Protein AF-A0A5C6RYF3-F1 (afdb_monomer_lite)

Foldseek 3Di:
DVVVVVVVVVVVVVPLPPFDFDQDDFAFKKKKKKKFWKEKDFPFAFDDTKIKIKIKIKGWPAADLPDQKTKIKMKMKMKIKYKGWALDWDDDDQQFCQQCCNVHVQRHCVPPTDTWMKIKIKIKIKMKMKMWSNNCCRGRVKIKIKIWIKTKMQMWMFTQAAAPVRHGFHPVPADSDDSVRSVVVVVVRTPPPRPGTGDHPPDDRMFIKIKIWIKIWGPPDSFKIKMKIKMKIQGQDQCSNRGHDDPPPDDDDRGMMMMTIIIMIMGGDDDDDDDDDPDDDDDDDDDDDDDDDDDDDDDDDDDDDDDQDAKDKDWPDDPDQEDEAQQKTKTKMAIPRADADVQKFKDKPNHTDDPVQWHADPVRRIIIGMDGDDAAKIKMKMWGDIPHHIDIDIGIHHYHYFDKFWKFAQDPVRDTFIDIDGPVCVVVRVVVPIGGDGDDDPPPDPWFWKFAQDPPPRDTDIDIDGPVCVVVRVVVPIGTDGDDPDQPWFWKFQADPPPRDTATDTGRPVCVVVRVVVPIGTDGDDDPCDPFKFWKFAQDQPPRDTDIDIDGPVCVVVRVVSPIGTDGDDDDQDWFWKFAADPPPRDTAIDTHRPVCVVVRVVVPIGTDGDDDDDDDFKFWKWAADPPPRDTAIDIDGPVCVVVRVVRPIGTDGDDDDQPWFWKWAADPPPRDTAIDTDRPVCVVVRVVVPIGTDGDPDPPPDDWFWKFQQDLPPRDTATDTDTPVCVVVRVVSPIGTDHDDPPQDWFWKFAADPPPRDTAIDTHRPVCVVVRVVVPIGTDGDDDDDDPFKFWKFAQDPPPRDTDIDIDGNVCVVVRVVSPIGTDHDDDPFDWFWKFAADPPPRDTDIDIDGPVCVVVRVVVPIGTDGDDDDPDDDDFWFWKFAQDLVHNVDTDTDIDGPVCVVVRVVSPIGGDGDDDPDDDDDDWFWKFQQDPVHNVDTATDTDHPVCVVVRVVVPIGTDGDDPPPDDDQQWFWKFAQDVPHNVDTATDTDRPVCVVVRVVVPIGTDGPVVVVPPDPD

Organism: NCBI:txid1926625

Radius of gyration: 47.17 Å; chains: 1; bounding box: 101×127×118 Å

Structure (mmCIF, N/CA/C/O backbone):
data_AF-A0A5C6RYF3-F1
#
_entry.id   AF-A0A5C6RYF3-F1
#
loop_
_atom_site.group_PDB
_atom_site.id
_atom_site.type_symbol
_atom_site.label_atom_id
_atom_site.label_alt_id
_atom_site.label_comp_id
_atom_site.label_asym_id
_atom_site.label_entity_id
_atom_site.label_seq_id
_atom_site.pdbx_PDB_ins_code
_atom_site.Cartn_x
_atom_site.Cartn_y
_atom_site.Cartn_z
_atom_site.occupancy
_atom_site.B_iso_or_equiv
_atom_site.auth_seq_id
_atom_site.auth_comp_id
_atom_site.auth_asym_id
_atom_site.auth_atom_id
_atom_site.pdbx_PDB_model_num
ATOM 1 N N . MET A 1 1 ? -1.774 -4.816 -14.524 1.00 44.91 1 MET A N 1
ATOM 2 C CA . MET A 1 1 ? -0.864 -5.287 -13.454 1.00 44.91 1 MET A CA 1
ATOM 3 C C . MET A 1 1 ? -1.251 -4.764 -12.072 1.00 44.91 1 MET A C 1
ATOM 5 O O . MET A 1 1 ? -1.808 -5.578 -11.356 1.00 44.91 1 MET A O 1
ATOM 9 N N . LYS A 1 2 ? -1.114 -3.468 -11.711 1.00 36.28 2 LYS A N 1
ATOM 10 C CA . LYS A 1 2 ? -1.569 -2.948 -10.386 1.00 36.28 2 LYS A CA 1
ATOM 11 C C . LYS A 1 2 ? -2.961 -3.479 -9.968 1.00 36.28 2 LYS A C 1
ATOM 13 O O . LYS A 1 2 ? -3.081 -4.100 -8.922 1.00 36.28 2 LYS A O 1
ATOM 18 N N . LYS A 1 3 ? -3.955 -3.382 -10.868 1.00 36.19 3 LYS A N 1
ATOM 19 C CA . LYS A 1 3 ? -5.331 -3.897 -10.682 1.00 36.19 3 LYS A CA 1
ATOM 20 C C . LYS A 1 3 ? -5.445 -5.389 -10.301 1.00 36.19 3 LYS A C 1
ATOM 22 O O . LYS A 1 3 ? -6.378 -5.735 -9.592 1.00 36.19 3 LYS A O 1
ATOM 27 N N . LEU A 1 4 ? -4.538 -6.263 -10.755 1.00 44.16 4 LEU A N 1
ATOM 28 C CA . LEU A 1 4 ? -4.583 -7.705 -10.450 1.00 44.16 4 LEU A CA 1
ATOM 29 C C . LEU A 1 4 ? -4.097 -7.996 -9.028 1.00 44.16 4 LEU A C 1
ATOM 31 O O . LEU A 1 4 ? -4.733 -8.767 -8.322 1.00 44.16 4 LEU A O 1
ATOM 35 N N . ILE A 1 5 ? -3.029 -7.325 -8.586 1.00 52.50 5 ILE A N 1
ATOM 36 C CA . ILE A 1 5 ? -2.544 -7.424 -7.201 1.00 52.50 5 ILE A CA 1
ATOM 37 C C . ILE A 1 5 ? -3.612 -6.871 -6.245 1.00 52.50 5 ILE A C 1
ATOM 39 O O . ILE A 1 5 ? -3.935 -7.515 -5.252 1.00 52.50 5 ILE A O 1
ATOM 43 N N . THR A 1 6 ? -4.242 -5.738 -6.586 1.00 47.69 6 THR A N 1
ATOM 44 C CA . THR A 1 6 ? -5.368 -5.192 -5.808 1.00 47.69 6 THR A CA 1
ATOM 45 C C . THR A 1 6 ? -6.553 -6.161 -5.746 1.00 47.69 6 THR A C 1
ATOM 47 O O . THR A 1 6 ? -7.101 -6.364 -4.668 1.00 47.69 6 THR A O 1
ATOM 50 N N . ALA A 1 7 ? -6.927 -6.795 -6.864 1.00 44.41 7 ALA A N 1
ATOM 51 C CA . ALA A 1 7 ? -8.018 -7.771 -6.896 1.00 44.41 7 ALA A CA 1
ATOM 52 C C . ALA A 1 7 ? -7.714 -9.027 -6.062 1.00 44.41 7 ALA A C 1
ATOM 54 O O . ALA A 1 7 ? -8.593 -9.504 -5.352 1.00 44.41 7 ALA A O 1
ATOM 55 N N . PHE A 1 8 ? -6.476 -9.534 -6.097 1.00 54.16 8 PHE A N 1
ATOM 56 C CA . PHE A 1 8 ? -6.082 -10.715 -5.322 1.00 54.16 8 PHE A CA 1
ATOM 57 C C . PHE A 1 8 ? -6.051 -10.431 -3.813 1.00 54.16 8 PHE A C 1
ATOM 59 O O . PHE A 1 8 ? -6.544 -11.240 -3.033 1.00 54.16 8 PHE A O 1
ATOM 66 N N . ILE A 1 9 ? -5.562 -9.253 -3.404 1.00 54.75 9 ILE A N 1
ATOM 67 C CA . ILE A 1 9 ? -5.646 -8.784 -2.010 1.00 54.75 9 ILE A CA 1
ATOM 68 C C . ILE A 1 9 ? -7.116 -8.674 -1.574 1.00 54.75 9 ILE A C 1
ATOM 70 O O . ILE A 1 9 ? -7.471 -9.140 -0.496 1.00 54.75 9 ILE A O 1
ATOM 74 N N . PHE A 1 10 ? -7.990 -8.122 -2.422 1.00 47.03 10 PHE A N 1
ATOM 75 C CA . PHE A 1 10 ? -9.416 -7.977 -2.116 1.00 47.03 10 PHE A CA 1
ATOM 76 C C . PHE A 1 10 ? -10.129 -9.336 -1.965 1.00 47.03 10 PHE A C 1
ATOM 78 O O . PHE A 1 10 ? -10.860 -9.539 -1.001 1.00 47.03 10 PHE A O 1
ATOM 85 N N . LEU A 1 11 ? -9.857 -10.295 -2.859 1.00 49.44 11 LEU A N 1
ATOM 86 C CA . LEU A 1 11 ? -10.368 -11.673 -2.784 1.00 49.44 11 LEU A CA 1
ATOM 87 C C . LEU A 1 11 ? -9.852 -12.445 -1.560 1.00 49.44 11 LEU A C 1
ATOM 89 O O . LEU A 1 11 ? -10.607 -13.211 -0.958 1.00 49.44 11 LEU A O 1
ATOM 93 N N . PHE A 1 12 ? -8.596 -12.225 -1.160 1.00 53.00 12 PHE A N 1
ATOM 94 C CA . PHE A 1 12 ? -8.040 -12.832 0.049 1.00 53.00 12 PHE A CA 1
ATOM 95 C C . PHE A 1 12 ? -8.720 -12.281 1.313 1.00 53.00 12 PHE A C 1
ATOM 97 O O . PHE A 1 12 ? -9.072 -13.058 2.196 1.00 53.00 12 PHE A O 1
ATOM 104 N N . CYS A 1 13 ? -9.001 -10.972 1.368 1.00 52.22 13 CYS A N 1
ATOM 105 C CA . CYS A 1 13 ? -9.683 -10.330 2.498 1.00 52.22 13 CYS A CA 1
ATOM 106 C C . CYS A 1 13 ? -11.124 -10.819 2.741 1.00 52.22 13 CYS A C 1
ATOM 108 O O . CYS A 1 13 ? -11.562 -10.836 3.889 1.00 52.22 13 CYS A O 1
ATOM 110 N N . ILE A 1 14 ? -11.860 -11.229 1.701 1.00 51.97 14 ILE A N 1
ATOM 111 C CA . ILE A 1 14 ? -13.275 -11.638 1.823 1.00 51.97 14 ILE A CA 1
ATOM 112 C C . ILE A 1 14 ? -13.443 -12.944 2.628 1.00 51.97 14 ILE A C 1
ATOM 114 O O . ILE A 1 14 ? -14.475 -13.144 3.261 1.00 51.97 14 ILE A O 1
ATOM 118 N N . ASN A 1 15 ? -12.427 -13.812 2.666 1.00 45.66 15 ASN A N 1
ATOM 119 C CA . ASN A 1 15 ? -12.523 -15.152 3.263 1.00 45.66 15 ASN A CA 1
ATOM 120 C C . ASN A 1 15 ? -11.985 -15.250 4.710 1.00 45.66 15 ASN A C 1
ATOM 122 O O . ASN A 1 15 ? -11.902 -16.343 5.264 1.00 45.66 15 ASN A O 1
ATOM 126 N N . ILE A 1 16 ? -11.608 -14.131 5.343 1.00 52.22 16 ILE A N 1
ATOM 127 C CA . ILE A 1 16 ? -10.891 -14.129 6.638 1.00 52.22 16 ILE A CA 1
ATOM 128 C C . ILE A 1 16 ? -11.831 -14.308 7.859 1.00 52.22 16 ILE A C 1
ATOM 130 O O . ILE A 1 16 ? -11.373 -14.521 8.980 1.00 52.22 16 ILE A O 1
ATOM 134 N N . PHE A 1 17 ? -13.153 -14.292 7.668 1.00 44.16 17 PHE A N 1
ATOM 135 C CA . PHE A 1 17 ? -14.145 -14.228 8.756 1.00 44.16 17 PHE A CA 1
ATOM 136 C C . PHE A 1 17 ? -14.351 -15.508 9.599 1.00 44.16 17 PHE A C 1
ATOM 138 O O . PHE A 1 17 ? -15.150 -15.481 10.528 1.00 44.16 17 PHE A O 1
ATOM 145 N N . TYR A 1 18 ? -13.609 -16.595 9.349 1.00 45.25 18 TYR A N 1
ATOM 146 C CA . TYR A 1 18 ? -13.727 -17.869 10.088 1.00 45.25 18 TYR A CA 1
ATOM 147 C C . TYR A 1 18 ? -12.500 -18.225 10.955 1.00 45.25 18 TYR A C 1
ATOM 149 O O . TYR A 1 18 ? -12.244 -19.395 11.243 1.00 45.25 18 TYR A O 1
ATOM 157 N N . ALA A 1 19 ? -11.719 -17.233 11.388 1.00 41.84 19 ALA A N 1
ATOM 158 C CA . ALA A 1 19 ? -10.618 -17.456 12.326 1.00 41.84 19 ALA A CA 1
ATOM 159 C C . ALA A 1 19 ? -11.134 -17.640 13.771 1.00 41.84 19 ALA A C 1
ATOM 161 O O . ALA A 1 19 ? -11.773 -16.753 14.337 1.00 41.84 19 ALA A O 1
ATOM 162 N N . GLN A 1 20 ? -10.846 -18.797 14.377 1.00 47.69 20 GLN A N 1
ATOM 163 C CA . GLN A 1 20 ? -11.311 -19.152 15.725 1.00 47.69 20 GLN A CA 1
ATOM 164 C C . GLN A 1 20 ? -10.757 -18.205 16.805 1.00 47.69 20 GLN A C 1
ATOM 166 O O . GLN A 1 20 ? -9.543 -18.000 16.901 1.00 47.69 20 GLN A O 1
ATOM 171 N N . GLN A 1 21 ? -11.639 -17.699 17.675 1.00 41.75 21 GLN A N 1
ATOM 172 C CA . GLN A 1 21 ? -11.249 -16.982 18.892 1.00 41.75 21 GLN A CA 1
ATOM 173 C C . GLN A 1 21 ? -10.561 -17.945 19.866 1.00 41.75 21 GLN A C 1
ATOM 175 O O . GLN A 1 21 ? -11.221 -18.743 20.521 1.00 41.75 21 GLN A O 1
ATOM 180 N N . ASN A 1 22 ? -9.236 -17.867 19.979 1.00 45.72 22 ASN A N 1
ATOM 181 C CA . ASN A 1 22 ? -8.486 -18.529 21.044 1.00 45.72 22 ASN A CA 1
ATOM 182 C C . ASN A 1 22 ? -7.191 -17.761 21.345 1.00 45.72 22 ASN A C 1
ATOM 184 O O . ASN A 1 22 ? -6.303 -17.623 20.493 1.00 45.72 22 ASN A O 1
ATOM 188 N N . THR A 1 23 ? -7.063 -17.299 22.588 1.00 47.66 23 THR A N 1
ATOM 189 C CA . THR A 1 23 ? -5.853 -16.657 23.108 1.00 47.66 23 THR A CA 1
ATOM 190 C C . THR A 1 23 ? -4.787 -17.709 23.411 1.00 47.66 23 THR A C 1
ATOM 192 O O . THR A 1 23 ? -4.784 -18.313 24.482 1.00 47.66 23 THR A O 1
ATOM 195 N N . TYR A 1 24 ? -3.862 -17.917 22.476 1.00 53.09 24 TYR A N 1
ATOM 196 C CA . TYR A 1 24 ? -2.691 -18.774 22.676 1.00 53.09 24 TYR A CA 1
ATOM 197 C C . TYR A 1 24 ? -1.438 -17.946 22.960 1.00 53.09 24 TYR A C 1
ATOM 199 O O . TYR A 1 24 ? -1.143 -16.995 22.232 1.00 53.09 24 TYR A O 1
ATOM 207 N N . GLU A 1 25 ? -0.640 -18.360 23.945 1.00 53.03 25 GLU A N 1
ATOM 208 C CA . GLU A 1 25 ? 0.740 -17.890 24.067 1.00 53.03 25 GLU A CA 1
ATOM 209 C C . GLU A 1 25 ? 1.594 -18.496 22.944 1.00 53.03 25 GLU A C 1
ATOM 211 O O . GLU A 1 25 ? 2.012 -19.656 22.990 1.00 53.03 25 GLU A O 1
ATOM 216 N N . THR A 1 26 ? 1.853 -17.714 21.897 1.00 57.62 26 THR A N 1
ATOM 217 C CA . THR A 1 26 ? 2.772 -18.117 20.828 1.00 57.62 26 THR A CA 1
ATOM 218 C C . THR A 1 26 ? 4.213 -17.992 21.310 1.00 57.62 26 THR A C 1
ATOM 220 O O . THR A 1 26 ? 4.633 -16.930 21.767 1.00 57.62 26 THR A O 1
ATOM 223 N N . GLY A 1 27 ? 5.002 -19.061 21.187 1.00 66.94 27 GLY A N 1
ATOM 224 C CA . GLY A 1 27 ? 6.406 -19.019 21.587 1.00 66.94 27 GLY A CA 1
ATOM 225 C C . GLY A 1 27 ? 7.236 -18.043 20.743 1.00 66.94 27 GLY A C 1
ATOM 226 O O . GLY A 1 27 ? 6.962 -17.805 19.568 1.00 66.94 27 GLY A O 1
ATOM 227 N N . ARG A 1 28 ? 8.284 -17.481 21.360 1.00 83.06 28 ARG A N 1
ATOM 228 C CA . ARG A 1 28 ? 9.036 -16.330 20.821 1.00 83.06 28 ARG A CA 1
ATOM 229 C C . ARG A 1 28 ? 9.857 -16.593 19.555 1.00 83.06 28 ARG A C 1
ATOM 231 O O . ARG A 1 28 ? 10.436 -15.649 19.034 1.00 83.06 28 ARG A O 1
ATOM 238 N N . VAL A 1 29 ? 9.978 -17.837 19.098 1.00 89.50 29 VAL A N 1
ATOM 239 C CA . VAL A 1 29 ? 10.759 -18.194 17.902 1.00 89.50 29 VAL A CA 1
ATOM 240 C C . VAL A 1 29 ? 9.809 -18.727 16.845 1.00 89.50 29 VAL A C 1
ATOM 242 O O . VAL A 1 29 ? 9.012 -19.623 17.129 1.00 89.50 29 VAL A O 1
ATOM 245 N N . LYS A 1 30 ? 9.920 -18.203 15.625 1.00 92.38 30 LYS A N 1
ATOM 246 C CA . LYS A 1 30 ? 9.140 -18.661 14.474 1.00 92.38 30 LYS A CA 1
ATOM 247 C C . LYS A 1 30 ? 10.060 -18.933 13.296 1.00 92.38 30 LYS A C 1
ATOM 249 O O . LYS A 1 30 ? 11.006 -18.180 13.067 1.00 92.38 30 LYS A O 1
ATOM 254 N N . PHE A 1 31 ? 9.760 -19.978 12.539 1.00 95.50 31 PHE A N 1
ATOM 255 C CA . PHE A 1 31 ? 10.392 -20.235 11.246 1.00 95.50 31 PHE A CA 1
ATOM 256 C C . PHE A 1 31 ? 9.373 -20.000 10.146 1.00 95.50 31 PHE A C 1
ATOM 258 O O . PHE A 1 31 ? 8.232 -20.436 10.269 1.00 95.50 31 PHE A O 1
ATOM 265 N N . GLY A 1 32 ? 9.774 -19.326 9.077 1.00 95.94 32 GLY A N 1
ATOM 266 C CA . GLY A 1 32 ? 8.948 -19.155 7.893 1.00 95.94 32 GLY A CA 1
ATOM 267 C C . GLY A 1 32 ? 9.610 -19.733 6.653 1.00 95.94 32 GLY A C 1
ATOM 268 O O . GLY A 1 32 ? 10.829 -19.685 6.505 1.00 95.94 32 GLY A O 1
ATOM 269 N N . LEU A 1 33 ? 8.792 -20.240 5.740 1.00 98.12 33 LEU A N 1
ATOM 270 C CA . LEU A 1 33 ? 9.165 -20.484 4.347 1.00 98.12 33 LEU A CA 1
ATOM 271 C C . LEU A 1 33 ? 8.245 -19.637 3.477 1.00 98.12 33 LEU A C 1
ATOM 273 O O . LEU A 1 33 ? 7.051 -19.585 3.752 1.00 98.12 33 LEU A O 1
ATOM 277 N N . ASN A 1 34 ? 8.759 -18.971 2.449 1.00 97.12 34 ASN A N 1
ATOM 278 C CA . ASN A 1 34 ? 7.928 -18.214 1.517 1.00 97.12 34 ASN A CA 1
ATOM 279 C C . ASN A 1 34 ? 8.263 -18.544 0.060 1.00 97.12 34 ASN A C 1
ATOM 281 O O . ASN A 1 34 ? 9.383 -18.935 -0.267 1.00 97.12 34 ASN A O 1
ATOM 285 N N . ILE A 1 35 ? 7.260 -18.419 -0.803 1.00 97.50 35 ILE A N 1
ATOM 286 C CA . ILE A 1 35 ? 7.370 -18.592 -2.252 1.00 97.50 35 ILE A CA 1
ATOM 287 C C . ILE A 1 35 ? 6.502 -17.541 -2.939 1.00 97.50 35 ILE A C 1
ATOM 289 O O . ILE A 1 35 ? 5.430 -17.185 -2.447 1.00 97.50 35 ILE A O 1
ATOM 293 N N . GLY A 1 36 ? 6.966 -17.006 -4.062 1.00 96.31 36 GLY A N 1
ATOM 294 C CA . GLY A 1 36 ? 6.320 -15.862 -4.682 1.00 96.31 36 GLY A CA 1
ATOM 295 C C . GLY A 1 36 ? 6.880 -15.475 -6.036 1.00 96.31 36 GLY A C 1
ATOM 296 O O . GLY A 1 36 ? 7.678 -16.191 -6.642 1.00 96.31 36 GLY A O 1
ATOM 297 N N . THR A 1 37 ? 6.455 -14.304 -6.496 1.00 95.25 37 THR A N 1
ATOM 298 C CA . THR A 1 37 ? 6.911 -13.694 -7.740 1.00 95.25 37 THR A CA 1
ATOM 299 C C . THR A 1 37 ? 7.866 -12.542 -7.466 1.00 95.25 37 THR A C 1
ATOM 301 O O . THR A 1 37 ? 7.648 -11.722 -6.571 1.00 95.25 37 THR A O 1
ATOM 304 N N . THR A 1 38 ? 8.926 -12.472 -8.265 1.00 96.38 38 THR A N 1
ATOM 305 C CA . THR A 1 38 ? 9.922 -11.398 -8.250 1.00 96.38 38 THR A CA 1
ATOM 306 C C . THR A 1 38 ? 9.866 -10.594 -9.546 1.00 96.38 38 THR A C 1
ATOM 308 O O . THR A 1 38 ? 9.716 -11.154 -10.632 1.00 96.38 38 THR A O 1
ATOM 311 N N . PHE A 1 39 ? 9.969 -9.270 -9.442 1.00 94.75 39 PHE A N 1
ATOM 312 C CA . PHE A 1 39 ? 9.963 -8.341 -10.578 1.00 94.75 39 PHE A CA 1
ATOM 313 C C . PHE A 1 39 ? 10.799 -7.100 -10.250 1.00 94.75 39 PHE A C 1
ATOM 315 O O . PHE A 1 39 ? 10.985 -6.786 -9.078 1.00 94.75 39 PHE A O 1
ATOM 322 N N . GLN A 1 40 ? 11.325 -6.408 -11.260 1.00 91.56 40 GLN A N 1
ATOM 323 C CA . GLN A 1 40 ? 12.193 -5.241 -11.066 1.00 91.56 40 GLN A CA 1
ATOM 324 C C . GLN A 1 40 ? 11.474 -3.918 -11.405 1.00 91.56 40 GLN A C 1
ATOM 326 O O . GLN A 1 40 ? 10.322 -3.881 -11.848 1.00 91.56 40 GLN A O 1
ATOM 331 N N . SER A 1 41 ? 12.117 -2.805 -11.084 1.00 89.50 41 SER A N 1
ATOM 332 C CA . SER A 1 41 ? 11.763 -1.438 -11.459 1.00 89.50 41 SER A CA 1
ATOM 333 C C . SER A 1 41 ? 13.088 -0.697 -11.600 1.00 89.50 41 SER A C 1
ATOM 335 O O . SER A 1 41 ? 13.686 -0.313 -10.598 1.00 89.50 41 SER A O 1
ATOM 337 N N . THR A 1 42 ? 13.570 -0.650 -12.838 1.00 84.44 42 THR A N 1
ATOM 338 C CA . THR A 1 42 ? 14.926 -0.268 -13.258 1.00 84.44 42 THR A CA 1
ATOM 339 C C . THR A 1 42 ? 14.832 0.442 -14.616 1.00 84.44 42 THR A C 1
ATOM 341 O O . THR A 1 42 ? 13.719 0.616 -15.130 1.00 84.44 42 THR A O 1
ATOM 344 N N . ASP A 1 43 ? 15.964 0.811 -15.220 1.00 80.31 43 ASP A N 1
ATOM 345 C CA . ASP A 1 43 ? 16.007 1.444 -16.547 1.00 80.31 43 ASP A CA 1
ATOM 346 C C . ASP A 1 43 ? 15.401 0.560 -17.662 1.00 80.31 43 ASP A C 1
ATOM 348 O O . ASP A 1 43 ? 14.776 1.073 -18.593 1.00 80.31 43 ASP A O 1
ATOM 352 N N . ILE A 1 44 ? 15.554 -0.768 -17.576 1.00 85.38 44 ILE A N 1
ATOM 353 C CA . ILE A 1 44 ? 14.957 -1.744 -18.506 1.00 85.38 44 ILE A CA 1
ATOM 354 C C . ILE A 1 44 ? 13.524 -2.109 -18.071 1.00 85.38 44 ILE A C 1
ATOM 356 O O . ILE A 1 44 ? 13.301 -2.704 -17.009 1.00 85.38 44 ILE A O 1
ATOM 360 N N . SER A 1 45 ? 12.518 -1.834 -18.919 1.00 83.12 45 SER A N 1
ATOM 361 C CA . SER A 1 45 ? 11.112 -2.045 -18.542 1.00 83.12 45 SER A CA 1
ATOM 362 C C . SER A 1 45 ? 10.788 -3.504 -18.195 1.00 83.12 45 SER A C 1
ATOM 364 O O . SER A 1 45 ? 11.081 -4.439 -18.937 1.00 83.12 45 SER A O 1
ATOM 366 N N . THR A 1 46 ? 10.100 -3.716 -17.075 1.00 83.06 46 THR A N 1
ATOM 367 C CA . THR A 1 46 ? 9.725 -5.057 -16.603 1.00 83.06 46 THR A CA 1
ATOM 368 C C . THR A 1 46 ? 8.358 -5.484 -17.108 1.00 83.06 46 THR A C 1
ATOM 370 O O . THR A 1 46 ? 7.373 -4.759 -16.958 1.00 83.06 46 THR A O 1
ATOM 373 N N . ASN A 1 47 ? 8.278 -6.691 -17.671 1.00 72.25 47 ASN A N 1
ATOM 374 C CA . ASN A 1 47 ? 7.028 -7.246 -18.200 1.00 72.25 47 ASN A CA 1
ATOM 375 C C . ASN A 1 47 ? 6.834 -8.748 -17.916 1.00 72.25 47 ASN A C 1
ATOM 377 O O . ASN A 1 47 ? 5.773 -9.288 -18.221 1.00 72.25 47 ASN A O 1
ATOM 381 N N . LEU A 1 48 ? 7.833 -9.400 -17.317 1.00 77.88 48 LEU A N 1
ATOM 382 C CA . LEU A 1 48 ? 7.864 -10.824 -16.997 1.00 77.88 48 LEU A CA 1
ATOM 383 C C . LEU A 1 48 ? 8.128 -10.990 -15.495 1.00 77.88 48 LEU A C 1
ATOM 385 O O . LEU A 1 48 ? 9.005 -10.335 -14.934 1.00 77.88 48 LEU A O 1
ATOM 389 N N . PHE A 1 49 ? 7.366 -11.867 -14.844 1.00 88.62 49 PHE A N 1
ATOM 390 C CA . PHE A 1 49 ? 7.588 -12.230 -13.444 1.00 88.62 49 PHE A CA 1
ATOM 391 C C . PHE A 1 49 ? 8.537 -13.423 -13.373 1.00 88.62 49 PHE A C 1
ATOM 393 O O . PHE A 1 49 ? 8.335 -14.418 -14.068 1.00 88.62 49 PHE A O 1
ATOM 400 N N . GLY A 1 50 ? 9.546 -13.350 -12.509 1.00 92.25 50 GLY A N 1
ATOM 401 C CA . GLY A 1 50 ? 10.299 -14.531 -12.103 1.00 92.25 50 GLY A CA 1
ATOM 402 C C . GLY A 1 50 ? 9.738 -15.157 -10.836 1.00 92.25 50 GLY A C 1
ATOM 403 O O . GLY A 1 50 ? 8.846 -14.606 -10.190 1.00 92.25 50 GLY A O 1
ATOM 404 N N . LEU A 1 51 ? 10.269 -16.326 -10.493 1.00 94.38 51 LEU A N 1
ATOM 405 C CA . LEU A 1 51 ? 9.965 -17.014 -9.245 1.00 94.38 51 LEU A CA 1
ATOM 406 C C . LEU A 1 51 ? 11.011 -16.645 -8.192 1.00 94.38 51 LEU A C 1
ATOM 408 O O . LEU A 1 51 ? 12.211 -16.613 -8.482 1.00 94.38 51 LEU A O 1
ATOM 412 N N . GLY A 1 52 ? 10.544 -16.421 -6.968 1.00 96.50 52 GLY A N 1
ATOM 413 C CA . GLY A 1 52 ? 11.375 -16.276 -5.783 1.00 96.50 52 GLY A CA 1
ATOM 414 C C . GLY A 1 52 ? 10.908 -17.201 -4.667 1.00 96.50 52 GLY A C 1
ATOM 415 O O . GLY A 1 52 ? 9.735 -17.572 -4.601 1.00 96.50 52 GLY A O 1
ATOM 416 N N . TYR A 1 53 ? 11.837 -17.585 -3.802 1.00 97.88 53 TYR A N 1
ATOM 417 C CA . TYR A 1 53 ? 11.565 -18.356 -2.597 1.00 97.88 53 TYR A CA 1
ATOM 418 C C . TYR A 1 53 ? 12.560 -17.986 -1.501 1.00 97.88 53 TYR A C 1
ATOM 420 O O . TYR A 1 53 ? 13.706 -17.620 -1.768 1.00 97.88 53 TYR A O 1
ATOM 428 N N . GLY A 1 54 ? 12.139 -18.103 -0.251 1.00 97.31 54 GLY A N 1
ATOM 429 C CA . GLY A 1 54 ? 12.935 -17.678 0.887 1.00 97.31 54 GLY A CA 1
ATOM 430 C C . GLY A 1 54 ? 12.607 -18.429 2.165 1.00 97.31 54 GLY A C 1
ATOM 431 O O . GLY A 1 54 ? 11.619 -19.155 2.270 1.00 97.31 54 GLY A O 1
ATOM 432 N N . ALA A 1 55 ? 13.474 -18.239 3.150 1.00 97.88 55 ALA A N 1
ATOM 433 C CA . ALA A 1 55 ? 13.331 -18.775 4.491 1.00 97.88 55 ALA A CA 1
ATOM 434 C C . ALA A 1 55 ? 13.551 -17.652 5.503 1.00 97.88 55 ALA A C 1
ATOM 436 O O . ALA A 1 55 ? 14.411 -16.789 5.313 1.00 97.88 55 ALA A O 1
ATOM 437 N N . THR A 1 56 ? 12.781 -17.661 6.584 1.00 97.56 56 THR A N 1
ATOM 438 C CA . THR A 1 56 ? 12.871 -16.670 7.653 1.00 97.56 56 THR A CA 1
ATOM 439 C C . THR A 1 56 ? 13.037 -17.336 9.009 1.00 97.56 56 THR A C 1
ATOM 441 O O . THR A 1 56 ? 12.490 -18.406 9.278 1.00 97.56 56 THR A O 1
ATOM 444 N N . ILE A 1 57 ? 13.778 -16.669 9.887 1.00 96.56 57 ILE A N 1
ATOM 445 C CA . ILE A 1 57 ? 13.776 -16.934 11.322 1.00 96.56 57 ILE A CA 1
ATOM 446 C C . ILE A 1 57 ? 13.401 -15.637 12.029 1.00 96.56 57 ILE A C 1
ATOM 448 O O . ILE A 1 57 ? 14.029 -14.601 11.822 1.00 96.56 57 ILE A O 1
ATOM 452 N N . GLU A 1 58 ? 12.353 -15.681 12.838 1.00 95.75 58 GLU A N 1
ATOM 453 C CA . GLU A 1 58 ? 11.844 -14.538 13.584 1.00 95.75 58 GLU A CA 1
ATOM 454 C C . GLU A 1 58 ? 11.992 -14.785 15.086 1.00 95.75 58 GLU A C 1
ATOM 456 O O . GLU A 1 58 ? 11.642 -15.853 15.592 1.00 95.75 58 GLU A O 1
ATOM 461 N N . TYR A 1 59 ? 12.474 -13.768 15.798 1.00 93.56 59 TYR A N 1
ATOM 462 C CA . TYR A 1 59 ? 12.470 -13.695 17.249 1.00 93.56 59 TYR A CA 1
ATOM 463 C C . TYR A 1 59 ? 11.574 -12.546 17.722 1.00 93.56 59 TYR A C 1
ATOM 465 O O . TYR A 1 59 ? 11.859 -11.370 17.478 1.00 93.56 59 TYR A O 1
ATOM 473 N N . ALA A 1 60 ? 10.502 -12.881 18.432 1.00 91.00 60 ALA A N 1
ATOM 474 C CA . ALA A 1 60 ? 9.623 -11.917 19.071 1.00 91.00 60 ALA A CA 1
ATOM 475 C C . ALA A 1 60 ? 10.290 -11.300 20.310 1.00 91.00 60 ALA A C 1
ATOM 477 O O . ALA A 1 60 ? 10.584 -11.978 21.299 1.00 91.00 60 ALA A O 1
ATOM 478 N N . VAL A 1 61 ? 10.510 -9.986 20.247 1.00 89.50 61 VAL A N 1
ATOM 479 C CA . VAL A 1 61 ? 11.063 -9.175 21.339 1.00 89.50 61 VAL A CA 1
ATOM 480 C C . VAL A 1 61 ? 9.941 -8.757 22.290 1.00 89.50 61 VAL A C 1
ATOM 482 O O . VAL A 1 61 ? 10.078 -8.887 23.504 1.00 89.50 61 VAL A O 1
ATOM 485 N N . ILE A 1 62 ? 8.818 -8.300 21.727 1.00 83.75 62 ILE A N 1
ATOM 486 C CA . ILE A 1 62 ? 7.596 -7.921 22.440 1.00 83.75 62 ILE A CA 1
ATOM 487 C C . ILE A 1 62 ? 6.425 -8.582 21.716 1.00 83.75 62 ILE A C 1
ATOM 489 O O . ILE A 1 62 ? 6.079 -8.179 20.612 1.00 83.75 62 ILE A O 1
ATOM 493 N N . GLU A 1 63 ? 5.819 -9.597 22.320 1.00 76.50 63 GLU A N 1
ATOM 494 C CA . GLU A 1 63 ? 4.612 -10.251 21.803 1.00 76.50 63 GLU A CA 1
ATOM 495 C C . GLU A 1 63 ? 3.886 -10.876 23.000 1.00 76.50 63 GLU A C 1
ATOM 497 O O . GLU A 1 63 ? 4.168 -12.002 23.400 1.00 76.50 63 GLU A O 1
ATOM 502 N N . ASN A 1 64 ? 3.041 -10.085 23.666 1.00 71.12 64 ASN A N 1
ATOM 503 C CA . ASN A 1 64 ? 2.236 -10.527 24.809 1.00 71.12 64 ASN A CA 1
ATOM 504 C C . ASN A 1 64 ? 0.751 -10.285 24.512 1.00 71.12 64 ASN A C 1
ATOM 506 O O . ASN A 1 64 ? 0.418 -9.388 23.746 1.00 71.12 64 ASN A O 1
ATOM 510 N N . SER A 1 65 ? -0.153 -11.077 25.084 1.00 64.62 65 SER A N 1
ATOM 511 C CA . SER A 1 65 ? -1.589 -11.030 24.752 1.00 64.62 65 SER A CA 1
ATOM 512 C C . SER A 1 65 ? -2.249 -9.661 24.979 1.00 64.62 65 SER A C 1
ATOM 514 O O . SER A 1 65 ? -3.252 -9.362 24.331 1.00 64.62 65 SER A O 1
ATOM 516 N N . TYR A 1 66 ? -1.664 -8.823 25.840 1.00 68.00 66 TYR A N 1
ATOM 517 C CA . TYR A 1 66 ? -2.168 -7.505 26.229 1.00 68.00 66 TYR A CA 1
ATOM 518 C C . TYR A 1 66 ? -1.624 -6.342 25.378 1.00 68.00 66 TYR A C 1
ATOM 520 O O . TYR A 1 66 ? -2.181 -5.243 25.424 1.00 68.00 66 TYR A O 1
ATOM 528 N N . SER A 1 67 ? -0.551 -6.535 24.599 1.00 75.81 67 SER A N 1
ATOM 529 C CA . SER A 1 67 ? 0.083 -5.449 23.845 1.00 75.81 67 SER A CA 1
ATOM 530 C C . SER A 1 67 ? -0.605 -5.214 22.500 1.00 75.81 67 SER A C 1
ATOM 532 O O . SER A 1 67 ? -0.720 -6.119 21.672 1.00 75.81 67 SER A O 1
ATOM 534 N N . PHE A 1 68 ? -1.027 -3.968 22.250 1.00 84.62 68 PHE A N 1
ATOM 535 C CA . PHE A 1 68 ? -1.641 -3.576 20.975 1.00 84.62 68 PHE A CA 1
ATOM 536 C C . PHE A 1 68 ? -0.706 -3.878 19.795 1.00 84.62 68 PHE A C 1
ATOM 538 O O . PHE A 1 68 ? -1.084 -4.573 18.849 1.00 84.62 68 PHE A O 1
ATOM 545 N N . PHE A 1 69 ? 0.544 -3.424 19.911 1.00 90.75 69 PHE A N 1
ATOM 546 C CA . PHE A 1 69 ? 1.621 -3.740 18.984 1.00 90.75 69 PHE A CA 1
ATOM 547 C C . PHE A 1 69 ? 2.537 -4.842 19.519 1.00 90.75 69 PHE A C 1
ATOM 549 O O . PHE A 1 69 ? 2.720 -4.996 20.728 1.00 90.75 69 PHE A O 1
ATOM 556 N N . GLY A 1 70 ? 3.143 -5.585 18.599 1.00 90.38 70 GLY A N 1
ATOM 557 C CA . GLY A 1 70 ? 4.257 -6.489 18.854 1.00 90.38 70 GLY A CA 1
ATOM 558 C C . GLY A 1 70 ? 5.480 -6.066 18.047 1.00 90.38 70 GLY A C 1
ATOM 559 O O . GLY A 1 70 ? 5.348 -5.473 16.978 1.00 90.38 70 GLY A O 1
ATOM 560 N N . VAL A 1 71 ? 6.668 -6.373 18.557 1.00 93.75 71 VAL A N 1
ATOM 561 C CA . VAL A 1 71 ? 7.954 -6.077 17.920 1.00 93.75 71 VAL A CA 1
ATOM 562 C C . VAL A 1 71 ? 8.742 -7.370 17.793 1.00 93.75 71 VAL A C 1
ATOM 564 O O . VAL A 1 71 ? 8.930 -8.094 18.773 1.00 93.75 71 VAL A O 1
ATOM 567 N N . SER A 1 72 ? 9.207 -7.680 16.588 1.00 95.12 72 SER A N 1
ATOM 568 C CA . SER A 1 72 ? 10.030 -8.860 16.307 1.00 95.12 72 SER A CA 1
ATOM 569 C C . SER A 1 72 ? 11.245 -8.492 15.463 1.00 95.12 72 SER A C 1
ATOM 571 O O . SER A 1 72 ? 11.202 -7.540 14.691 1.00 95.12 72 SER A O 1
ATOM 573 N N . MET A 1 73 ? 12.318 -9.264 15.595 1.00 97.12 73 MET A N 1
ATOM 574 C CA . MET A 1 73 ? 13.486 -9.207 14.717 1.00 97.12 73 MET A CA 1
ATOM 575 C C . MET A 1 73 ? 13.476 -10.431 13.807 1.00 97.12 73 MET A C 1
ATOM 577 O O . MET A 1 73 ? 13.267 -11.542 14.293 1.00 97.12 73 MET A O 1
ATOM 581 N N . ARG A 1 74 ? 13.711 -10.254 12.507 1.00 97.12 74 ARG A N 1
ATOM 582 C CA . ARG A 1 74 ? 13.682 -11.327 11.509 1.00 97.12 74 ARG A CA 1
ATOM 583 C C . ARG A 1 74 ? 14.970 -11.361 10.699 1.00 97.12 74 ARG A C 1
ATOM 585 O O . ARG A 1 74 ? 15.366 -10.357 10.122 1.00 97.12 74 ARG A O 1
ATOM 592 N N . GLY A 1 75 ? 15.595 -12.531 10.623 1.00 97.75 75 GLY A N 1
ATOM 593 C CA . GLY A 1 75 ? 16.555 -12.851 9.569 1.00 97.75 75 GLY A CA 1
ATOM 594 C C . GLY A 1 75 ? 15.819 -13.473 8.384 1.00 97.75 75 GLY A C 1
ATOM 595 O O . GLY A 1 75 ? 14.966 -14.339 8.590 1.00 97.75 75 GLY A O 1
ATOM 596 N N . GLN A 1 76 ? 16.137 -13.053 7.162 1.00 96.94 76 GLN A N 1
ATOM 597 C CA . GLN A 1 76 ? 15.578 -13.608 5.928 1.00 96.94 76 GLN A CA 1
ATOM 598 C C . GLN A 1 76 ? 16.696 -13.976 4.946 1.00 96.94 76 GLN A C 1
ATOM 600 O O . GLN A 1 76 ? 17.595 -13.177 4.689 1.00 96.94 76 GLN A O 1
ATOM 605 N N . PHE A 1 77 ? 16.600 -15.172 4.368 1.00 98.25 77 PHE A N 1
ATOM 606 C CA . PHE A 1 77 ? 17.248 -15.528 3.108 1.00 98.25 77 PHE A CA 1
ATOM 607 C C . PHE A 1 77 ? 16.197 -15.511 1.996 1.00 98.25 77 PHE A C 1
ATOM 609 O O . PHE A 1 77 ? 15.106 -16.051 2.185 1.00 98.25 77 PHE A O 1
ATOM 616 N N . LEU A 1 78 ? 16.527 -14.934 0.843 1.00 98.00 78 LEU A N 1
ATOM 617 C CA . LEU A 1 78 ? 15.662 -14.878 -0.334 1.00 98.00 78 LEU A CA 1
ATOM 618 C C . LEU A 1 78 ? 16.481 -15.176 -1.597 1.00 98.00 78 LEU A C 1
ATOM 620 O O . LEU A 1 78 ? 17.446 -14.482 -1.900 1.00 98.00 78 LEU A O 1
ATOM 624 N N . ARG A 1 79 ? 16.073 -16.189 -2.361 1.00 98.06 79 ARG A N 1
ATOM 625 C CA . ARG A 1 79 ? 16.537 -16.457 -3.727 1.00 98.06 79 ARG A CA 1
ATOM 626 C C . ARG A 1 79 ? 15.472 -15.946 -4.690 1.00 98.06 79 ARG A C 1
ATOM 628 O O . ARG A 1 79 ? 14.301 -16.281 -4.528 1.00 98.06 79 ARG A O 1
ATOM 635 N N . GLY A 1 80 ? 15.856 -15.201 -5.718 1.00 97.12 80 GLY A N 1
ATOM 636 C CA . GLY A 1 80 ? 14.903 -14.698 -6.706 1.00 97.12 80 GLY A CA 1
ATOM 637 C C . GLY A 1 80 ? 15.490 -14.517 -8.095 1.00 97.12 80 GLY A C 1
ATOM 638 O O . GLY A 1 80 ? 16.698 -14.657 -8.312 1.00 97.12 80 GLY A O 1
ATOM 639 N N . ARG A 1 81 ? 14.607 -14.214 -9.049 1.00 96.06 81 ARG A N 1
ATOM 640 C CA . ARG A 1 81 ? 14.985 -13.854 -10.415 1.00 96.06 81 ARG A CA 1
ATOM 641 C C . ARG A 1 81 ? 14.078 -12.758 -10.966 1.00 96.06 81 ARG A C 1
ATOM 643 O O . ARG A 1 81 ? 12.860 -12.893 -10.903 1.00 96.06 81 ARG A O 1
ATOM 650 N N . THR A 1 82 ? 14.635 -11.699 -11.532 1.00 95.81 82 THR A N 1
ATOM 651 C CA . THR A 1 82 ? 13.872 -10.681 -12.267 1.00 95.81 82 THR A CA 1
ATOM 652 C C . THR A 1 82 ? 14.178 -10.745 -13.757 1.00 95.81 82 THR A C 1
ATOM 654 O O . THR A 1 82 ? 15.181 -11.331 -14.171 1.00 95.81 82 THR A O 1
ATOM 657 N N . TYR A 1 83 ? 13.279 -10.172 -14.556 1.00 94.19 83 TYR A N 1
ATOM 658 C CA . TYR A 1 83 ? 13.401 -10.097 -16.004 1.00 94.19 83 TYR A CA 1
ATOM 659 C C . TYR A 1 83 ? 13.017 -8.695 -16.486 1.00 94.19 83 TYR A C 1
ATOM 661 O O . TYR A 1 83 ? 11.890 -8.248 -16.245 1.00 94.19 83 TYR A O 1
ATOM 669 N N . GLY A 1 84 ? 13.923 -8.026 -17.189 1.00 92.31 84 GLY A N 1
ATOM 670 C CA . GLY A 1 84 ? 13.626 -6.828 -17.967 1.00 92.31 84 GLY A CA 1
ATOM 671 C C . GLY A 1 84 ? 13.527 -7.167 -19.452 1.00 92.31 84 GLY A C 1
ATOM 672 O O . GLY A 1 84 ? 14.270 -8.000 -19.967 1.00 92.31 84 GLY A O 1
ATOM 673 N N . ASP A 1 85 ? 12.589 -6.521 -20.132 1.00 89.81 85 ASP A N 1
ATOM 674 C CA . ASP A 1 85 ? 12.324 -6.655 -21.561 1.00 89.81 85 ASP A CA 1
ATOM 675 C C . ASP A 1 85 ? 11.868 -5.290 -22.091 1.00 89.81 85 ASP A C 1
ATOM 677 O O . ASP A 1 85 ? 10.718 -4.869 -21.898 1.00 89.81 85 ASP A O 1
ATOM 681 N N . GLU A 1 86 ? 12.804 -4.556 -22.691 1.00 89.56 86 GLU A N 1
ATOM 682 C CA . GLU A 1 86 ? 12.554 -3.231 -23.235 1.00 89.56 86 GLU A CA 1
ATOM 683 C C . GLU A 1 86 ? 11.934 -3.319 -24.633 1.00 89.56 86 GLU A C 1
ATOM 685 O O . GLU A 1 86 ? 12.382 -4.067 -25.500 1.00 89.56 86 GLU A O 1
ATOM 690 N N . TYR A 1 87 ? 10.889 -2.522 -24.850 1.00 88.75 87 TYR A N 1
ATOM 691 C CA . TYR A 1 87 ? 10.119 -2.470 -26.097 1.00 88.75 87 TYR A CA 1
ATOM 692 C C . TYR A 1 87 ? 10.453 -1.220 -26.928 1.00 88.75 87 TYR A C 1
ATOM 694 O O . TYR A 1 87 ? 9.896 -1.025 -28.007 1.00 88.75 87 TYR A O 1
ATOM 702 N N . GLN A 1 88 ? 11.328 -0.352 -26.418 1.00 89.50 88 GLN A N 1
ATOM 703 C CA . GLN A 1 88 ? 11.898 0.779 -27.140 1.00 89.50 88 GLN A CA 1
ATOM 704 C C . GLN A 1 88 ? 13.304 0.444 -27.648 1.00 89.50 88 GLN A C 1
ATOM 706 O O . GLN A 1 88 ? 14.063 -0.258 -26.982 1.00 89.50 88 GLN A O 1
ATOM 711 N N . ILE A 1 89 ? 13.674 1.001 -28.803 1.00 88.75 89 ILE A N 1
ATOM 712 C CA . ILE A 1 89 ? 15.060 0.949 -29.279 1.00 88.75 89 ILE A CA 1
ATOM 713 C C . ILE A 1 89 ? 15.945 1.727 -28.295 1.00 88.75 89 ILE A C 1
ATOM 715 O O . ILE A 1 89 ? 15.644 2.872 -27.937 1.00 88.75 89 ILE A O 1
ATOM 719 N N . HIS A 1 90 ? 17.043 1.102 -27.872 1.00 88.50 90 HIS A N 1
ATOM 720 C CA . HIS A 1 90 ? 18.059 1.709 -27.022 1.00 88.50 90 HIS A CA 1
ATOM 721 C C . HIS A 1 90 ? 18.740 2.881 -27.726 1.00 88.50 90 HIS A C 1
ATOM 723 O O . HIS A 1 90 ? 19.092 2.808 -28.902 1.00 88.50 90 HIS A O 1
ATOM 729 N N . SER A 1 91 ? 18.966 3.964 -26.987 1.00 79.38 91 SER A N 1
ATOM 730 C CA . SER A 1 91 ? 19.607 5.172 -27.499 1.00 79.38 91 SER A CA 1
ATOM 731 C C . SER A 1 91 ? 20.663 5.651 -26.508 1.00 79.38 91 SER A C 1
ATOM 733 O O . SER A 1 91 ? 20.307 6.183 -25.461 1.00 79.38 91 SER A O 1
ATOM 735 N N . GLY A 1 92 ? 21.948 5.501 -26.826 1.00 80.44 92 GLY A N 1
ATOM 736 C CA . GLY A 1 92 ? 23.054 5.977 -25.988 1.00 80.44 92 GLY A CA 1
ATOM 737 C C . GLY A 1 92 ? 24.125 4.914 -25.764 1.00 80.44 92 GLY A C 1
ATOM 738 O O . GLY A 1 92 ? 24.173 3.909 -26.468 1.00 80.44 92 GLY A O 1
ATOM 739 N N . SER A 1 93 ? 25.000 5.138 -24.783 1.00 83.62 93 SER A N 1
ATOM 740 C CA . SER A 1 93 ? 26.063 4.188 -24.443 1.00 83.62 93 SER A CA 1
ATOM 741 C C . SER A 1 93 ? 25.491 2.871 -23.920 1.00 83.62 93 SER A C 1
ATOM 743 O O . SER A 1 93 ? 24.522 2.868 -23.159 1.00 83.62 93 SER A O 1
ATOM 745 N N . ILE A 1 94 ? 26.117 1.759 -24.302 1.00 89.12 94 ILE A N 1
ATOM 746 C CA . ILE A 1 94 ? 25.817 0.421 -23.787 1.00 89.12 94 ILE A CA 1
ATOM 747 C C . ILE A 1 94 ? 26.826 0.108 -22.678 1.00 89.12 94 ILE A C 1
ATOM 749 O O . ILE A 1 94 ? 28.024 -0.020 -22.938 1.00 89.12 94 ILE A O 1
ATOM 753 N N . SER A 1 95 ? 26.351 -0.022 -21.441 1.00 89.00 95 SER A N 1
ATOM 754 C CA . SER A 1 95 ? 27.209 -0.210 -20.260 1.00 89.00 95 SER A CA 1
ATOM 755 C C . SER A 1 95 ? 27.682 -1.651 -20.059 1.00 89.00 95 SER A C 1
ATOM 757 O O . SER A 1 95 ? 28.544 -1.900 -19.217 1.00 89.00 95 SER A O 1
ATOM 759 N N . ASN A 1 96 ? 27.136 -2.601 -20.820 1.00 90.25 96 ASN A N 1
ATOM 760 C CA . ASN A 1 96 ? 27.506 -4.008 -20.763 1.00 90.25 96 ASN A CA 1
ATOM 761 C C . ASN A 1 96 ? 28.596 -4.347 -21.794 1.00 90.25 96 ASN A C 1
ATOM 763 O O . ASN A 1 96 ? 28.346 -4.348 -23.000 1.00 90.25 96 ASN A O 1
ATOM 767 N N . ASN A 1 97 ? 29.785 -4.709 -21.312 1.00 91.19 97 ASN A N 1
ATOM 768 C CA . ASN A 1 97 ? 30.951 -4.992 -22.142 1.00 91.19 97 ASN A CA 1
ATOM 769 C C . ASN A 1 97 ? 30.844 -6.264 -22.994 1.00 91.19 97 ASN A C 1
ATOM 771 O O . ASN A 1 97 ? 31.641 -6.431 -23.918 1.00 91.19 97 ASN A O 1
ATOM 775 N N . THR A 1 98 ? 29.884 -7.159 -22.725 1.00 89.56 98 THR A N 1
ATOM 776 C CA . THR A 1 98 ? 29.638 -8.315 -23.606 1.00 89.56 98 THR A CA 1
ATOM 777 C C . THR A 1 98 ? 28.904 -7.954 -24.893 1.00 89.56 98 THR A C 1
ATOM 779 O O . THR A 1 98 ? 29.034 -8.704 -25.857 1.00 89.56 98 THR A O 1
ATOM 782 N N . ILE A 1 99 ? 28.212 -6.809 -24.947 1.00 91.00 99 ILE A N 1
ATOM 783 C CA . ILE A 1 99 ? 27.374 -6.403 -26.093 1.00 91.00 99 ILE A CA 1
ATOM 784 C C . ILE A 1 99 ? 27.751 -5.040 -26.719 1.00 91.00 99 ILE A C 1
ATOM 786 O O . ILE A 1 99 ? 27.017 -4.516 -27.554 1.00 91.00 99 ILE A O 1
ATOM 790 N N . ASN A 1 100 ? 28.885 -4.446 -26.326 1.00 90.62 100 ASN A N 1
ATOM 791 C CA . ASN A 1 100 ? 29.370 -3.139 -26.814 1.00 90.62 100 ASN A CA 1
ATOM 792 C C . ASN A 1 100 ? 30.731 -3.208 -27.545 1.00 90.62 100 ASN A C 1
ATOM 794 O O . ASN A 1 100 ? 31.449 -2.213 -27.638 1.00 90.62 100 ASN A O 1
ATOM 798 N N . GLY A 1 101 ? 31.140 -4.404 -27.975 1.00 88.06 101 GLY A N 1
ATOM 799 C CA . GLY A 1 101 ? 32.401 -4.623 -28.688 1.00 88.06 101 GLY A CA 1
ATOM 800 C C . GLY A 1 101 ? 33.671 -4.676 -27.828 1.00 88.06 101 GLY A C 1
ATOM 801 O O . GLY A 1 101 ? 34.705 -5.110 -28.335 1.00 88.06 101 GLY A O 1
ATOM 802 N N . ILE A 1 102 ? 33.633 -4.294 -26.540 1.00 90.06 102 ILE A N 1
ATOM 803 C CA . ILE A 1 102 ? 34.836 -4.256 -25.682 1.00 90.06 102 ILE A CA 1
ATOM 804 C C . ILE A 1 102 ? 35.372 -5.660 -25.375 1.00 90.06 102 ILE A C 1
ATOM 806 O O . ILE A 1 102 ? 36.577 -5.884 -25.488 1.00 90.06 102 ILE A O 1
ATOM 810 N N . ASN A 1 103 ? 34.511 -6.608 -24.984 1.00 88.56 103 ASN A N 1
ATOM 811 C CA . ASN A 1 103 ? 34.958 -7.974 -24.684 1.00 88.56 103 ASN A CA 1
ATOM 812 C C . ASN A 1 103 ? 35.154 -8.813 -25.958 1.00 88.56 103 ASN A C 1
ATOM 814 O O . ASN A 1 103 ? 36.042 -9.663 -26.004 1.00 88.56 103 ASN A O 1
ATOM 818 N N . ASN A 1 104 ? 34.322 -8.595 -26.980 1.00 86.06 104 ASN A N 1
ATOM 819 C CA . ASN A 1 104 ? 34.405 -9.267 -28.272 1.00 86.06 104 ASN A CA 1
ATOM 820 C C . ASN A 1 104 ? 33.763 -8.397 -29.366 1.00 86.06 104 ASN A C 1
ATOM 822 O O . ASN A 1 104 ? 32.619 -7.973 -29.236 1.00 86.06 104 ASN A O 1
ATOM 826 N N . ILE A 1 105 ? 34.480 -8.180 -30.470 1.00 88.38 105 ILE A N 1
ATOM 827 C CA . ILE A 1 105 ? 34.004 -7.381 -31.607 1.00 88.38 105 ILE A CA 1
ATOM 828 C C . ILE A 1 105 ? 32.849 -8.048 -32.372 1.00 88.38 105 ILE A C 1
ATOM 830 O O . ILE A 1 105 ? 32.068 -7.357 -33.017 1.00 88.38 105 ILE A O 1
ATOM 834 N N . SER A 1 106 ? 32.704 -9.381 -32.301 1.00 86.50 106 SER A N 1
ATOM 835 C CA . SER A 1 106 ? 31.586 -10.082 -32.954 1.00 86.50 106 SER A CA 1
ATOM 836 C C . SER A 1 106 ? 30.252 -9.924 -32.218 1.00 86.50 106 SER A C 1
ATOM 838 O O . SER A 1 106 ? 29.232 -10.377 -32.729 1.00 86.50 106 SER A O 1
ATOM 840 N N . SER A 1 107 ? 30.259 -9.305 -31.033 1.00 87.81 107 SER A N 1
ATOM 841 C CA . SER A 1 107 ? 29.069 -8.995 -30.243 1.00 87.81 107 SER A CA 1
ATOM 842 C C . SER A 1 107 ? 28.897 -7.488 -30.009 1.00 87.81 107 SER A C 1
ATOM 844 O O . SER A 1 107 ? 28.471 -7.066 -28.942 1.00 87.81 107 SER A O 1
ATOM 846 N N . ASP A 1 108 ? 29.245 -6.645 -30.988 1.00 92.38 108 ASP A N 1
ATOM 847 C CA . ASP A 1 108 ? 29.090 -5.188 -30.879 1.00 92.38 108 ASP A CA 1
ATOM 848 C C . ASP A 1 108 ? 27.732 -4.678 -31.402 1.00 92.38 108 ASP A C 1
ATOM 850 O O . ASP A 1 108 ? 27.505 -4.612 -32.610 1.00 92.38 108 ASP A O 1
ATOM 854 N N . TYR A 1 109 ? 26.854 -4.239 -30.493 1.00 92.19 109 TYR A N 1
ATOM 855 C CA . TYR A 1 109 ? 25.615 -3.525 -30.827 1.00 92.19 109 TYR A CA 1
ATOM 856 C C . TYR A 1 109 ? 25.755 -1.994 -30.839 1.00 92.19 109 TYR A C 1
ATOM 858 O O . TYR A 1 109 ? 24.776 -1.305 -31.113 1.00 92.19 109 TYR A O 1
ATOM 866 N N . SER A 1 110 ? 26.936 -1.419 -30.578 1.00 89.94 110 SER A N 1
ATOM 867 C CA . SER A 1 110 ? 27.103 0.035 -30.366 1.00 89.94 110 SER A CA 1
ATOM 868 C C . SER A 1 110 ? 26.678 0.913 -31.551 1.00 89.94 110 SER A C 1
ATOM 870 O O . SER A 1 110 ? 26.449 2.107 -31.375 1.00 89.94 110 SER A O 1
ATOM 872 N N . ASN A 1 111 ? 26.577 0.333 -32.751 1.00 89.25 111 ASN A N 1
ATOM 873 C CA . ASN A 1 111 ? 26.155 1.004 -33.985 1.00 89.25 111 ASN A CA 1
ATOM 874 C C . ASN A 1 111 ? 24.963 0.303 -34.674 1.00 89.25 111 ASN A C 1
ATOM 876 O O . ASN A 1 111 ? 24.709 0.547 -35.854 1.00 89.25 111 ASN A O 1
ATOM 880 N N . LEU A 1 112 ? 24.251 -0.578 -33.966 1.00 90.94 112 LEU A N 1
ATOM 881 C CA . LEU A 1 112 ? 23.116 -1.353 -34.478 1.00 90.94 112 LEU A CA 1
ATOM 882 C C . LEU A 1 112 ? 21.840 -1.044 -33.674 1.00 90.94 112 LEU A C 1
ATOM 884 O O . LEU A 1 112 ? 21.932 -0.631 -32.517 1.00 90.94 112 LEU A O 1
ATOM 888 N N . PRO A 1 113 ? 20.636 -1.253 -34.241 1.00 91.00 113 PRO A N 1
ATOM 889 C CA . PRO A 1 113 ? 19.411 -1.258 -33.451 1.00 91.00 113 PRO A CA 1
ATOM 890 C C . PRO A 1 113 ? 19.518 -2.312 -32.344 1.00 91.00 113 PRO A C 1
ATOM 892 O O . PRO A 1 113 ? 19.893 -3.452 -32.607 1.00 91.00 113 PRO A O 1
ATOM 895 N N . LEU A 1 114 ? 19.185 -1.932 -31.113 1.00 92.06 114 LEU A N 1
ATOM 896 C CA . LEU A 1 114 ? 19.243 -2.798 -29.939 1.00 92.06 114 LEU A CA 1
ATOM 897 C C . LEU A 1 114 ? 17.976 -2.609 -29.113 1.00 92.06 114 LEU A C 1
ATOM 899 O O . LEU A 1 114 ? 17.595 -1.480 -28.814 1.00 92.06 114 LEU A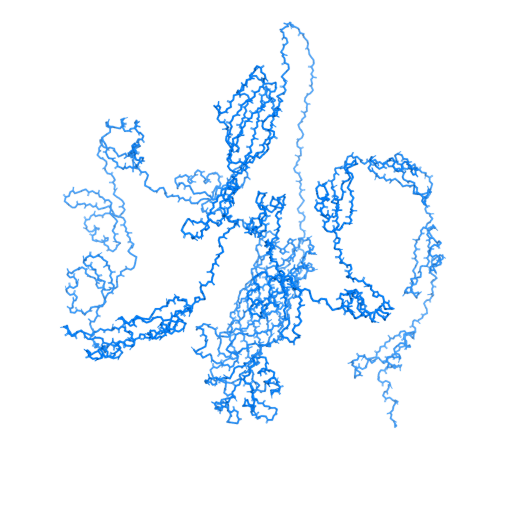 O 1
ATOM 903 N N . PHE A 1 115 ? 17.368 -3.712 -28.692 1.00 93.00 115 PHE A N 1
ATOM 904 C CA . PHE A 1 115 ? 16.344 -3.722 -27.652 1.00 93.00 115 PHE A CA 1
ATOM 905 C C . PHE A 1 115 ? 16.935 -4.411 -26.425 1.00 93.00 115 PHE A C 1
ATOM 907 O O . PHE A 1 115 ? 17.332 -5.579 -26.491 1.00 93.00 115 PHE A O 1
ATOM 914 N N . LEU A 1 116 ? 17.025 -3.682 -25.315 1.00 91.94 116 LEU A N 1
ATOM 915 C CA . LEU A 1 116 ? 17.614 -4.199 -24.084 1.00 91.94 116 LEU A CA 1
ATOM 916 C C . LEU A 1 116 ? 16.716 -5.259 -23.439 1.00 91.94 116 LEU A C 1
ATOM 918 O O . LEU A 1 116 ? 15.490 -5.182 -23.472 1.00 91.94 116 LEU A O 1
ATOM 922 N N . ASN A 1 117 ? 17.348 -6.249 -22.825 1.00 93.38 117 ASN A N 1
ATOM 923 C CA . ASN A 1 117 ? 16.707 -7.204 -21.935 1.00 93.38 117 ASN A CA 1
ATOM 924 C C . ASN A 1 117 ? 17.715 -7.628 -20.864 1.00 93.38 117 ASN A C 1
ATOM 926 O O . ASN A 1 117 ? 18.931 -7.482 -21.050 1.00 93.38 117 ASN A O 1
ATOM 930 N N . ASN A 1 118 ? 17.211 -8.173 -19.765 1.00 93.75 118 ASN A N 1
ATOM 931 C CA . ASN A 1 118 ? 18.048 -8.780 -18.744 1.00 93.75 118 ASN A CA 1
ATOM 932 C C . ASN A 1 118 ? 17.314 -9.894 -17.999 1.00 93.75 118 ASN A C 1
ATOM 934 O O . ASN A 1 118 ? 16.096 -9.858 -17.833 1.00 93.75 118 ASN A O 1
ATOM 938 N N . ARG A 1 119 ? 18.084 -10.850 -17.488 1.00 95.06 119 ARG A N 1
ATOM 939 C CA . ARG A 1 119 ? 17.687 -11.833 -16.483 1.00 95.06 119 ARG A CA 1
ATOM 940 C C . ARG A 1 119 ? 18.625 -11.662 -15.301 1.00 95.06 119 ARG A C 1
ATOM 942 O O . ARG A 1 119 ? 19.810 -11.947 -15.423 1.00 95.06 119 ARG A O 1
ATOM 949 N N . THR A 1 120 ? 18.111 -11.217 -14.162 1.00 95.19 120 THR A N 1
ATOM 950 C CA . THR A 1 120 ? 18.929 -11.021 -12.956 1.00 95.19 120 THR A CA 1
ATOM 951 C C . THR A 1 120 ? 18.563 -12.063 -11.920 1.00 95.19 120 THR A C 1
ATOM 953 O O . THR A 1 120 ? 17.452 -12.058 -11.399 1.00 95.19 120 THR A O 1
ATOM 956 N N . THR A 1 121 ? 19.479 -12.982 -11.621 1.00 96.12 121 THR A N 1
ATOM 957 C CA . THR A 1 121 ? 19.318 -13.980 -10.555 1.00 96.12 121 THR A CA 1
ATOM 958 C C . THR A 1 121 ? 20.042 -13.488 -9.304 1.00 96.12 121 THR A C 1
ATOM 960 O O . THR A 1 121 ? 21.220 -13.151 -9.384 1.00 96.12 121 THR A O 1
ATOM 963 N N . PHE A 1 122 ? 19.370 -13.472 -8.150 1.00 96.69 122 PHE A N 1
ATOM 964 C CA . PHE A 1 122 ? 19.922 -12.909 -6.914 1.00 96.69 122 PHE A CA 1
ATOM 965 C C . PHE A 1 122 ? 19.714 -13.796 -5.677 1.00 96.69 122 PHE A C 1
ATOM 967 O O . PHE A 1 122 ? 18.794 -14.617 -5.611 1.00 96.69 122 PHE A O 1
ATOM 974 N N . ASN A 1 123 ? 20.587 -13.601 -4.688 1.00 97.44 123 ASN A N 1
ATOM 975 C CA . ASN A 1 123 ? 20.527 -14.144 -3.336 1.00 97.44 123 ASN A CA 1
ATOM 976 C C . ASN A 1 123 ? 20.625 -12.975 -2.351 1.00 97.44 123 ASN A C 1
ATOM 978 O O . ASN A 1 123 ? 21.650 -12.302 -2.305 1.00 97.44 123 ASN A O 1
ATOM 982 N N . GLU A 1 124 ? 19.595 -12.750 -1.547 1.00 97.31 124 GLU A N 1
ATOM 983 C CA . GLU A 1 124 ? 19.557 -11.711 -0.522 1.00 97.31 124 GLU A CA 1
ATOM 984 C C . GLU A 1 124 ? 19.642 -12.348 0.874 1.00 97.31 124 GLU A C 1
ATOM 986 O O . GLU A 1 124 ? 18.927 -13.308 1.179 1.00 97.31 124 GLU A O 1
ATOM 991 N N . LEU A 1 125 ? 20.506 -11.803 1.733 1.00 97.75 125 LEU A N 1
ATOM 992 C CA . LEU A 1 125 ? 20.543 -12.076 3.171 1.00 97.75 125 LEU A CA 1
ATOM 993 C C . LEU A 1 125 ? 20.255 -10.777 3.923 1.00 97.75 125 LEU A C 1
ATOM 995 O O . LEU A 1 125 ? 21.077 -9.862 3.892 1.00 97.75 125 LEU A O 1
ATOM 999 N N . ALA A 1 126 ? 19.111 -10.705 4.604 1.00 97.31 126 ALA A N 1
ATOM 1000 C CA . ALA A 1 126 ? 18.622 -9.495 5.260 1.00 97.31 126 ALA A CA 1
ATOM 1001 C C . ALA A 1 126 ? 18.280 -9.690 6.739 1.00 97.31 126 ALA A C 1
ATOM 1003 O O . ALA A 1 126 ? 17.925 -10.783 7.188 1.00 97.31 126 ALA A O 1
ATOM 1004 N N . PHE A 1 127 ? 18.359 -8.585 7.480 1.00 98.19 127 PHE A N 1
ATOM 1005 C CA . PHE A 1 127 ? 17.895 -8.464 8.855 1.00 98.19 127 PHE A CA 1
ATOM 1006 C C . PHE A 1 127 ? 16.879 -7.323 8.961 1.00 98.19 127 PHE A C 1
ATOM 1008 O O . PHE A 1 127 ? 17.118 -6.211 8.485 1.00 98.19 127 PHE A O 1
ATOM 1015 N N . GLU A 1 128 ? 15.727 -7.614 9.558 1.00 98.06 128 GLU A N 1
ATOM 1016 C CA . GLU A 1 128 ? 14.516 -6.801 9.470 1.00 98.06 128 GLU A CA 1
ATOM 1017 C C . GLU A 1 128 ? 13.864 -6.644 10.849 1.00 98.06 128 GLU A C 1
ATOM 1019 O O . GLU A 1 128 ? 13.672 -7.617 11.580 1.00 98.06 128 GLU A O 1
ATOM 1024 N N . ALA A 1 129 ? 13.487 -5.416 11.196 1.00 97.50 129 ALA A N 1
ATOM 1025 C CA . ALA A 1 129 ? 12.635 -5.121 12.338 1.00 97.50 129 ALA A CA 1
ATOM 1026 C C . ALA A 1 129 ? 11.169 -5.137 11.887 1.00 97.50 129 ALA A C 1
ATOM 1028 O O . ALA A 1 129 ? 10.808 -4.488 10.904 1.00 97.50 129 ALA A O 1
ATOM 1029 N N . ILE A 1 130 ? 10.325 -5.868 12.615 1.00 97.25 130 ILE A N 1
ATOM 1030 C CA . ILE A 1 130 ? 8.904 -6.057 12.312 1.00 97.25 130 ILE A CA 1
ATOM 1031 C C . ILE A 1 130 ? 8.045 -5.422 13.400 1.00 97.25 130 ILE A C 1
ATOM 1033 O O . ILE A 1 130 ? 8.179 -5.764 14.577 1.00 97.25 130 ILE A O 1
ATOM 1037 N N . LEU A 1 131 ? 7.109 -4.572 12.984 1.00 96.56 131 LEU A N 1
ATOM 1038 C CA . LEU A 1 131 ? 6.002 -4.074 13.793 1.00 96.56 131 LEU A CA 1
ATOM 1039 C C . LEU A 1 131 ? 4.734 -4.864 13.450 1.00 96.56 131 LEU A C 1
ATOM 1041 O O . LEU A 1 131 ? 4.327 -4.920 12.291 1.00 96.56 131 LEU A O 1
ATOM 1045 N N . LYS A 1 132 ? 4.097 -5.464 14.455 1.00 94.00 132 LYS A N 1
ATOM 1046 C CA . LYS A 1 132 ? 2.913 -6.323 14.316 1.00 94.00 132 LYS A CA 1
ATOM 1047 C C . LYS A 1 132 ? 1.713 -5.724 15.024 1.00 94.00 132 LYS A C 1
ATOM 1049 O O . LYS A 1 132 ? 1.855 -5.204 16.126 1.00 94.00 132 LYS A O 1
ATOM 1054 N N . PHE A 1 133 ? 0.523 -5.894 14.464 1.00 92.44 133 PHE A N 1
ATOM 1055 C CA . PHE A 1 133 ? -0.745 -5.627 15.143 1.00 92.44 133 PHE A CA 1
ATOM 1056 C C . PHE A 1 133 ? -1.079 -6.834 16.024 1.00 92.44 133 PHE A C 1
ATOM 1058 O O . PHE A 1 133 ? -1.890 -7.694 15.688 1.00 92.44 133 PHE A O 1
ATOM 1065 N N . ASN A 1 134 ? -0.354 -6.940 17.134 1.00 88.56 134 ASN A N 1
ATOM 1066 C CA . ASN A 1 134 ? -0.326 -8.134 17.965 1.00 88.56 134 ASN A CA 1
ATOM 1067 C C . ASN A 1 134 ? -1.674 -8.423 18.635 1.00 88.56 134 ASN A C 1
ATOM 1069 O O . ASN A 1 134 ? -2.077 -9.578 18.674 1.00 88.56 134 ASN A O 1
ATOM 1073 N N . LYS A 1 135 ? -2.423 -7.399 19.063 1.00 84.38 135 LYS A N 1
ATOM 1074 C CA . LYS A 1 135 ? -3.776 -7.593 19.615 1.00 84.38 135 LYS A CA 1
ATOM 1075 C C . LYS A 1 135 ? -4.759 -8.183 18.590 1.00 84.38 135 LYS A C 1
ATOM 1077 O O . LYS A 1 135 ? -5.548 -9.060 18.924 1.00 84.38 135 LYS A O 1
ATOM 1082 N N . LEU A 1 136 ? -4.658 -7.772 17.323 1.00 85.81 136 LEU A N 1
ATOM 1083 C CA . LEU A 1 136 ? -5.452 -8.342 16.228 1.00 85.81 136 LEU A CA 1
ATOM 1084 C C . LEU A 1 136 ? -5.099 -9.829 16.003 1.00 85.81 136 LEU A C 1
ATOM 1086 O O . LEU A 1 136 ? -5.987 -10.669 15.851 1.00 85.81 136 LEU A O 1
ATOM 1090 N N . TYR A 1 137 ? -3.809 -10.169 16.080 1.00 87.19 137 TYR A N 1
ATOM 1091 C CA . TYR A 1 137 ? -3.321 -11.543 15.947 1.00 87.19 137 TYR A CA 1
ATOM 1092 C C . TYR A 1 137 ? -3.640 -12.416 17.172 1.00 87.19 137 TYR A C 1
ATOM 1094 O O . TYR A 1 137 ? -3.942 -13.599 17.017 1.00 87.19 137 TYR A O 1
ATOM 1102 N N . SER A 1 138 ? -3.596 -11.876 18.393 1.00 82.44 138 SER A N 1
ATOM 1103 C CA . SER A 1 138 ? -3.867 -12.627 19.624 1.00 82.44 138 SER A CA 1
ATOM 1104 C C . SER A 1 138 ? -5.356 -12.930 19.809 1.00 82.44 138 SER A C 1
ATOM 1106 O O . SER A 1 138 ? -5.675 -14.047 20.210 1.00 82.44 138 SER A O 1
ATOM 1108 N N . GLN A 1 139 ? -6.244 -11.985 19.472 1.00 80.19 139 GLN A N 1
ATOM 1109 C CA . GLN A 1 139 ? -7.696 -12.119 19.652 1.00 80.19 139 GLN A CA 1
ATOM 1110 C C . GLN A 1 139 ? -8.405 -12.778 18.460 1.00 80.19 139 GLN A C 1
ATOM 1112 O O . GLN A 1 139 ? -9.273 -13.622 18.661 1.00 80.19 139 GLN A O 1
ATOM 1117 N N . HIS A 1 140 ? -8.030 -12.419 17.226 1.00 81.56 140 HIS A N 1
ATOM 1118 C CA . HIS A 1 140 ? -8.737 -12.844 16.008 1.00 81.56 140 HIS A CA 1
ATOM 1119 C C . HIS A 1 140 ? -7.894 -13.731 15.082 1.00 81.56 140 HIS A C 1
ATOM 1121 O O . HIS A 1 140 ? -8.340 -14.082 13.998 1.00 81.56 140 HIS A O 1
ATOM 1127 N N . GLY A 1 141 ? -6.644 -14.047 15.438 1.00 82.44 141 GLY A N 1
ATOM 1128 C CA . GLY A 1 141 ? -5.741 -14.809 14.568 1.00 82.44 141 GLY A CA 1
ATOM 1129 C C . GLY A 1 141 ? -5.279 -14.063 13.306 1.00 82.44 141 GLY A C 1
ATOM 1130 O O . GLY A 1 141 ? -4.497 -14.618 12.536 1.00 82.44 141 GLY A O 1
ATOM 1131 N N . ILE A 1 142 ? -5.704 -12.814 13.092 1.00 89.38 142 ILE A N 1
ATOM 1132 C CA . ILE A 1 142 ? -5.354 -12.011 11.914 1.00 89.38 142 ILE A CA 1
ATOM 1133 C C . ILE A 1 142 ? -4.042 -11.269 12.187 1.00 89.38 142 ILE A C 1
ATOM 1135 O O . ILE A 1 142 ? -3.958 -10.379 13.029 1.00 89.38 142 ILE A O 1
ATOM 1139 N N . LEU A 1 143 ? -2.992 -11.634 11.463 1.00 90.69 143 LEU A N 1
ATOM 1140 C CA . LEU A 1 143 ? -1.680 -11.009 11.543 1.00 90.69 143 LEU A CA 1
ATOM 1141 C C . LEU A 1 143 ? -1.584 -9.883 10.509 1.00 90.69 143 LEU A C 1
ATOM 1143 O O . LEU A 1 143 ? -1.510 -10.161 9.322 1.00 90.69 143 LEU A O 1
ATOM 1147 N N . PHE A 1 144 ? -1.503 -8.622 10.931 1.00 94.81 144 PHE A N 1
ATOM 1148 C CA . PHE A 1 144 ? -1.041 -7.533 10.059 1.00 94.81 144 PHE A CA 1
ATOM 1149 C C . PHE A 1 144 ? 0.303 -7.006 10.564 1.00 94.81 144 PHE A C 1
ATOM 1151 O O . PHE A 1 144 ? 0.496 -6.859 11.776 1.00 94.81 144 PHE A O 1
ATOM 1158 N N . TYR A 1 145 ? 1.250 -6.770 9.656 1.00 95.50 145 TYR A N 1
ATOM 1159 C CA . TYR A 1 145 ? 2.598 -6.344 10.012 1.00 95.50 145 TYR A CA 1
ATOM 1160 C C . TYR A 1 145 ? 3.275 -5.485 8.944 1.00 95.50 145 TYR A C 1
ATOM 1162 O O . TYR A 1 145 ? 3.045 -5.633 7.746 1.00 95.50 145 TYR A O 1
ATOM 1170 N N . LEU A 1 146 ? 4.155 -4.607 9.415 1.00 97.06 146 LEU A N 1
ATOM 1171 C CA . LEU A 1 146 ? 5.072 -3.794 8.621 1.00 97.06 146 LEU A CA 1
ATOM 1172 C C . LEU A 1 146 ? 6.500 -4.181 8.998 1.00 97.06 146 LEU A C 1
ATOM 1174 O O . LEU A 1 146 ? 6.762 -4.500 10.160 1.00 97.06 146 LEU A O 1
ATOM 1178 N N . PHE A 1 147 ? 7.431 -4.129 8.052 1.00 97.00 147 PHE A N 1
ATOM 1179 C CA . PHE A 1 147 ? 8.842 -4.367 8.335 1.00 97.00 147 PHE A CA 1
ATOM 1180 C C . PHE A 1 147 ? 9.757 -3.433 7.553 1.00 97.00 147 PHE A C 1
ATOM 1182 O O . PHE A 1 147 ? 9.470 -3.045 6.422 1.00 97.00 147 PHE A O 1
ATOM 1189 N N . LEU A 1 148 ? 10.878 -3.091 8.179 1.00 97.50 148 LEU A N 1
ATOM 1190 C CA . LEU A 1 148 ? 11.987 -2.372 7.565 1.00 97.50 148 LEU A CA 1
ATOM 1191 C C . LEU A 1 148 ? 13.300 -3.048 7.950 1.00 97.50 148 LEU A C 1
ATOM 1193 O O . LEU A 1 148 ? 13.419 -3.621 9.034 1.00 97.50 148 LEU A O 1
ATOM 1197 N N . GLY A 1 149 ? 14.297 -2.976 7.083 1.00 95.75 149 GLY A N 1
ATOM 1198 C CA . GLY A 1 149 ? 15.562 -3.642 7.328 1.00 95.75 149 GLY A CA 1
ATOM 1199 C C . GLY A 1 149 ? 16.621 -3.329 6.294 1.00 95.75 149 GLY A C 1
ATOM 1200 O O . GLY A 1 149 ? 16.546 -2.355 5.541 1.00 95.75 149 GLY A O 1
ATOM 1201 N N . GLY A 1 150 ? 17.636 -4.177 6.285 1.00 94.50 150 GLY A N 1
ATOM 1202 C CA . GLY A 1 150 ? 18.684 -4.136 5.288 1.00 94.50 150 GLY A CA 1
ATOM 1203 C C . GLY A 1 150 ? 19.469 -5.435 5.254 1.00 94.50 150 GLY A C 1
ATOM 1204 O O . GLY A 1 150 ? 19.506 -6.200 6.220 1.00 94.50 150 GLY A O 1
ATOM 1205 N N . GLY A 1 151 ? 20.099 -5.676 4.117 1.00 94.19 151 GLY A N 1
ATOM 1206 C CA . GLY A 1 151 ? 20.837 -6.891 3.841 1.00 94.19 151 GLY A CA 1
ATOM 1207 C C . GLY A 1 151 ? 21.942 -6.692 2.821 1.00 94.19 151 GLY A C 1
ATOM 1208 O O . GLY A 1 151 ? 22.302 -5.568 2.463 1.00 94.19 151 GLY A O 1
ATOM 1209 N N . VAL A 1 152 ? 22.469 -7.811 2.343 1.00 95.50 152 VAL A N 1
ATOM 1210 C CA . VAL A 1 152 ? 23.377 -7.867 1.199 1.00 95.50 152 VAL A CA 1
ATOM 1211 C C . VAL A 1 152 ? 22.747 -8.758 0.139 1.00 95.50 152 VAL A C 1
ATOM 1213 O O . VAL A 1 152 ? 22.340 -9.880 0.443 1.00 95.50 152 VAL A O 1
ATOM 1216 N N . SER A 1 153 ? 22.697 -8.255 -1.091 1.00 95.62 153 SER A N 1
ATOM 1217 C CA . SER A 1 153 ? 22.332 -9.024 -2.279 1.00 95.62 153 SER A CA 1
ATOM 1218 C C . SER A 1 153 ? 23.583 -9.395 -3.057 1.00 95.62 153 SER A C 1
ATOM 1220 O O . SER A 1 153 ? 24.349 -8.506 -3.423 1.00 95.62 153 SER A O 1
ATOM 1222 N N . ASP A 1 154 ? 23.767 -10.681 -3.337 1.00 95.75 154 ASP A N 1
ATOM 1223 C CA . ASP A 1 154 ? 24.641 -11.166 -4.407 1.00 95.75 154 ASP A CA 1
ATOM 1224 C C . ASP A 1 154 ? 23.788 -11.420 -5.654 1.00 95.75 154 ASP A C 1
ATOM 1226 O O . ASP A 1 154 ? 22.797 -12.149 -5.573 1.00 95.75 154 ASP A O 1
ATOM 1230 N N . TYR A 1 155 ? 24.131 -10.815 -6.789 1.00 95.50 155 TYR A N 1
ATOM 1231 C CA . TYR A 1 155 ? 23.368 -10.913 -8.032 1.00 95.50 155 TYR A CA 1
ATOM 1232 C C . TYR A 1 155 ? 24.262 -11.165 -9.250 1.00 95.50 155 TYR A C 1
ATOM 1234 O O . TYR A 1 155 ? 25.396 -10.694 -9.342 1.00 95.50 155 TYR A O 1
ATOM 1242 N N . ILE A 1 156 ? 23.711 -11.912 -10.205 1.00 94.31 156 ILE A N 1
ATOM 1243 C CA . ILE A 1 156 ? 24.274 -12.132 -11.536 1.00 94.31 156 ILE A CA 1
ATOM 1244 C C . ILE A 1 156 ? 23.215 -11.705 -12.542 1.00 94.31 156 ILE A C 1
ATOM 1246 O O . ILE A 1 156 ? 22.076 -12.175 -12.481 1.00 94.31 156 ILE A O 1
ATOM 1250 N N . THR A 1 157 ? 23.612 -10.837 -13.464 1.00 94.62 157 THR A N 1
ATOM 1251 C CA . THR A 1 157 ? 22.769 -10.350 -14.553 1.00 94.62 157 THR A CA 1
ATOM 1252 C C . THR A 1 157 ? 23.234 -10.962 -15.866 1.00 94.62 157 THR A C 1
ATOM 1254 O O . THR A 1 157 ? 24.430 -11.046 -16.130 1.00 94.62 157 THR A O 1
ATOM 1257 N N . GLU A 1 158 ? 22.290 -11.395 -16.688 1.00 94.50 158 GLU A N 1
ATOM 1258 C CA . GLU A 1 158 ? 22.498 -12.038 -17.985 1.00 94.50 158 GLU A CA 1
ATOM 1259 C C . GLU A 1 158 ? 21.645 -11.307 -19.033 1.00 94.50 158 GLU A C 1
ATOM 1261 O O . GLU A 1 158 ? 20.599 -10.755 -18.696 1.00 94.50 158 GLU A O 1
ATOM 1266 N N . THR A 1 159 ? 22.055 -11.296 -20.299 1.00 93.19 159 THR A N 1
ATOM 1267 C CA . THR A 1 159 ? 21.299 -10.714 -21.421 1.00 93.19 159 THR A CA 1
ATOM 1268 C C . THR A 1 159 ? 21.165 -11.751 -22.541 1.00 93.19 159 THR A C 1
ATOM 1270 O O . THR A 1 159 ? 22.027 -12.617 -22.681 1.00 93.19 159 THR A O 1
ATOM 1273 N N . ASP A 1 160 ? 20.059 -11.690 -23.276 1.00 93.25 160 ASP A N 1
ATOM 1274 C CA . ASP A 1 160 ? 19.707 -12.550 -24.413 1.00 93.25 160 ASP A CA 1
ATOM 1275 C C . ASP A 1 160 ? 19.855 -11.714 -25.684 1.00 93.25 160 ASP A C 1
ATOM 1277 O O . ASP A 1 160 ? 18.955 -10.958 -26.067 1.00 93.25 160 ASP A O 1
ATOM 1281 N N . GLN A 1 161 ? 21.062 -11.729 -26.246 1.00 92.94 161 GLN A N 1
ATOM 1282 C CA . GLN A 1 161 ? 21.451 -10.844 -27.352 1.00 92.94 161 GLN A CA 1
ATOM 1283 C C . GLN A 1 161 ? 22.234 -11.570 -28.450 1.00 92.94 161 GLN A C 1
ATOM 1285 O O . GLN A 1 161 ? 22.539 -10.968 -29.483 1.00 92.94 161 GLN A O 1
ATOM 1290 N N . LEU A 1 162 ? 22.551 -12.847 -28.248 1.00 89.94 162 LEU A N 1
ATOM 1291 C CA . LEU A 1 162 ? 23.155 -13.734 -29.229 1.00 89.94 162 LEU A CA 1
ATOM 1292 C C . LEU A 1 162 ? 22.259 -14.959 -29.386 1.00 89.94 162 LEU A C 1
ATOM 1294 O O . LEU A 1 162 ? 21.813 -15.530 -28.400 1.00 89.94 162 LEU A O 1
ATOM 1298 N N . ASN A 1 163 ? 22.053 -15.416 -30.616 1.00 86.62 163 ASN A N 1
ATOM 1299 C CA . ASN A 1 163 ? 21.389 -16.698 -30.836 1.00 86.62 163 ASN A CA 1
ATOM 1300 C C . ASN A 1 163 ? 22.298 -17.878 -30.431 1.00 86.62 163 ASN A C 1
ATOM 1302 O O . ASN A 1 163 ? 23.508 -17.722 -30.257 1.00 86.62 163 ASN A O 1
ATOM 1306 N N . GLN A 1 164 ? 21.741 -19.092 -30.415 1.00 81.44 164 GLN A N 1
ATOM 1307 C CA . GLN A 1 164 ? 22.437 -20.369 -30.144 1.00 81.44 164 GLN A CA 1
ATOM 1308 C C . GLN A 1 164 ? 23.777 -20.607 -30.883 1.00 81.44 164 GLN A C 1
ATOM 1310 O O . GLN A 1 164 ? 24.542 -21.487 -30.489 1.00 81.44 164 GLN A O 1
ATOM 1315 N N . THR A 1 165 ? 24.077 -19.872 -31.963 1.00 85.31 165 THR A N 1
ATOM 1316 C CA . THR A 1 165 ? 25.349 -19.965 -32.710 1.00 85.31 165 THR A CA 1
ATOM 1317 C C . THR A 1 165 ? 26.358 -18.857 -32.377 1.00 85.31 165 THR A C 1
ATOM 1319 O O . THR A 1 165 ? 27.430 -18.813 -32.977 1.00 85.31 165 THR A O 1
ATOM 1322 N N . GLY A 1 166 ? 26.043 -17.972 -31.425 1.00 84.12 166 GLY A N 1
ATOM 1323 C CA . GLY A 1 166 ? 26.877 -16.838 -31.014 1.00 84.12 166 GLY A CA 1
ATOM 1324 C C . GLY A 1 166 ? 26.795 -15.617 -31.938 1.00 84.12 166 GLY A C 1
ATOM 1325 O O . GLY A 1 166 ? 27.650 -14.739 -31.851 1.00 84.12 166 GLY A O 1
ATOM 1326 N N . ASN A 1 167 ? 25.802 -15.564 -32.832 1.00 88.75 167 ASN A N 1
ATOM 1327 C CA . ASN A 1 167 ? 25.587 -14.449 -33.759 1.00 88.75 167 ASN A CA 1
ATOM 1328 C C . ASN A 1 167 ? 24.536 -13.471 -33.214 1.00 88.75 167 ASN A C 1
ATOM 1330 O O . ASN A 1 167 ? 23.590 -13.893 -32.549 1.00 88.75 167 ASN A O 1
ATOM 1334 N N . LEU A 1 168 ? 24.677 -12.184 -33.547 1.00 92.38 168 LEU A N 1
ATOM 1335 C CA . LEU A 1 168 ? 23.725 -11.132 -33.172 1.00 92.38 168 LEU A CA 1
ATOM 1336 C C . LEU A 1 168 ? 22.313 -11.389 -33.728 1.00 92.38 168 LEU A C 1
ATOM 1338 O O . LEU A 1 168 ? 22.158 -11.924 -34.829 1.00 92.38 168 LEU A O 1
ATOM 1342 N N . TYR A 1 169 ? 21.293 -10.940 -32.997 1.00 92.94 169 TYR A N 1
ATOM 1343 C CA . TYR A 1 169 ? 19.928 -10.826 -33.505 1.00 92.94 169 TYR A CA 1
ATOM 1344 C C . TYR A 1 169 ? 19.795 -9.610 -34.427 1.00 92.94 169 TYR A C 1
ATOM 1346 O O . TYR A 1 169 ? 20.265 -8.514 -34.117 1.00 92.94 169 TYR A O 1
ATOM 1354 N N . ASP A 1 170 ? 19.098 -9.785 -35.550 1.00 92.56 170 ASP A N 1
ATOM 1355 C CA . ASP A 1 170 ? 18.813 -8.690 -36.477 1.00 92.56 170 ASP A CA 1
ATOM 1356 C C . ASP A 1 170 ? 17.535 -7.936 -36.079 1.00 92.56 170 ASP A C 1
ATOM 1358 O O . ASP A 1 170 ? 16.438 -8.168 -36.597 1.00 92.56 170 ASP A O 1
ATOM 1362 N N . TYR A 1 171 ? 17.693 -6.989 -35.155 1.00 94.19 171 TYR A N 1
ATOM 1363 C CA . TYR A 1 171 ? 16.616 -6.102 -34.718 1.00 94.19 171 TYR A CA 1
ATOM 1364 C C . TYR A 1 171 ? 16.151 -5.091 -35.784 1.00 94.19 171 TYR A C 1
ATOM 1366 O O . TYR A 1 171 ? 15.175 -4.382 -35.539 1.00 94.19 171 TYR A O 1
ATOM 1374 N N . SER A 1 172 ? 16.786 -5.010 -36.965 1.00 89.81 172 SER A N 1
ATOM 1375 C CA . SER A 1 172 ? 16.286 -4.155 -38.059 1.00 89.81 172 SER A CA 1
ATOM 1376 C C . SER A 1 172 ? 14.971 -4.665 -38.663 1.00 89.81 172 SER A C 1
ATOM 1378 O O . SER A 1 172 ? 14.256 -3.911 -39.321 1.00 89.81 172 SER A O 1
ATOM 1380 N N . THR A 1 173 ? 14.628 -5.926 -38.385 1.00 88.44 173 THR A N 1
ATOM 1381 C CA . THR A 1 173 ? 13.397 -6.596 -38.825 1.00 88.44 173 THR A CA 1
ATOM 1382 C C . THR A 1 173 ? 12.155 -6.265 -37.985 1.00 88.44 173 THR A C 1
ATOM 1384 O O . THR A 1 173 ? 11.056 -6.665 -38.360 1.00 88.44 173 THR A O 1
ATOM 1387 N N . ILE A 1 174 ? 12.302 -5.545 -36.863 1.00 92.62 174 ILE A N 1
ATOM 1388 C CA . ILE A 1 174 ? 11.207 -5.261 -35.922 1.00 92.62 174 ILE A CA 1
ATOM 1389 C C . ILE A 1 174 ? 10.362 -4.064 -36.388 1.00 92.62 174 ILE A C 1
ATOM 1391 O O . ILE A 1 174 ? 10.835 -2.927 -36.445 1.00 92.62 174 ILE A O 1
ATOM 1395 N N . GLU A 1 175 ? 9.074 -4.294 -36.639 1.00 90.69 175 GLU A N 1
ATOM 1396 C CA . GLU A 1 175 ? 8.109 -3.244 -36.962 1.00 90.69 175 GLU A CA 1
ATOM 1397 C C . GLU A 1 175 ? 7.660 -2.488 -35.700 1.00 90.69 175 GLU A C 1
ATOM 1399 O O . GLU A 1 175 ? 7.064 -3.061 -34.782 1.00 90.69 175 GLU A O 1
ATOM 1404 N N . LEU A 1 176 ? 7.910 -1.173 -35.671 1.00 89.25 176 LEU A N 1
ATOM 1405 C CA . LEU A 1 176 ? 7.613 -0.275 -34.546 1.00 89.25 176 LEU A CA 1
ATOM 1406 C C . LEU A 1 176 ? 6.126 0.127 -34.481 1.00 89.25 176 LEU A C 1
ATOM 1408 O O . LEU A 1 176 ? 5.777 1.297 -34.640 1.00 89.25 176 LEU A O 1
ATOM 1412 N N . THR A 1 177 ? 5.247 -0.852 -34.270 1.00 89.25 177 THR A N 1
ATOM 1413 C CA . THR A 1 177 ? 3.787 -0.673 -34.204 1.00 89.25 177 THR A CA 1
ATOM 1414 C C . THR A 1 177 ? 3.302 -0.452 -32.764 1.00 89.25 177 THR A C 1
ATOM 1416 O O . THR A 1 177 ? 3.515 0.624 -32.203 1.00 89.25 177 THR A O 1
ATOM 1419 N N . THR A 1 178 ? 2.637 -1.425 -32.128 1.00 90.19 178 THR A N 1
ATOM 1420 C CA . THR A 1 178 ? 2.189 -1.301 -30.729 1.00 90.19 178 THR A CA 1
ATOM 1421 C C . THR A 1 178 ? 3.169 -1.959 -29.758 1.00 90.19 178 THR A C 1
ATOM 1423 O O . THR A 1 178 ? 3.898 -2.886 -30.108 1.00 90.19 178 THR A O 1
ATOM 1426 N N . LYS A 1 179 ? 3.142 -1.552 -28.478 1.00 88.75 179 LYS A N 1
ATOM 1427 C CA . LYS A 1 179 ? 3.943 -2.188 -27.411 1.00 88.75 179 LYS A CA 1
ATOM 1428 C C . LYS A 1 179 ? 3.695 -3.702 -27.283 1.00 88.75 179 LYS A C 1
ATOM 1430 O O . LYS A 1 179 ? 4.570 -4.406 -26.785 1.00 88.75 179 LYS A O 1
ATOM 1435 N N . SER A 1 180 ? 2.520 -4.200 -27.675 1.00 89.44 180 SER A N 1
ATOM 1436 C CA . SER A 1 180 ? 2.235 -5.639 -27.649 1.00 89.44 180 SER A CA 1
ATOM 1437 C C . SER A 1 180 ? 2.873 -6.346 -28.844 1.00 89.44 180 SER A C 1
ATOM 1439 O O . SER A 1 180 ? 3.530 -7.369 -28.673 1.00 89.44 180 SER A O 1
ATOM 1441 N N . ASP A 1 181 ? 2.736 -5.770 -30.036 1.00 90.69 181 ASP A N 1
ATOM 1442 C CA . ASP A 1 181 ? 3.218 -6.368 -31.283 1.00 90.69 181 ASP A CA 1
ATOM 1443 C C . ASP A 1 181 ? 4.746 -6.365 -31.365 1.00 90.69 181 ASP A C 1
ATOM 1445 O O . ASP A 1 181 ? 5.338 -7.370 -31.752 1.00 90.69 181 ASP A O 1
ATOM 1449 N N . ILE A 1 182 ? 5.396 -5.277 -30.933 1.00 91.25 182 ILE A N 1
ATOM 1450 C CA . ILE A 1 182 ? 6.862 -5.183 -30.844 1.00 91.25 182 ILE A CA 1
ATOM 1451 C C . ILE A 1 182 ? 7.409 -6.306 -29.957 1.00 91.25 182 ILE A C 1
ATOM 1453 O O . ILE A 1 182 ? 8.331 -7.013 -30.347 1.00 91.25 182 ILE A O 1
ATOM 1457 N N . LYS A 1 183 ? 6.811 -6.541 -28.785 1.00 90.31 183 LYS A N 1
ATOM 1458 C CA . LYS A 1 183 ? 7.254 -7.614 -27.885 1.00 90.31 183 LYS A CA 1
ATOM 1459 C C . LYS A 1 183 ? 6.982 -9.007 -28.411 1.00 90.31 183 LYS A C 1
ATOM 1461 O O . LYS A 1 183 ? 7.798 -9.890 -28.184 1.00 90.31 183 LYS A O 1
ATOM 1466 N N . ASN A 1 184 ? 5.863 -9.220 -29.097 1.00 91.38 184 ASN A N 1
ATOM 1467 C CA . ASN A 1 184 ? 5.594 -10.503 -29.740 1.00 91.38 184 ASN A CA 1
ATOM 1468 C C . ASN A 1 184 ? 6.670 -10.792 -30.801 1.00 91.38 184 ASN A C 1
ATOM 1470 O O . ASN A 1 184 ? 7.203 -11.895 -30.839 1.00 91.38 184 ASN A O 1
ATOM 1474 N N . GLN A 1 185 ? 7.067 -9.788 -31.592 1.00 93.81 185 GLN A N 1
ATOM 1475 C CA . GLN A 1 185 ? 8.187 -9.905 -32.533 1.00 93.81 185 GLN A CA 1
ATOM 1476 C C . GLN A 1 185 ? 9.521 -10.176 -31.817 1.00 93.81 185 GLN A C 1
ATOM 1478 O O . GLN A 1 185 ? 10.214 -11.120 -32.182 1.00 93.81 185 GLN A O 1
ATOM 1483 N N . LEU A 1 186 ? 9.857 -9.424 -30.760 1.00 92.62 186 LEU A N 1
ATOM 1484 C CA . LEU A 1 186 ? 11.079 -9.641 -29.967 1.00 92.62 186 LEU A CA 1
ATOM 1485 C C . LEU A 1 186 ? 11.122 -11.036 -29.318 1.00 92.62 186 LEU A C 1
ATOM 1487 O O . LEU A 1 186 ? 12.173 -11.666 -29.300 1.00 92.62 186 LEU A O 1
ATOM 1491 N N . THR A 1 187 ? 9.983 -11.532 -28.829 1.00 90.31 187 THR A N 1
ATOM 1492 C CA . THR A 1 187 ? 9.839 -12.867 -28.217 1.00 90.31 187 THR A CA 1
ATOM 1493 C C . THR A 1 187 ? 9.958 -13.992 -29.249 1.00 90.31 187 THR A C 1
ATOM 1495 O O . THR A 1 187 ? 10.410 -15.077 -28.912 1.00 90.31 187 THR A O 1
ATOM 1498 N N . ASN A 1 188 ? 9.566 -13.741 -30.502 1.00 91.44 188 ASN A N 1
ATOM 1499 C CA . ASN A 1 188 ? 9.717 -14.692 -31.607 1.00 91.44 188 ASN A CA 1
ATOM 1500 C C . ASN A 1 188 ? 11.126 -14.667 -32.231 1.00 91.44 188 ASN A C 1
ATOM 1502 O O . ASN A 1 188 ? 11.534 -15.653 -32.839 1.00 91.44 188 ASN A O 1
ATOM 1506 N N . LEU A 1 189 ? 11.840 -13.538 -32.133 1.00 92.69 189 LEU A N 1
ATOM 1507 C CA . LEU A 1 189 ? 13.201 -13.367 -32.653 1.00 92.69 189 LEU A CA 1
ATOM 1508 C C . LEU A 1 189 ? 14.261 -13.949 -31.706 1.00 92.69 189 LEU A C 1
ATOM 1510 O O . LEU A 1 189 ? 15.230 -14.547 -32.173 1.00 92.69 189 LEU A O 1
ATOM 1514 N N . ARG A 1 190 ? 14.085 -13.744 -30.397 1.00 91.94 190 ARG A N 1
ATOM 1515 C CA . ARG A 1 190 ? 15.001 -14.198 -29.343 1.00 91.94 190 ARG A CA 1
ATOM 1516 C C . ARG A 1 190 ? 14.703 -15.633 -28.906 1.00 91.94 190 ARG A C 1
ATOM 1518 O O . ARG A 1 190 ? 13.562 -16.079 -28.984 1.00 91.94 190 ARG A O 1
ATOM 1525 N N . ASP A 1 191 ? 15.713 -16.348 -28.411 1.00 89.81 191 ASP A N 1
ATOM 1526 C CA . ASP A 1 191 ? 15.572 -17.741 -27.965 1.00 89.81 191 ASP A CA 1
ATOM 1527 C C . ASP A 1 191 ? 15.332 -17.918 -26.451 1.00 89.81 191 ASP A C 1
ATOM 1529 O O . ASP A 1 191 ? 15.003 -19.021 -26.004 1.00 89.81 191 ASP A O 1
ATOM 1533 N N . GLY A 1 192 ? 15.428 -16.846 -25.657 1.00 88.81 192 GLY A N 1
ATOM 1534 C CA . GLY A 1 192 ? 15.141 -16.856 -24.224 1.00 88.81 192 GLY A CA 1
ATOM 1535 C C . GLY A 1 192 ? 16.225 -17.512 -23.366 1.00 88.81 192 GLY A C 1
ATOM 1536 O O . GLY A 1 192 ? 15.985 -17.766 -22.178 1.00 88.81 192 GLY A O 1
ATOM 1537 N N . THR A 1 193 ? 17.403 -17.822 -23.922 1.00 89.56 193 THR A N 1
ATOM 1538 C CA . THR A 1 193 ? 18.450 -18.547 -23.187 1.00 89.56 193 THR A CA 1
ATOM 1539 C C . THR A 1 193 ? 19.217 -17.662 -22.198 1.00 89.56 193 THR A C 1
ATOM 1541 O O . THR A 1 193 ? 19.563 -18.151 -21.112 1.00 89.56 193 THR A O 1
ATOM 1544 N N . TYR A 1 194 ? 19.375 -16.364 -22.491 1.00 91.25 194 TYR A N 1
ATOM 1545 C CA . TYR A 1 194 ? 20.207 -15.400 -21.746 1.00 91.25 194 TYR A CA 1
ATOM 1546 C C . TYR A 1 194 ? 21.619 -15.954 -21.505 1.00 91.25 194 TYR A C 1
ATOM 1548 O O . TYR A 1 194 ? 22.061 -16.190 -20.381 1.00 91.25 194 TYR A O 1
ATOM 1556 N N . GLU A 1 195 ? 22.283 -16.231 -22.615 1.00 86.06 195 GLU A N 1
ATOM 1557 C CA . GLU A 1 195 ? 23.609 -16.811 -22.778 1.00 86.06 195 GLU A CA 1
ATOM 1558 C C . GLU A 1 195 ? 24.764 -15.876 -22.379 1.00 86.06 195 GLU A C 1
ATOM 1560 O O . GLU A 1 195 ? 25.869 -16.339 -22.080 1.00 86.06 195 GLU A O 1
ATOM 1565 N N . SER A 1 196 ? 24.519 -14.563 -22.354 1.00 87.44 196 SER A N 1
ATOM 1566 C CA . SER A 1 196 ? 25.556 -13.544 -22.201 1.00 87.44 196 SER A CA 1
ATOM 1567 C C . SER A 1 196 ? 25.557 -12.925 -20.799 1.00 87.44 196 SER A C 1
ATOM 1569 O O . SER A 1 196 ? 24.792 -12.004 -20.512 1.00 87.44 196 SER A O 1
ATOM 1571 N N . ASN A 1 197 ? 26.463 -13.372 -19.920 1.00 90.44 197 ASN A N 1
ATOM 1572 C CA . ASN A 1 197 ? 26.695 -12.721 -18.621 1.00 90.44 197 ASN A CA 1
ATOM 1573 C C . ASN A 1 197 ? 27.016 -11.222 -18.794 1.00 90.44 197 ASN A C 1
ATOM 1575 O O . ASN A 1 197 ? 27.830 -10.835 -19.639 1.00 90.44 197 ASN A O 1
ATOM 1579 N N . PHE A 1 198 ? 26.421 -10.378 -17.956 1.00 90.00 198 PHE A N 1
ATOM 1580 C CA . PHE A 1 198 ? 26.754 -8.962 -17.859 1.00 90.00 198 PHE A CA 1
ATOM 1581 C C . PHE A 1 198 ? 28.207 -8.772 -17.399 1.00 90.00 198 PHE A C 1
ATOM 1583 O O . PHE A 1 198 ? 28.702 -9.473 -16.514 1.00 90.00 198 PHE A O 1
ATOM 1590 N N . SER A 1 199 ? 28.902 -7.798 -17.987 1.00 88.00 199 SER A N 1
ATOM 1591 C CA . SER A 1 199 ? 30.298 -7.501 -17.677 1.00 88.00 199 SER A CA 1
ATOM 1592 C C . SER A 1 199 ? 30.545 -5.995 -17.665 1.00 88.00 199 SER A C 1
ATOM 1594 O O . SER A 1 199 ? 30.357 -5.326 -18.674 1.00 88.00 199 SER A O 1
ATOM 1596 N N . ASN A 1 200 ? 31.017 -5.448 -16.545 1.00 87.00 200 ASN A N 1
ATOM 1597 C CA . ASN A 1 200 ? 31.541 -4.083 -16.479 1.00 87.00 200 ASN A CA 1
ATOM 1598 C C . ASN A 1 200 ? 32.598 -3.986 -15.359 1.00 87.00 200 ASN A C 1
ATOM 1600 O O . ASN A 1 200 ? 32.307 -4.425 -14.246 1.00 87.00 200 ASN A O 1
ATOM 1604 N N . PRO A 1 201 ? 33.790 -3.398 -15.596 1.00 84.06 201 PRO A N 1
ATOM 1605 C CA . PRO A 1 201 ? 34.847 -3.275 -14.583 1.00 84.06 201 PRO A CA 1
ATOM 1606 C C . PRO A 1 201 ? 34.453 -2.527 -13.301 1.00 84.06 201 PRO A C 1
ATOM 1608 O O . PRO A 1 201 ? 35.090 -2.714 -12.267 1.00 84.06 201 PRO A O 1
ATOM 1611 N N . ASN A 1 202 ? 33.431 -1.669 -13.366 1.00 84.19 202 ASN A N 1
ATOM 1612 C CA . ASN A 1 202 ? 32.944 -0.876 -12.238 1.00 84.19 202 ASN A CA 1
ATOM 1613 C C . ASN A 1 202 ? 31.781 -1.543 -11.485 1.00 84.19 202 ASN A C 1
ATOM 1615 O O . ASN A 1 202 ? 31.400 -1.061 -10.417 1.00 84.19 202 ASN A O 1
ATOM 1619 N N . SER A 1 203 ? 31.215 -2.630 -12.019 1.00 83.31 203 SER A N 1
ATOM 1620 C CA . SER A 1 203 ? 30.143 -3.373 -11.356 1.00 83.31 203 SER A CA 1
ATOM 1621 C C . SER A 1 203 ? 30.692 -4.374 -10.338 1.00 83.31 203 SER A C 1
ATOM 1623 O O . SER A 1 203 ? 31.808 -4.883 -10.452 1.00 83.31 203 SER A O 1
ATOM 1625 N N . LYS A 1 204 ? 29.884 -4.656 -9.316 1.00 83.94 204 LYS A N 1
ATOM 1626 C CA . LYS A 1 204 ? 30.143 -5.648 -8.270 1.00 83.94 204 LYS A CA 1
ATOM 1627 C C . LYS A 1 204 ? 28.892 -6.501 -8.106 1.00 83.94 204 LYS A C 1
ATOM 1629 O O . LYS A 1 204 ? 27.806 -5.936 -7.986 1.00 83.94 204 LYS A O 1
ATOM 1634 N N . SER A 1 205 ? 29.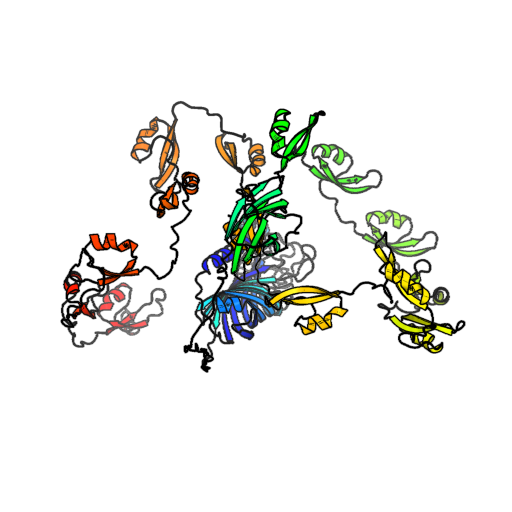053 -7.824 -8.022 1.00 82.88 205 SER A N 1
ATOM 1635 C CA . SER A 1 205 ? 27.931 -8.746 -7.778 1.00 82.88 205 SER A CA 1
ATOM 1636 C C . SER A 1 205 ? 27.290 -8.547 -6.403 1.00 82.88 205 SER A C 1
ATOM 1638 O O . SER A 1 205 ? 26.132 -8.886 -6.220 1.00 82.88 205 SER A O 1
ATOM 1640 N N . PHE A 1 206 ? 28.009 -7.960 -5.442 1.00 90.25 206 PHE A N 1
ATOM 1641 C CA . PHE A 1 206 ? 27.496 -7.669 -4.104 1.00 90.25 206 PHE A CA 1
ATOM 1642 C C . PHE A 1 206 ? 27.037 -6.214 -3.974 1.00 90.25 206 PHE A C 1
ATOM 1644 O O . PHE A 1 206 ? 27.832 -5.289 -4.164 1.00 90.25 206 PHE A O 1
ATOM 1651 N N . ALA A 1 207 ? 25.788 -6.018 -3.551 1.00 91.75 207 ALA A N 1
ATOM 1652 C CA . ALA A 1 207 ? 25.213 -4.723 -3.199 1.00 91.75 207 ALA A CA 1
ATOM 1653 C C . ALA A 1 207 ? 24.646 -4.743 -1.771 1.00 91.75 207 ALA A C 1
ATOM 1655 O O . ALA A 1 207 ? 23.991 -5.702 -1.365 1.00 91.75 207 ALA A O 1
ATOM 1656 N N . PHE A 1 208 ? 24.855 -3.664 -1.009 1.00 93.56 208 PHE A N 1
ATOM 1657 C CA . PHE A 1 208 ? 24.048 -3.412 0.189 1.00 93.56 208 PHE A CA 1
ATOM 1658 C C . PHE A 1 208 ? 22.609 -3.111 -0.245 1.00 93.56 208 PHE A C 1
ATOM 1660 O O . PHE A 1 208 ? 22.397 -2.436 -1.251 1.00 93.56 208 PHE A O 1
ATOM 1667 N N . THR A 1 209 ? 21.623 -3.619 0.487 1.00 95.25 209 THR A N 1
ATOM 1668 C CA . THR A 1 209 ? 20.220 -3.615 0.060 1.00 95.25 209 THR A CA 1
ATOM 1669 C C . THR A 1 209 ? 19.319 -3.265 1.241 1.00 95.25 209 THR A C 1
ATOM 1671 O O . THR A 1 209 ? 18.959 -4.155 2.009 1.00 95.25 209 THR A O 1
ATOM 1674 N N . PRO A 1 210 ? 18.955 -1.985 1.433 1.00 95.50 210 PRO A N 1
ATOM 1675 C CA . PRO A 1 210 ? 17.830 -1.595 2.276 1.00 95.50 210 PRO A CA 1
ATOM 1676 C C . PRO A 1 210 ? 16.529 -2.257 1.819 1.00 95.50 210 PRO A C 1
ATOM 1678 O O . PRO A 1 210 ? 16.300 -2.424 0.617 1.00 95.50 210 PRO A O 1
ATOM 1681 N N . THR A 1 211 ? 15.672 -2.606 2.777 1.00 95.50 211 THR A N 1
ATOM 1682 C CA . THR A 1 211 ? 14.402 -3.292 2.524 1.00 95.50 211 THR A CA 1
ATOM 1683 C C . THR A 1 211 ? 13.257 -2.660 3.305 1.00 95.50 211 THR A C 1
ATOM 1685 O O . THR A 1 211 ? 13.417 -2.206 4.441 1.00 95.50 211 THR A O 1
ATOM 1688 N N . ILE A 1 212 ? 12.075 -2.646 2.697 1.00 96.62 212 ILE A N 1
ATOM 1689 C CA . ILE A 1 212 ? 10.818 -2.277 3.350 1.00 96.62 212 ILE A CA 1
ATOM 1690 C C . ILE A 1 212 ? 9.701 -3.173 2.826 1.00 96.62 212 ILE A C 1
ATOM 1692 O O . ILE A 1 212 ? 9.703 -3.568 1.661 1.00 96.62 212 ILE A O 1
ATOM 1696 N N . GLY A 1 213 ? 8.729 -3.497 3.667 1.00 96.00 213 GLY A N 1
ATOM 1697 C CA . GLY A 1 213 ? 7.578 -4.263 3.230 1.00 96.00 213 GLY A CA 1
ATOM 1698 C C . GLY A 1 213 ? 6.454 -4.324 4.245 1.00 96.00 213 GLY A C 1
ATOM 1699 O O . GLY A 1 213 ? 6.502 -3.742 5.332 1.00 96.00 213 GLY A O 1
ATOM 1700 N N . LEU A 1 214 ? 5.410 -5.033 3.843 1.00 97.50 214 LEU A N 1
ATOM 1701 C CA . LEU A 1 214 ? 4.205 -5.257 4.623 1.00 97.50 214 LEU A CA 1
ATOM 1702 C C . LEU A 1 214 ? 3.683 -6.666 4.379 1.00 97.50 214 LEU A C 1
ATOM 1704 O O . LEU A 1 214 ? 3.924 -7.255 3.322 1.00 97.50 214 LEU A O 1
ATOM 1708 N N . GLY A 1 215 ? 2.928 -7.190 5.335 1.00 95.44 215 GLY A N 1
ATOM 1709 C CA . GLY A 1 215 ? 2.222 -8.445 5.162 1.00 95.44 215 GLY A CA 1
ATOM 1710 C C . GLY A 1 215 ? 0.928 -8.524 5.957 1.00 95.44 215 GLY A C 1
ATOM 1711 O O . GLY A 1 215 ? 0.739 -7.857 6.976 1.00 95.44 215 GLY A O 1
ATOM 1712 N N . ILE A 1 216 ? 0.031 -9.366 5.458 1.00 95.62 216 ILE A N 1
ATOM 1713 C CA . ILE A 1 216 ? -1.232 -9.744 6.087 1.00 95.62 216 ILE A CA 1
ATOM 1714 C C . ILE A 1 216 ? -1.306 -11.267 6.132 1.00 95.62 216 ILE A C 1
ATOM 1716 O O . ILE A 1 216 ? -0.923 -11.927 5.177 1.00 95.62 216 ILE A O 1
ATOM 1720 N N . GLY A 1 217 ? -1.787 -11.856 7.216 1.00 92.56 217 GLY A N 1
ATOM 1721 C CA . GLY A 1 217 ? -1.869 -13.300 7.366 1.00 92.56 217 GLY A CA 1
ATOM 1722 C C . GLY A 1 217 ? -2.960 -13.738 8.321 1.00 92.56 217 GLY A C 1
ATOM 1723 O O . GLY A 1 217 ? -3.536 -12.935 9.052 1.00 92.56 217 GLY A O 1
ATOM 1724 N N . VAL A 1 218 ? -3.235 -15.034 8.304 1.00 89.56 218 VAL A N 1
ATOM 1725 C CA . VAL A 1 218 ? -4.283 -15.679 9.089 1.00 89.56 218 VAL A CA 1
ATOM 1726 C C . VAL A 1 218 ? -3.687 -16.894 9.788 1.00 89.56 218 VAL A C 1
ATOM 1728 O O . VAL A 1 218 ? -3.033 -17.741 9.168 1.00 89.56 218 VAL A O 1
ATOM 1731 N N . ARG A 1 219 ? -3.899 -16.974 11.101 1.00 88.56 219 ARG A N 1
ATOM 1732 C CA . ARG A 1 219 ? -3.585 -18.148 11.910 1.00 88.56 219 ARG A CA 1
ATOM 1733 C C . ARG A 1 219 ? -4.561 -19.264 11.549 1.00 88.56 219 ARG A C 1
ATOM 1735 O O . ARG A 1 219 ? -5.746 -19.165 11.841 1.00 88.56 219 ARG A O 1
ATOM 1742 N N . VAL A 1 220 ? -4.045 -20.326 10.941 1.00 87.94 220 VAL A N 1
ATOM 1743 C CA . VAL A 1 220 ? -4.823 -21.515 10.548 1.00 87.94 220 VAL A CA 1
ATOM 1744 C C . VAL A 1 220 ? -4.708 -22.650 11.572 1.00 87.94 220 VAL A C 1
ATOM 1746 O O . VAL A 1 220 ? -5.562 -23.526 11.618 1.00 87.94 220 VAL A O 1
ATOM 1749 N N . ALA A 1 221 ? -3.681 -22.624 12.427 1.00 83.31 221 ALA A N 1
ATOM 1750 C CA . ALA A 1 221 ? -3.565 -23.460 13.623 1.00 83.31 221 ALA A CA 1
ATOM 1751 C C . ALA A 1 221 ? -2.742 -22.720 14.702 1.00 83.31 221 ALA A C 1
ATOM 1753 O O . ALA A 1 221 ? -2.006 -21.791 14.367 1.00 83.31 221 ALA A O 1
ATOM 1754 N N . PRO A 1 222 ? -2.763 -23.124 15.988 1.00 78.94 222 PRO A N 1
ATOM 1755 C CA . PRO A 1 222 ? -2.005 -22.439 17.051 1.00 78.94 222 PRO A CA 1
ATOM 1756 C C . PRO A 1 222 ? -0.500 -22.304 16.747 1.00 78.94 222 PRO A C 1
ATOM 1758 O O . PRO A 1 222 ? 0.145 -21.305 17.078 1.00 78.94 222 PRO A O 1
ATOM 1761 N N . PHE A 1 223 ? 0.054 -23.297 16.050 1.00 83.31 223 PHE A N 1
ATOM 1762 C CA . PHE A 1 223 ? 1.448 -23.348 15.619 1.00 83.31 223 PHE A CA 1
ATOM 1763 C C . PHE A 1 223 ? 1.680 -22.874 14.174 1.00 83.31 223 PHE A C 1
ATOM 1765 O O . PHE A 1 223 ? 2.832 -22.870 13.753 1.00 83.31 223 PHE A O 1
ATOM 1772 N N . PHE A 1 224 ? 0.649 -22.498 13.404 1.00 89.38 224 PHE A N 1
ATOM 1773 C CA . PHE A 1 224 ? 0.766 -22.278 11.956 1.00 89.38 224 PHE A CA 1
ATOM 1774 C C . PHE A 1 224 ? -0.047 -21.076 11.448 1.00 89.38 224 PHE A C 1
ATOM 1776 O O . PHE A 1 224 ? -1.243 -20.941 11.706 1.00 89.38 224 PHE A O 1
ATOM 1783 N N . THR A 1 225 ? 0.611 -20.189 10.706 1.00 92.12 225 THR A N 1
ATOM 1784 C CA . THR A 1 225 ? 0.036 -18.976 10.110 1.00 92.12 225 THR A CA 1
ATOM 1785 C C . THR A 1 225 ? 0.424 -18.893 8.641 1.00 92.12 225 THR A C 1
ATOM 1787 O O . THR A 1 225 ? 1.595 -19.054 8.303 1.00 92.12 225 THR A O 1
ATOM 1790 N N . ILE A 1 226 ? -0.548 -18.613 7.775 1.00 94.62 226 ILE A N 1
ATOM 1791 C CA . ILE A 1 226 ? -0.309 -18.331 6.357 1.00 94.62 226 ILE A CA 1
ATOM 1792 C C . ILE A 1 226 ? -0.350 -16.816 6.179 1.00 94.62 226 ILE A C 1
ATOM 1794 O O . ILE A 1 226 ? -1.294 -16.174 6.630 1.00 94.62 226 ILE A O 1
ATOM 1798 N N . ALA A 1 227 ? 0.665 -16.238 5.546 1.00 94.38 227 ALA A N 1
ATOM 1799 C CA . ALA A 1 227 ? 0.777 -14.806 5.296 1.00 94.38 227 ALA A CA 1
ATOM 1800 C C . ALA A 1 227 ? 0.965 -14.515 3.804 1.00 94.38 227 ALA A C 1
ATOM 1802 O O . ALA A 1 227 ? 1.555 -15.304 3.079 1.00 94.38 227 ALA A O 1
ATOM 1803 N N . PHE A 1 228 ? 0.495 -13.362 3.356 1.00 96.38 228 PHE A N 1
ATOM 1804 C CA . PHE A 1 228 ? 0.819 -12.740 2.087 1.00 96.38 228 PHE A CA 1
ATOM 1805 C C . PHE A 1 228 ? 1.703 -11.524 2.374 1.00 96.38 228 PHE A C 1
ATOM 1807 O O . PHE A 1 228 ? 1.322 -10.651 3.153 1.00 96.38 228 PHE A O 1
ATOM 1814 N N . GLU A 1 229 ? 2.886 -11.478 1.771 1.00 95.69 229 GLU A N 1
ATOM 1815 C CA . GLU A 1 229 ? 3.924 -10.480 2.033 1.00 95.69 229 GLU A CA 1
ATOM 1816 C C . GLU A 1 229 ? 4.353 -9.798 0.734 1.00 95.69 229 GLU A C 1
ATOM 1818 O O . GLU A 1 229 ? 4.628 -10.468 -0.263 1.00 95.69 229 GLU A O 1
ATOM 1823 N N . HIS A 1 230 ? 4.459 -8.470 0.761 1.00 97.94 230 HIS A N 1
ATOM 1824 C CA . HIS A 1 230 ? 5.081 -7.686 -0.298 1.00 97.94 230 HIS A CA 1
ATOM 1825 C C . HIS A 1 230 ? 6.303 -6.951 0.254 1.00 97.94 230 HIS A C 1
ATOM 1827 O O . HIS A 1 230 ? 6.197 -6.160 1.195 1.00 97.94 230 HIS A O 1
ATOM 1833 N N . LYS A 1 231 ? 7.459 -7.224 -0.350 1.00 96.56 231 LYS A N 1
ATOM 1834 C CA . LYS A 1 231 ? 8.770 -6.679 -0.009 1.00 96.56 231 LYS A CA 1
ATOM 1835 C C . LYS A 1 231 ? 9.335 -5.889 -1.184 1.00 96.56 231 LYS A C 1
ATOM 1837 O O . LYS A 1 231 ? 9.277 -6.343 -2.325 1.00 96.56 231 LYS A O 1
ATOM 1842 N N . ILE A 1 232 ? 9.924 -4.743 -0.872 1.00 95.94 232 ILE A N 1
ATOM 1843 C CA . ILE A 1 232 ? 10.660 -3.871 -1.782 1.00 95.94 232 ILE A CA 1
ATOM 1844 C C . ILE A 1 232 ? 12.111 -3.835 -1.295 1.00 95.94 232 ILE A C 1
ATOM 1846 O O . ILE A 1 232 ? 12.375 -3.483 -0.142 1.00 95.94 232 ILE A O 1
ATOM 1850 N N . SER A 1 233 ? 13.039 -4.197 -2.173 1.00 95.38 233 SER A N 1
ATOM 1851 C CA . SER A 1 233 ? 14.479 -4.245 -1.924 1.00 95.38 233 SER A CA 1
ATOM 1852 C C . SER A 1 233 ? 15.183 -3.261 -2.860 1.00 95.38 233 SER A C 1
ATOM 1854 O O . SER A 1 233 ? 14.962 -3.280 -4.071 1.00 95.38 233 SER A O 1
ATOM 1856 N N . LEU A 1 234 ? 16.021 -2.387 -2.298 1.00 94.06 234 LEU A N 1
ATOM 1857 C CA . LEU A 1 234 ? 16.675 -1.286 -3.014 1.00 94.06 234 LEU A CA 1
ATOM 1858 C C . LEU A 1 234 ? 18.194 -1.526 -3.094 1.00 94.06 234 LEU A C 1
ATOM 1860 O O . LEU A 1 234 ? 18.943 -0.915 -2.323 1.00 94.06 234 LEU A O 1
ATOM 1864 N N . PRO A 1 235 ? 18.691 -2.447 -3.942 1.00 91.62 235 PRO A N 1
ATOM 1865 C CA . PRO A 1 235 ? 20.126 -2.677 -4.069 1.00 91.62 235 PRO A CA 1
ATOM 1866 C C . PRO A 1 235 ? 20.841 -1.364 -4.412 1.00 91.62 235 PRO A C 1
ATOM 1868 O O . PRO A 1 235 ? 20.472 -0.663 -5.345 1.00 91.62 235 PRO A O 1
ATOM 1871 N N . GLN A 1 236 ? 21.869 -1.008 -3.640 1.00 89.75 236 GLN A N 1
ATOM 1872 C CA . GLN A 1 236 ? 22.640 0.229 -3.814 1.00 89.75 236 GLN A CA 1
ATOM 1873 C C . GLN A 1 236 ? 23.640 0.094 -4.976 1.00 89.75 236 GLN A C 1
ATOM 1875 O O . GLN A 1 236 ? 24.850 0.245 -4.805 1.00 89.75 236 GLN A O 1
ATOM 1880 N N . THR A 1 237 ? 23.117 -0.255 -6.149 1.00 86.88 237 THR A N 1
ATOM 1881 C CA . THR A 1 237 ? 23.824 -0.421 -7.416 1.00 86.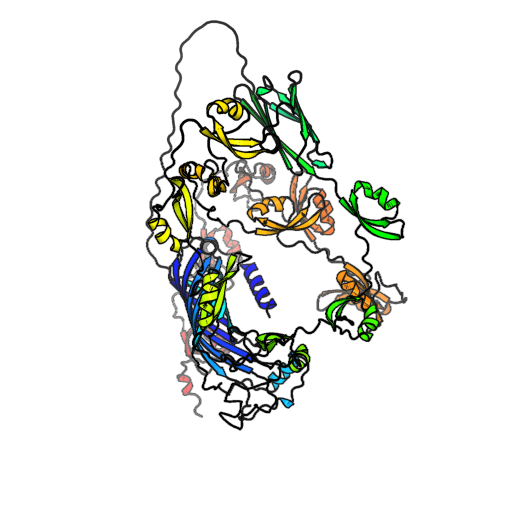88 237 THR A CA 1
ATOM 1882 C C . THR A 1 237 ? 22.968 0.145 -8.555 1.00 86.88 237 THR A C 1
ATOM 1884 O O . THR A 1 237 ? 21.801 0.480 -8.370 1.00 86.88 237 THR A O 1
ATOM 1887 N N . ASP A 1 238 ? 23.603 0.305 -9.703 1.00 86.62 238 ASP A N 1
ATOM 1888 C CA . ASP A 1 238 ? 23.093 0.915 -10.936 1.00 86.62 238 ASP A CA 1
ATOM 1889 C C . ASP A 1 238 ? 23.607 0.052 -12.095 1.00 86.62 238 ASP A C 1
ATOM 1891 O O . ASP A 1 238 ? 24.403 0.490 -12.921 1.00 86.62 238 ASP A O 1
ATOM 1895 N N . TYR A 1 239 ? 23.338 -1.244 -11.940 1.00 89.25 239 TYR A N 1
ATOM 1896 C CA . TYR A 1 239 ? 23.889 -2.383 -12.682 1.00 89.25 239 TYR A CA 1
ATOM 1897 C C . TYR A 1 239 ? 23.065 -3.660 -12.432 1.00 89.25 239 TYR A C 1
ATOM 1899 O O . TYR A 1 239 ? 23.421 -4.721 -12.947 1.00 89.25 239 TYR A O 1
ATOM 1907 N N . PHE A 1 240 ? 22.001 -3.611 -11.620 1.00 91.62 240 PHE A N 1
ATOM 1908 C CA . PHE A 1 240 ? 21.186 -4.778 -11.285 1.00 91.62 240 PHE A CA 1
ATOM 1909 C C . PHE A 1 240 ? 20.471 -5.304 -12.529 1.00 91.62 240 PHE A C 1
ATOM 1911 O O . PHE A 1 240 ? 20.406 -6.515 -12.723 1.00 91.62 240 PHE A O 1
ATOM 1918 N N . ASP A 1 241 ? 20.018 -4.420 -13.420 1.00 89.62 241 ASP A N 1
ATOM 1919 C CA . ASP A 1 241 ? 19.510 -4.801 -14.742 1.00 89.62 241 ASP A CA 1
ATOM 1920 C C . ASP A 1 241 ? 20.591 -4.879 -15.838 1.00 89.62 241 ASP A C 1
ATOM 1922 O O . ASP A 1 241 ? 20.326 -5.319 -16.954 1.00 89.62 241 ASP A O 1
ATOM 1926 N N . GLY A 1 242 ? 21.843 -4.556 -15.507 1.00 89.12 242 GLY A N 1
ATOM 1927 C CA . GLY A 1 242 ? 22.969 -4.619 -16.434 1.00 89.12 242 GLY A CA 1
ATOM 1928 C C . GLY A 1 242 ? 23.122 -3.386 -17.328 1.00 89.12 242 GLY A C 1
ATOM 1929 O O . GLY A 1 242 ? 23.882 -3.439 -18.298 1.00 89.12 242 GLY A O 1
ATOM 1930 N N . GLN A 1 243 ? 22.455 -2.272 -17.023 1.00 86.69 243 GLN A N 1
ATOM 1931 C CA . GLN A 1 243 ? 22.780 -0.952 -17.567 1.00 86.69 243 GLN A CA 1
ATOM 1932 C C . GLN A 1 243 ? 23.086 0.055 -16.454 1.00 86.69 243 GLN A C 1
ATOM 1934 O O . GLN A 1 243 ? 22.933 -0.239 -15.279 1.00 86.69 243 GLN A O 1
ATOM 1939 N N . VAL A 1 244 ? 23.614 1.216 -16.855 1.00 84.06 244 VAL A N 1
ATOM 1940 C CA . VAL A 1 244 ? 23.877 2.373 -15.981 1.00 84.06 244 VAL A CA 1
ATOM 1941 C C . VAL A 1 244 ? 22.922 3.463 -16.424 1.00 84.06 244 VAL A C 1
ATOM 1943 O O . VAL A 1 244 ? 22.913 3.792 -17.618 1.00 84.06 244 VAL A O 1
ATOM 1946 N N . TYR A 1 245 ? 22.185 4.053 -15.486 1.00 68.69 245 TYR A N 1
ATOM 1947 C CA . TYR A 1 245 ? 21.158 5.037 -15.820 1.00 68.69 245 TYR A CA 1
ATOM 1948 C C . TYR A 1 245 ? 21.672 6.207 -16.643 1.00 68.69 245 TYR A C 1
ATOM 1950 O O . TYR A 1 245 ? 22.765 6.754 -16.438 1.00 68.69 245 TYR A O 1
ATOM 1958 N N . GLN A 1 246 ? 20.808 6.631 -17.556 1.00 62.97 246 GLN A N 1
ATOM 1959 C CA . GLN A 1 246 ? 21.036 7.761 -18.433 1.00 62.97 246 GLN A CA 1
ATOM 1960 C C . GLN A 1 246 ? 20.267 8.983 -17.901 1.00 62.97 246 GLN A C 1
ATOM 1962 O O . GLN A 1 246 ? 19.039 8.932 -17.820 1.00 62.97 246 GLN A O 1
ATOM 1967 N N . PRO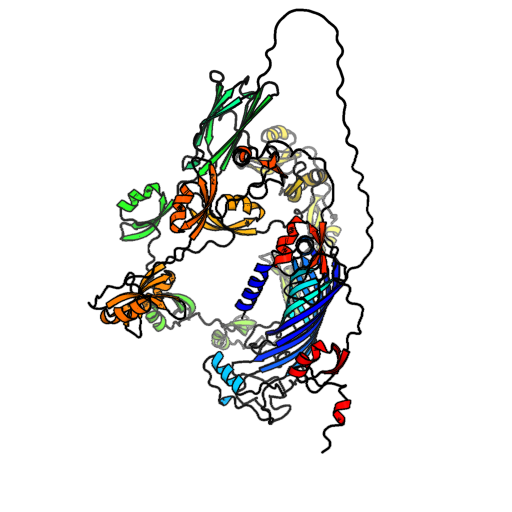 A 1 247 ? 20.935 10.118 -17.598 1.00 51.72 247 PRO A N 1
ATOM 1968 C CA . PRO A 1 247 ? 20.309 11.303 -16.986 1.00 51.72 247 PRO A CA 1
ATOM 1969 C C . PRO A 1 247 ? 19.182 11.999 -17.773 1.00 51.72 247 PRO A C 1
ATOM 1971 O O . PR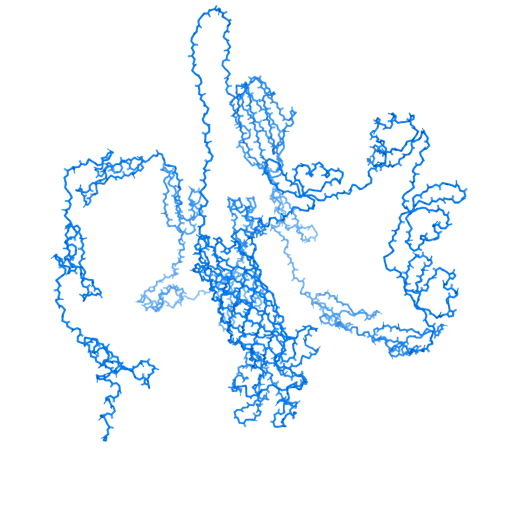O A 1 247 ? 18.740 13.072 -17.370 1.00 51.72 247 PRO A O 1
ATOM 1974 N N . SER A 1 248 ? 18.773 11.465 -18.923 1.00 51.59 248 SER A N 1
ATOM 1975 C CA . SER A 1 248 ? 17.816 12.069 -19.852 1.00 51.59 248 SER A CA 1
ATOM 1976 C C . SER A 1 248 ? 16.382 11.547 -19.722 1.00 51.59 248 SER A C 1
ATOM 1978 O O . SER A 1 248 ? 15.507 12.115 -20.378 1.00 51.59 248 SER A O 1
ATOM 1980 N N . ARG A 1 249 ? 16.125 10.487 -18.934 1.00 50.75 249 ARG A N 1
ATOM 1981 C CA . ARG A 1 249 ? 14.804 9.823 -18.889 1.00 50.75 249 ARG A CA 1
ATOM 1982 C C . ARG A 1 249 ? 14.092 9.818 -17.526 1.00 50.75 249 ARG A C 1
ATOM 1984 O O . ARG A 1 249 ? 12.868 9.880 -17.540 1.00 50.75 249 ARG A O 1
ATOM 1991 N N . ASP A 1 250 ? 14.800 9.853 -16.392 1.00 46.19 250 ASP A N 1
ATOM 1992 C CA . ASP A 1 250 ? 14.194 9.714 -15.050 1.00 46.19 250 ASP A CA 1
ATOM 1993 C C . ASP A 1 250 ? 14.830 10.621 -13.965 1.00 46.19 250 ASP A C 1
ATOM 1995 O O . ASP A 1 250 ? 15.900 11.192 -14.190 1.00 46.19 250 ASP A O 1
ATOM 1999 N N . PRO A 1 251 ? 14.177 10.832 -12.798 1.00 47.53 251 PRO A N 1
ATOM 2000 C CA . PRO A 1 251 ? 14.687 11.687 -11.720 1.00 47.53 251 PRO A CA 1
ATOM 2001 C C . PRO A 1 251 ? 15.779 11.026 -10.851 1.00 47.53 251 PRO A C 1
ATOM 2003 O O . PRO A 1 251 ? 15.819 9.820 -10.633 1.00 47.53 251 PRO A O 1
ATOM 2006 N N . ALA A 1 252 ? 16.663 11.857 -10.292 1.00 47.38 252 ALA A N 1
ATOM 2007 C CA . ALA A 1 252 ? 18.005 11.467 -9.846 1.00 47.38 252 ALA A CA 1
ATOM 2008 C C . ALA A 1 252 ? 18.138 10.805 -8.445 1.00 47.38 252 ALA A C 1
ATOM 2010 O O . ALA A 1 252 ? 18.996 11.223 -7.663 1.00 47.38 252 ALA A O 1
ATOM 2011 N N . PHE A 1 253 ? 17.345 9.781 -8.097 1.00 48.66 253 PHE A N 1
ATOM 2012 C CA . PHE A 1 253 ? 17.505 9.066 -6.813 1.00 48.66 253 PHE A CA 1
ATOM 2013 C C . PHE A 1 253 ? 17.334 7.538 -6.918 1.00 48.66 253 PHE A C 1
ATOM 2015 O O . PHE A 1 253 ? 16.267 7.083 -7.296 1.00 48.66 253 PHE A O 1
ATOM 2022 N N . ILE A 1 254 ? 18.392 6.801 -6.526 1.00 54.50 254 ILE A N 1
ATOM 2023 C CA . ILE A 1 254 ? 18.547 5.328 -6.373 1.00 54.50 254 ILE A CA 1
ATOM 2024 C C . ILE A 1 254 ? 17.840 4.481 -7.452 1.00 54.50 254 ILE A C 1
ATOM 2026 O O . ILE A 1 254 ? 16.634 4.265 -7.406 1.00 54.50 254 ILE A O 1
ATOM 2030 N N . LYS A 1 255 ? 18.641 3.972 -8.397 1.00 68.94 255 LYS A N 1
ATOM 2031 C CA . LYS A 1 255 ? 18.193 3.591 -9.744 1.00 68.94 255 LYS A CA 1
ATOM 2032 C C . LYS A 1 255 ? 17.540 2.214 -9.880 1.00 68.94 255 LYS A C 1
ATOM 2034 O O . LYS A 1 255 ? 16.528 2.114 -10.565 1.00 68.94 255 LYS A O 1
ATOM 2039 N N . ASP A 1 256 ? 18.056 1.190 -9.198 1.00 86.44 256 ASP A N 1
ATOM 2040 C CA . ASP A 1 256 ? 17.531 -0.172 -9.322 1.00 86.44 256 ASP A CA 1
ATOM 2041 C C . ASP A 1 256 ? 16.746 -0.624 -8.086 1.00 86.44 256 ASP A C 1
ATOM 2043 O O . ASP A 1 256 ? 17.247 -0.607 -6.960 1.00 86.44 256 ASP A O 1
ATOM 2047 N N . ILE A 1 257 ? 15.515 -1.096 -8.299 1.00 91.69 257 ILE A N 1
ATOM 2048 C CA . ILE A 1 257 ? 14.659 -1.680 -7.259 1.00 91.69 257 ILE A CA 1
ATOM 2049 C C . ILE A 1 257 ? 14.156 -3.045 -7.728 1.00 91.69 257 ILE A C 1
ATOM 2051 O O . ILE A 1 257 ? 13.738 -3.201 -8.876 1.00 91.69 257 ILE A O 1
ATOM 2055 N N . TYR A 1 258 ? 14.112 -4.028 -6.828 1.00 93.94 258 TYR A N 1
ATOM 2056 C CA . TYR A 1 258 ? 13.347 -5.252 -7.054 1.00 93.94 258 TYR A CA 1
ATOM 2057 C C . TYR A 1 258 ? 12.312 -5.495 -5.961 1.00 93.94 258 TYR A C 1
ATOM 2059 O O . TYR A 1 258 ? 12.430 -5.064 -4.816 1.00 93.94 258 TYR A O 1
ATOM 2067 N N . HIS A 1 259 ? 11.259 -6.193 -6.357 1.00 95.81 259 HIS A N 1
ATOM 2068 C CA . HIS A 1 259 ? 10.074 -6.458 -5.564 1.00 95.81 259 HIS A CA 1
ATOM 2069 C C . HIS A 1 259 ? 9.886 -7.961 -5.440 1.00 95.81 259 HIS A C 1
ATOM 2071 O O . HIS A 1 259 ? 10.133 -8.706 -6.392 1.00 95.81 259 HIS A O 1
ATOM 2077 N N . TYR A 1 260 ? 9.393 -8.397 -4.288 1.00 96.81 260 TYR A N 1
ATOM 2078 C CA . TYR A 1 260 ? 9.024 -9.778 -4.023 1.00 96.81 260 TYR A CA 1
ATOM 2079 C C . TYR A 1 260 ? 7.632 -9.822 -3.398 1.00 96.81 260 TYR A C 1
ATOM 2081 O O . TYR A 1 260 ? 7.400 -9.266 -2.326 1.00 96.81 260 TYR A O 1
ATOM 2089 N N . THR A 1 261 ? 6.696 -10.476 -4.081 1.00 96.69 261 THR A N 1
ATOM 2090 C CA . THR A 1 261 ? 5.321 -10.678 -3.612 1.00 96.69 261 THR A CA 1
ATOM 2091 C C . THR A 1 261 ? 5.118 -12.164 -3.374 1.00 96.69 261 THR A C 1
ATOM 2093 O O . THR A 1 261 ? 5.219 -12.948 -4.315 1.00 96.69 261 THR A O 1
ATOM 2096 N N . SER A 1 262 ? 4.854 -12.568 -2.134 1.00 96.25 262 SER A N 1
ATOM 2097 C CA . SER A 1 262 ? 4.958 -13.967 -1.713 1.00 96.25 262 SER A CA 1
ATOM 2098 C C . SER A 1 262 ? 3.837 -14.425 -0.794 1.00 96.25 262 SER A C 1
ATOM 2100 O O . SER A 1 262 ? 3.226 -13.629 -0.084 1.00 96.25 262 SER A O 1
ATOM 2102 N N . ILE A 1 263 ? 3.607 -15.737 -0.792 1.00 96.62 263 ILE A N 1
ATOM 2103 C CA . ILE A 1 263 ? 2.867 -16.440 0.251 1.00 96.62 263 ILE A CA 1
ATOM 2104 C C . ILE A 1 263 ? 3.902 -17.074 1.184 1.00 96.62 263 ILE A C 1
ATOM 2106 O O . ILE A 1 263 ? 4.805 -17.786 0.741 1.00 96.62 263 ILE A O 1
ATOM 2110 N N . GLY A 1 264 ? 3.782 -16.780 2.474 1.00 95.19 264 GLY A N 1
ATOM 2111 C CA . GLY A 1 264 ? 4.609 -17.278 3.561 1.00 95.19 264 GLY A CA 1
ATOM 2112 C C . GLY A 1 264 ? 3.857 -18.252 4.465 1.00 95.19 264 GLY A C 1
ATOM 2113 O O . GLY A 1 264 ? 2.690 -18.060 4.793 1.00 95.19 264 GLY A O 1
ATOM 2114 N N . PHE A 1 265 ? 4.567 -19.279 4.907 1.00 96.56 265 PHE A N 1
ATOM 2115 C CA . PHE A 1 265 ? 4.128 -20.349 5.788 1.00 96.56 265 PHE A CA 1
ATOM 2116 C C . PHE A 1 265 ? 4.937 -20.244 7.081 1.00 96.56 265 PHE A C 1
ATOM 2118 O O . PHE A 1 265 ? 6.121 -20.576 7.091 1.00 96.56 265 PHE A O 1
ATOM 2125 N N . ILE A 1 266 ? 4.328 -19.713 8.143 1.00 95.00 266 ILE A N 1
ATOM 2126 C CA . ILE A 1 266 ? 4.993 -19.325 9.394 1.00 95.00 266 ILE A CA 1
ATOM 2127 C C . ILE A 1 266 ? 4.620 -20.311 10.503 1.00 95.00 266 ILE A C 1
ATOM 2129 O O . ILE A 1 266 ? 3.449 -20.452 10.858 1.00 95.00 266 ILE A O 1
ATOM 2133 N N . PHE A 1 267 ? 5.629 -20.959 11.079 1.00 92.50 267 PHE A N 1
ATOM 2134 C CA . PHE A 1 267 ? 5.513 -21.963 12.131 1.00 92.50 267 PHE A CA 1
ATOM 2135 C C . PHE A 1 267 ? 6.005 -21.403 13.472 1.00 92.50 267 PHE A C 1
ATOM 2137 O O . PHE A 1 267 ? 7.169 -21.017 13.593 1.00 92.50 267 PHE A O 1
ATOM 2144 N N . ASN A 1 268 ? 5.141 -21.381 14.491 1.00 87.06 268 ASN A N 1
ATOM 2145 C CA . ASN A 1 268 ? 5.480 -20.949 15.851 1.00 87.06 268 ASN A CA 1
ATOM 2146 C C . ASN A 1 268 ? 6.075 -22.127 16.645 1.00 87.06 268 ASN A C 1
ATOM 2148 O O . ASN A 1 268 ? 5.419 -23.162 16.779 1.00 87.06 268 ASN A O 1
ATOM 2152 N N . LEU A 1 269 ? 7.262 -21.978 17.247 1.00 80.12 269 LEU A N 1
ATOM 2153 C CA . LEU A 1 269 ? 7.778 -22.991 18.178 1.00 80.12 269 LEU A CA 1
ATOM 2154 C C . LEU A 1 269 ? 7.099 -22.859 19.540 1.00 80.12 269 LEU A C 1
ATOM 2156 O O . LEU A 1 269 ? 7.342 -21.905 20.278 1.00 80.12 269 LEU A O 1
ATOM 2160 N N . ILE A 1 270 ? 6.300 -23.858 19.908 1.00 61.81 270 ILE A N 1
ATOM 2161 C CA . ILE A 1 270 ? 5.689 -23.951 21.235 1.00 61.81 270 ILE A CA 1
ATOM 2162 C C . ILE A 1 270 ? 6.778 -24.273 22.269 1.00 61.81 270 ILE A C 1
ATOM 2164 O O . ILE A 1 270 ? 7.375 -25.350 22.240 1.00 61.81 270 ILE A O 1
ATOM 2168 N N . LYS A 1 271 ? 7.001 -23.370 23.231 1.00 50.50 271 LYS A N 1
ATOM 2169 C CA . LYS A 1 271 ? 7.629 -23.735 24.509 1.00 50.50 271 LYS A CA 1
ATOM 2170 C C . LYS A 1 271 ? 6.546 -24.298 25.430 1.00 50.50 271 LYS A C 1
ATOM 2172 O O . LYS A 1 271 ? 5.510 -23.669 25.600 1.00 50.50 271 LYS A O 1
ATOM 2177 N N . ARG A 1 272 ? 6.788 -25.470 26.021 1.00 41.69 272 ARG A N 1
ATOM 2178 C CA . ARG A 1 272 ? 5.961 -26.035 27.101 1.00 41.69 272 ARG A CA 1
ATOM 2179 C C . ARG A 1 272 ? 6.541 -25.670 28.474 1.00 41.69 272 ARG A C 1
ATOM 2181 O O . ARG A 1 272 ? 7.757 -25.538 28.598 1.00 41.69 272 ARG A O 1
ATOM 2188 N N . ASN A 1 273 ? 5.648 -25.631 29.468 1.00 32.00 273 ASN A N 1
ATOM 2189 C CA . ASN A 1 273 ? 5.847 -25.364 30.904 1.00 32.00 273 ASN A CA 1
ATOM 2190 C C . ASN A 1 273 ? 6.020 -23.861 31.238 1.00 32.00 273 ASN A C 1
ATOM 2192 O O . ASN A 1 273 ? 6.808 -23.184 30.586 1.00 32.00 273 ASN A O 1
ATOM 2196 N N . HIS A 1 274 ? 5.338 -23.281 32.235 1.00 30.64 274 HIS A N 1
ATOM 2197 C CA . HIS A 1 274 ? 4.509 -23.849 33.317 1.00 30.64 274 HIS A CA 1
ATOM 2198 C C . HIS A 1 274 ? 3.088 -23.255 33.350 1.00 30.64 274 HIS A C 1
ATOM 2200 O O . HIS A 1 274 ? 2.923 -22.058 33.148 1.00 30.64 274 HIS A O 1
ATOM 2206 N N . TYR A 1 275 ? 2.094 -24.069 33.725 1.00 35.88 275 TYR A N 1
ATOM 2207 C CA . TYR A 1 275 ? 0.928 -23.559 34.456 1.00 35.88 275 TYR A CA 1
ATOM 2208 C C . TYR A 1 275 ? 1.329 -23.447 35.933 1.00 35.88 275 TYR A C 1
ATOM 2210 O O . TYR A 1 275 ? 1.582 -24.472 36.567 1.00 35.88 275 TYR A O 1
ATOM 2218 N N . GLU A 1 276 ? 1.356 -22.235 36.482 1.00 30.38 276 GLU A N 1
ATOM 2219 C CA . GLU A 1 276 ? 1.046 -22.030 37.898 1.00 30.38 276 GLU A CA 1
ATOM 2220 C C . GLU A 1 276 ? -0.406 -21.562 37.973 1.00 30.38 276 GLU A C 1
ATOM 2222 O O . GLU A 1 276 ? -0.763 -20.491 37.488 1.00 30.38 276 GLU A O 1
ATOM 2227 N N . THR A 1 277 ? -1.269 -22.404 38.535 1.00 33.94 277 THR A N 1
ATOM 2228 C CA . THR A 1 277 ? -2.628 -22.012 38.901 1.00 33.94 277 THR A CA 1
ATOM 2229 C C . THR A 1 277 ? -2.568 -21.160 40.163 1.00 33.94 277 THR A C 1
ATOM 2231 O O . THR A 1 277 ? -2.556 -21.707 41.268 1.00 33.94 277 THR A O 1
ATOM 2234 N N . GLU A 1 278 ? -2.572 -19.835 40.020 1.00 36.12 278 GLU A N 1
ATOM 2235 C CA . GLU A 1 278 ? -2.996 -18.978 41.127 1.00 36.12 278 GLU A CA 1
ATOM 2236 C C . GLU A 1 278 ? -4.490 -19.215 41.379 1.00 36.12 278 GLU A C 1
ATOM 2238 O O . GLU A 1 278 ? -5.355 -18.889 40.565 1.00 36.12 278 GLU A O 1
ATOM 2243 N N . THR A 1 279 ? -4.802 -19.832 42.517 1.00 31.61 279 THR A N 1
ATOM 2244 C CA . THR A 1 279 ? -6.177 -20.013 42.979 1.00 31.61 279 THR A CA 1
ATOM 2245 C C . THR A 1 279 ? -6.757 -18.666 43.396 1.00 31.61 279 THR A C 1
ATOM 2247 O O . THR A 1 279 ? -6.457 -18.173 44.485 1.00 31.61 279 THR A O 1
ATOM 2250 N N . TYR A 1 280 ? -7.616 -18.087 42.557 1.00 34.28 280 TYR A N 1
ATOM 2251 C CA . TYR A 1 280 ? -8.433 -16.940 42.941 1.00 34.28 280 TYR A CA 1
ATOM 2252 C C . TYR A 1 280 ? -9.393 -17.343 44.070 1.00 34.28 280 TYR A C 1
ATOM 2254 O O . TYR A 1 280 ? -10.315 -18.134 43.865 1.00 34.28 280 TYR A O 1
ATOM 2262 N N . ILE A 1 281 ? -9.170 -16.799 45.267 1.00 34.16 281 ILE A N 1
ATOM 2263 C CA . ILE A 1 281 ? -10.102 -16.906 46.392 1.00 34.16 281 ILE A CA 1
ATOM 2264 C C . ILE A 1 281 ? -11.043 -15.694 46.310 1.00 34.16 281 ILE A C 1
ATOM 2266 O O . ILE A 1 281 ? -10.564 -14.568 46.475 1.00 34.16 281 ILE A O 1
ATOM 2270 N N . PRO A 1 282 ? -12.355 -15.872 46.063 1.00 40.94 282 PRO A N 1
ATOM 2271 C CA . PRO A 1 282 ? -13.290 -14.754 46.062 1.00 40.94 282 PRO A CA 1
ATOM 2272 C C . PRO A 1 282 ? -13.417 -14.151 47.475 1.00 40.94 282 PRO A C 1
ATOM 2274 O O . PRO A 1 282 ? -13.448 -14.898 48.460 1.00 40.94 282 PRO A O 1
ATOM 2277 N N . PRO A 1 283 ? -13.500 -12.814 47.612 1.00 41.31 283 PRO A N 1
ATOM 2278 C CA . PRO A 1 283 ? -13.690 -12.172 48.909 1.00 41.31 283 PRO A CA 1
ATOM 2279 C C . PRO A 1 283 ? -15.080 -12.500 49.495 1.00 41.31 283 PRO A C 1
ATOM 2281 O O . PRO A 1 283 ? -16.053 -12.596 48.744 1.00 41.31 283 PRO A O 1
ATOM 2284 N N . PRO A 1 284 ? -15.205 -12.663 50.826 1.00 35.41 284 PRO A N 1
ATOM 2285 C CA . PRO A 1 284 ? -16.448 -13.104 51.450 1.00 35.41 284 PRO A CA 1
ATOM 2286 C C . PRO A 1 284 ? -17.550 -12.038 51.387 1.00 35.41 284 PRO A C 1
ATOM 2288 O O . PRO A 1 284 ? -17.352 -10.880 51.760 1.00 35.41 284 PRO A O 1
ATOM 2291 N N . THR A 1 285 ? -18.744 -12.461 50.978 1.00 36.28 285 THR A N 1
ATOM 2292 C CA . THR A 1 285 ? -19.982 -11.680 51.046 1.00 36.28 285 THR A CA 1
ATOM 2293 C C . THR A 1 285 ? -20.411 -11.459 52.497 1.00 36.28 285 THR A C 1
ATOM 2295 O O . THR A 1 285 ? -20.712 -12.403 53.225 1.00 36.28 285 THR A O 1
ATOM 2298 N N . TYR A 1 286 ? -20.494 -10.195 52.915 1.00 32.09 286 TYR A N 1
ATOM 2299 C CA . TYR A 1 286 ? -21.056 -9.816 54.211 1.00 32.09 286 TYR A CA 1
ATOM 2300 C C . TYR A 1 286 ? -22.572 -9.627 54.105 1.00 32.09 286 TYR A C 1
ATOM 2302 O O . TYR A 1 286 ? -23.044 -8.643 53.539 1.00 32.09 286 TYR A O 1
ATOM 2310 N N . THR A 1 287 ? -23.339 -10.542 54.695 1.00 32.88 287 THR A N 1
ATOM 2311 C CA . THR A 1 287 ? -24.770 -10.357 54.959 1.00 32.88 287 THR A CA 1
ATOM 2312 C C . THR A 1 287 ? -24.965 -9.636 56.295 1.00 32.88 287 THR A C 1
ATOM 2314 O O . THR A 1 287 ? -24.517 -10.105 57.341 1.00 32.88 287 THR A O 1
ATOM 2317 N N . THR A 1 288 ? -25.644 -8.488 56.289 1.00 30.19 288 THR A N 1
ATOM 2318 C CA . THR A 1 288 ? -26.061 -7.795 57.519 1.00 30.19 288 THR A CA 1
ATOM 2319 C C . THR A 1 288 ? -27.476 -8.235 57.933 1.00 30.19 288 THR A C 1
ATOM 2321 O O . THR A 1 288 ? -28.367 -8.297 57.085 1.00 30.19 288 THR A O 1
ATOM 2324 N N . PRO A 1 289 ? -27.712 -8.585 59.214 1.00 36.09 289 PRO A N 1
ATOM 2325 C CA . PRO A 1 289 ? -28.971 -9.191 59.646 1.00 36.09 289 PRO A CA 1
ATOM 2326 C C . PRO A 1 289 ? -30.049 -8.170 60.040 1.00 36.09 289 PRO A C 1
ATOM 2328 O O . PRO A 1 289 ? -29.769 -7.105 60.590 1.00 36.09 289 PRO A O 1
ATOM 2331 N N . TYR A 1 290 ? -31.304 -8.563 59.827 1.00 34.84 290 TYR A N 1
ATOM 2332 C CA . TYR A 1 290 ? -32.515 -7.837 60.217 1.00 34.84 290 TYR A CA 1
ATOM 2333 C C . TYR A 1 290 ? -32.809 -8.000 61.728 1.00 34.84 290 TYR A C 1
ATOM 2335 O O . TYR A 1 290 ? -32.896 -9.141 62.189 1.00 34.84 290 TYR A O 1
ATOM 2343 N N . PRO A 1 291 ? -32.994 -6.922 62.521 1.00 36.94 291 PRO A N 1
ATOM 2344 C CA . PRO A 1 291 ? -33.362 -7.034 63.936 1.00 36.94 291 PRO A CA 1
ATOM 2345 C C . PRO A 1 291 ? -34.875 -7.206 64.157 1.00 36.94 291 PRO A C 1
ATOM 2347 O O . PRO A 1 291 ? -35.690 -6.454 63.625 1.00 36.94 291 PRO A O 1
ATOM 2350 N N . THR A 1 292 ? -35.248 -8.162 65.007 1.00 37.06 292 THR A N 1
ATOM 2351 C CA . THR A 1 292 ? -36.637 -8.462 65.393 1.00 37.06 292 THR A CA 1
ATOM 2352 C C . THR A 1 292 ? -37.186 -7.495 66.454 1.00 37.06 292 THR A C 1
ATOM 2354 O O . THR A 1 292 ? -36.478 -7.096 67.378 1.00 37.06 292 THR A O 1
ATOM 2357 N N . THR A 1 293 ? -38.479 -7.173 66.374 1.00 35.66 293 THR A N 1
ATOM 2358 C CA . THR A 1 293 ? -39.238 -6.368 67.351 1.00 35.66 293 THR A CA 1
ATOM 2359 C C . THR A 1 293 ? -39.574 -7.112 68.652 1.00 35.66 293 THR A C 1
ATOM 2361 O O . THR A 1 293 ? -39.832 -8.317 68.636 1.00 35.66 293 THR A O 1
ATOM 2364 N N . PRO A 1 294 ? -39.701 -6.369 69.769 1.00 38.97 294 PRO A N 1
ATOM 2365 C CA . PRO A 1 294 ? -40.682 -6.694 70.808 1.00 38.97 294 PRO A CA 1
ATOM 2366 C C . PRO A 1 294 ? -41.596 -5.512 71.222 1.00 38.97 294 PRO A C 1
ATOM 2368 O O . PRO A 1 294 ? -41.324 -4.344 70.965 1.00 38.97 294 PRO A O 1
ATOM 2371 N N . ILE A 1 295 ? -42.712 -5.879 71.860 1.00 41.66 295 ILE A N 1
ATOM 2372 C CA . ILE A 1 295 ? -43.966 -5.135 72.125 1.00 41.66 295 ILE A CA 1
ATOM 2373 C C . ILE A 1 295 ? -43.904 -4.270 73.407 1.00 41.66 295 ILE A C 1
ATOM 2375 O O . ILE A 1 295 ? -43.269 -4.719 74.355 1.00 41.66 295 ILE A O 1
ATOM 2379 N N . THR A 1 296 ? -44.639 -3.139 73.510 1.00 29.70 296 THR A N 1
ATOM 2380 C CA . THR A 1 296 ? -45.328 -2.619 74.742 1.00 29.70 296 THR A CA 1
ATOM 2381 C C . THR A 1 296 ? -46.326 -1.477 74.396 1.00 29.70 296 THR A C 1
ATOM 2383 O O . THR A 1 296 ? -46.139 -0.786 73.400 1.00 29.70 296 THR A O 1
ATOM 2386 N N . GLU A 1 297 ? -47.369 -1.267 75.216 1.00 33.28 297 GLU A N 1
ATOM 2387 C CA . GLU A 1 297 ? -48.519 -0.342 75.030 1.00 33.28 297 GLU A CA 1
ATOM 2388 C C . GLU A 1 297 ? -48.574 0.778 76.125 1.00 33.28 297 GLU A C 1
ATOM 2390 O O . GLU A 1 297 ? -47.819 0.708 77.092 1.00 33.28 297 GLU A O 1
ATOM 2395 N N . ALA A 1 298 ? -49.428 1.826 76.125 1.00 30.55 298 ALA A N 1
ATOM 2396 C CA . ALA A 1 298 ? -50.533 2.205 75.221 1.00 30.55 298 ALA A CA 1
ATOM 2397 C C . ALA A 1 298 ? -50.610 3.733 74.853 1.00 30.55 298 ALA A C 1
ATOM 2399 O O . ALA A 1 298 ? -49.911 4.099 73.911 1.00 30.55 298 ALA A O 1
ATOM 2400 N N . PRO A 1 299 ? -51.466 4.636 75.422 1.00 52.66 299 PRO A N 1
ATOM 2401 C CA . PRO A 1 299 ? -52.315 5.451 74.530 1.00 52.66 299 PRO A CA 1
ATOM 2402 C C . PRO A 1 299 ? -52.307 6.989 74.715 1.00 52.66 299 PRO A C 1
ATOM 2404 O O . PRO A 1 299 ? -52.177 7.503 75.826 1.00 52.66 299 PRO A O 1
ATOM 2407 N N . THR A 1 300 ? -52.600 7.735 73.639 1.00 29.62 300 THR A N 1
ATOM 2408 C CA . THR A 1 300 ? -53.426 8.975 73.645 1.00 29.62 300 THR A CA 1
ATOM 2409 C C . THR A 1 300 ? -53.877 9.350 72.219 1.00 29.62 300 THR A C 1
ATOM 2411 O O . THR A 1 300 ? -53.358 8.819 71.241 1.00 29.62 300 THR A O 1
ATOM 2414 N N . GLU A 1 301 ? -54.905 10.195 72.101 1.00 36.62 301 GLU A N 1
ATOM 2415 C CA . GLU A 1 301 ? -55.705 10.393 70.878 1.00 36.62 301 GLU A CA 1
ATOM 2416 C C . GLU A 1 301 ? -55.250 11.567 69.978 1.00 36.62 301 GLU A C 1
ATOM 2418 O O . GLU A 1 301 ? -54.877 12.624 70.482 1.00 36.62 301 GLU A O 1
ATOM 2423 N N . ASN A 1 302 ? -55.507 11.420 68.664 1.00 31.28 302 ASN A N 1
ATOM 2424 C CA . ASN A 1 302 ? -55.728 12.477 67.648 1.00 31.28 302 ASN A CA 1
ATOM 2425 C C . ASN A 1 302 ? -54.506 13.287 67.115 1.00 31.28 302 ASN A C 1
ATOM 2427 O O . ASN A 1 302 ? -53.630 13.644 67.899 1.00 31.28 302 ASN A O 1
ATOM 2431 N N . PRO A 1 303 ? -54.482 13.737 65.832 1.00 46.66 303 PRO A N 1
ATOM 2432 C CA . PRO A 1 303 ? -55.215 13.299 64.633 1.00 46.66 303 PRO A CA 1
ATOM 2433 C C . PRO A 1 303 ? -54.290 12.679 63.549 1.00 46.66 303 PRO A C 1
ATOM 2435 O O . PRO A 1 303 ? -53.067 12.766 63.613 1.00 46.66 303 PRO A O 1
ATOM 2438 N N . THR A 1 304 ? -54.876 12.059 62.522 1.00 37.25 304 THR A N 1
ATOM 2439 C CA . THR A 1 304 ? -54.171 11.321 61.452 1.00 37.25 304 THR A CA 1
ATOM 2440 C C . THR A 1 304 ? -53.327 12.213 60.517 1.00 37.25 304 THR A C 1
ATOM 2442 O O . THR A 1 304 ? -53.884 13.138 59.924 1.00 37.25 304 THR A O 1
ATOM 2445 N N . PRO A 1 305 ? -52.038 11.901 60.264 1.00 42.81 305 PRO A N 1
ATOM 2446 C CA . PRO A 1 305 ? -51.298 12.417 59.112 1.00 42.81 305 PRO A CA 1
ATOM 2447 C C . PRO A 1 305 ? -51.631 11.606 57.848 1.00 42.81 305 PRO A C 1
ATOM 2449 O O . PRO A 1 305 ? -51.760 10.382 57.897 1.00 42.81 305 PRO A O 1
ATOM 2452 N N . SER A 1 306 ? -51.758 12.276 56.703 1.00 52.16 306 SER A N 1
ATOM 2453 C CA . SER A 1 306 ? -51.973 11.630 55.404 1.00 52.16 306 SER A CA 1
ATOM 2454 C C . SER A 1 306 ? -50.720 10.898 54.921 1.00 52.16 306 SER A C 1
ATOM 2456 O O . SER A 1 306 ? -49.638 11.480 54.915 1.00 52.16 306 SER A O 1
ATOM 2458 N N . ILE A 1 307 ? -50.878 9.658 54.450 1.00 59.81 307 ILE A N 1
ATOM 2459 C CA . ILE A 1 307 ? -49.806 8.909 53.778 1.00 59.81 307 ILE A CA 1
ATOM 2460 C C . ILE A 1 307 ? -49.410 9.670 52.496 1.00 59.81 307 ILE A C 1
ATOM 2462 O O . ILE A 1 307 ? -50.304 9.955 51.690 1.00 59.81 307 ILE A O 1
ATOM 2466 N N . PRO A 1 308 ? -48.121 10.004 52.286 1.00 65.06 308 PRO A N 1
ATOM 2467 C CA . PRO A 1 308 ? -47.683 10.681 51.072 1.00 65.06 308 PRO A CA 1
ATOM 2468 C C . PRO A 1 308 ? -47.881 9.784 49.849 1.00 65.06 308 PRO A C 1
ATOM 2470 O O . PRO A 1 308 ? -47.605 8.584 49.878 1.00 65.06 308 PRO A O 1
ATOM 2473 N N . LYS A 1 309 ? -48.382 10.375 48.763 1.00 76.12 309 LYS A N 1
ATOM 2474 C CA . LYS A 1 309 ? -48.563 9.705 47.471 1.00 76.12 309 LYS A CA 1
ATOM 2475 C C . LYS A 1 309 ? -47.403 10.050 46.545 1.00 76.12 309 LYS A C 1
ATOM 2477 O O . LYS A 1 309 ? -46.946 11.192 46.552 1.00 76.12 309 LYS A O 1
ATOM 2482 N N . SER A 1 310 ? -46.986 9.086 45.725 1.00 80.69 310 SER A N 1
ATOM 2483 C CA . SER A 1 310 ? -46.029 9.341 44.646 1.00 80.69 310 SER A CA 1
ATOM 2484 C C . SER A 1 310 ? -46.600 10.363 43.656 1.00 80.69 310 SER A C 1
ATOM 2486 O O . SER A 1 310 ? -47.797 10.272 43.347 1.00 80.69 310 SER A O 1
ATOM 2488 N N . PRO A 1 311 ? -45.778 11.290 43.135 1.00 88.62 311 PRO A N 1
ATOM 2489 C CA . PRO A 1 311 ? -46.122 12.077 41.957 1.00 88.62 311 PRO A CA 1
ATOM 2490 C C . PRO A 1 311 ? -46.519 11.179 40.779 1.00 88.62 311 PRO A C 1
ATOM 2492 O O . PRO A 1 311 ? -46.110 10.016 40.733 1.00 88.62 311 PRO A O 1
ATOM 2495 N N . VAL A 1 312 ? -47.320 11.718 39.858 1.00 88.44 312 VAL A N 1
ATOM 2496 C CA . VAL A 1 312 ? -47.634 11.086 38.564 1.00 88.44 312 VAL A CA 1
ATOM 2497 C C . VAL A 1 312 ? -47.624 12.159 37.479 1.00 88.44 312 VAL A C 1
ATOM 2499 O O . VAL A 1 312 ? -48.398 13.114 37.566 1.00 88.44 312 VAL A O 1
ATOM 2502 N N . ILE A 1 313 ? -46.771 12.008 36.470 1.00 91.75 313 ILE A N 1
ATOM 2503 C CA . ILE A 1 313 ? -46.614 12.937 35.346 1.00 91.75 313 ILE A CA 1
ATOM 2504 C C . ILE A 1 313 ? -47.350 12.387 34.113 1.00 91.75 313 ILE A C 1
ATOM 2506 O O . ILE A 1 313 ? -47.187 11.234 33.738 1.00 91.75 313 ILE A O 1
ATOM 2510 N N . ASN A 1 314 ? -48.163 13.218 33.457 1.00 88.81 314 ASN A N 1
ATOM 2511 C CA . ASN A 1 314 ? -48.868 12.893 32.214 1.00 88.81 314 ASN A CA 1
ATOM 2512 C C . ASN A 1 314 ? -48.714 14.036 31.204 1.00 88.81 314 ASN A C 1
ATOM 2514 O O . ASN A 1 314 ? -49.138 15.165 31.455 1.00 88.81 314 ASN A O 1
ATOM 2518 N N . ILE A 1 315 ? -48.137 13.751 30.041 1.00 88.38 315 ILE A N 1
ATOM 2519 C CA . ILE A 1 315 ? -47.853 14.752 29.005 1.00 88.38 315 ILE A CA 1
ATOM 2520 C C . ILE A 1 315 ? -49.060 14.868 28.067 1.00 88.38 315 ILE A C 1
ATOM 2522 O O . ILE A 1 315 ? -49.467 13.884 27.455 1.00 88.38 315 ILE A O 1
ATOM 2526 N N . ILE A 1 316 ? -49.636 16.068 27.958 1.00 88.75 316 ILE A N 1
ATOM 2527 C CA . ILE A 1 316 ? -50.819 16.351 27.124 1.00 88.75 316 ILE A CA 1
ATOM 2528 C C . ILE A 1 316 ? -50.393 16.979 25.789 1.00 88.75 316 ILE A C 1
ATOM 2530 O O . ILE A 1 316 ? -50.934 16.641 24.737 1.00 88.75 316 ILE A O 1
ATOM 2534 N N . ASN A 1 317 ? -49.400 17.871 25.824 1.00 86.12 317 ASN A N 1
ATOM 2535 C CA . ASN A 1 317 ? -48.819 18.522 24.651 1.00 86.12 317 ASN A CA 1
ATOM 2536 C C . ASN A 1 317 ? -47.297 18.690 24.869 1.00 86.12 317 ASN A C 1
ATOM 2538 O O . ASN A 1 317 ? -46.899 18.977 26.004 1.00 86.12 317 ASN A O 1
ATOM 2542 N N . PRO A 1 318 ? -46.433 18.546 23.843 1.00 83.19 318 PRO A N 1
ATOM 2543 C CA . PRO A 1 318 ? -46.735 18.346 22.422 1.00 83.19 318 PRO A CA 1
ATOM 2544 C C . PRO A 1 318 ? -47.237 16.941 22.061 1.00 83.19 318 PRO A C 1
ATOM 2546 O O . PRO A 1 318 ? -46.715 15.941 22.542 1.00 83.19 318 PRO A O 1
ATOM 2549 N N . THR A 1 319 ? -48.188 16.868 21.128 1.00 82.38 319 THR A N 1
ATOM 2550 C CA . THR A 1 319 ? -48.598 15.609 20.467 1.00 82.38 319 THR A CA 1
ATOM 2551 C C . THR A 1 319 ? -47.762 15.262 19.229 1.00 82.38 319 THR A C 1
ATOM 2553 O O . THR A 1 319 ? -47.819 14.134 18.745 1.00 82.38 319 THR A O 1
ATOM 2556 N N . GLN A 1 320 ? -46.979 16.216 18.711 1.00 81.81 320 GLN A N 1
ATOM 2557 C CA . GLN A 1 320 ? -46.100 16.052 17.550 1.00 81.81 320 GLN A CA 1
ATOM 2558 C C . GLN A 1 320 ? -44.621 16.109 17.957 1.00 81.81 320 GLN A C 1
ATOM 2560 O O . GLN A 1 320 ? -44.220 16.952 18.758 1.00 81.81 320 GLN A O 1
ATOM 2565 N N . THR A 1 321 ? -43.796 15.241 17.372 1.00 85.62 321 THR A N 1
ATOM 2566 C CA . THR A 1 321 ? -42.365 15.099 17.702 1.00 85.62 321 THR A CA 1
ATOM 2567 C C . THR A 1 321 ? -41.423 15.837 16.742 1.00 85.62 321 THR A C 1
ATOM 2569 O O . THR A 1 321 ? -40.215 15.888 16.986 1.00 85.62 321 THR A O 1
ATOM 2572 N N . THR A 1 322 ? -41.949 16.454 15.679 1.00 83.12 322 THR A N 1
ATOM 2573 C CA . THR A 1 322 ? -41.171 17.164 14.647 1.00 83.12 322 THR A CA 1
ATOM 2574 C C . THR A 1 322 ? -41.807 18.507 14.298 1.00 83.12 322 THR A C 1
ATOM 2576 O O . THR A 1 322 ? -43.022 18.608 14.129 1.00 83.12 322 THR A O 1
ATOM 2579 N N . PHE A 1 323 ? -40.971 19.538 14.182 1.00 83.12 323 PHE A N 1
ATOM 2580 C CA . PHE A 1 323 ? -41.337 20.920 13.872 1.00 83.12 323 PHE A CA 1
ATOM 2581 C C . PHE A 1 323 ? -40.480 21.415 12.700 1.00 83.12 323 PHE A C 1
ATOM 2583 O O . PHE A 1 323 ? -39.274 21.174 12.676 1.00 83.12 323 PHE A O 1
ATOM 2590 N N . ILE A 1 324 ? -41.084 22.120 11.738 1.00 77.81 324 ILE A N 1
ATOM 2591 C CA . ILE A 1 324 ? -40.386 22.637 10.550 1.00 77.81 324 ILE A CA 1
ATOM 2592 C C . ILE A 1 324 ? -40.536 24.161 10.487 1.00 77.81 324 ILE A C 1
ATOM 2594 O O . ILE A 1 324 ? -41.646 24.688 10.534 1.00 77.81 324 ILE A O 1
ATOM 2598 N N . GLY A 1 325 ? -39.418 24.877 10.363 1.00 71.50 325 GLY A N 1
ATOM 2599 C CA . GLY A 1 325 ? -39.387 26.332 10.180 1.00 71.50 325 GLY A CA 1
ATOM 2600 C C . GLY A 1 325 ? -39.594 27.142 11.467 1.00 71.50 325 GLY A C 1
ATOM 2601 O O . GLY A 1 325 ? -38.659 27.784 11.940 1.00 71.50 325 GLY A O 1
ATOM 2602 N N . ASN A 1 326 ? -40.798 27.148 12.048 1.00 68.69 326 ASN A N 1
ATOM 2603 C CA . ASN A 1 326 ? -41.107 27.919 13.263 1.00 68.69 326 ASN A CA 1
ATOM 2604 C C . ASN A 1 326 ? -40.944 27.073 14.538 1.00 68.69 326 ASN A C 1
ATOM 2606 O O . ASN A 1 326 ? -41.909 26.784 15.238 1.00 68.69 326 ASN A O 1
ATOM 2610 N N . CYS A 1 327 ? -39.702 26.688 14.834 1.00 83.12 327 CYS A N 1
ATOM 2611 C CA . CYS A 1 327 ? -39.308 25.773 15.911 1.00 83.12 327 CYS A CA 1
ATOM 2612 C C . CYS A 1 327 ? -39.581 26.268 17.352 1.00 83.12 327 CYS A C 1
ATOM 2614 O O . CYS A 1 327 ? -38.666 26.520 18.138 1.00 83.12 327 CYS A O 1
ATOM 2616 N N . SER A 1 328 ? -40.856 26.376 17.714 1.00 86.12 328 SER A N 1
ATOM 2617 C CA . SER A 1 328 ? -41.348 26.721 19.045 1.00 86.12 328 SER A CA 1
ATOM 2618 C C . SER A 1 328 ? -42.419 25.713 19.453 1.00 86.12 328 SER A C 1
ATOM 2620 O O . SER A 1 328 ? -43.302 25.383 18.660 1.00 86.12 328 SER A O 1
ATOM 2622 N N . VAL A 1 329 ? -42.330 25.205 20.680 1.00 89.94 329 VAL A N 1
ATOM 2623 C CA . VAL A 1 329 ? -43.213 24.171 21.222 1.00 89.94 329 VAL A CA 1
ATOM 2624 C C . VAL A 1 329 ? -43.923 24.668 22.475 1.00 89.94 329 VAL A C 1
ATOM 2626 O O . VAL A 1 329 ? -43.339 25.360 23.309 1.00 89.94 329 VAL A O 1
ATOM 2629 N N . GLN A 1 330 ? -45.191 24.285 22.618 1.00 90.62 330 GLN A N 1
ATOM 2630 C CA . GLN A 1 330 ? -45.957 24.477 23.844 1.00 90.62 330 GLN A CA 1
ATOM 2631 C C . GLN A 1 330 ? -46.044 23.155 24.602 1.00 90.62 330 GLN A C 1
ATOM 2633 O O . GLN A 1 330 ? -46.504 22.156 24.051 1.00 90.62 330 GLN A O 1
ATOM 2638 N N . PHE A 1 331 ? -45.615 23.170 25.861 1.00 92.50 331 PHE A N 1
ATOM 2639 C CA . PHE A 1 331 ? -45.806 22.059 26.784 1.00 92.50 331 PHE A CA 1
ATOM 2640 C C . PHE A 1 331 ? -47.054 22.296 27.623 1.00 92.50 331 PHE A C 1
ATOM 2642 O O . PHE A 1 331 ? -47.211 23.372 28.202 1.00 92.50 331 PHE A O 1
ATOM 2649 N N . GLU A 1 332 ? -47.885 21.265 27.721 1.00 92.75 332 GLU A N 1
ATOM 2650 C CA . GLU A 1 332 ? -48.972 21.150 28.689 1.00 92.75 332 GLU A CA 1
ATOM 2651 C C . GLU A 1 332 ? -48.829 19.770 29.338 1.00 92.75 332 GLU A C 1
ATOM 2653 O O . GLU A 1 332 ? -48.923 18.744 28.662 1.00 92.75 332 GLU A O 1
ATOM 2658 N N . VAL A 1 333 ? -48.509 19.738 30.631 1.00 92.62 333 VAL A N 1
ATOM 2659 C CA . VAL A 1 333 ? -48.174 18.506 31.362 1.00 92.62 333 VAL A CA 1
ATOM 2660 C C . VAL A 1 333 ? -48.918 18.500 32.689 1.00 92.62 333 VAL A C 1
ATOM 2662 O O . VAL A 1 333 ? -48.780 19.422 33.487 1.00 92.62 333 VAL A O 1
ATOM 2665 N N . MET A 1 334 ? -49.715 17.468 32.934 1.00 91.06 334 MET A N 1
ATOM 2666 C CA . MET A 1 334 ? -50.460 17.272 34.174 1.00 91.06 334 MET A CA 1
ATOM 2667 C C . MET A 1 334 ? -49.587 16.521 35.185 1.00 91.06 334 MET A C 1
ATOM 2669 O O . MET A 1 334 ? -49.025 15.481 34.851 1.00 91.06 334 MET A O 1
ATOM 2673 N N . ILE A 1 335 ? -49.443 17.049 36.402 1.00 92.00 335 ILE A N 1
ATOM 2674 C CA . ILE A 1 335 ? -48.576 16.495 37.450 1.00 92.00 335 ILE A CA 1
ATOM 2675 C C . ILE A 1 335 ? -49.377 16.361 38.745 1.00 92.00 335 ILE A C 1
ATOM 2677 O O . ILE A 1 335 ? -49.569 17.328 39.482 1.00 92.00 335 ILE A O 1
ATOM 2681 N N . ASP A 1 336 ? -49.852 15.153 39.029 1.00 87.19 336 ASP A N 1
ATOM 2682 C CA . ASP A 1 336 ? -50.635 14.861 40.228 1.00 87.19 336 ASP A CA 1
ATOM 2683 C C . ASP A 1 336 ? -49.754 14.579 41.454 1.00 87.19 336 ASP A C 1
ATOM 2685 O O . ASP A 1 336 ? -48.583 14.215 41.348 1.00 87.19 336 ASP A O 1
ATOM 2689 N N . ASN A 1 337 ? -50.356 14.703 42.643 1.00 86.62 337 ASN A N 1
ATOM 2690 C CA . ASN A 1 337 ? -49.743 14.433 43.951 1.00 86.62 337 ASN A CA 1
ATOM 2691 C C . ASN A 1 337 ? -48.465 15.249 44.257 1.00 86.62 337 ASN A C 1
ATOM 2693 O O . ASN A 1 337 ? -47.552 14.727 44.892 1.00 86.62 337 ASN A O 1
ATOM 2697 N N . ILE A 1 338 ? -48.407 16.529 43.871 1.00 85.19 338 ILE A N 1
ATOM 2698 C CA . ILE A 1 338 ? -47.339 17.459 44.285 1.00 85.19 338 ILE A CA 1
ATOM 2699 C C . ILE A 1 338 ? -47.876 18.667 45.060 1.00 85.19 338 ILE A C 1
ATOM 2701 O O . ILE A 1 338 ? -49.015 19.091 44.876 1.00 85.19 338 ILE A O 1
ATOM 2705 N N . LEU A 1 339 ? -47.040 19.233 45.938 1.00 72.88 339 LEU A N 1
ATOM 2706 C CA . LEU A 1 339 ? -47.426 20.337 46.825 1.00 72.88 339 LEU A CA 1
ATOM 2707 C C . LEU A 1 339 ? -47.333 21.721 46.166 1.00 72.88 339 LEU A C 1
ATOM 2709 O O . LEU A 1 339 ? -48.168 22.580 46.439 1.00 72.88 339 LEU A O 1
ATOM 2713 N N . ASN A 1 340 ? -46.290 21.980 45.371 1.00 76.62 340 ASN A N 1
ATOM 2714 C CA . ASN A 1 340 ? -46.040 23.272 44.721 1.00 76.62 340 ASN A CA 1
ATOM 2715 C C . ASN A 1 340 ? -44.947 23.158 43.639 1.00 76.62 340 ASN A C 1
ATOM 2717 O O . ASN A 1 340 ? -44.280 22.138 43.515 1.00 76.62 340 ASN A O 1
ATOM 2721 N N . GLU A 1 341 ? -44.724 24.237 42.894 1.00 79.56 341 GLU A N 1
ATOM 2722 C CA . GLU A 1 341 ? -43.784 24.298 41.768 1.00 79.56 341 GLU A CA 1
ATOM 2723 C C . GLU A 1 341 ? -42.307 24.043 42.119 1.00 79.56 341 GLU A C 1
ATOM 2725 O O . GLU A 1 341 ? -41.567 23.523 41.288 1.00 79.56 341 GLU A O 1
ATOM 2730 N N . ASN A 1 342 ? -41.859 24.334 43.349 1.00 82.31 342 ASN A N 1
ATOM 2731 C CA . ASN A 1 342 ? -40.462 24.093 43.750 1.00 82.31 342 ASN A CA 1
ATOM 2732 C C . ASN A 1 342 ? -40.106 22.594 43.800 1.00 82.31 342 ASN A C 1
ATOM 2734 O O . ASN A 1 342 ? -38.934 22.239 43.907 1.00 82.31 342 ASN A O 1
ATOM 2738 N N . ASN A 1 343 ? -41.118 21.725 43.738 1.00 85.25 343 ASN A N 1
ATOM 2739 C CA . ASN A 1 343 ? -40.994 20.276 43.676 1.00 85.25 343 ASN A CA 1
ATOM 2740 C C . ASN A 1 343 ? -40.876 19.729 42.237 1.00 85.25 343 ASN A C 1
ATOM 2742 O O . ASN A 1 343 ? -40.845 18.510 42.065 1.00 85.25 343 ASN A O 1
ATOM 2746 N N . ILE A 1 344 ? -40.818 20.605 41.226 1.00 88.81 344 ILE A N 1
ATOM 2747 C CA . ILE A 1 344 ? -40.660 20.257 39.809 1.00 88.81 344 ILE A CA 1
ATOM 2748 C C . ILE A 1 344 ? -39.267 20.682 39.327 1.00 88.81 344 ILE A C 1
ATOM 2750 O O . ILE A 1 344 ? -38.839 21.825 39.509 1.00 88.81 344 ILE A O 1
ATOM 2754 N N . GLU A 1 345 ? -38.571 19.778 38.646 1.00 91.44 345 GLU A N 1
ATOM 2755 C CA . GLU A 1 345 ? -37.374 20.083 37.868 1.00 91.44 345 GLU A CA 1
ATOM 2756 C C . GLU A 1 345 ? -37.641 19.824 36.386 1.00 91.44 345 GLU A C 1
ATOM 2758 O O . GLU A 1 345 ? -38.008 18.719 36.000 1.00 91.44 345 GLU A O 1
ATOM 2763 N N . PHE A 1 346 ? -37.429 20.845 35.554 1.00 93.62 346 PHE A N 1
ATOM 2764 C CA . PHE A 1 346 ? -37.578 20.765 34.104 1.00 93.62 346 PHE A CA 1
ATOM 2765 C C . PHE A 1 346 ? -36.228 21.067 33.444 1.00 93.62 346 PHE A C 1
ATOM 2767 O O . PHE A 1 346 ? -35.653 22.137 33.664 1.00 93.62 346 PHE A O 1
ATOM 2774 N N . LEU A 1 347 ? -35.706 20.120 32.662 1.00 92.31 347 LEU A N 1
ATOM 2775 C CA . LEU A 1 347 ? -34.452 20.244 31.917 1.00 92.31 347 LEU A CA 1
ATOM 2776 C C . LEU A 1 347 ? -34.710 20.201 30.402 1.00 92.31 347 LEU A C 1
ATOM 2778 O O . LEU A 1 347 ? -35.523 19.401 29.939 1.00 92.31 347 LEU A O 1
ATOM 2782 N N . GLN A 1 348 ? -33.964 21.003 29.640 1.00 92.31 348 GLN A N 1
ATOM 2783 C CA . GLN A 1 348 ? -33.821 20.930 28.183 1.00 92.31 348 GLN A CA 1
ATOM 2784 C C . GLN A 1 348 ? -32.336 20.716 27.866 1.00 92.31 348 GLN A C 1
ATOM 2786 O O . GLN A 1 348 ? -31.501 21.537 28.240 1.00 92.31 348 GLN A O 1
ATOM 2791 N N . ASN A 1 349 ? -32.001 19.623 27.177 1.00 90.06 349 ASN A N 1
ATOM 2792 C CA . ASN A 1 349 ? -30.628 19.218 26.851 1.00 90.06 349 ASN A CA 1
ATOM 2793 C C . ASN A 1 349 ? -29.706 19.260 28.088 1.00 90.06 349 ASN A C 1
ATOM 2795 O O . ASN A 1 349 ? -28.675 19.928 28.087 1.00 90.06 349 ASN A O 1
ATOM 2799 N N . GLU A 1 350 ? -30.149 18.605 29.168 1.00 88.19 350 GLU A N 1
ATOM 2800 C CA . GLU A 1 350 ? -29.507 18.552 30.498 1.00 88.19 350 GLU A CA 1
ATOM 2801 C C . GLU A 1 350 ? -29.383 19.896 31.245 1.00 88.19 350 GLU A C 1
ATOM 2803 O O . GLU A 1 350 ? -29.067 19.911 32.435 1.00 88.19 350 GLU A O 1
ATOM 2808 N N . GLN A 1 351 ? -29.709 21.030 30.617 1.00 88.31 351 GLN A N 1
ATOM 2809 C CA . GLN A 1 351 ? -29.719 22.336 31.273 1.00 88.31 351 GLN A CA 1
ATOM 2810 C C . GLN A 1 351 ? -31.086 22.657 31.871 1.00 88.31 351 GLN A C 1
ATOM 2812 O O . GLN A 1 351 ? -32.127 22.431 31.256 1.00 88.31 351 GLN A O 1
ATOM 2817 N N . LYS A 1 352 ? -31.095 23.221 33.083 1.00 89.38 352 LYS A N 1
ATOM 2818 C CA . LYS A 1 352 ? -32.336 23.583 33.771 1.00 89.38 352 LYS A CA 1
ATOM 2819 C C . LYS A 1 352 ? -33.054 24.711 33.038 1.00 89.38 352 LYS A C 1
ATOM 2821 O O . LYS A 1 352 ? -32.500 25.799 32.880 1.00 89.38 352 LYS A O 1
ATOM 2826 N N . VAL A 1 353 ? -34.300 24.458 32.638 1.00 89.94 353 VAL A N 1
ATOM 2827 C CA . VAL A 1 353 ? -35.171 25.471 32.040 1.00 89.94 353 VAL A CA 1
ATOM 2828 C C . VAL A 1 353 ? -35.357 26.595 33.070 1.00 89.94 353 VAL A C 1
ATOM 2830 O O . VAL A 1 353 ? -35.713 26.314 34.218 1.00 89.94 353 VAL A O 1
ATOM 2833 N N . PRO A 1 354 ? -35.102 27.867 32.721 1.00 85.56 354 PRO A N 1
ATOM 2834 C CA . PRO A 1 354 ? -35.323 28.973 33.642 1.00 85.56 354 PRO A CA 1
ATOM 2835 C C . PRO A 1 354 ? -36.785 29.070 34.094 1.00 85.56 354 PRO A C 1
ATOM 2837 O O . PRO A 1 354 ? -37.699 29.033 33.271 1.00 85.56 354 PRO A O 1
ATOM 2840 N N . SER A 1 355 ? -37.008 29.300 35.390 1.00 77.94 355 SER A N 1
ATOM 2841 C CA . SER A 1 355 ? -38.337 29.345 36.032 1.00 77.94 355 SER A CA 1
ATOM 2842 C C . SER A 1 355 ? -39.223 30.541 35.638 1.00 77.94 355 SER A C 1
ATOM 2844 O O . SER A 1 355 ? -40.186 30.850 36.329 1.00 77.94 355 SER A O 1
ATOM 2846 N N . TYR A 1 356 ? -38.870 31.265 34.573 1.00 82.94 356 TYR A N 1
ATOM 2847 C CA . TYR A 1 356 ? -39.706 32.290 33.939 1.00 82.94 356 TYR A CA 1
ATOM 2848 C C . TYR A 1 356 ? -40.254 31.843 32.570 1.00 82.94 356 TYR A C 1
ATOM 2850 O O . TYR A 1 356 ? -41.033 32.576 31.966 1.00 82.94 356 TYR A O 1
ATOM 2858 N N . LEU A 1 357 ? -39.838 30.671 32.065 1.00 85.19 357 LEU A N 1
ATOM 2859 C CA . LEU A 1 357 ? -40.304 30.085 30.799 1.00 85.19 357 LEU A CA 1
ATOM 2860 C C . LEU A 1 357 ? -41.378 29.001 30.982 1.00 85.19 357 LEU A C 1
ATOM 2862 O O . LEU A 1 357 ? -41.981 28.561 30.001 1.00 85.19 357 LEU A O 1
ATOM 2866 N N . TYR A 1 358 ? -41.623 28.587 32.225 1.00 90.94 358 TYR A N 1
ATOM 2867 C CA . TYR A 1 358 ? -42.705 27.690 32.612 1.00 90.94 358 TYR A CA 1
ATOM 2868 C C . TYR A 1 358 ? -43.438 28.238 33.839 1.00 90.94 358 TYR A C 1
ATOM 2870 O O . TYR A 1 358 ? -42.892 29.074 34.559 1.00 90.94 358 TYR A O 1
ATOM 2878 N N . TYR A 1 359 ? -44.668 27.773 34.060 1.00 88.25 359 TYR A N 1
ATOM 2879 C CA . TYR A 1 359 ? -45.397 27.968 35.312 1.00 88.25 359 TYR A CA 1
ATOM 2880 C C . TYR A 1 359 ? -46.267 26.744 35.638 1.00 88.25 359 TYR A C 1
ATOM 2882 O O . TYR A 1 359 ? -46.884 26.156 34.744 1.00 88.25 359 TYR A O 1
ATOM 2890 N N . TYR A 1 360 ? -46.350 26.370 36.914 1.00 89.75 360 TYR A N 1
ATOM 2891 C CA . TYR A 1 360 ? -47.252 25.324 37.404 1.00 89.75 360 TYR A CA 1
ATOM 2892 C C . TYR A 1 360 ? -48.546 25.902 37.987 1.00 89.75 360 TYR A C 1
ATOM 2894 O O . TYR A 1 360 ? -48.540 26.691 38.935 1.00 89.75 360 TYR A O 1
ATOM 2902 N N . GLN A 1 361 ? -49.685 25.464 37.452 1.00 87.75 361 GLN A N 1
ATOM 2903 C CA . GLN A 1 361 ? -51.009 25.898 37.870 1.00 87.75 361 GLN A CA 1
ATOM 2904 C C . GLN A 1 361 ? -51.667 24.863 38.799 1.00 87.75 361 GLN A C 1
ATOM 2906 O O . GLN A 1 361 ? -52.279 23.886 38.373 1.00 87.75 361 GLN A O 1
ATOM 2911 N N . ALA A 1 362 ? -51.594 25.119 40.106 1.00 80.75 362 ALA A N 1
ATOM 2912 C CA . ALA A 1 362 ? -52.096 24.217 41.149 1.00 80.75 362 ALA A CA 1
ATOM 2913 C C . ALA A 1 362 ? -53.636 24.065 41.221 1.00 80.75 362 ALA A C 1
ATOM 2915 O O . ALA A 1 362 ? -54.132 23.293 42.035 1.00 80.75 362 ALA A O 1
ATOM 2916 N N . SER A 1 363 ? -54.420 24.799 40.419 1.00 80.94 363 SER A N 1
ATOM 2917 C CA . SER A 1 363 ? -55.890 24.666 40.388 1.00 80.94 363 SER A CA 1
ATOM 2918 C C . SER A 1 363 ? -56.387 23.504 39.520 1.00 80.94 363 SER A C 1
ATOM 2920 O O . SER A 1 363 ? -57.526 23.069 39.680 1.00 80.94 363 SER A O 1
ATOM 2922 N N . ASN A 1 364 ? -55.551 23.023 38.601 1.00 85.00 364 ASN A N 1
ATOM 2923 C CA . ASN A 1 364 ? -55.829 21.934 37.660 1.00 85.00 364 ASN A CA 1
ATOM 2924 C C . ASN A 1 364 ? -54.613 21.009 37.460 1.00 85.00 364 ASN A C 1
ATOM 2926 O O . ASN A 1 364 ? -54.610 20.208 36.533 1.00 85.00 364 ASN A O 1
ATOM 2930 N N . ASN A 1 365 ? -53.591 21.139 38.310 1.00 88.06 365 ASN A N 1
ATOM 2931 C CA . ASN A 1 365 ? -52.349 20.373 38.286 1.00 88.06 365 ASN A CA 1
ATOM 2932 C C . ASN A 1 365 ? -51.562 20.432 36.958 1.00 88.06 365 ASN A C 1
ATOM 2934 O O . ASN A 1 365 ? -50.855 19.478 36.646 1.00 88.06 365 ASN A O 1
ATOM 2938 N N . THR A 1 366 ? -51.636 21.521 36.172 1.00 90.12 366 THR A N 1
ATOM 2939 C CA . THR A 1 366 ? -50.894 21.614 34.893 1.00 90.12 366 THR A CA 1
ATOM 2940 C C . THR A 1 366 ? -49.666 22.523 34.935 1.00 90.12 366 THR A C 1
ATOM 2942 O O . THR A 1 366 ? -49.739 23.709 35.257 1.00 90.12 366 THR A O 1
ATOM 2945 N N . LEU A 1 367 ? -48.521 21.966 34.544 1.00 91.06 367 LEU A N 1
ATOM 2946 C CA . LEU A 1 367 ? -47.313 22.677 34.142 1.00 91.06 367 LEU A CA 1
ATOM 2947 C C . LEU A 1 367 ? -47.469 23.136 32.686 1.00 91.06 367 LEU A C 1
ATOM 2949 O O . LEU A 1 367 ? -47.714 22.318 31.798 1.00 91.06 367 LEU A O 1
ATOM 2953 N N . ASN A 1 368 ? -47.301 24.434 32.443 1.00 91.25 368 ASN A N 1
ATOM 2954 C CA . ASN A 1 368 ? -47.367 25.031 31.111 1.00 91.25 368 ASN A CA 1
ATOM 2955 C C . ASN A 1 368 ? -46.040 25.713 30.775 1.00 91.25 368 ASN A C 1
ATOM 2957 O O . ASN A 1 368 ? -45.503 26.452 31.600 1.00 91.25 368 ASN A O 1
ATOM 2961 N N . ALA A 1 369 ? -45.533 25.519 29.557 1.00 91.69 369 ALA A N 1
ATOM 2962 C CA . ALA A 1 369 ? -44.341 26.213 29.065 1.00 91.69 369 ALA A CA 1
ATOM 2963 C C . ALA A 1 369 ? -44.446 26.526 27.568 1.00 91.69 369 ALA A C 1
ATOM 2965 O O . ALA A 1 369 ? -45.167 25.861 26.827 1.00 91.69 369 ALA A O 1
ATOM 2966 N N . THR A 1 370 ? -43.703 27.526 27.096 1.00 89.75 370 THR A N 1
ATOM 2967 C CA . THR A 1 370 ? -43.485 27.753 25.657 1.00 89.75 370 THR A CA 1
ATOM 2968 C C . THR A 1 370 ? -41.995 27.933 25.427 1.00 89.75 370 THR A C 1
ATOM 2970 O O . THR A 1 370 ? -41.408 28.908 25.894 1.00 89.75 370 THR A O 1
ATOM 2973 N N . LEU A 1 371 ? -41.379 26.962 24.755 1.00 91.31 371 LEU A N 1
ATOM 2974 C CA . LEU A 1 371 ? -39.930 26.842 24.615 1.00 91.31 371 LEU A CA 1
ATOM 2975 C C . LEU A 1 371 ? -39.544 26.831 23.138 1.00 91.31 371 LEU A C 1
ATOM 2977 O O . LEU A 1 371 ? -40.236 26.251 22.304 1.00 91.31 371 LEU A O 1
ATOM 2981 N N . ASN A 1 372 ? -38.416 27.456 22.815 1.00 89.75 372 ASN A N 1
ATOM 2982 C CA . ASN A 1 372 ? -37.843 27.372 21.477 1.00 89.75 372 ASN A CA 1
ATOM 2983 C C . ASN A 1 372 ? -36.929 26.146 21.393 1.00 89.75 372 ASN A C 1
ATOM 2985 O O . ASN A 1 372 ? -36.163 25.859 22.317 1.00 89.75 372 ASN A O 1
ATOM 2989 N N . LEU A 1 373 ? -37.027 25.424 20.282 1.00 88.69 373 LEU A N 1
ATOM 2990 C CA . LEU A 1 373 ? -36.179 24.275 19.995 1.00 88.69 373 LEU A CA 1
ATOM 2991 C C . LEU A 1 373 ? -34.897 24.755 19.309 1.00 88.69 373 LEU A C 1
ATOM 2993 O O . LEU A 1 373 ? -34.940 25.591 18.405 1.00 88.69 373 LEU A O 1
ATOM 2997 N N . ASN A 1 374 ? -33.759 24.193 19.708 1.00 86.88 374 ASN A N 1
ATOM 2998 C CA . ASN A 1 374 ? -32.524 24.324 18.941 1.00 86.88 374 ASN A CA 1
ATOM 2999 C C . ASN A 1 374 ? -32.656 23.523 17.629 1.00 86.88 374 ASN A C 1
ATOM 3001 O O . ASN A 1 374 ? -33.351 22.507 17.633 1.00 86.88 374 ASN A O 1
ATOM 3005 N N . PRO A 1 375 ? -31.986 23.906 16.527 1.00 81.94 375 PRO A N 1
ATOM 3006 C CA . PRO A 1 375 ? -31.946 23.086 15.316 1.00 81.94 375 PRO A CA 1
ATOM 3007 C C . PRO A 1 375 ? -31.461 21.658 15.609 1.00 81.94 375 PRO A C 1
ATOM 3009 O O . PRO A 1 375 ? -30.467 21.472 16.313 1.00 81.94 375 PRO A O 1
ATOM 3012 N N . GLY A 1 376 ? -32.154 20.657 15.065 1.00 81.75 376 GLY A N 1
ATOM 3013 C CA . GLY A 1 376 ? -31.927 19.242 15.354 1.00 81.75 376 GLY A CA 1
ATOM 3014 C C . GLY A 1 376 ? -32.714 18.726 16.565 1.00 81.75 376 GLY A C 1
ATOM 3015 O O . GLY A 1 376 ? -33.861 19.112 16.801 1.00 81.75 376 GLY A O 1
ATOM 3016 N N . ILE A 1 377 ? -32.115 17.788 17.303 1.00 88.44 377 ILE A N 1
ATOM 3017 C CA . ILE A 1 377 ? -32.756 17.052 18.402 1.00 88.44 377 ILE A CA 1
ATOM 3018 C C . ILE A 1 377 ? -32.707 17.858 19.708 1.00 88.44 377 ILE A C 1
ATOM 3020 O O . ILE A 1 377 ? -31.674 18.411 20.079 1.00 88.44 377 ILE A O 1
ATOM 3024 N N . ASN A 1 378 ? -33.830 17.885 20.425 1.00 89.56 378 ASN A N 1
ATOM 3025 C CA . ASN A 1 378 ? -33.988 18.493 21.741 1.00 89.56 378 ASN A CA 1
ATOM 3026 C C . ASN A 1 378 ? -34.574 17.462 22.707 1.00 89.56 378 ASN A C 1
ATOM 3028 O O . ASN A 1 378 ? -35.680 16.965 22.489 1.00 89.56 378 ASN A O 1
ATOM 3032 N N . ASN A 1 379 ? -33.846 17.184 23.783 1.00 92.31 379 ASN A N 1
ATOM 3033 C CA . ASN A 1 379 ? -34.243 16.244 24.824 1.00 92.31 379 ASN A CA 1
ATOM 3034 C C . ASN A 1 379 ? -34.771 17.011 26.035 1.00 92.31 379 ASN A C 1
ATOM 3036 O O . ASN A 1 379 ? -34.107 17.915 26.542 1.00 92.31 379 ASN A O 1
ATOM 3040 N N . PHE A 1 380 ? -35.941 16.627 26.525 1.00 93.81 380 PHE A N 1
ATOM 3041 C CA . PHE A 1 380 ? -36.594 17.220 27.683 1.00 93.81 380 PHE A CA 1
ATOM 3042 C C . PHE A 1 380 ? -36.772 16.171 28.776 1.00 93.81 380 PHE A C 1
ATOM 3044 O O . PHE A 1 380 ? -37.122 15.027 28.490 1.00 93.81 380 PHE A O 1
ATOM 3051 N N . LYS A 1 381 ? -36.548 16.575 30.028 1.00 94.44 381 LYS A N 1
ATOM 3052 C CA . LYS A 1 381 ? -36.761 15.743 31.218 1.00 94.44 381 LYS A CA 1
ATOM 3053 C C . LYS A 1 381 ? -37.564 16.531 32.244 1.00 94.44 381 LYS A C 1
ATOM 3055 O O . LYS A 1 381 ? -37.179 17.653 32.576 1.00 94.44 381 LYS A O 1
ATOM 3060 N N . ILE A 1 382 ? -38.638 15.941 32.758 1.00 93.81 382 ILE A N 1
ATOM 3061 C CA . ILE A 1 382 ? -39.471 16.519 33.818 1.00 93.81 382 ILE A CA 1
ATOM 3062 C C . ILE A 1 382 ? -39.429 15.568 35.012 1.00 93.81 382 ILE A C 1
ATOM 3064 O O . ILE A 1 382 ? -39.842 14.421 34.896 1.00 93.81 382 ILE A O 1
ATOM 3068 N N . THR A 1 383 ? -38.936 16.046 36.152 1.00 91.50 383 THR A N 1
ATOM 3069 C CA . THR A 1 383 ? -38.892 15.314 37.426 1.00 91.50 383 THR A CA 1
ATOM 3070 C C . THR A 1 383 ? -39.855 15.978 38.408 1.00 91.50 383 THR A C 1
ATOM 3072 O O . THR A 1 383 ? -39.795 17.194 38.592 1.00 91.50 383 THR A O 1
ATOM 3075 N N . ALA A 1 384 ? -40.699 15.203 39.084 1.00 91.12 384 ALA A N 1
ATOM 3076 C CA . ALA A 1 384 ? -41.598 15.682 40.136 1.00 91.12 384 ALA A CA 1
ATOM 3077 C C . ALA A 1 384 ? -41.303 14.945 41.450 1.00 91.12 384 ALA A C 1
ATOM 3079 O O . ALA A 1 384 ? -41.085 13.737 41.423 1.00 91.12 384 ALA A O 1
ATOM 3080 N N . ILE A 1 385 ? -41.281 15.643 42.596 1.00 88.19 385 ILE A N 1
ATOM 3081 C CA . ILE A 1 385 ? -40.878 15.066 43.898 1.00 88.19 385 ILE A CA 1
ATOM 3082 C C . ILE A 1 385 ? -41.877 15.419 45.009 1.00 88.19 385 ILE A C 1
ATOM 3084 O O . ILE A 1 385 ? -42.035 16.590 45.344 1.00 88.19 385 ILE A O 1
ATOM 3088 N N . ASN A 1 386 ? -42.476 14.426 45.669 1.00 85.75 386 ASN A N 1
ATOM 3089 C CA . ASN A 1 386 ? -43.366 14.622 46.817 1.00 85.75 386 ASN A CA 1
ATOM 3090 C C . ASN A 1 386 ? -42.940 13.747 48.006 1.00 85.75 386 ASN A C 1
ATOM 3092 O O . ASN A 1 386 ? -42.882 12.526 47.889 1.00 85.75 386 ASN A O 1
ATOM 3096 N N . ASP A 1 387 ? -42.614 14.377 49.140 1.00 81.75 387 ASP A N 1
ATOM 3097 C CA . ASP A 1 387 ? -42.203 13.733 50.403 1.00 81.75 387 ASP A CA 1
ATOM 3098 C C . ASP A 1 387 ? -41.164 12.594 50.262 1.00 81.75 387 ASP A C 1
ATOM 3100 O O . ASP A 1 387 ? -41.190 11.594 50.978 1.00 81.75 387 ASP A O 1
ATOM 3104 N N . GLY A 1 388 ? -40.212 12.761 49.335 1.00 76.44 388 GLY A N 1
ATOM 3105 C CA . GLY A 1 388 ? -39.123 11.809 49.075 1.00 76.44 388 GLY A CA 1
ATOM 3106 C C . GLY A 1 388 ? -39.431 10.728 48.032 1.00 76.44 388 GLY A C 1
ATOM 3107 O O . GLY A 1 388 ? -38.533 9.967 47.683 1.00 76.44 388 GLY A O 1
ATOM 3108 N N . LEU A 1 389 ? -40.656 10.681 47.503 1.00 82.94 389 LEU A N 1
ATOM 3109 C CA . LEU A 1 389 ? -41.025 9.895 46.323 1.00 82.94 389 LEU A CA 1
ATOM 3110 C C . LEU A 1 389 ? -40.908 10.771 45.073 1.00 82.94 389 LEU A C 1
ATOM 3112 O O . LEU A 1 389 ? -41.235 11.958 45.123 1.00 82.94 389 LEU A O 1
ATOM 3116 N N . SER A 1 390 ? -40.469 10.205 43.950 1.00 88.75 390 SER A N 1
ATOM 3117 C CA . SER A 1 390 ? -40.284 10.950 42.702 1.00 88.75 390 SER A CA 1
ATOM 3118 C C . SER A 1 390 ? -40.784 10.195 41.483 1.00 88.75 390 SER A C 1
ATOM 3120 O O . SER A 1 390 ? -40.600 8.983 41.401 1.00 88.75 390 SER A O 1
ATOM 3122 N N . ASP A 1 391 ? -41.308 10.943 40.519 1.00 91.31 391 ASP A N 1
ATOM 3123 C CA . ASP A 1 391 ? -41.638 10.472 39.173 1.00 91.31 391 ASP A CA 1
ATOM 3124 C C . ASP A 1 391 ? -40.818 11.248 38.128 1.00 91.31 391 ASP A C 1
ATOM 3126 O O . ASP A 1 391 ? -40.320 12.345 38.414 1.00 91.31 391 ASP A O 1
ATOM 3130 N N . THR A 1 392 ? -40.585 10.675 36.947 1.00 92.75 392 THR A N 1
ATOM 3131 C CA . THR A 1 392 ? -39.708 11.267 35.922 1.00 92.75 392 THR A CA 1
ATOM 3132 C C . THR A 1 392 ? -40.095 10.847 34.513 1.00 92.75 392 THR A C 1
ATOM 3134 O O . THR A 1 392 ? -40.019 9.670 34.179 1.00 92.75 392 THR A O 1
ATOM 3137 N N . GLU A 1 393 ? -40.372 11.834 33.665 1.00 92.38 393 GLU A N 1
ATOM 3138 C CA . GLU A 1 393 ? -40.749 11.638 32.265 1.00 92.38 393 GLU A CA 1
ATOM 3139 C C . GLU A 1 393 ? -39.767 12.288 31.282 1.00 92.38 393 GLU A C 1
ATOM 3141 O O . GLU A 1 393 ? -39.120 13.298 31.590 1.00 92.38 393 GLU A O 1
ATOM 3146 N N . PHE A 1 394 ? -39.674 11.706 30.082 1.00 91.81 394 PHE A N 1
ATOM 3147 C CA . PHE A 1 394 ? -38.730 12.096 29.030 1.00 91.81 394 PHE A CA 1
ATOM 3148 C C . PHE A 1 394 ? -39.435 12.336 27.690 1.00 91.81 394 PHE A C 1
ATOM 3150 O O . PHE A 1 394 ? -40.275 11.550 27.265 1.00 91.81 394 PHE A O 1
ATOM 3157 N N . ILE A 1 395 ? -39.062 13.410 26.988 1.00 91.50 395 ILE A N 1
ATOM 3158 C CA . ILE A 1 395 ? -39.640 13.779 25.684 1.00 91.50 395 ILE A CA 1
ATOM 3159 C C . ILE A 1 395 ? -38.516 14.178 24.729 1.00 91.50 395 ILE A C 1
ATOM 3161 O O . ILE A 1 395 ? -37.669 15.001 25.074 1.00 91.50 395 ILE A O 1
ATOM 3165 N N . GLN A 1 396 ? -38.532 13.648 23.509 1.00 92.50 396 GLN A N 1
ATOM 3166 C CA . GLN A 1 396 ? -37.581 13.992 22.453 1.00 92.50 396 GLN A CA 1
ATOM 3167 C C . GLN A 1 396 ? -38.309 14.674 21.290 1.00 92.50 396 GLN A C 1
ATOM 3169 O O . GLN A 1 396 ? -39.263 14.122 20.742 1.00 92.50 396 GLN A O 1
ATOM 3174 N N . LEU A 1 397 ? -37.855 15.871 20.909 1.00 90.81 397 LEU A N 1
ATOM 3175 C CA . LEU A 1 397 ? -38.434 16.682 19.833 1.00 90.81 397 LEU A CA 1
ATOM 3176 C C . LEU A 1 397 ? -37.371 17.058 18.797 1.00 90.81 397 LEU A C 1
ATOM 3178 O O . LEU A 1 397 ? -36.205 17.250 19.135 1.00 90.81 397 LEU A O 1
ATOM 3182 N N . SER A 1 398 ? -37.777 17.214 17.541 1.00 86.94 398 SER A N 1
ATOM 3183 C CA . SER A 1 398 ? -36.906 17.578 16.416 1.00 86.94 398 SER A CA 1
ATOM 3184 C C . SER A 1 398 ? -37.333 18.899 15.764 1.00 86.94 398 SER A C 1
ATOM 3186 O O . SER A 1 398 ? -38.525 19.171 15.616 1.00 86.94 398 SER A O 1
ATOM 3188 N N . CYS A 1 399 ? -36.354 19.727 15.394 1.00 84.88 399 CYS A N 1
ATOM 3189 C CA . CYS A 1 399 ? -36.530 21.011 14.712 1.00 84.88 399 CYS A CA 1
ATOM 3190 C C . CYS A 1 399 ? -35.708 21.046 13.420 1.00 84.88 399 CYS A C 1
ATOM 3192 O O . CYS A 1 399 ? -34.475 21.073 13.476 1.00 84.88 399 CYS A O 1
ATOM 3194 N N . ASN A 1 400 ? -36.385 21.117 12.273 1.00 81.06 400 ASN A N 1
ATOM 3195 C CA . ASN A 1 400 ? -35.747 21.104 10.958 1.00 81.06 400 ASN A CA 1
ATOM 3196 C C . ASN A 1 400 ? -36.008 22.433 10.223 1.00 81.06 400 ASN A C 1
ATOM 3198 O O . ASN A 1 400 ? -37.076 23.043 10.336 1.00 81.06 400 ASN A O 1
ATOM 3202 N N . ASN A 1 401 ? -35.017 22.911 9.469 1.00 68.19 401 ASN A N 1
ATOM 3203 C CA . ASN A 1 401 ? -35.148 24.144 8.689 1.00 68.19 401 ASN A CA 1
ATOM 3204 C C . ASN A 1 401 ? -35.930 23.890 7.390 1.00 68.19 401 ASN A C 1
ATOM 3206 O O . ASN A 1 401 ? -35.882 22.803 6.820 1.00 68.19 401 ASN A O 1
ATOM 3210 N N . GLU A 1 402 ? -36.643 24.909 6.909 1.00 65.50 402 GLU A N 1
ATOM 3211 C CA . GLU A 1 402 ? -37.397 24.836 5.653 1.00 65.50 402 GLU A CA 1
ATOM 3212 C C . GLU A 1 402 ? -36.452 24.619 4.456 1.00 65.50 402 GLU A C 1
ATOM 3214 O O . GLU A 1 402 ? -35.411 25.270 4.344 1.00 65.50 402 GLU A O 1
ATOM 3219 N N . LYS A 1 403 ? -36.801 23.682 3.569 1.00 68.88 403 LYS A N 1
ATOM 3220 C CA . LYS A 1 403 ? -35.914 23.195 2.508 1.00 68.88 403 LYS A CA 1
ATOM 3221 C C . LYS A 1 403 ? -35.754 24.213 1.374 1.00 68.88 403 LYS A C 1
ATOM 3223 O O . LYS A 1 403 ? -36.732 24.690 0.798 1.00 68.88 403 LYS A O 1
ATOM 3228 N N . GLU A 1 404 ? -34.503 24.515 1.030 1.00 74.19 404 GLU A N 1
ATOM 3229 C CA . GLU A 1 404 ? -34.149 25.335 -0.133 1.00 74.19 404 GLU A CA 1
ATOM 3230 C C . GLU A 1 404 ? -33.991 24.474 -1.393 1.00 74.19 404 GLU A C 1
ATOM 3232 O O . GLU A 1 404 ? -33.402 23.391 -1.358 1.00 74.19 404 GLU A O 1
ATOM 3237 N N . ILE A 1 405 ? -34.449 24.998 -2.528 1.00 79.69 405 ILE A N 1
ATOM 3238 C CA . ILE A 1 405 ? -34.293 24.402 -3.858 1.00 79.69 405 ILE A CA 1
ATOM 3239 C C . ILE A 1 405 ? -33.546 25.366 -4.788 1.00 79.69 405 ILE A C 1
ATOM 3241 O O . ILE A 1 405 ? -33.739 26.580 -4.731 1.00 79.69 405 ILE A O 1
ATOM 3245 N N . SER A 1 406 ? -32.706 24.829 -5.676 1.00 82.75 406 SER A N 1
ATOM 3246 C CA . SER A 1 406 ? -32.157 25.603 -6.797 1.00 82.75 406 SER A CA 1
ATOM 3247 C C . SER A 1 406 ? -33.168 25.658 -7.941 1.00 82.75 406 SER A C 1
ATOM 3249 O O . SER A 1 406 ? -33.729 24.627 -8.326 1.00 82.75 406 SER A O 1
ATOM 3251 N N . ILE A 1 407 ? -33.349 26.839 -8.523 1.00 86.81 407 ILE A N 1
ATOM 3252 C CA . ILE A 1 407 ? -34.124 27.061 -9.745 1.00 86.81 407 ILE A CA 1
ATOM 3253 C C . ILE A 1 407 ? -33.302 27.852 -10.762 1.00 86.81 407 ILE A C 1
ATOM 3255 O O . ILE A 1 407 ? -32.453 28.671 -10.407 1.00 86.81 407 ILE A O 1
ATOM 3259 N N . CYS A 1 408 ? -33.594 27.643 -12.038 1.00 83.31 408 CYS A N 1
ATOM 3260 C CA . CYS A 1 408 ? -33.106 28.475 -13.117 1.00 83.31 408 CYS A CA 1
ATOM 3261 C C . CYS A 1 408 ? -34.106 29.604 -13.348 1.00 83.31 408 CYS A C 1
ATOM 3263 O O . CYS A 1 408 ? -35.181 29.381 -13.915 1.00 83.31 408 CYS A O 1
ATOM 3265 N N . HIS A 1 409 ? -33.741 30.803 -12.900 1.00 82.25 409 HIS A N 1
ATOM 3266 C CA . HIS A 1 409 ? -34.561 31.994 -13.034 1.00 82.25 409 HIS A CA 1
ATOM 3267 C C . HIS A 1 409 ? -34.225 32.756 -14.316 1.00 82.25 409 HIS A C 1
ATOM 3269 O O . HIS A 1 409 ? -33.050 33.024 -14.587 1.00 82.25 409 HIS A O 1
ATOM 3275 N N . LYS A 1 410 ? -35.245 33.144 -15.092 1.00 78.31 410 LYS A N 1
ATOM 3276 C CA . LYS A 1 410 ? -35.049 33.954 -16.301 1.00 78.31 410 LYS A CA 1
ATOM 3277 C C . LYS A 1 410 ? -35.328 35.433 -16.037 1.00 78.31 410 LYS A C 1
ATOM 3279 O O . LYS A 1 410 ? -36.470 35.853 -15.875 1.00 78.31 410 LYS A O 1
ATOM 3284 N N . SER A 1 411 ? -34.270 36.235 -16.064 1.00 70.00 411 SER A N 1
ATOM 3285 C CA . SER A 1 411 ? -34.337 37.682 -15.880 1.00 70.00 411 SER A CA 1
ATOM 3286 C C . SER A 1 411 ? -34.946 38.397 -17.097 1.00 70.00 411 SER A C 1
ATOM 3288 O O . SER A 1 411 ? -34.941 37.896 -18.223 1.00 70.00 411 SER A O 1
ATOM 3290 N N . ASN A 1 412 ? -35.483 39.603 -16.871 1.00 66.50 412 ASN A N 1
ATOM 3291 C CA . ASN A 1 412 ? -36.225 40.385 -17.877 1.00 66.50 412 ASN A CA 1
ATOM 3292 C C . ASN A 1 412 ? -35.391 40.813 -19.104 1.00 66.50 412 ASN A C 1
ATOM 3294 O O . ASN A 1 412 ? -35.958 41.205 -20.121 1.00 66.50 412 ASN A O 1
ATOM 3298 N N . ASP A 1 413 ? -34.062 40.748 -19.016 1.00 63.34 413 ASP A N 1
ATOM 3299 C CA . ASP A 1 413 ? -33.122 40.970 -20.122 1.00 63.34 413 ASP A CA 1
ATOM 3300 C C . ASP A 1 413 ? -32.921 39.725 -21.012 1.00 63.34 413 ASP A C 1
ATOM 3302 O O . ASP A 1 413 ? -32.249 39.787 -22.040 1.00 63.34 413 ASP A O 1
ATOM 3306 N N . GLY A 1 414 ? -33.536 38.598 -20.642 1.00 60.47 414 GLY A N 1
ATOM 3307 C CA . GLY A 1 414 ? -33.445 37.320 -21.335 1.00 60.47 414 GLY A CA 1
ATOM 3308 C C . GLY A 1 414 ? -32.334 36.399 -20.828 1.00 60.47 414 GLY A C 1
ATOM 3309 O O . GLY A 1 414 ? -32.268 35.266 -21.310 1.00 60.47 414 GLY A O 1
ATOM 3310 N N . THR A 1 415 ? -31.504 36.843 -19.878 1.00 62.66 415 THR A N 1
ATOM 3311 C CA . THR A 1 415 ? -30.473 36.007 -19.245 1.00 62.66 415 THR A CA 1
ATOM 3312 C C . THR A 1 415 ? -31.089 35.018 -18.254 1.00 62.66 415 THR A C 1
ATOM 3314 O O . THR A 1 415 ? -32.161 35.261 -17.697 1.00 62.66 415 THR A O 1
ATOM 3317 N N . SER A 1 416 ? -30.423 33.883 -18.043 1.00 75.88 416 SER A N 1
ATOM 3318 C CA . SER A 1 416 ? -30.886 32.829 -17.137 1.00 75.88 416 SER A CA 1
ATOM 3319 C C . SER A 1 416 ? -29.827 32.556 -16.074 1.00 75.88 416 SER A C 1
ATOM 3321 O O . SER A 1 416 ? -28.696 32.217 -16.416 1.00 75.88 416 SER A O 1
ATOM 3323 N N . ASN A 1 417 ? -30.194 32.691 -14.799 1.00 75.56 417 ASN A N 1
ATOM 3324 C CA . ASN A 1 417 ? -29.292 32.574 -13.654 1.00 75.56 417 ASN A CA 1
ATOM 3325 C C . ASN A 1 417 ? -29.822 31.543 -12.645 1.00 75.56 417 ASN A C 1
ATOM 3327 O O . ASN A 1 417 ? -31.008 31.552 -12.314 1.00 75.56 417 ASN A O 1
ATOM 3331 N N . SER A 1 418 ? -28.949 30.674 -12.127 1.00 84.12 418 SER A N 1
ATOM 3332 C CA . SER A 1 418 ? -29.297 29.795 -11.002 1.00 84.12 418 SER A CA 1
ATOM 3333 C C . SER A 1 418 ? -29.457 30.615 -9.722 1.00 84.12 418 SER A C 1
ATOM 3335 O O . SER A 1 418 ? -28.521 31.306 -9.316 1.00 84.12 418 SER A O 1
ATOM 3337 N N . ILE A 1 419 ? -30.604 30.495 -9.057 1.00 82.44 419 ILE A N 1
ATOM 3338 C CA . ILE A 1 419 ? -30.857 31.073 -7.731 1.00 82.44 419 ILE A CA 1
ATOM 3339 C C . ILE A 1 419 ? -31.433 30.010 -6.794 1.00 82.44 419 ILE A C 1
ATOM 3341 O O . ILE A 1 419 ? -32.026 29.030 -7.244 1.00 82.44 419 ILE A O 1
ATOM 3345 N N . LYS A 1 420 ? -31.268 30.207 -5.484 1.00 82.50 420 LYS A N 1
ATOM 3346 C CA . LYS A 1 420 ? -31.946 29.399 -4.468 1.00 82.50 420 LYS A CA 1
ATOM 3347 C C . LYS A 1 420 ? -33.192 30.116 -3.966 1.00 82.50 420 LYS A C 1
ATOM 3349 O O . LYS A 1 420 ? -33.126 31.311 -3.685 1.00 82.50 420 LYS A O 1
ATOM 3354 N N . ILE A 1 421 ? -34.282 29.371 -3.826 1.00 81.12 421 ILE A N 1
ATOM 3355 C CA . ILE A 1 421 ? -35.543 29.814 -3.216 1.00 81.12 421 ILE A CA 1
ATOM 3356 C C . ILE A 1 421 ? -36.025 28.758 -2.218 1.00 81.12 421 ILE A C 1
ATOM 3358 O O . ILE A 1 421 ? -35.523 27.629 -2.212 1.00 81.12 421 ILE A O 1
ATOM 3362 N N . LYS A 1 422 ? -37.020 29.083 -1.393 1.00 79.19 422 LYS A N 1
ATOM 3363 C CA . LYS A 1 422 ? -37.680 28.078 -0.551 1.00 79.19 422 LYS A CA 1
ATOM 3364 C C . LYS A 1 422 ? -38.557 27.160 -1.401 1.00 79.19 422 LYS A C 1
ATOM 3366 O O . LYS A 1 422 ? -39.178 27.603 -2.365 1.00 79.19 422 LYS A O 1
ATOM 3371 N N . GLU A 1 423 ? -38.680 25.888 -1.024 1.00 76.75 423 GLU A N 1
ATOM 3372 C CA . GLU A 1 423 ? -39.555 24.935 -1.731 1.00 76.75 423 GLU A CA 1
ATOM 3373 C C . GLU A 1 423 ? -41.031 25.391 -1.737 1.00 76.75 423 GLU A C 1
ATOM 3375 O O . GLU A 1 423 ? -41.750 25.170 -2.711 1.00 76.75 423 GLU A O 1
ATOM 3380 N N . SER A 1 424 ? -41.459 26.132 -0.709 1.00 75.50 424 SER A N 1
ATOM 3381 C CA . SER A 1 424 ? -42.779 26.772 -0.610 1.00 75.50 424 SER A CA 1
ATOM 3382 C C . SER A 1 424 ? -43.009 27.924 -1.605 1.00 75.50 424 SER A C 1
ATOM 3384 O O . SER A 1 424 ? -44.155 28.211 -1.952 1.00 75.50 424 SER A O 1
ATOM 3386 N N . GLU A 1 425 ? -41.950 28.556 -2.120 1.00 79.69 425 GLU A N 1
ATOM 3387 C CA . GLU A 1 425 ? -42.018 29.665 -3.089 1.00 79.69 425 GLU A CA 1
ATOM 3388 C C . GLU A 1 425 ? -42.085 29.167 -4.548 1.00 79.69 425 GLU A C 1
ATOM 3390 O O . GLU A 1 425 ? -42.468 29.925 -5.452 1.00 79.69 425 GLU A O 1
ATOM 3395 N N . TRP A 1 426 ? -41.778 27.881 -4.780 1.00 83.44 426 TRP A N 1
ATOM 3396 C CA . TRP A 1 426 ? -41.722 27.241 -6.101 1.00 83.44 426 TRP A CA 1
ATOM 3397 C C . TRP A 1 426 ? -42.955 27.463 -6.991 1.00 83.44 426 TRP A C 1
ATOM 3399 O O . TRP A 1 426 ? -42.756 27.837 -8.148 1.00 83.44 426 TRP A O 1
ATOM 3409 N N . PRO A 1 427 ? -44.213 27.294 -6.525 1.00 82.56 427 PRO A N 1
ATOM 3410 C CA . PRO A 1 427 ? -45.378 27.388 -7.410 1.00 82.56 427 PRO A CA 1
ATOM 3411 C C . PRO A 1 427 ? -45.505 28.768 -8.070 1.00 82.56 427 PRO A C 1
ATOM 3413 O O . PRO A 1 427 ? -45.929 28.881 -9.220 1.00 82.56 427 PRO A O 1
ATOM 3416 N N . THR A 1 428 ? -45.089 29.817 -7.356 1.00 80.81 428 THR A N 1
ATOM 3417 C CA . THR A 1 428 ? -45.031 31.197 -7.853 1.00 80.81 428 THR A CA 1
ATOM 3418 C C . THR A 1 428 ? -43.968 31.358 -8.936 1.00 80.81 428 THR A C 1
ATOM 3420 O O . THR A 1 428 ? -44.270 31.863 -10.014 1.00 80.81 428 THR A O 1
ATOM 3423 N N . HIS A 1 429 ? -42.744 30.883 -8.695 1.00 77.38 429 HIS A N 1
ATOM 3424 C CA . HIS A 1 429 ? -41.650 30.964 -9.670 1.00 77.38 429 HIS A CA 1
ATOM 3425 C C . HIS A 1 429 ? -41.930 30.141 -10.936 1.00 77.38 429 HIS A C 1
ATOM 3427 O O . HIS A 1 429 ? -41.757 30.632 -12.055 1.00 77.38 429 HIS A O 1
ATOM 3433 N N . GLN A 1 430 ? -42.479 28.935 -10.776 1.00 82.44 430 GLN A N 1
ATOM 3434 C CA . GLN A 1 430 ? -42.907 28.084 -11.885 1.00 82.44 430 GLN A CA 1
ATOM 3435 C C . GLN A 1 430 ? -43.953 28.775 -12.776 1.00 82.44 430 GLN A C 1
ATOM 3437 O O . GLN A 1 430 ? -43.876 28.692 -14.003 1.00 82.44 430 GLN A O 1
ATOM 3442 N N . ALA A 1 431 ? -44.912 29.495 -12.181 1.00 75.62 431 ALA A N 1
ATOM 3443 C CA . ALA A 1 431 ? -45.934 30.238 -12.923 1.00 75.62 431 ALA A CA 1
ATOM 3444 C C . ALA A 1 431 ? -45.362 31.404 -13.756 1.00 75.62 431 ALA A C 1
ATOM 3446 O O . ALA A 1 431 ? -45.976 31.805 -14.746 1.00 75.62 431 ALA A O 1
ATOM 3447 N N . HIS A 1 432 ? -44.182 31.917 -13.394 1.00 64.38 432 HIS A N 1
ATOM 3448 C CA . HIS A 1 432 ? -43.461 32.955 -14.136 1.00 64.38 432 HIS A CA 1
ATOM 3449 C C . HIS A 1 432 ? -42.469 32.408 -15.183 1.00 64.38 432 HIS A C 1
ATOM 3451 O O . HIS A 1 432 ? -41.872 33.194 -15.919 1.00 64.38 432 HIS A O 1
ATOM 3457 N N . GLY A 1 433 ? -42.363 31.082 -15.331 1.00 67.38 433 GLY A N 1
ATOM 3458 C CA . GLY A 1 433 ? -41.560 30.427 -16.372 1.00 67.38 433 GLY A CA 1
ATOM 3459 C C . GLY A 1 433 ? -40.156 29.996 -15.941 1.00 67.38 433 GLY A C 1
ATOM 3460 O O . GLY A 1 433 ? -39.376 29.573 -16.797 1.00 67.38 433 GLY A O 1
ATOM 3461 N N . ASP A 1 434 ? -39.845 30.072 -14.646 1.00 84.25 434 ASP A N 1
ATOM 3462 C CA . ASP A 1 434 ? -38.617 29.511 -14.079 1.00 84.25 434 ASP A CA 1
ATOM 3463 C C . ASP A 1 434 ? -38.691 27.969 -14.056 1.00 84.25 434 ASP A C 1
ATOM 3465 O O . ASP A 1 434 ? -39.776 27.383 -13.970 1.00 84.25 434 ASP A O 1
ATOM 3469 N N . VAL A 1 435 ? -37.542 27.286 -14.134 1.00 84.31 435 VAL A N 1
ATOM 3470 C CA . VAL A 1 435 ? -37.476 25.808 -14.144 1.00 84.31 435 VAL A CA 1
ATOM 3471 C C . VAL A 1 435 ? -36.705 25.253 -12.948 1.00 84.31 435 VAL A C 1
ATOM 3473 O O . VAL A 1 435 ? -35.763 25.872 -12.462 1.00 84.31 435 VAL A O 1
ATOM 3476 N N . LEU A 1 436 ? -37.111 24.075 -12.468 1.00 77.38 436 LEU A N 1
ATOM 3477 C CA . LEU A 1 436 ? -36.519 23.423 -11.298 1.00 77.38 436 LEU A CA 1
ATOM 3478 C C . LEU A 1 436 ? -35.120 22.867 -11.618 1.00 77.38 436 LEU A C 1
ATOM 3480 O O . LEU A 1 436 ? -34.954 22.127 -12.590 1.00 77.38 436 LEU A O 1
ATOM 3484 N N . GLY A 1 437 ? -34.140 23.165 -10.762 1.00 76.38 437 GLY A N 1
ATOM 3485 C CA . GLY A 1 437 ? -32.726 22.838 -10.961 1.00 76.38 437 GLY A CA 1
ATOM 3486 C C . GLY A 1 437 ? -31.920 23.975 -11.600 1.00 76.38 437 GLY A C 1
ATOM 3487 O O . GLY A 1 437 ? -32.471 24.971 -12.058 1.00 76.38 437 GLY A O 1
ATOM 3488 N N . ASP A 1 438 ? -30.595 23.826 -11.609 1.00 76.44 438 ASP A N 1
ATOM 3489 C CA . ASP A 1 438 ? -29.674 24.835 -12.143 1.00 76.44 438 ASP A CA 1
ATOM 3490 C C . ASP A 1 438 ? -29.869 25.118 -13.639 1.00 76.44 438 ASP A C 1
ATOM 3492 O O . ASP A 1 438 ? -30.269 24.244 -14.416 1.00 76.44 438 ASP A O 1
ATOM 3496 N N . CYS A 1 439 ? -29.529 26.338 -14.067 1.00 72.88 439 CYS A N 1
ATOM 3497 C CA . CYS A 1 439 ? -29.626 26.705 -15.475 1.00 72.88 439 CYS A CA 1
ATOM 3498 C C . CYS A 1 439 ? -28.728 25.832 -16.367 1.00 72.88 439 CYS A C 1
ATOM 3500 O O . CYS A 1 439 ? -27.567 25.590 -16.021 1.00 72.88 439 CYS A O 1
ATOM 3502 N N . PRO A 1 440 ? -29.211 25.396 -17.550 1.00 58.25 440 PRO A N 1
ATOM 3503 C CA . PRO A 1 440 ? -28.390 24.647 -18.491 1.00 58.25 440 PRO A CA 1
ATOM 3504 C C . PRO A 1 440 ? -27.159 25.455 -18.905 1.00 58.25 440 PRO A C 1
ATOM 3506 O O . PRO A 1 440 ? -27.280 26.506 -19.537 1.00 58.25 440 PRO A O 1
ATOM 3509 N N . ILE A 1 441 ? -25.968 24.946 -18.587 1.00 47.84 441 ILE A N 1
ATOM 3510 C CA . ILE A 1 441 ? -24.716 25.537 -19.060 1.00 47.84 441 ILE A CA 1
ATOM 3511 C C . ILE A 1 441 ? -24.655 25.334 -20.578 1.00 47.84 441 ILE A C 1
ATOM 3513 O O . ILE A 1 441 ? -24.478 24.212 -21.058 1.00 47.84 441 ILE A O 1
ATOM 3517 N N . ILE A 1 442 ? -24.796 26.418 -21.342 1.00 43.78 442 ILE A N 1
ATOM 3518 C CA . ILE A 1 442 ? -24.570 26.405 -22.789 1.00 43.78 442 ILE A CA 1
ATOM 3519 C C . ILE A 1 442 ? -23.055 26.346 -23.014 1.00 43.78 442 ILE A C 1
ATOM 3521 O O . ILE A 1 442 ? -22.390 27.375 -23.085 1.00 43.78 442 ILE A O 1
ATOM 3525 N N . ILE A 1 443 ? -22.499 25.134 -23.105 1.00 37.44 443 ILE A N 1
ATOM 3526 C CA . ILE A 1 443 ? -21.078 24.921 -23.417 1.00 37.44 443 ILE A CA 1
ATOM 3527 C C . ILE A 1 443 ? -20.863 25.003 -24.937 1.00 37.44 443 ILE A C 1
ATOM 3529 O O . ILE A 1 443 ? -20.582 24.009 -25.602 1.00 37.44 443 ILE A O 1
ATOM 3533 N N . ASN A 1 444 ? -20.975 26.221 -25.462 1.00 41.94 444 ASN A N 1
ATOM 3534 C CA . ASN A 1 444 ? -20.094 26.698 -26.523 1.00 41.94 444 ASN A CA 1
ATOM 3535 C C . ASN A 1 444 ? -19.100 27.623 -25.789 1.00 41.94 444 ASN A C 1
ATOM 3537 O O . ASN A 1 444 ? -19.534 28.563 -25.134 1.00 41.94 444 ASN A O 1
ATOM 3541 N N . ASP A 1 445 ? -17.795 27.373 -25.728 1.00 43.66 445 ASP A N 1
ATOM 3542 C CA . ASP A 1 445 ? -16.946 26.666 -26.687 1.00 43.66 445 ASP A CA 1
ATOM 3543 C C . ASP A 1 445 ? -15.969 25.688 -26.011 1.00 43.66 445 ASP A C 1
ATOM 3545 O O . ASP A 1 445 ? -15.722 25.746 -24.803 1.00 43.66 445 ASP A O 1
ATOM 3549 N N . LYS A 1 446 ? -15.318 24.824 -26.804 1.00 56.16 446 LYS A N 1
ATOM 3550 C CA . LYS A 1 446 ? -14.082 24.166 -26.354 1.00 56.16 446 LYS A CA 1
ATOM 3551 C C . LYS A 1 446 ? -13.039 25.238 -26.062 1.00 56.16 446 LYS A C 1
ATOM 3553 O O . LYS A 1 446 ? -12.591 25.910 -26.985 1.00 56.16 446 LYS A O 1
ATOM 3558 N N . GLN A 1 447 ? -12.606 25.360 -24.814 1.00 66.81 447 GLN A N 1
ATOM 3559 C CA . GLN A 1 447 ? -11.453 26.193 -24.498 1.00 66.81 447 GLN A CA 1
ATOM 3560 C C . GLN A 1 447 ? -10.161 25.435 -24.797 1.00 66.81 447 GLN A C 1
ATOM 3562 O O . GLN A 1 447 ? -9.952 24.320 -24.315 1.00 66.81 447 GLN A O 1
ATOM 3567 N N . ILE A 1 448 ? -9.288 26.047 -25.595 1.00 72.75 448 ILE A N 1
ATOM 3568 C CA . ILE A 1 448 ? -7.934 25.562 -25.844 1.00 72.75 448 ILE A CA 1
ATOM 3569 C C . ILE A 1 448 ? -6.943 26.411 -25.057 1.00 72.75 448 ILE A C 1
ATOM 3571 O O . ILE A 1 448 ? -7.045 27.636 -24.987 1.00 72.75 448 ILE A O 1
ATOM 3575 N N . GLN A 1 449 ? -5.954 25.750 -24.467 1.00 78.50 449 GLN A N 1
ATOM 3576 C CA . GLN A 1 449 ? -4.853 26.436 -23.812 1.00 78.50 449 GLN A CA 1
ATOM 3577 C C . GLN A 1 449 ? -3.778 26.766 -24.849 1.00 78.50 449 GLN A C 1
ATOM 3579 O O . GLN A 1 449 ? -3.360 25.893 -25.618 1.00 78.50 449 GLN A O 1
ATOM 3584 N N . ILE A 1 450 ? -3.345 28.024 -24.877 1.00 84.69 450 ILE A N 1
ATOM 3585 C CA . ILE A 1 450 ? -2.344 28.526 -25.819 1.00 84.69 450 ILE A CA 1
ATOM 3586 C C . ILE A 1 450 ? -1.221 29.256 -25.085 1.00 84.69 450 ILE A C 1
ATOM 3588 O O . ILE A 1 450 ? -1.403 29.807 -23.995 1.00 84.69 450 ILE A O 1
ATOM 3592 N N . CYS A 1 451 ? -0.057 29.281 -25.722 1.00 82.00 451 CYS A N 1
ATOM 3593 C CA . CYS A 1 451 ? 1.035 30.159 -25.364 1.00 82.00 451 CYS A CA 1
ATOM 3594 C C . CYS A 1 451 ? 0.877 31.460 -26.145 1.00 82.00 451 CYS A C 1
ATOM 3596 O O . CYS A 1 451 ? 1.167 31.497 -27.345 1.00 82.00 451 CYS A O 1
ATOM 3598 N N . HIS A 1 452 ? 0.405 32.493 -25.455 1.00 83.25 452 HIS A N 1
ATOM 3599 C CA . HIS A 1 452 ? 0.235 33.826 -26.005 1.00 83.25 452 HIS A CA 1
ATOM 3600 C C . HIS A 1 452 ? 1.535 34.620 -25.911 1.00 83.25 452 HIS A C 1
ATOM 3602 O O . HIS A 1 452 ? 2.210 34.583 -24.880 1.00 83.25 452 HIS A O 1
ATOM 3608 N N . LYS A 1 453 ? 1.891 35.329 -26.982 1.00 77.19 453 LYS A N 1
ATOM 3609 C CA . LYS A 1 453 ? 3.022 36.249 -27.030 1.00 77.19 453 LYS A CA 1
ATOM 3610 C C . LYS A 1 453 ? 2.506 37.687 -27.099 1.00 77.19 453 LYS A C 1
ATOM 3612 O O . LYS A 1 453 ? 1.978 38.112 -28.122 1.00 77.19 453 LYS A O 1
ATOM 3617 N N . ASP A 1 454 ? 2.755 38.445 -26.039 1.00 70.88 454 ASP A N 1
ATOM 3618 C CA . ASP A 1 454 ? 2.490 39.883 -25.999 1.00 70.88 454 ASP A CA 1
ATOM 3619 C C . ASP A 1 454 ? 3.283 40.596 -27.126 1.00 70.88 454 ASP A C 1
ATOM 3621 O O . ASP A 1 454 ? 4.504 40.400 -27.228 1.00 70.88 454 ASP A O 1
ATOM 3625 N N . PRO A 1 455 ? 2.626 41.377 -28.008 1.00 59.88 455 PRO A N 1
ATOM 3626 C CA . PRO A 1 455 ? 3.287 42.034 -29.132 1.00 59.88 455 PRO A CA 1
ATOM 3627 C C . PRO A 1 455 ? 4.208 43.197 -28.729 1.00 59.88 455 PRO A C 1
ATOM 3629 O O . PRO A 1 455 ? 5.161 43.459 -29.464 1.00 59.88 455 PRO A O 1
ATOM 3632 N N . ASP A 1 456 ? 3.973 43.849 -27.586 1.00 63.94 456 ASP A N 1
ATOM 3633 C CA . ASP A 1 456 ? 4.749 45.006 -27.121 1.00 63.94 456 ASP A CA 1
ATOM 3634 C C . ASP A 1 456 ? 5.913 44.586 -26.210 1.00 63.94 456 ASP A C 1
ATOM 3636 O O . ASP A 1 456 ? 7.026 45.098 -26.343 1.00 63.94 456 ASP A O 1
ATOM 3640 N N . SER A 1 457 ? 5.686 43.628 -25.301 1.00 57.28 457 SER A N 1
ATOM 3641 C CA . SER A 1 457 ? 6.720 43.158 -24.359 1.00 57.28 457 SER A CA 1
ATOM 3642 C C . SER A 1 457 ? 7.466 41.897 -24.815 1.00 57.28 457 SER A C 1
ATOM 3644 O O . SER A 1 457 ? 8.530 41.572 -24.286 1.00 57.28 457 SER A O 1
ATOM 3646 N N . GLY A 1 458 ? 6.922 41.153 -25.783 1.00 60.47 458 GLY A N 1
ATOM 3647 C CA . GLY A 1 458 ? 7.479 39.884 -26.260 1.00 60.47 458 GLY A CA 1
ATOM 3648 C C . GLY A 1 458 ? 7.360 38.710 -25.278 1.00 60.47 458 GLY A C 1
ATOM 3649 O O . GLY A 1 458 ? 7.776 37.597 -25.625 1.00 60.47 458 GLY A O 1
ATOM 3650 N N . LEU A 1 459 ? 6.804 38.936 -24.082 1.00 58.12 459 LEU A N 1
ATOM 3651 C CA . LEU A 1 459 ? 6.627 37.928 -23.040 1.00 58.12 459 LEU A CA 1
ATOM 3652 C C . LEU A 1 459 ? 5.626 36.852 -23.464 1.00 58.12 459 LEU A C 1
ATOM 3654 O O . LEU A 1 459 ? 4.631 37.118 -24.136 1.00 58.12 459 LEU A O 1
ATOM 3658 N N . LYS A 1 460 ? 5.909 35.618 -23.041 1.00 73.94 460 LYS A N 1
ATOM 3659 C CA . LYS A 1 460 ? 5.109 34.433 -23.351 1.00 73.94 460 LYS A CA 1
ATOM 3660 C C . LYS A 1 460 ? 4.356 33.945 -22.118 1.00 73.94 460 LYS A C 1
ATOM 3662 O O . LYS A 1 460 ? 4.986 33.550 -21.136 1.00 73.94 460 LYS A O 1
ATOM 3667 N N . THR A 1 461 ? 3.028 33.950 -22.173 1.00 73.69 461 THR A N 1
ATOM 3668 C CA . THR A 1 461 ? 2.144 33.577 -21.058 1.00 73.69 461 THR A CA 1
ATOM 3669 C C . THR A 1 461 ? 1.127 32.512 -21.470 1.00 73.69 461 THR A C 1
ATOM 3671 O O . THR A 1 461 ? 0.742 32.395 -22.631 1.00 73.69 461 THR A O 1
ATOM 3674 N N . ASN A 1 462 ? 0.705 31.689 -20.507 1.00 76.81 462 ASN A N 1
ATOM 3675 C CA . ASN A 1 462 ? -0.313 30.665 -20.737 1.00 76.81 462 ASN A CA 1
ATOM 3676 C C . ASN A 1 462 ? -1.696 31.282 -20.538 1.00 76.81 462 ASN A C 1
ATOM 3678 O O . ASN A 1 462 ? -2.007 31.696 -19.421 1.00 76.81 462 ASN A O 1
ATOM 3682 N N . ILE A 1 463 ? -2.531 31.275 -21.574 1.00 79.88 463 ILE A N 1
ATOM 3683 C CA . ILE A 1 463 ? -3.932 31.707 -21.489 1.00 79.88 463 ILE A CA 1
ATOM 3684 C C . ILE A 1 463 ? -4.861 30.611 -22.022 1.00 79.88 463 ILE A C 1
ATOM 3686 O O . ILE A 1 463 ? -4.440 29.749 -22.798 1.00 79.88 463 ILE A O 1
ATOM 3690 N N . LEU A 1 464 ? -6.120 30.622 -21.585 1.00 77.06 464 LEU A N 1
ATOM 3691 C CA . LEU A 1 464 ? -7.188 29.856 -22.228 1.00 77.06 464 LEU A CA 1
ATOM 3692 C C . LEU A 1 464 ? -7.988 30.794 -23.129 1.00 77.06 464 LEU A C 1
ATOM 3694 O O . LEU A 1 464 ? -8.361 31.884 -22.701 1.00 77.06 464 LEU A O 1
ATOM 3698 N N . ILE A 1 465 ? -8.249 30.344 -24.352 1.00 78.50 465 ILE A N 1
ATOM 3699 C CA . ILE A 1 465 ? -9.126 31.007 -25.322 1.00 78.50 465 ILE A CA 1
ATOM 3700 C C . ILE A 1 465 ? -10.149 30.001 -25.843 1.00 78.50 465 ILE A C 1
ATOM 3702 O O . ILE A 1 465 ? -9.934 28.789 -25.746 1.00 78.50 465 ILE A O 1
ATOM 3706 N N . ASN A 1 466 ? -11.236 30.475 -26.438 1.00 75.19 466 ASN A N 1
ATOM 3707 C CA . ASN A 1 466 ? -12.186 29.598 -27.110 1.00 75.19 466 ASN A CA 1
ATOM 3708 C C . ASN A 1 466 ? -11.571 29.091 -28.434 1.00 75.19 466 ASN A C 1
ATOM 3710 O O . ASN A 1 466 ? -10.801 29.793 -29.088 1.00 75.19 466 ASN A O 1
ATOM 3714 N N . GLU A 1 467 ? -11.862 27.850 -28.844 1.00 72.88 467 GLU A N 1
ATOM 3715 C CA . GLU A 1 467 ? -11.260 27.238 -30.044 1.00 72.88 467 GLU A CA 1
ATOM 3716 C C . GLU A 1 467 ? -11.623 27.989 -31.341 1.00 72.88 467 GLU A C 1
ATOM 3718 O O . GLU A 1 467 ? -10.840 27.979 -32.293 1.00 72.88 467 GLU A O 1
ATOM 3723 N N . SER A 1 468 ? -12.752 28.708 -31.343 1.00 74.94 468 SER A N 1
ATOM 3724 C CA . SER A 1 468 ? -13.154 29.674 -32.375 1.00 74.94 468 SER A CA 1
ATOM 3725 C C . SER A 1 468 ? -12.111 30.768 -32.618 1.00 74.94 468 SER A C 1
ATOM 3727 O O . SER A 1 468 ? -11.878 31.165 -33.760 1.00 74.94 468 SER A O 1
ATOM 3729 N N . ASP A 1 469 ? -11.443 31.214 -31.555 1.00 75.12 469 ASP A N 1
ATOM 3730 C CA . ASP A 1 469 ? -10.552 32.376 -31.558 1.00 75.12 469 ASP A CA 1
ATOM 3731 C C . ASP A 1 469 ? -9.108 31.978 -31.902 1.00 75.12 469 ASP A C 1
ATOM 3733 O O . ASP A 1 469 ? -8.218 32.818 -32.024 1.00 75.12 469 ASP A O 1
ATOM 3737 N N . TRP A 1 470 ? -8.853 30.682 -32.123 1.00 81.50 470 TRP A N 1
ATOM 3738 C CA . TRP A 1 470 ? -7.528 30.181 -32.481 1.00 81.50 470 TRP A CA 1
ATOM 3739 C C . TRP A 1 470 ? -6.947 30.863 -33.727 1.00 81.50 470 TRP A C 1
ATOM 3741 O O . TRP A 1 470 ? -5.744 31.116 -33.786 1.00 81.50 470 TRP A O 1
ATOM 3751 N N . LEU A 1 471 ? -7.779 31.153 -34.735 1.00 74.44 471 LEU A N 1
ATOM 3752 C CA . LEU A 1 471 ? -7.291 31.664 -36.018 1.00 74.44 471 LEU A CA 1
ATOM 3753 C C . LEU A 1 471 ? -6.700 33.078 -35.910 1.00 74.44 471 LEU A C 1
ATOM 3755 O O . LEU A 1 471 ? -5.710 33.369 -36.582 1.00 74.44 471 LEU A O 1
ATOM 3759 N N . SER A 1 472 ? -7.276 33.940 -35.063 1.00 75.69 472 SER A N 1
ATOM 3760 C CA . SER A 1 472 ? -6.745 35.285 -34.817 1.00 75.69 472 SER A CA 1
ATOM 3761 C C . SER A 1 472 ? -5.451 35.198 -34.007 1.00 75.69 472 SER A C 1
ATOM 3763 O O . SER A 1 472 ? -4.422 35.698 -34.458 1.00 75.69 472 SER A O 1
ATOM 3765 N N . HIS A 1 473 ? -5.451 34.473 -32.889 1.00 75.12 473 HIS A N 1
ATOM 3766 C CA . HIS A 1 473 ? -4.267 34.286 -32.044 1.00 75.12 473 HIS A CA 1
ATOM 3767 C C . HIS A 1 473 ? -3.070 33.679 -32.799 1.00 75.12 473 HIS A C 1
ATOM 3769 O O . HIS A 1 473 ? -1.952 34.195 -32.723 1.00 75.12 473 HIS A O 1
ATOM 3775 N N . TYR A 1 474 ? -3.300 32.654 -33.626 1.00 78.38 474 TYR A N 1
ATOM 3776 C CA . TYR A 1 474 ? -2.263 32.077 -34.487 1.00 78.38 474 TYR A CA 1
ATOM 3777 C C . TYR A 1 474 ? -1.641 33.111 -35.439 1.00 78.38 474 TYR A C 1
ATOM 3779 O O . TYR A 1 474 ? -0.423 33.137 -35.622 1.00 78.38 474 TYR A O 1
ATOM 3787 N N . SER A 1 475 ? -2.456 34.004 -36.012 1.00 71.75 475 SER A N 1
ATOM 3788 C CA . SER A 1 475 ? -1.972 35.046 -36.929 1.00 71.75 475 SER A CA 1
ATOM 3789 C C . SER A 1 475 ? -1.081 36.105 -36.258 1.00 71.75 475 SER A C 1
ATOM 3791 O O . SER A 1 475 ? -0.272 36.735 -36.938 1.00 71.75 475 SER A O 1
ATOM 3793 N N . HIS A 1 476 ? -1.157 36.241 -34.928 1.00 59.75 476 HIS A N 1
ATOM 3794 C CA . HIS A 1 476 ? -0.300 37.118 -34.121 1.00 59.75 476 HIS A CA 1
ATOM 3795 C C . HIS A 1 476 ? 0.938 36.415 -33.520 1.00 59.75 476 HIS A C 1
ATOM 3797 O O . HIS A 1 476 ? 1.761 37.063 -32.874 1.00 59.75 476 HIS A O 1
ATOM 3803 N N . GLY A 1 477 ? 1.144 35.124 -33.814 1.00 64.56 477 GLY A N 1
ATOM 3804 C CA . GLY A 1 477 ? 2.353 34.374 -33.443 1.00 64.56 477 GLY A CA 1
ATOM 3805 C C . GLY A 1 477 ? 2.225 33.488 -32.201 1.00 64.56 477 GLY A C 1
ATOM 3806 O O . GLY A 1 477 ? 3.247 33.018 -31.687 1.00 64.56 477 GLY A O 1
ATOM 3807 N N . ASP A 1 478 ? 0.999 33.239 -31.741 1.00 84.12 478 ASP A N 1
ATOM 3808 C CA . ASP A 1 478 ? 0.706 32.338 -30.626 1.00 84.12 478 ASP A CA 1
ATOM 3809 C C . ASP A 1 478 ? 0.781 30.858 -31.047 1.00 84.12 478 ASP A C 1
ATOM 3811 O O . ASP A 1 478 ? 0.628 30.501 -32.219 1.00 84.12 478 ASP A O 1
ATOM 3815 N N . THR A 1 479 ? 1.004 29.958 -30.084 1.00 83.50 479 THR A N 1
ATOM 3816 C CA . THR A 1 479 ? 1.132 28.506 -30.333 1.00 83.50 479 THR A CA 1
ATOM 3817 C C . THR A 1 479 ? 0.192 27.687 -29.447 1.00 83.50 479 THR A C 1
ATOM 3819 O O . THR A 1 479 ? 0.073 27.985 -28.260 1.00 83.50 479 THR A O 1
ATOM 3822 N N . LYS A 1 480 ? -0.443 26.626 -29.979 1.00 77.81 480 LYS A N 1
ATOM 3823 C CA . LYS A 1 480 ? -1.287 25.713 -29.177 1.00 77.81 480 LYS A CA 1
ATOM 3824 C C . LYS A 1 480 ? -0.457 24.980 -28.113 1.00 77.81 480 LYS A C 1
ATOM 3826 O O . LYS A 1 480 ? 0.641 24.511 -28.405 1.00 77.81 480 LYS A O 1
ATOM 3831 N N . GLY A 1 481 ? -1.022 24.827 -26.916 1.00 71.12 481 GLY A N 1
ATOM 3832 C CA . GLY A 1 481 ? -0.373 24.207 -25.759 1.00 71.12 481 GLY A CA 1
ATOM 3833 C C . GLY A 1 481 ? 0.317 25.212 -24.831 1.00 71.12 481 GLY A C 1
ATOM 3834 O O . GLY A 1 481 ? 0.317 26.417 -25.071 1.00 71.12 481 GLY A O 1
ATOM 3835 N N . LEU A 1 482 ? 0.899 24.705 -23.743 1.00 68.56 482 LEU A N 1
ATOM 3836 C CA . LEU A 1 482 ? 1.627 25.510 -22.759 1.00 68.56 482 LEU A CA 1
ATOM 3837 C C . LEU A 1 482 ? 2.909 26.112 -23.356 1.00 68.56 482 LEU A C 1
ATOM 3839 O O . LEU A 1 482 ? 3.618 25.462 -24.126 1.00 68.56 482 LEU A O 1
ATOM 3843 N N . CYS A 1 483 ? 3.259 27.324 -22.930 1.00 69.56 483 CYS A N 1
ATOM 3844 C CA . CYS A 1 483 ? 4.539 27.946 -23.235 1.00 69.56 483 CYS A CA 1
ATOM 3845 C C . CYS A 1 483 ? 5.710 27.058 -22.787 1.00 69.56 483 CYS A C 1
ATOM 3847 O O . CYS A 1 483 ? 5.742 26.649 -21.620 1.00 69.56 483 CYS A O 1
ATOM 3849 N N . PRO A 1 484 ? 6.708 26.803 -23.659 1.00 61.19 484 PRO A N 1
ATOM 3850 C CA . PRO A 1 484 ? 7.885 26.022 -23.298 1.00 61.19 484 PRO A CA 1
ATOM 3851 C C . PRO A 1 484 ? 8.643 26.647 -22.119 1.00 61.19 484 PRO A C 1
ATOM 3853 O O . PRO A 1 484 ? 9.284 27.691 -22.254 1.00 61.19 484 PRO A O 1
ATOM 3856 N N . ARG A 1 485 ? 8.593 25.996 -20.950 1.00 52.41 485 ARG A N 1
ATOM 3857 C CA . ARG A 1 485 ? 9.381 26.382 -19.773 1.00 52.41 485 ARG A CA 1
ATOM 3858 C C . ARG A 1 485 ? 10.816 25.864 -19.883 1.00 52.41 485 ARG A C 1
ATOM 3860 O O . ARG A 1 485 ? 11.194 24.916 -19.210 1.00 52.41 485 ARG A O 1
ATOM 3867 N N . GLU A 1 486 ? 11.626 26.556 -20.675 1.00 49.16 486 GLU A N 1
ATOM 3868 C CA . GLU A 1 486 ? 13.085 26.560 -20.519 1.00 49.16 486 GLU A CA 1
ATOM 3869 C C . GLU A 1 486 ? 13.642 27.975 -20.735 1.00 49.16 486 GLU A C 1
ATOM 3871 O O . GLU A 1 486 ? 14.275 28.272 -21.750 1.00 49.16 486 GLU A O 1
ATOM 3876 N N . ILE A 1 487 ? 13.479 28.857 -19.743 1.00 50.06 487 ILE A N 1
ATOM 3877 C CA . ILE A 1 487 ? 14.429 29.966 -19.609 1.00 50.06 487 ILE A CA 1
ATOM 3878 C C . ILE A 1 487 ? 15.696 29.365 -19.002 1.00 50.06 487 ILE A C 1
ATOM 3880 O O . ILE A 1 487 ? 15.844 29.264 -17.787 1.00 50.06 487 ILE A O 1
ATOM 3884 N N . LYS A 1 488 ? 16.603 28.903 -19.866 1.00 51.22 488 LYS A N 1
ATOM 3885 C CA . LYS A 1 488 ? 17.965 28.562 -19.451 1.00 51.22 488 LYS A CA 1
ATOM 3886 C C . LYS A 1 488 ? 18.675 29.867 -19.109 1.00 51.22 488 LYS A C 1
ATOM 3888 O O . LYS A 1 488 ? 18.935 30.678 -19.997 1.00 51.22 488 LYS A O 1
ATOM 3893 N N . TYR A 1 489 ? 18.943 30.071 -17.826 1.00 68.12 489 TYR A N 1
ATOM 3894 C CA . TYR A 1 489 ? 19.774 31.171 -17.357 1.00 68.12 489 TYR A CA 1
ATOM 3895 C C . TYR A 1 489 ? 21.240 30.867 -17.669 1.00 68.12 489 TYR A C 1
ATOM 3897 O O . TYR A 1 489 ? 21.675 29.713 -17.632 1.00 68.12 489 TYR A O 1
ATOM 3905 N N . ILE A 1 490 ? 21.990 31.906 -18.009 1.00 75.50 490 ILE A N 1
ATOM 3906 C CA . ILE A 1 490 ? 23.441 31.874 -18.151 1.00 75.50 490 ILE A CA 1
ATOM 3907 C C . ILE A 1 490 ? 24.042 32.828 -17.126 1.00 75.50 490 ILE A C 1
ATOM 3909 O O . ILE A 1 490 ? 23.531 33.928 -16.918 1.00 75.50 490 ILE A O 1
ATOM 3913 N N . ASN A 1 491 ? 25.149 32.427 -16.511 1.00 80.19 491 ASN A N 1
ATOM 3914 C CA . ASN A 1 491 ? 25.956 33.368 -15.750 1.00 80.19 491 ASN A CA 1
ATOM 3915 C C . ASN A 1 491 ? 26.812 34.177 -16.722 1.00 80.19 491 ASN A C 1
ATOM 3917 O O . ASN A 1 491 ? 27.424 33.624 -17.642 1.00 80.19 491 ASN A O 1
ATOM 3921 N N . ILE A 1 492 ? 26.848 35.482 -16.499 1.00 84.19 492 ILE A N 1
ATOM 3922 C CA . ILE A 1 492 ? 27.713 36.425 -17.190 1.00 84.19 492 ILE A CA 1
ATOM 3923 C C . ILE A 1 492 ? 28.492 37.238 -16.160 1.00 84.19 492 ILE A C 1
ATOM 3925 O O . ILE A 1 492 ? 28.013 37.511 -15.058 1.00 84.19 492 ILE A O 1
ATOM 3929 N N . CYS A 1 493 ? 29.682 37.669 -16.545 1.00 82.12 493 CYS A N 1
ATOM 3930 C CA . CYS A 1 493 ? 30.401 38.709 -15.847 1.00 82.12 493 CYS A CA 1
ATOM 3931 C C . CYS A 1 493 ? 29.940 40.052 -16.407 1.00 82.12 493 CYS A C 1
ATOM 3933 O O . CYS A 1 493 ? 30.403 40.480 -17.471 1.00 82.12 493 CYS A O 1
ATOM 3935 N N . HIS A 1 494 ? 29.010 40.681 -15.693 1.00 81.56 494 HIS A N 1
ATOM 3936 C CA . HIS A 1 494 ? 28.522 42.011 -16.008 1.00 81.56 494 HIS A CA 1
ATOM 3937 C C . HIS A 1 494 ? 29.561 43.064 -15.618 1.00 81.56 494 HIS A C 1
ATOM 3939 O O . HIS A 1 494 ? 30.188 42.952 -14.560 1.00 81.56 494 HIS A O 1
ATOM 3945 N N . LYS A 1 495 ? 29.750 44.090 -16.452 1.00 76.69 495 LYS A N 1
ATOM 3946 C CA . LYS A 1 495 ? 30.591 45.247 -16.140 1.00 76.69 495 LYS A CA 1
ATOM 3947 C C . LYS A 1 495 ? 29.757 46.527 -16.134 1.00 76.69 495 LYS A C 1
ATOM 3949 O O . LYS A 1 495 ? 29.333 46.998 -17.185 1.00 76.69 495 LYS A O 1
ATOM 3954 N N . ASP A 1 496 ? 29.625 47.141 -14.962 1.00 68.12 496 ASP A N 1
ATOM 3955 C CA . ASP A 1 496 ? 28.932 48.421 -14.795 1.00 68.12 496 ASP A CA 1
ATOM 3956 C C . ASP A 1 496 ? 29.592 49.514 -15.678 1.00 68.12 496 ASP A C 1
ATOM 3958 O O . ASP A 1 496 ? 30.793 49.782 -15.524 1.00 68.12 496 ASP A O 1
ATOM 3962 N N . PRO A 1 497 ? 28.851 50.166 -16.600 1.00 58.62 497 PRO A N 1
ATOM 3963 C CA . PRO A 1 497 ? 29.399 51.202 -17.478 1.00 58.62 497 PRO A CA 1
ATOM 3964 C C . PRO A 1 497 ? 29.851 52.488 -16.769 1.00 58.62 497 PRO A C 1
ATOM 3966 O O . PRO A 1 497 ? 30.684 53.209 -17.317 1.00 58.62 497 PRO A O 1
ATOM 3969 N N . GLN A 1 498 ? 29.300 52.798 -15.591 1.00 58.00 498 GLN A N 1
ATOM 3970 C CA . GLN A 1 498 ? 29.582 54.016 -14.820 1.00 58.00 498 GLN A CA 1
ATOM 3971 C C . GLN A 1 498 ? 30.725 53.804 -13.822 1.00 58.00 498 GLN A C 1
ATOM 3973 O O . GLN A 1 498 ? 31.614 54.647 -13.713 1.00 58.00 498 GLN A O 1
ATOM 3978 N N . THR A 1 499 ? 30.722 52.678 -13.099 1.00 62.03 499 THR A N 1
ATOM 3979 C CA . THR A 1 499 ? 31.727 52.398 -12.050 1.00 62.03 499 THR A CA 1
ATOM 3980 C C . THR A 1 499 ? 32.875 51.502 -12.521 1.00 62.03 499 THR A C 1
ATOM 3982 O O . THR A 1 499 ? 33.929 51.455 -11.889 1.00 62.03 499 THR A O 1
ATOM 3985 N N . GLY A 1 500 ? 32.702 50.785 -13.636 1.00 61.50 500 GLY A N 1
ATOM 3986 C CA . GLY A 1 500 ? 33.686 49.851 -14.185 1.00 61.50 500 GLY A CA 1
ATOM 3987 C C . GLY A 1 500 ? 33.843 48.541 -13.404 1.00 61.50 500 GLY A C 1
ATOM 3988 O O . GLY A 1 500 ? 34.642 47.695 -13.825 1.00 61.50 500 GLY A O 1
ATOM 3989 N N . LEU A 1 501 ? 33.104 48.374 -12.302 1.00 60.00 501 LEU A N 1
ATOM 3990 C CA . LEU A 1 501 ? 33.104 47.184 -11.455 1.00 60.00 501 LEU A CA 1
ATOM 3991 C C . LEU A 1 501 ? 32.510 45.980 -12.189 1.00 60.00 501 LEU A C 1
ATOM 3993 O O . LEU A 1 501 ? 31.657 46.119 -13.064 1.00 60.00 501 LEU A O 1
ATOM 3997 N N . LYS A 1 502 ? 32.991 44.790 -11.823 1.00 71.56 502 LYS A N 1
ATOM 3998 C CA . LYS A 1 502 ? 32.600 43.515 -12.425 1.00 71.56 502 LYS A CA 1
ATOM 3999 C C . LYS A 1 502 ? 31.858 42.646 -11.416 1.00 71.56 502 LYS A C 1
ATOM 4001 O O . LYS A 1 502 ? 32.376 42.430 -10.321 1.00 71.56 502 LYS A O 1
ATOM 4006 N N . SER A 1 503 ? 30.691 42.132 -11.786 1.00 73.12 503 SER A N 1
ATOM 4007 C CA . SER A 1 503 ? 29.846 41.290 -10.933 1.00 73.12 503 SER A CA 1
ATOM 4008 C C . SER A 1 503 ? 29.250 40.112 -11.707 1.00 73.12 503 SER A C 1
ATOM 4010 O O . SER A 1 503 ? 28.997 40.198 -12.908 1.00 73.12 503 SER A O 1
ATOM 4012 N N . ASN A 1 504 ? 29.022 38.991 -11.019 1.00 76.50 504 ASN A N 1
ATOM 4013 C CA . ASN A 1 504 ? 28.337 37.846 -11.616 1.00 76.50 504 ASN A CA 1
ATOM 4014 C C . ASN A 1 504 ? 26.833 38.128 -11.645 1.00 76.50 504 ASN A C 1
ATOM 4016 O O . ASN A 1 504 ? 26.223 38.331 -10.594 1.00 76.50 504 ASN A O 1
ATOM 4020 N N . LEU A 1 505 ? 26.240 38.101 -12.835 1.00 78.62 505 LEU A N 1
ATOM 4021 C CA . LEU A 1 505 ? 24.809 38.276 -13.053 1.00 78.62 505 LEU A CA 1
ATOM 4022 C C . LEU A 1 505 ? 24.270 37.051 -13.797 1.00 78.62 505 LEU A C 1
ATOM 4024 O O . LEU A 1 505 ? 24.885 36.586 -14.754 1.00 78.62 505 LEU A O 1
ATOM 4028 N N . SER A 1 506 ? 23.135 36.509 -13.356 1.00 79.06 506 SER A N 1
ATOM 4029 C CA . SER A 1 506 ? 22.481 35.385 -14.036 1.00 79.06 506 SER A CA 1
ATOM 4030 C C . SER A 1 506 ? 21.319 35.919 -14.867 1.00 79.06 506 SER A C 1
ATOM 4032 O O . SER A 1 506 ? 20.344 36.421 -14.307 1.00 79.06 506 SER A O 1
ATOM 4034 N N . ILE A 1 507 ? 21.436 35.848 -16.195 1.00 79.06 507 ILE A N 1
ATOM 4035 C CA . ILE A 1 507 ? 20.460 36.411 -17.141 1.00 79.06 507 ILE A CA 1
ATOM 4036 C C . ILE A 1 507 ? 19.803 35.312 -17.987 1.00 79.06 507 ILE A C 1
ATOM 4038 O O . ILE A 1 507 ? 20.431 34.281 -18.255 1.00 79.06 507 ILE A O 1
ATOM 4042 N N . PRO A 1 508 ? 18.562 35.502 -18.463 1.00 76.06 508 PRO A N 1
ATOM 4043 C CA . PRO A 1 508 ? 17.978 34.679 -19.516 1.00 76.06 508 PRO A CA 1
ATOM 4044 C C . PRO A 1 508 ? 18.899 34.586 -20.744 1.00 76.06 508 PRO A C 1
ATOM 4046 O O . PRO A 1 508 ? 19.303 35.598 -21.312 1.00 76.06 508 PRO A O 1
ATOM 4049 N N . LYS A 1 509 ? 19.196 33.371 -21.228 1.00 70.00 509 LYS A N 1
ATOM 4050 C CA . LYS A 1 509 ? 20.043 33.163 -22.422 1.00 70.00 509 LYS A CA 1
ATOM 4051 C C . LYS A 1 509 ? 19.653 33.989 -23.670 1.00 70.00 509 LYS A C 1
ATOM 4053 O O . LYS A 1 509 ? 20.573 34.362 -24.398 1.00 70.00 509 LYS A O 1
ATOM 4058 N N . PRO A 1 510 ? 18.368 34.303 -23.950 1.00 75.00 510 PRO A N 1
ATOM 4059 C CA . PRO A 1 510 ? 18.000 35.191 -25.058 1.00 75.00 510 PRO A CA 1
ATOM 4060 C C . PRO A 1 510 ? 18.518 36.634 -24.939 1.00 75.00 510 PRO A C 1
ATOM 4062 O O . PRO A 1 510 ? 18.669 37.292 -25.962 1.00 75.00 510 PRO A O 1
ATOM 4065 N N . GLU A 1 511 ? 18.815 37.119 -23.730 1.00 78.31 511 GLU A N 1
ATOM 4066 C CA . GLU A 1 511 ? 19.289 38.491 -23.468 1.00 78.31 511 GLU A CA 1
ATOM 4067 C C . GLU A 1 511 ? 20.810 38.640 -23.647 1.00 78.31 511 GLU A C 1
ATOM 4069 O O . GLU A 1 511 ? 21.339 39.755 -23.676 1.00 78.31 511 GLU A O 1
ATOM 4074 N N . TRP A 1 512 ? 21.521 37.521 -23.842 1.00 82.62 512 TRP A N 1
ATOM 4075 C CA . TRP A 1 512 ? 22.968 37.492 -24.060 1.00 82.62 512 TRP A CA 1
ATOM 4076 C C . TRP A 1 512 ? 23.478 38.467 -25.137 1.00 82.62 512 TRP A C 1
ATOM 4078 O O . TRP A 1 512 ? 24.441 39.176 -24.848 1.00 82.62 512 TRP A O 1
ATOM 4088 N N . PRO A 1 513 ? 22.883 38.571 -26.347 1.00 78.81 513 PRO A N 1
ATOM 4089 C CA . PRO A 1 513 ? 23.418 39.446 -27.393 1.00 78.81 513 PRO A CA 1
ATOM 4090 C C . PRO A 1 513 ? 23.422 40.924 -26.984 1.00 78.81 513 PRO A C 1
ATOM 4092 O O . PRO A 1 513 ? 24.323 41.667 -27.367 1.00 78.81 513 PRO A O 1
ATOM 4095 N N . THR A 1 514 ? 22.441 41.339 -26.177 1.00 76.38 514 THR A N 1
ATOM 4096 C CA . THR A 1 514 ? 22.323 42.704 -25.658 1.00 76.38 514 THR A CA 1
ATOM 4097 C C . THR A 1 514 ? 23.415 42.976 -24.627 1.00 76.38 514 THR A C 1
ATOM 4099 O O . THR A 1 514 ? 24.171 43.933 -24.768 1.00 76.38 514 THR A O 1
ATOM 4102 N N . HIS A 1 515 ? 23.578 42.090 -23.641 1.00 75.38 515 HIS A N 1
ATOM 4103 C CA . HIS A 1 515 ? 24.635 42.198 -22.629 1.00 75.38 515 HIS A CA 1
ATOM 4104 C C . HIS A 1 515 ? 26.047 42.144 -23.237 1.00 75.38 515 HIS A C 1
ATOM 4106 O O . HIS A 1 515 ? 26.914 42.954 -22.901 1.00 75.38 515 HIS A O 1
ATOM 4112 N N . GLN A 1 516 ? 26.261 41.268 -24.222 1.00 81.19 516 GLN A N 1
ATOM 4113 C CA . GLN A 1 516 ? 27.510 41.187 -24.977 1.00 81.19 516 GLN A CA 1
ATOM 4114 C C . GLN A 1 516 ? 27.833 42.503 -25.708 1.00 81.19 516 GLN A C 1
ATOM 4116 O O . GLN A 1 516 ? 28.991 42.921 -25.736 1.00 81.19 516 GLN A O 1
ATOM 4121 N N . ALA A 1 517 ? 26.826 43.188 -26.266 1.00 74.44 517 ALA A N 1
ATOM 4122 C CA . ALA A 1 517 ? 27.005 44.487 -26.919 1.00 74.44 517 ALA A CA 1
ATOM 4123 C C . ALA A 1 517 ? 27.398 45.613 -25.939 1.00 74.44 517 ALA A C 1
ATOM 4125 O O . ALA A 1 517 ? 28.047 46.576 -26.350 1.00 74.44 517 ALA A O 1
ATOM 4126 N N . HIS A 1 518 ? 27.066 45.475 -24.651 1.00 63.28 518 HIS A N 1
ATOM 4127 C CA . HIS A 1 518 ? 27.470 46.399 -23.585 1.00 63.28 518 HIS A CA 1
ATOM 4128 C C . HIS A 1 518 ? 28.819 46.050 -22.922 1.00 63.28 518 HIS A C 1
ATOM 4130 O O . HIS A 1 518 ? 29.301 46.813 -22.084 1.00 63.28 518 HIS A O 1
ATOM 4136 N N . GLY A 1 519 ? 29.490 44.977 -23.360 1.00 67.06 519 GLY A N 1
ATOM 4137 C CA . GLY A 1 519 ? 30.851 44.620 -22.934 1.00 67.06 519 GLY A CA 1
ATOM 4138 C C . GLY A 1 519 ? 30.941 43.539 -21.853 1.00 67.06 519 GLY A C 1
ATOM 4139 O O . GLY A 1 519 ? 32.031 43.319 -21.314 1.00 67.06 519 GLY A O 1
ATOM 4140 N N . ASP A 1 520 ? 29.832 42.861 -21.560 1.00 84.00 520 ASP A N 1
ATOM 4141 C CA . ASP A 1 520 ? 29.785 41.725 -20.639 1.00 84.00 520 ASP A CA 1
ATOM 4142 C C . ASP A 1 520 ? 30.392 40.462 -21.281 1.00 84.00 520 ASP A C 1
ATOM 4144 O O . ASP A 1 520 ? 30.418 40.314 -22.507 1.00 84.00 520 ASP A O 1
ATOM 4148 N N . VAL A 1 521 ? 30.889 39.525 -20.462 1.00 84.00 521 VAL A N 1
ATOM 4149 C CA . VAL A 1 521 ? 31.476 38.253 -20.940 1.00 84.00 521 VAL A CA 1
ATOM 4150 C C . VAL A 1 521 ? 30.747 37.034 -20.375 1.00 84.00 521 VAL A C 1
ATOM 4152 O O . VAL A 1 521 ? 30.251 37.066 -19.254 1.00 84.00 521 VAL A O 1
ATOM 4155 N N . LEU A 1 522 ? 30.671 35.957 -21.161 1.00 78.50 522 LEU A N 1
ATOM 4156 C CA . LEU A 1 522 ? 29.964 34.727 -20.794 1.00 78.50 522 LEU A CA 1
ATOM 4157 C C . LEU A 1 522 ? 30.758 33.927 -19.744 1.00 78.50 522 LEU A C 1
ATOM 4159 O O . LEU A 1 522 ? 31.950 33.687 -19.937 1.00 78.50 522 LEU A O 1
ATOM 4163 N N . GLY A 1 523 ? 30.089 33.463 -18.687 1.00 72.81 523 GLY A N 1
ATOM 4164 C CA . GLY A 1 523 ? 30.711 32.809 -17.532 1.00 72.81 523 GLY A CA 1
ATOM 4165 C C . GLY A 1 523 ? 31.003 33.771 -16.377 1.00 72.81 523 GLY A C 1
ATOM 4166 O O . GLY A 1 523 ? 30.872 34.986 -16.511 1.00 72.81 523 GLY A O 1
ATOM 4167 N N . ASP A 1 524 ? 31.378 33.216 -15.225 1.00 74.00 524 ASP A N 1
ATOM 4168 C CA . ASP A 1 524 ? 31.659 33.990 -14.012 1.00 74.00 524 ASP A CA 1
ATOM 4169 C C . ASP A 1 524 ? 32.874 34.924 -14.188 1.00 74.00 524 ASP A C 1
ATOM 4171 O O . ASP A 1 524 ? 33.809 34.644 -14.946 1.00 74.00 524 ASP A O 1
ATOM 4175 N N . CYS A 1 525 ? 32.886 36.046 -13.466 1.00 70.50 525 CYS A N 1
ATOM 4176 C CA . CYS A 1 525 ? 33.978 37.008 -13.519 1.00 70.50 525 CYS A CA 1
ATOM 4177 C C . CYS A 1 525 ? 35.322 36.378 -13.125 1.00 70.50 525 CYS A C 1
ATOM 4179 O O . CYS A 1 525 ? 35.402 35.720 -12.085 1.00 70.50 525 CYS A O 1
ATOM 4181 N N . PRO A 1 526 ? 36.409 36.630 -13.889 1.00 56.97 526 PRO A N 1
ATOM 4182 C CA . PRO A 1 526 ? 37.740 36.168 -13.522 1.00 56.97 526 PRO A CA 1
ATOM 4183 C C . PRO A 1 526 ? 38.118 36.676 -12.131 1.00 56.97 526 PRO A C 1
ATOM 4185 O O . PRO A 1 526 ? 38.251 37.884 -11.920 1.00 56.97 526 PRO A O 1
ATOM 4188 N N . ILE A 1 527 ? 38.291 35.746 -11.191 1.00 45.34 527 ILE A N 1
ATOM 4189 C CA . ILE A 1 527 ? 38.680 36.059 -9.818 1.00 45.34 527 ILE A CA 1
ATOM 4190 C C . ILE A 1 527 ? 40.115 36.587 -9.854 1.00 45.34 527 ILE A C 1
ATOM 4192 O O . ILE A 1 527 ? 41.073 35.821 -9.962 1.00 45.34 527 ILE A O 1
ATOM 4196 N N . ILE A 1 528 ? 40.269 37.907 -9.747 1.00 44.25 528 ILE A N 1
ATOM 4197 C CA . ILE A 1 528 ? 41.546 38.497 -9.351 1.00 44.25 528 ILE A CA 1
ATOM 4198 C C . ILE A 1 528 ? 41.707 38.166 -7.872 1.00 44.25 528 ILE A C 1
ATOM 4200 O O . ILE A 1 528 ? 41.147 38.840 -7.008 1.00 44.25 528 ILE A O 1
ATOM 4204 N N . ILE A 1 529 ? 42.443 37.090 -7.598 1.00 43.00 529 ILE A N 1
ATOM 4205 C CA . ILE A 1 529 ? 42.850 36.738 -6.244 1.00 43.00 529 ILE A CA 1
ATOM 4206 C C . ILE A 1 529 ? 43.734 37.880 -5.742 1.00 43.00 529 ILE A C 1
ATOM 4208 O O . ILE A 1 529 ? 44.848 38.081 -6.221 1.00 43.00 529 ILE A O 1
ATOM 4212 N N . ASN A 1 530 ? 43.198 38.650 -4.804 1.00 40.91 530 ASN A N 1
ATOM 4213 C CA . ASN A 1 530 ? 43.936 39.621 -4.017 1.00 40.91 530 ASN A CA 1
ATOM 4214 C C . ASN A 1 530 ? 43.789 39.145 -2.568 1.00 40.91 530 ASN A C 1
ATOM 4216 O O . ASN A 1 530 ? 42.680 39.155 -2.032 1.00 40.91 530 ASN A O 1
ATOM 4220 N N . ASP A 1 531 ? 44.884 38.664 -1.974 1.00 50.31 531 ASP A N 1
ATOM 4221 C CA . ASP A 1 531 ? 44.924 37.752 -0.809 1.00 50.31 531 ASP A CA 1
ATOM 4222 C C . ASP A 1 531 ? 44.508 38.367 0.546 1.00 50.31 531 ASP A C 1
ATOM 4224 O O . ASP A 1 531 ? 45.052 38.033 1.600 1.00 50.31 531 ASP A O 1
ATOM 4228 N N . LYS A 1 532 ? 43.578 39.325 0.538 1.00 58.06 532 LYS A N 1
ATOM 4229 C CA . LYS A 1 532 ? 43.162 40.113 1.702 1.00 58.06 532 LYS A CA 1
ATOM 4230 C C . LYS A 1 532 ? 41.667 40.415 1.725 1.00 58.06 532 LYS A C 1
ATOM 4232 O O . LYS A 1 532 ? 41.272 41.486 2.176 1.00 58.06 532 LYS A O 1
ATOM 4237 N N . GLN A 1 533 ? 40.821 39.506 1.251 1.00 60.31 533 GLN A N 1
ATOM 4238 C CA . GLN A 1 533 ? 39.390 39.611 1.535 1.00 60.31 533 GLN A CA 1
ATOM 4239 C C . GLN A 1 533 ? 39.079 39.013 2.904 1.00 60.31 533 GLN A C 1
ATOM 4241 O O . GLN A 1 533 ? 39.483 37.895 3.220 1.00 60.31 533 GLN A O 1
ATOM 4246 N N . ILE A 1 534 ? 38.370 39.783 3.725 1.00 68.06 534 ILE A N 1
ATOM 4247 C CA . ILE A 1 534 ? 37.913 39.376 5.049 1.00 68.06 534 ILE A CA 1
ATOM 4248 C C . ILE A 1 534 ? 36.391 39.291 5.045 1.00 68.06 534 ILE A C 1
ATOM 4250 O O . ILE A 1 534 ? 35.693 40.147 4.500 1.00 68.06 534 ILE A O 1
ATOM 4254 N N . GLN A 1 535 ? 35.870 38.244 5.672 1.00 73.12 535 GLN A N 1
ATOM 4255 C CA . GLN A 1 535 ? 34.438 38.095 5.879 1.00 73.12 535 GLN A CA 1
ATOM 4256 C C . GLN A 1 535 ? 34.027 38.904 7.112 1.00 73.12 535 GLN A C 1
ATOM 4258 O O . GLN A 1 535 ? 34.696 38.837 8.148 1.00 73.12 535 GLN A O 1
ATOM 4263 N N . ILE A 1 536 ? 32.956 39.684 6.993 1.00 81.25 536 ILE A N 1
ATOM 4264 C CA . ILE A 1 536 ? 32.434 40.544 8.055 1.00 81.25 536 ILE A CA 1
ATOM 4265 C C . ILE A 1 536 ? 30.922 40.359 8.210 1.00 81.25 536 ILE A C 1
ATOM 4267 O O . ILE A 1 536 ? 30.210 40.012 7.264 1.00 81.25 536 ILE A O 1
ATOM 4271 N N . CYS A 1 537 ? 30.437 40.632 9.414 1.00 80.38 537 CYS A N 1
ATOM 4272 C CA . CYS A 1 537 ? 29.029 40.819 9.698 1.00 80.38 537 CYS A CA 1
ATOM 4273 C C . CYS A 1 537 ? 28.715 42.304 9.542 1.00 80.38 537 CYS A C 1
ATOM 4275 O O . CYS A 1 537 ? 29.115 43.112 10.387 1.00 80.38 537 CYS A O 1
ATOM 4277 N N . HIS A 1 538 ? 28.040 42.642 8.448 1.00 81.19 538 HIS A N 1
ATOM 4278 C CA . HIS A 1 538 ? 27.625 43.996 8.128 1.00 81.19 538 HIS A CA 1
ATOM 4279 C C . HIS A 1 538 ? 26.260 44.299 8.740 1.00 81.19 538 HIS A C 1
ATOM 4281 O O . HIS A 1 538 ? 25.349 43.474 8.649 1.00 81.19 538 HIS A O 1
ATOM 4287 N N . LYS A 1 539 ? 26.120 45.466 9.370 1.00 72.06 539 LYS A N 1
ATOM 4288 C CA . LYS A 1 539 ? 24.855 45.981 9.884 1.00 72.06 539 LYS A CA 1
ATOM 4289 C C . LYS A 1 539 ? 24.351 47.080 8.952 1.00 72.06 539 LYS A C 1
ATOM 4291 O O . LYS A 1 539 ? 24.915 48.168 8.905 1.00 72.06 539 LYS A O 1
ATOM 4296 N N . ASP A 1 540 ? 23.252 46.797 8.267 1.00 66.44 540 ASP A N 1
ATOM 4297 C CA . ASP A 1 540 ? 22.576 47.766 7.410 1.00 66.44 540 ASP A CA 1
ATOM 4298 C C . ASP A 1 540 ? 22.101 48.981 8.248 1.00 66.44 540 ASP A C 1
ATOM 4300 O O . ASP A 1 540 ? 21.477 48.783 9.301 1.00 66.44 540 ASP A O 1
ATOM 4304 N N . PRO A 1 541 ? 22.427 50.230 7.858 1.00 55.09 541 PRO A N 1
ATOM 4305 C CA . PRO A 1 541 ? 22.183 51.399 8.702 1.00 55.09 541 PRO A CA 1
ATOM 4306 C C . PRO A 1 541 ? 20.711 51.832 8.772 1.00 55.09 541 PRO A C 1
ATOM 4308 O O . PRO A 1 541 ? 20.319 52.402 9.791 1.00 55.09 541 PRO A O 1
ATOM 4311 N N . ASP A 1 542 ? 19.900 51.540 7.750 1.00 57.03 542 ASP A N 1
ATOM 4312 C CA . ASP A 1 542 ? 18.496 51.969 7.673 1.00 57.03 542 ASP A CA 1
ATOM 4313 C C . ASP A 1 542 ? 17.539 50.933 8.289 1.00 57.03 542 ASP A C 1
ATOM 4315 O O . ASP A 1 542 ? 16.571 51.284 8.965 1.00 57.03 542 ASP A O 1
ATOM 4319 N N . SER A 1 543 ? 17.820 49.642 8.092 1.00 52.78 543 SER A N 1
ATOM 4320 C CA . SER A 1 543 ? 17.003 48.523 8.586 1.00 52.78 543 SER A CA 1
ATOM 4321 C C . SER A 1 543 ? 17.544 47.866 9.861 1.00 52.78 543 SER A C 1
ATOM 4323 O O . SER A 1 543 ? 16.828 47.119 10.531 1.00 52.78 543 SER A O 1
ATOM 4325 N N . GLY A 1 544 ? 18.813 48.101 10.208 1.00 57.00 544 GLY A N 1
ATOM 4326 C CA . GLY A 1 544 ? 19.485 47.501 11.364 1.00 57.00 544 GLY A CA 1
ATOM 4327 C C . GLY A 1 544 ? 19.800 46.004 11.234 1.00 57.00 544 GLY A C 1
ATOM 4328 O O . GLY A 1 544 ? 20.360 45.425 12.173 1.00 57.00 544 GLY A O 1
ATOM 4329 N N . LEU A 1 545 ? 19.452 45.375 10.106 1.00 55.06 545 LEU A N 1
ATOM 4330 C CA . LEU A 1 545 ? 19.640 43.948 9.849 1.00 55.06 545 LEU A CA 1
ATOM 4331 C C . LEU A 1 545 ? 21.121 43.593 9.677 1.00 55.06 545 LEU A C 1
ATOM 4333 O O . LEU A 1 545 ? 21.897 44.332 9.075 1.00 55.06 545 LEU A O 1
ATOM 4337 N N . LYS A 1 546 ? 21.509 42.425 10.202 1.00 71.00 546 LYS A N 1
ATOM 4338 C CA . LYS A 1 546 ? 22.887 41.923 10.155 1.00 71.00 546 LYS A CA 1
ATOM 4339 C C . LYS A 1 546 ? 23.046 40.831 9.097 1.00 71.00 546 LYS A C 1
ATOM 4341 O O . LYS A 1 546 ? 22.383 39.798 9.180 1.00 71.00 546 LYS A O 1
ATOM 4346 N N . THR A 1 547 ? 23.937 41.041 8.129 1.00 68.31 547 THR A N 1
ATOM 4347 C CA . THR A 1 547 ? 24.185 40.123 7.004 1.00 68.31 547 THR A CA 1
ATOM 4348 C C . THR A 1 547 ? 25.675 39.815 6.822 1.00 68.31 547 THR A C 1
ATOM 4350 O O . THR A 1 547 ? 26.547 40.597 7.191 1.00 68.31 547 THR A O 1
ATOM 4353 N N . ASN A 1 548 ? 25.984 38.633 6.281 1.00 72.62 548 ASN A N 1
ATOM 4354 C CA . ASN A 1 548 ? 27.361 38.207 6.024 1.00 72.62 548 ASN A CA 1
ATOM 4355 C C . ASN A 1 548 ? 27.824 38.710 4.658 1.00 72.62 548 ASN A C 1
ATOM 4357 O O . ASN A 1 548 ? 27.274 38.275 3.647 1.00 72.62 548 ASN A O 1
ATOM 4361 N N . ILE A 1 549 ? 28.870 39.536 4.623 1.00 76.25 549 ILE A N 1
ATOM 4362 C CA . ILE A 1 549 ? 29.488 40.009 3.376 1.00 76.25 549 ILE A CA 1
ATOM 4363 C C . ILE A 1 549 ? 31.006 39.781 3.394 1.00 76.25 549 ILE A C 1
ATOM 4365 O O . ILE A 1 549 ? 31.614 39.634 4.456 1.00 76.25 549 ILE A O 1
ATOM 4369 N N . LEU A 1 550 ? 31.631 39.723 2.216 1.00 74.12 550 LEU A N 1
ATOM 4370 C CA . LEU A 1 550 ? 33.088 39.811 2.080 1.00 74.12 550 LEU A CA 1
ATOM 4371 C C . LEU A 1 550 ? 33.458 41.228 1.642 1.00 74.12 550 LEU A C 1
ATOM 4373 O O . LEU A 1 550 ? 32.856 41.760 0.713 1.00 74.12 550 LEU A O 1
ATOM 4377 N N . ILE A 1 551 ? 34.476 41.798 2.282 1.00 75.88 551 ILE A N 1
ATOM 4378 C CA . ILE A 1 551 ? 35.091 43.074 1.897 1.00 75.88 551 ILE A CA 1
ATOM 4379 C C . ILE A 1 551 ? 36.606 42.904 1.776 1.00 75.88 551 ILE A C 1
ATOM 4381 O O . ILE A 1 551 ? 37.172 41.940 2.300 1.00 75.88 551 ILE A O 1
ATOM 4385 N N . ASN A 1 552 ? 37.295 43.847 1.138 1.00 70.81 552 ASN A N 1
ATOM 4386 C CA . ASN A 1 552 ? 38.756 43.868 1.188 1.00 70.81 552 ASN A CA 1
ATOM 4387 C C . ASN A 1 552 ? 39.218 44.407 2.554 1.00 70.81 552 ASN A C 1
ATOM 4389 O O . ASN A 1 552 ? 38.584 45.277 3.148 1.00 70.81 552 ASN A O 1
ATOM 4393 N N . GLU A 1 553 ? 40.348 43.921 3.068 1.00 72.19 553 GLU A N 1
ATOM 4394 C CA . GLU A 1 553 ? 40.884 44.319 4.377 1.00 72.19 553 GLU A CA 1
ATOM 4395 C C . GLU A 1 553 ? 41.235 45.815 4.447 1.00 72.19 553 GLU A C 1
ATOM 4397 O O . GLU A 1 553 ? 41.175 46.402 5.526 1.00 72.19 553 GLU A O 1
ATOM 4402 N N . SER A 1 554 ? 41.538 46.448 3.307 1.00 73.81 554 SER A N 1
ATOM 4403 C CA . SER A 1 554 ? 41.696 47.905 3.185 1.00 73.81 554 SER A CA 1
ATOM 4404 C C . SER A 1 554 ? 40.447 48.676 3.611 1.00 73.81 554 SER A C 1
ATOM 4406 O O . SER A 1 554 ? 40.550 49.754 4.193 1.00 73.81 554 SER A O 1
ATOM 4408 N N . ASP A 1 555 ? 39.275 48.101 3.357 1.00 72.62 555 ASP A N 1
ATOM 4409 C CA . ASP A 1 555 ? 37.982 48.778 3.453 1.00 72.62 555 ASP A CA 1
ATOM 4410 C C . ASP A 1 555 ? 37.379 48.597 4.863 1.00 72.62 555 ASP A C 1
ATOM 4412 O O . ASP A 1 555 ? 36.434 49.287 5.255 1.00 72.62 555 ASP A O 1
ATOM 4416 N N . TRP A 1 556 ? 37.997 47.723 5.673 1.00 79.88 556 TRP A N 1
ATOM 4417 C CA . TRP A 1 556 ? 37.634 47.431 7.061 1.00 79.88 556 TRP A CA 1
ATOM 4418 C C . TRP A 1 556 ? 37.498 48.680 7.929 1.00 79.88 556 TRP A C 1
ATOM 4420 O O . TRP A 1 556 ? 36.602 48.739 8.764 1.00 79.88 556 TRP A O 1
ATOM 4430 N N . LEU A 1 557 ? 38.366 49.682 7.750 1.00 74.56 557 LEU A N 1
ATOM 4431 C CA . LEU A 1 557 ? 38.345 50.879 8.595 1.00 74.56 557 LEU A CA 1
ATOM 4432 C C . LEU A 1 557 ? 37.053 51.695 8.413 1.00 74.56 557 LEU A C 1
ATOM 4434 O O . LEU A 1 557 ? 36.559 52.274 9.378 1.00 74.56 557 LEU A O 1
ATOM 4438 N N . SER A 1 558 ? 36.496 51.694 7.196 1.00 71.94 558 SER A N 1
ATOM 4439 C CA . SER A 1 558 ? 35.216 52.334 6.884 1.00 71.94 558 SER A CA 1
ATOM 4440 C C . SER A 1 558 ? 34.060 51.537 7.493 1.00 71.94 558 SER A C 1
ATOM 4442 O O . SER A 1 558 ? 33.302 52.060 8.306 1.00 71.94 558 SER A O 1
ATOM 4444 N N . HIS A 1 559 ? 33.994 50.235 7.207 1.00 72.25 559 HIS A N 1
ATOM 4445 C CA . HIS A 1 559 ? 32.949 49.339 7.718 1.00 72.25 559 HIS A CA 1
ATOM 4446 C C . HIS A 1 559 ? 32.895 49.277 9.256 1.00 72.25 559 HIS A C 1
ATOM 4448 O O . HIS A 1 559 ? 31.824 49.370 9.857 1.00 72.25 559 HIS A O 1
ATOM 4454 N N . TYR A 1 560 ? 34.053 49.238 9.919 1.00 76.06 560 TYR A N 1
ATOM 4455 C CA . TYR A 1 560 ? 34.150 49.320 11.378 1.00 76.06 560 TYR A CA 1
ATOM 4456 C C . TYR A 1 560 ? 33.553 50.622 11.936 1.00 76.06 560 TYR A C 1
ATOM 4458 O O . TYR A 1 560 ? 32.882 50.599 12.966 1.00 76.06 560 TYR A O 1
ATOM 4466 N N . SER A 1 561 ? 33.738 51.754 11.244 1.00 66.06 561 SER A N 1
ATOM 4467 C CA . SER A 1 561 ? 33.173 53.043 11.671 1.00 66.06 561 SER A CA 1
ATOM 4468 C C . SER A 1 561 ? 31.642 53.122 11.556 1.00 66.06 561 SER A C 1
ATOM 4470 O O . SER A 1 561 ? 31.028 53.936 12.242 1.00 66.06 561 SER A O 1
ATOM 4472 N N . HIS A 1 562 ? 31.023 52.231 10.771 1.00 56.81 562 HIS A N 1
ATOM 4473 C CA . HIS A 1 562 ? 29.569 52.088 10.640 1.00 56.81 562 HIS A CA 1
ATOM 4474 C C . HIS A 1 562 ? 28.962 50.964 11.511 1.00 56.81 562 HIS A C 1
ATOM 4476 O O . HIS A 1 562 ? 27.746 50.783 11.515 1.00 56.81 562 HIS A O 1
ATOM 4482 N N . GLY A 1 563 ? 29.772 50.273 12.325 1.00 62.31 563 GLY A N 1
ATOM 4483 C CA . GLY A 1 563 ? 29.299 49.302 13.325 1.00 62.31 563 GLY A CA 1
ATOM 4484 C C . GLY A 1 563 ? 29.389 47.826 12.918 1.00 62.31 563 GLY A C 1
ATOM 4485 O O . GLY A 1 563 ? 28.777 46.979 13.576 1.00 62.31 563 GLY A O 1
ATOM 4486 N N . ASP A 1 564 ? 30.154 47.513 11.872 1.00 82.44 564 ASP A N 1
ATOM 4487 C CA . ASP A 1 564 ? 30.380 46.144 11.400 1.00 82.44 564 ASP A CA 1
ATOM 4488 C C . ASP A 1 564 ? 31.439 45.397 12.234 1.00 82.44 564 ASP A C 1
ATOM 4490 O O . ASP A 1 564 ? 32.326 45.997 12.846 1.00 82.44 564 ASP A O 1
ATOM 4494 N N . THR A 1 565 ? 31.397 44.058 12.232 1.00 80.44 565 THR A N 1
ATOM 4495 C CA . THR A 1 565 ? 32.338 43.200 12.990 1.00 80.44 565 THR A CA 1
ATOM 4496 C C . THR A 1 565 ? 33.023 42.161 12.100 1.00 80.44 565 THR A C 1
ATOM 4498 O O . THR A 1 565 ? 32.344 41.520 11.301 1.00 80.44 565 THR A O 1
ATOM 4501 N N . LYS A 1 566 ? 34.337 41.915 12.259 1.00 74.62 566 LYS A N 1
ATOM 4502 C CA . LYS A 1 566 ? 35.033 40.827 11.534 1.00 74.62 566 LYS A CA 1
ATOM 4503 C C . LYS A 1 566 ? 34.490 39.443 11.925 1.00 74.62 566 LYS A C 1
ATOM 4505 O O . LYS A 1 566 ? 34.293 39.170 13.106 1.00 74.62 566 LYS A O 1
ATOM 4510 N N . GLY A 1 567 ? 34.335 38.559 10.939 1.00 67.88 567 GLY A N 1
ATOM 4511 C CA . GLY A 1 567 ? 33.775 37.212 11.083 1.00 67.88 567 GLY A CA 1
ATOM 4512 C C . GLY A 1 567 ? 32.302 37.112 10.666 1.00 67.88 567 GLY A C 1
ATOM 4513 O O . GLY A 1 567 ? 31.671 38.103 10.314 1.00 67.88 567 GLY A O 1
ATOM 4514 N N . LEU A 1 568 ? 31.756 35.894 10.694 1.00 65.31 568 LEU A N 1
ATOM 4515 C CA . LEU A 1 568 ? 30.342 35.633 10.403 1.00 65.31 568 LEU A CA 1
ATOM 4516 C C . LEU A 1 568 ? 29.427 36.220 11.492 1.00 65.31 568 LEU A C 1
ATOM 4518 O O . LEU A 1 568 ? 29.707 36.092 12.684 1.00 65.31 568 LEU A O 1
ATOM 4522 N N . CYS A 1 569 ? 28.285 36.771 11.084 1.00 63.25 569 CYS A N 1
ATOM 4523 C CA . CYS A 1 569 ? 27.171 37.121 11.953 1.00 63.25 569 CYS A CA 1
ATOM 4524 C C . CYS A 1 569 ? 26.757 35.913 12.809 1.00 63.25 569 CYS A C 1
ATOM 4526 O O . CYS A 1 569 ? 26.434 34.858 12.247 1.00 63.25 569 CYS A O 1
ATOM 4528 N N . PRO A 1 570 ? 26.714 36.050 14.147 1.00 58.53 570 PRO A N 1
ATOM 4529 C CA . PRO A 1 570 ? 26.264 34.979 15.025 1.00 58.53 570 PRO A CA 1
ATOM 4530 C C . PRO A 1 570 ? 24.819 34.577 14.709 1.00 58.53 570 PRO A C 1
ATOM 4532 O O . PRO A 1 570 ? 23.919 35.417 14.733 1.00 58.53 570 PRO A O 1
ATOM 4535 N N . ARG A 1 571 ? 24.582 33.286 14.447 1.00 50.16 571 ARG A N 1
ATOM 4536 C CA . ARG A 1 571 ? 23.225 32.724 14.464 1.00 50.16 571 ARG A CA 1
ATOM 4537 C C . ARG A 1 571 ? 22.814 32.450 15.909 1.00 50.16 571 ARG A C 1
ATOM 4539 O O . ARG A 1 571 ? 23.616 31.939 16.682 1.00 50.16 571 ARG A O 1
ATOM 4546 N N . GLU A 1 572 ? 21.570 32.806 16.224 1.00 50.56 572 GLU A N 1
ATOM 4547 C CA . GLU A 1 572 ? 20.956 32.768 17.560 1.00 50.56 572 GLU A CA 1
ATOM 4548 C C . GLU A 1 572 ? 21.751 33.498 18.654 1.00 50.56 572 GLU A C 1
ATOM 4550 O O . GLU A 1 572 ? 22.542 32.923 19.406 1.00 50.56 572 GLU A O 1
ATOM 4555 N N . ILE A 1 573 ? 21.461 34.792 18.812 1.00 47.41 573 ILE A N 1
ATOM 4556 C CA . ILE A 1 573 ? 21.840 35.519 20.023 1.00 47.41 573 ILE A CA 1
ATOM 4557 C C . ILE A 1 573 ? 21.034 34.937 21.188 1.00 47.41 573 ILE A C 1
ATOM 4559 O O . ILE A 1 573 ? 19.840 35.194 21.325 1.00 47.41 573 ILE A O 1
ATOM 4563 N N . LYS A 1 574 ? 21.695 34.173 22.062 1.00 50.09 574 LYS A N 1
ATOM 4564 C CA . LYS A 1 574 ? 21.149 33.884 23.391 1.00 50.09 574 LYS A CA 1
ATOM 4565 C C . LYS A 1 574 ? 21.253 35.155 24.226 1.00 50.09 574 LYS A C 1
ATOM 4567 O O . LYS A 1 574 ? 22.358 35.599 24.543 1.00 50.09 574 LYS A O 1
ATOM 4572 N N . TYR A 1 575 ? 20.105 35.736 24.539 1.00 66.75 575 TYR A N 1
ATOM 4573 C CA . TYR A 1 575 ? 19.996 36.852 25.469 1.00 66.75 575 TYR A CA 1
ATOM 4574 C C . TYR A 1 575 ? 20.162 36.348 26.907 1.00 66.75 575 TYR A C 1
ATOM 4576 O O . TYR A 1 575 ? 19.884 35.183 27.205 1.00 66.75 575 TYR A O 1
ATOM 4584 N N . ILE A 1 576 ? 20.655 37.219 27.780 1.00 72.62 576 ILE A N 1
ATOM 4585 C CA . ILE A 1 576 ? 20.640 37.035 29.229 1.00 72.62 576 ILE A CA 1
ATOM 4586 C C . ILE A 1 576 ? 19.991 38.260 29.862 1.00 72.62 576 ILE A C 1
ATOM 4588 O O . ILE A 1 576 ? 20.218 39.385 29.416 1.00 72.62 576 ILE A O 1
ATOM 4592 N N . ASP A 1 577 ? 19.209 38.038 30.908 1.00 80.19 577 ASP A N 1
ATOM 4593 C CA . ASP A 1 577 ? 18.596 39.120 31.667 1.00 80.19 577 ASP A CA 1
ATOM 4594 C C . ASP A 1 577 ? 19.579 39.629 32.723 1.00 80.19 577 ASP A C 1
ATOM 4596 O O . ASP A 1 577 ? 20.240 38.848 33.419 1.00 80.19 577 ASP A O 1
ATOM 4600 N N . ILE A 1 578 ? 19.708 40.950 32.809 1.00 81.81 578 ILE A N 1
ATOM 4601 C CA . ILE A 1 578 ? 20.571 41.644 33.760 1.00 81.81 578 ILE A CA 1
ATOM 4602 C C . ILE A 1 578 ? 19.790 42.739 34.481 1.00 81.81 578 ILE A C 1
ATOM 4604 O O . ILE A 1 578 ? 18.852 43.327 33.941 1.00 81.81 578 ILE A O 1
ATOM 4608 N N . CYS A 1 579 ? 20.228 43.066 35.688 1.00 80.88 579 CYS A N 1
ATOM 4609 C CA . CYS A 1 579 ? 19.841 44.281 36.366 1.00 80.88 579 CYS A CA 1
ATOM 4610 C C . CYS A 1 579 ? 20.821 45.381 35.974 1.00 80.88 579 CYS A C 1
ATOM 4612 O O . CYS A 1 579 ? 21.947 45.429 36.485 1.00 80.88 579 CYS A O 1
ATOM 4614 N N . HIS A 1 580 ? 20.380 46.247 35.067 1.00 80.94 580 HIS A N 1
ATOM 4615 C CA . HIS A 1 580 ? 21.128 47.416 34.645 1.00 80.94 580 HIS A CA 1
ATOM 4616 C C . HIS A 1 580 ? 20.979 48.548 35.665 1.00 80.94 580 HIS A C 1
ATOM 4618 O O . HIS A 1 580 ? 19.875 48.814 36.151 1.00 80.94 580 HIS A O 1
ATOM 4624 N N . LYS A 1 581 ? 22.081 49.229 35.990 1.00 76.06 581 LYS A N 1
ATOM 4625 C CA . LYS A 1 581 ? 22.086 50.429 36.826 1.00 76.06 581 LYS A CA 1
ATOM 4626 C C . LYS A 1 581 ? 22.547 51.638 36.013 1.00 76.06 581 LYS A C 1
ATOM 4628 O O . LYS A 1 581 ? 23.713 51.730 35.639 1.00 76.06 581 LYS A O 1
ATOM 4633 N N . ASP A 1 582 ? 21.658 52.612 35.840 1.00 68.50 582 ASP A N 1
ATOM 4634 C CA . ASP A 1 582 ? 21.970 53.878 35.170 1.00 68.50 582 ASP A CA 1
ATOM 4635 C C . ASP A 1 582 ? 23.111 54.616 35.918 1.00 68.50 582 ASP A C 1
ATOM 4637 O O . ASP A 1 582 ? 22.961 54.929 37.108 1.00 68.50 582 ASP A O 1
ATOM 4641 N N . PRO A 1 583 ? 24.252 54.920 35.261 1.00 57.56 583 PRO A N 1
ATOM 4642 C CA . PRO A 1 583 ? 25.385 55.586 35.904 1.00 57.56 583 PRO A CA 1
ATOM 4643 C C . PRO A 1 583 ? 25.128 57.033 36.351 1.00 57.56 583 PRO A C 1
ATOM 4645 O O . PRO A 1 583 ? 25.848 57.520 37.222 1.00 57.56 583 PRO A O 1
ATOM 4648 N N . GLN A 1 584 ? 24.151 57.734 35.763 1.00 61.19 584 GLN A N 1
ATOM 4649 C CA . GLN A 1 584 ? 23.838 59.132 36.087 1.00 61.19 584 GLN A CA 1
ATOM 4650 C C . GLN A 1 584 ? 22.669 59.270 37.064 1.00 61.19 584 GLN A C 1
ATOM 4652 O O . GLN A 1 584 ? 22.731 60.113 37.958 1.00 61.19 584 GLN A O 1
ATOM 4657 N N . THR A 1 585 ? 21.620 58.451 36.931 1.00 63.59 585 THR A N 1
ATOM 4658 C CA . THR A 1 585 ? 20.446 58.520 37.827 1.00 63.59 585 THR A CA 1
ATOM 4659 C C . THR A 1 585 ? 20.502 57.526 38.989 1.00 63.59 585 THR A C 1
ATOM 4661 O O . THR A 1 585 ? 19.794 57.690 39.981 1.00 63.59 585 THR A O 1
ATOM 4664 N N . GLY A 1 586 ? 21.349 56.495 38.901 1.00 60.75 586 GLY A N 1
ATOM 4665 C CA . GLY A 1 586 ? 21.496 55.448 39.914 1.00 60.75 586 GLY A CA 1
ATOM 4666 C C . GLY A 1 586 ? 20.335 54.449 39.987 1.00 60.75 586 GLY A C 1
ATOM 4667 O O . GLY A 1 586 ? 20.406 53.516 40.795 1.00 60.75 586 GLY A O 1
ATOM 4668 N N . LEU A 1 587 ? 19.297 54.637 39.165 1.00 62.06 587 LEU A N 1
ATOM 4669 C CA . LEU A 1 587 ? 18.116 53.782 39.081 1.00 62.06 587 LEU A CA 1
ATOM 4670 C C . LEU A 1 587 ? 18.460 52.414 38.487 1.00 62.06 587 LEU A C 1
ATOM 4672 O O . LEU A 1 587 ? 19.413 52.267 37.724 1.00 62.06 587 LEU A O 1
ATOM 4676 N N . LYS A 1 588 ? 17.670 51.409 38.867 1.00 71.50 588 LYS A N 1
ATOM 4677 C CA . LYS A 1 588 ? 17.852 50.006 38.490 1.00 71.50 588 LYS A CA 1
ATOM 4678 C C . LYS A 1 588 ? 16.685 49.524 37.633 1.00 71.50 588 LYS A C 1
ATOM 4680 O O . LYS A 1 588 ? 15.536 49.716 38.027 1.00 71.50 588 LYS A O 1
ATOM 4685 N N . SER A 1 589 ? 16.972 48.887 36.502 1.00 73.31 589 SER A N 1
ATOM 4686 C CA . SER A 1 589 ? 15.974 48.338 35.575 1.00 73.31 589 SER A CA 1
ATOM 4687 C C . SER A 1 589 ? 16.421 47.003 34.971 1.00 73.31 589 SER A C 1
ATOM 4689 O O . SER A 1 589 ? 17.608 46.772 34.742 1.00 73.31 589 SER A O 1
ATOM 4691 N N . ASN A 1 590 ? 15.468 46.105 34.713 1.00 72.81 590 ASN A N 1
ATOM 4692 C CA . ASN A 1 590 ? 15.759 44.815 34.085 1.00 72.81 590 ASN A CA 1
ATOM 4693 C C . ASN A 1 590 ? 15.973 45.036 32.583 1.00 72.81 590 ASN A C 1
ATOM 4695 O O . ASN A 1 590 ? 15.159 45.692 31.930 1.00 72.81 590 ASN A O 1
ATOM 4699 N N . LEU A 1 591 ? 17.054 44.482 32.041 1.00 75.12 591 LEU A N 1
ATOM 4700 C CA . LEU A 1 591 ? 17.443 44.626 30.644 1.00 75.12 591 LEU A CA 1
ATOM 4701 C C . LEU A 1 591 ? 17.919 43.275 30.099 1.00 75.12 591 LEU A C 1
ATOM 4703 O O . LEU A 1 591 ? 18.828 42.664 30.655 1.00 75.12 591 LEU A O 1
ATOM 4707 N N . SER A 1 592 ? 17.331 42.814 28.997 1.00 75.44 592 SER A N 1
ATOM 4708 C CA . SER A 1 592 ? 17.784 41.611 28.291 1.00 75.44 592 SER A CA 1
ATOM 4709 C C . SER A 1 592 ? 18.874 41.989 27.288 1.00 75.44 592 SER A C 1
ATOM 4711 O O . SER A 1 592 ? 18.586 42.642 26.284 1.00 75.44 592 SER A O 1
ATOM 4713 N N . ILE A 1 593 ? 20.120 41.573 27.526 1.00 77.44 593 ILE A N 1
ATOM 4714 C CA . ILE A 1 593 ? 21.261 41.881 26.647 1.00 77.44 593 ILE A CA 1
ATOM 4715 C C . ILE A 1 593 ? 21.772 40.634 25.909 1.00 77.44 593 ILE A C 1
ATOM 4717 O O . ILE A 1 593 ? 21.673 39.518 26.428 1.00 77.44 593 ILE A O 1
ATOM 4721 N N . PRO A 1 594 ? 22.363 40.776 24.710 1.00 72.62 594 PRO A N 1
ATOM 4722 C CA . PRO A 1 594 ? 23.140 39.716 24.077 1.00 72.62 594 PRO A CA 1
ATOM 4723 C C . PRO A 1 594 ? 24.226 39.178 25.019 1.00 72.62 594 PRO A C 1
ATOM 4725 O O . PRO A 1 594 ? 25.048 39.938 25.527 1.00 72.62 594 PRO A O 1
ATOM 4728 N N . LYS A 1 595 ? 24.310 37.853 25.213 1.00 66.75 595 LYS A N 1
ATOM 4729 C CA . LYS A 1 595 ? 25.331 37.239 26.089 1.00 66.75 595 LYS A CA 1
ATOM 4730 C C . LYS A 1 595 ? 26.789 37.693 25.836 1.00 66.75 595 LYS A C 1
ATOM 4732 O O . LYS A 1 595 ? 27.529 37.776 26.817 1.00 66.75 595 LYS A O 1
ATOM 4737 N N . PRO A 1 596 ? 27.239 38.002 24.598 1.00 70.25 596 PRO A N 1
ATOM 4738 C CA . PRO A 1 596 ? 28.581 38.547 24.359 1.00 70.25 596 PRO A CA 1
ATOM 4739 C C . PRO A 1 596 ? 28.841 39.939 24.960 1.00 70.25 596 PRO A C 1
ATOM 4741 O O . PRO A 1 596 ? 29.998 40.280 25.180 1.00 70.25 596 PRO A O 1
ATOM 4744 N N . GLU A 1 597 ? 27.802 40.730 25.239 1.00 75.75 597 GLU A N 1
ATOM 4745 C CA . GLU A 1 597 ? 27.907 42.105 25.762 1.00 75.75 597 GLU A CA 1
ATOM 4746 C C . GLU A 1 597 ? 27.998 42.148 27.300 1.00 75.75 597 GLU A C 1
ATOM 4748 O O . GLU A 1 597 ? 28.325 43.186 27.885 1.00 75.75 597 GLU A O 1
ATOM 4753 N N . TRP A 1 598 ? 27.797 41.001 27.964 1.00 81.94 598 TRP A N 1
ATOM 4754 C CA . TRP A 1 598 ? 27.898 40.849 29.418 1.00 81.94 598 TRP A CA 1
ATOM 4755 C C . TRP A 1 598 ? 29.188 41.411 30.042 1.00 81.94 598 TRP A C 1
ATOM 4757 O O . TRP A 1 598 ? 29.067 42.136 31.028 1.00 81.94 598 TRP A O 1
ATOM 4767 N N . PRO A 1 599 ? 30.410 41.165 29.518 1.00 76.44 599 PRO A N 1
ATOM 4768 C CA . PRO A 1 599 ? 31.635 41.646 30.165 1.00 76.44 599 PRO A CA 1
ATOM 4769 C C . PRO A 1 599 ? 31.703 43.178 30.267 1.00 76.44 599 PRO A C 1
ATOM 4771 O O . PRO A 1 599 ? 32.226 43.711 31.243 1.00 76.44 599 PRO A O 1
ATOM 4774 N N . THR A 1 600 ? 31.138 43.885 29.285 1.00 75.75 600 THR A N 1
ATOM 4775 C CA . THR A 1 600 ? 31.030 45.352 29.256 1.00 75.75 600 THR A CA 1
ATOM 4776 C C . THR A 1 600 ? 30.005 45.884 30.255 1.00 75.75 600 THR A C 1
ATOM 4778 O O . THR A 1 600 ? 30.291 46.848 30.960 1.00 75.75 600 THR A O 1
ATOM 4781 N N . HIS A 1 601 ? 28.844 45.238 30.376 1.00 74.06 601 HIS A N 1
ATOM 4782 C CA . HIS A 1 601 ? 27.829 45.603 31.372 1.00 74.06 601 HIS A CA 1
ATOM 4783 C C . HIS A 1 601 ? 28.296 45.305 32.807 1.00 74.06 601 HIS A C 1
ATOM 4785 O O . HIS A 1 601 ? 28.193 46.152 33.696 1.00 74.06 601 HIS A O 1
ATOM 4791 N N . GLN A 1 602 ? 28.936 44.151 33.016 1.00 78.69 602 GLN A N 1
ATOM 4792 C CA . GLN A 1 602 ? 29.559 43.781 34.287 1.00 78.69 602 GLN A CA 1
ATOM 4793 C C . GLN A 1 602 ? 30.629 44.798 34.724 1.00 78.69 602 GLN A C 1
ATOM 4795 O O . GLN A 1 602 ? 30.724 45.124 35.907 1.00 78.69 602 GLN A O 1
ATOM 4800 N N . ALA A 1 603 ? 31.409 45.343 33.782 1.00 71.31 603 ALA A N 1
ATOM 4801 C CA . ALA A 1 603 ? 32.414 46.372 34.061 1.00 71.31 603 ALA A CA 1
ATOM 4802 C C . ALA A 1 603 ? 31.816 47.726 34.500 1.00 71.31 603 ALA A C 1
ATOM 4804 O O . ALA A 1 603 ? 32.505 48.505 35.158 1.00 71.31 603 ALA A O 1
ATOM 4805 N N . HIS A 1 604 ? 30.544 47.998 34.187 1.00 61.94 604 HIS A N 1
ATOM 4806 C CA . HIS A 1 604 ? 29.821 49.200 34.621 1.00 61.94 604 HIS A CA 1
ATOM 4807 C C . HIS A 1 604 ? 28.974 48.995 35.892 1.00 61.94 604 HIS A C 1
ATOM 4809 O O . HIS A 1 604 ? 28.348 49.940 36.372 1.00 61.94 604 HIS A O 1
ATOM 4815 N N . GLY A 1 605 ? 29.027 47.805 36.504 1.00 65.00 605 GLY A N 1
ATOM 4816 C CA . GLY A 1 605 ? 28.384 47.515 37.791 1.00 65.00 605 GLY A CA 1
ATOM 4817 C C . GLY A 1 605 ? 26.995 46.880 37.697 1.00 65.00 605 GLY A C 1
ATOM 4818 O O . GLY A 1 605 ? 26.306 46.798 38.718 1.00 65.00 605 GLY A O 1
ATOM 4819 N N . ASP A 1 606 ? 26.603 46.416 36.510 1.00 82.88 606 ASP A N 1
ATOM 4820 C CA . ASP A 1 606 ? 25.384 45.632 36.308 1.00 82.88 606 ASP A CA 1
ATOM 4821 C C . ASP A 1 606 ? 25.549 44.203 36.857 1.00 82.88 606 ASP A C 1
ATOM 4823 O O . ASP A 1 606 ? 26.657 43.657 36.913 1.00 82.88 606 ASP A O 1
ATOM 4827 N N . VAL A 1 607 ? 24.442 43.574 37.264 1.00 81.50 607 VAL A N 1
ATOM 4828 C CA . VAL A 1 607 ? 24.435 42.201 37.810 1.00 81.50 607 VAL A CA 1
ATOM 4829 C C . VAL A 1 607 ? 23.542 41.271 36.991 1.00 81.50 607 VAL A C 1
ATOM 4831 O O . VAL A 1 607 ? 22.583 41.710 36.371 1.00 81.50 607 VAL A O 1
ATOM 4834 N N . LEU A 1 608 ? 23.874 39.981 36.971 1.00 73.50 608 LEU A N 1
ATOM 4835 C CA . LEU A 1 608 ? 23.186 38.964 36.171 1.00 73.50 608 LEU A CA 1
ATOM 4836 C C . LEU A 1 608 ? 21.900 38.505 36.892 1.00 73.50 608 LEU A C 1
ATOM 4838 O O . LEU A 1 608 ? 21.969 38.126 38.062 1.00 73.50 608 LEU A O 1
ATOM 4842 N N . GLY A 1 609 ? 20.755 38.528 36.203 1.00 68.19 609 GLY A N 1
ATOM 4843 C CA . GLY A 1 609 ? 19.413 38.321 36.772 1.00 68.19 609 GLY A CA 1
ATOM 4844 C C . GLY A 1 609 ? 18.645 39.622 37.063 1.00 68.19 609 GLY A C 1
ATOM 4845 O O . GLY A 1 609 ? 19.197 40.715 36.967 1.00 68.19 609 GLY A O 1
ATOM 4846 N N . ASP A 1 610 ? 17.360 39.498 37.410 1.00 71.75 610 ASP A N 1
ATOM 4847 C CA . ASP A 1 610 ? 16.428 40.621 37.614 1.00 71.75 610 ASP A CA 1
ATOM 4848 C C . ASP A 1 610 ? 16.850 41.616 38.715 1.00 71.75 610 ASP A C 1
ATOM 4850 O O . ASP A 1 610 ? 17.510 41.263 39.698 1.00 71.75 610 ASP A O 1
ATOM 4854 N N . CYS A 1 611 ? 16.411 42.876 38.603 1.00 66.25 611 CYS A N 1
ATOM 4855 C CA . CYS A 1 611 ? 16.666 43.869 39.639 1.00 66.25 611 CYS A CA 1
ATOM 4856 C C . CYS A 1 611 ? 15.880 43.605 40.930 1.00 66.25 611 CYS A C 1
ATOM 4858 O O . CYS A 1 611 ? 14.664 43.401 40.887 1.00 66.25 611 CYS A O 1
ATOM 4860 N N . PRO A 1 612 ? 16.527 43.745 42.104 1.00 58.84 612 PRO A N 1
ATOM 4861 C CA . PRO A 1 612 ? 15.822 43.833 43.374 1.00 58.84 612 PRO A CA 1
ATOM 4862 C C . PRO A 1 612 ? 14.891 45.049 43.373 1.00 58.84 612 PRO A C 1
ATOM 4864 O O . PRO A 1 612 ? 15.350 46.187 43.244 1.00 58.84 612 PRO A O 1
ATOM 4867 N N . ILE A 1 613 ? 13.591 44.799 43.519 1.00 49.25 613 ILE A N 1
ATOM 4868 C CA . ILE A 1 613 ? 12.559 45.836 43.541 1.00 49.25 613 ILE A CA 1
ATOM 4869 C C . ILE A 1 613 ? 12.726 46.683 44.810 1.00 49.25 613 ILE A C 1
ATOM 4871 O O . ILE A 1 613 ? 12.700 46.154 45.920 1.00 49.25 613 ILE A O 1
ATOM 4875 N N . ILE A 1 614 ? 12.838 48.003 44.648 1.00 49.12 614 ILE A N 1
ATOM 4876 C CA . ILE A 1 614 ? 12.611 48.971 45.727 1.00 49.12 614 ILE A CA 1
ATOM 4877 C C . ILE A 1 614 ? 11.305 49.691 45.399 1.00 49.12 614 ILE A C 1
ATOM 4879 O O . ILE A 1 614 ? 11.232 50.442 44.428 1.00 49.12 614 ILE A O 1
ATOM 4883 N N . ILE A 1 615 ? 10.268 49.430 46.193 1.00 38.25 615 ILE A N 1
ATOM 4884 C CA . ILE A 1 615 ? 8.980 50.123 46.103 1.00 38.25 615 ILE A CA 1
ATOM 4885 C C . ILE A 1 615 ? 9.078 51.385 46.968 1.00 38.25 615 ILE A C 1
ATOM 4887 O O . ILE A 1 615 ? 9.520 51.301 48.108 1.00 38.25 615 ILE A O 1
ATOM 4891 N N . ASN A 1 616 ? 8.666 52.542 46.440 1.00 44.84 616 ASN A N 1
ATOM 4892 C CA . ASN A 1 616 ? 8.428 53.740 47.252 1.00 44.84 616 ASN A CA 1
ATOM 4893 C C . ASN A 1 616 ? 7.040 53.634 47.906 1.00 44.84 616 ASN A C 1
ATOM 4895 O O . ASN A 1 616 ? 6.049 53.421 47.209 1.00 44.84 616 ASN A O 1
ATOM 4899 N N . ASP A 1 617 ? 6.972 53.848 49.219 1.00 53.94 617 ASP A N 1
ATOM 4900 C CA . ASP A 1 617 ? 5.925 53.379 50.152 1.00 53.94 617 ASP A CA 1
ATOM 4901 C C . ASP A 1 617 ? 4.456 53.833 49.933 1.00 53.94 617 ASP A C 1
ATOM 4903 O O . ASP A 1 617 ? 3.646 53.684 50.848 1.00 53.94 617 ASP A O 1
ATOM 4907 N N . LYS A 1 618 ? 4.079 54.464 48.807 1.00 59.75 618 LYS A N 1
ATOM 4908 C CA . LYS A 1 618 ? 2.750 55.109 48.637 1.00 59.75 618 LYS A CA 1
ATOM 4909 C C . LYS A 1 618 ? 2.059 54.952 47.278 1.00 59.75 618 LYS A C 1
ATOM 4911 O O . LYS A 1 618 ? 0.931 55.427 47.129 1.00 59.75 618 LYS A O 1
ATOM 4916 N N . GLN A 1 619 ? 2.691 54.306 46.299 1.00 65.06 619 GLN A N 1
ATOM 4917 C CA . GLN A 1 619 ? 2.069 54.034 44.999 1.00 65.06 619 GLN A CA 1
ATOM 4918 C C . GLN A 1 619 ? 1.918 52.534 44.779 1.00 65.06 619 GLN A C 1
ATOM 4920 O O . GLN A 1 619 ? 2.837 51.761 45.043 1.00 65.06 619 GLN A O 1
ATOM 4925 N N . ILE A 1 620 ? 0.744 52.136 44.294 1.00 71.44 620 ILE A N 1
ATOM 4926 C CA . ILE A 1 620 ? 0.404 50.748 43.996 1.00 71.44 620 ILE A CA 1
ATOM 4927 C C . ILE A 1 620 ? 0.095 50.607 42.508 1.00 71.44 620 ILE A C 1
ATOM 4929 O O . ILE A 1 620 ? -0.492 51.488 41.879 1.00 71.44 620 ILE A O 1
ATOM 4933 N N . GLN A 1 621 ? 0.502 49.480 41.938 1.00 77.19 621 GLN A N 1
ATOM 4934 C CA . GLN A 1 621 ? 0.209 49.143 40.552 1.00 77.19 621 GLN A CA 1
ATOM 4935 C C . GLN A 1 621 ? -1.075 48.313 40.494 1.00 77.19 621 GLN A C 1
ATOM 4937 O O . GLN A 1 621 ? -1.259 47.409 41.316 1.00 77.19 621 GLN A O 1
ATOM 4942 N N . ILE A 1 622 ? -1.961 48.630 39.552 1.00 82.81 622 ILE A N 1
ATOM 4943 C CA . ILE A 1 622 ? -3.253 47.959 39.377 1.00 82.81 622 ILE A CA 1
ATOM 4944 C C . ILE A 1 622 ? -3.496 47.591 37.909 1.00 82.81 622 ILE A C 1
ATOM 4946 O O . ILE A 1 622 ? -2.960 48.215 36.987 1.00 82.81 622 ILE A O 1
ATOM 4950 N N . CYS A 1 623 ? -4.346 46.589 37.710 1.00 81.19 623 CYS A N 1
ATOM 4951 C CA . CYS A 1 623 ? -4.941 46.265 36.432 1.00 81.19 623 CYS A CA 1
ATOM 4952 C C . CYS A 1 623 ? -6.275 46.988 36.312 1.00 81.19 623 CYS A C 1
ATOM 4954 O O . CYS A 1 623 ? -7.217 46.654 37.033 1.00 81.19 623 CYS A O 1
ATOM 4956 N N . HIS A 1 624 ? -6.336 47.947 35.396 1.00 82.38 624 HIS A N 1
ATOM 4957 C CA . HIS A 1 624 ? -7.539 48.702 35.097 1.00 82.38 624 HIS A CA 1
ATOM 4958 C C . HIS A 1 624 ? -8.317 48.064 33.944 1.00 82.38 624 HIS A C 1
ATOM 4960 O O . HIS A 1 624 ? -7.712 47.716 32.926 1.00 82.38 624 HIS A O 1
ATOM 4966 N N . LYS A 1 625 ? -9.639 47.918 34.088 1.00 76.56 625 LYS A N 1
ATOM 4967 C CA . LYS A 1 625 ? -10.545 47.467 33.026 1.00 76.56 625 LYS A CA 1
ATOM 4968 C C . LYS A 1 625 ? -11.399 48.638 32.533 1.00 76.56 625 LYS A C 1
ATOM 4970 O O . LYS A 1 625 ? -12.225 49.165 33.272 1.00 76.56 625 LYS A O 1
ATOM 4975 N N . ASP A 1 626 ? -11.250 48.980 31.258 1.00 70.44 626 ASP A N 1
ATOM 4976 C CA . ASP A 1 626 ? -12.095 49.966 30.580 1.00 70.44 626 ASP A CA 1
ATOM 4977 C C . ASP A 1 626 ? -13.571 49.486 30.553 1.00 70.44 626 ASP A C 1
ATOM 4979 O O . ASP A 1 626 ? -13.825 48.356 30.108 1.00 70.44 626 ASP A O 1
ATOM 4983 N N . PRO A 1 627 ? -14.548 50.286 31.034 1.00 59.09 627 PRO A N 1
ATOM 4984 C CA . PRO A 1 627 ? -15.964 49.908 31.045 1.00 59.09 627 PRO A CA 1
ATOM 4985 C C . PRO A 1 627 ? -16.598 49.736 29.660 1.00 59.09 627 PRO A C 1
ATOM 4987 O O . PRO A 1 627 ? -17.457 48.867 29.509 1.00 59.09 627 PRO A O 1
ATOM 4990 N N . ASP A 1 628 ? -16.187 50.536 28.671 1.00 58.47 628 ASP A N 1
ATOM 4991 C CA . ASP A 1 628 ? -16.820 50.594 27.347 1.00 58.47 628 ASP A CA 1
ATOM 4992 C C . ASP A 1 628 ? -16.176 49.600 26.371 1.00 58.47 628 ASP A C 1
ATOM 4994 O O . ASP A 1 628 ? -16.867 48.967 25.570 1.00 58.47 628 ASP A O 1
ATOM 4998 N N . SER A 1 629 ? -14.849 49.429 26.443 1.00 59.94 629 SER A N 1
ATOM 4999 C CA . SER A 1 629 ? -14.105 48.513 25.560 1.00 59.94 629 SER A CA 1
ATOM 5000 C C . SER A 1 629 ? -13.783 47.149 26.187 1.00 59.94 629 SER A C 1
ATOM 5002 O O . SER A 1 629 ? -13.384 46.218 25.486 1.00 59.94 629 SER A O 1
ATOM 5004 N N . GLY A 1 630 ? -13.924 47.009 27.510 1.00 61.19 630 GLY A N 1
ATOM 5005 C CA . GLY A 1 630 ? -13.574 45.799 28.260 1.00 61.19 630 GLY A CA 1
ATOM 5006 C C . GLY A 1 630 ? -12.068 45.520 28.376 1.00 61.19 630 GLY A C 1
ATOM 5007 O O . GLY A 1 630 ? -11.682 44.504 28.966 1.00 61.19 630 GLY A O 1
ATOM 5008 N N . LEU A 1 631 ? -11.223 46.392 27.820 1.00 60.28 631 LEU A N 1
ATOM 5009 C CA . LEU A 1 631 ? -9.789 46.186 27.646 1.00 60.28 631 LEU A CA 1
ATOM 5010 C C . LEU A 1 631 ? -9.023 46.400 28.963 1.00 60.28 631 LEU A C 1
ATOM 5012 O O . LEU A 1 631 ? -9.346 47.289 29.751 1.00 60.28 631 LEU A O 1
ATOM 5016 N N . LYS A 1 632 ? -8.004 45.569 29.218 1.00 73.94 632 LYS A N 1
ATOM 5017 C CA . LYS A 1 632 ? -7.249 45.551 30.483 1.00 73.94 632 LYS A CA 1
ATOM 5018 C C . LYS A 1 632 ? -5.861 46.179 30.332 1.00 73.94 632 LYS A C 1
ATOM 5020 O O . LYS A 1 632 ? -5.073 45.724 29.504 1.00 73.94 632 LYS A O 1
ATOM 5025 N N . THR A 1 633 ? -5.537 47.191 31.142 1.00 70.62 633 THR A N 1
ATOM 5026 C CA . THR A 1 633 ? -4.264 47.940 31.072 1.00 70.62 633 THR A CA 1
ATOM 5027 C C . THR A 1 633 ? -3.599 48.156 32.439 1.00 70.62 633 THR A C 1
ATOM 5029 O O . THR A 1 633 ? -4.259 48.264 33.469 1.00 70.62 633 THR A O 1
ATOM 5032 N N . ASN A 1 634 ? -2.262 48.205 32.457 1.00 75.00 634 ASN A N 1
ATOM 5033 C CA . ASN A 1 634 ? -1.475 48.418 33.678 1.00 75.00 634 ASN A CA 1
ATOM 5034 C C . ASN A 1 634 ? -1.355 49.909 33.988 1.00 75.00 634 ASN A C 1
ATOM 5036 O O . ASN A 1 634 ? -0.733 50.630 33.207 1.00 75.00 634 ASN A O 1
ATOM 5040 N N . ILE A 1 635 ? -1.846 50.347 35.148 1.00 77.88 635 ILE A N 1
ATOM 5041 C CA . ILE A 1 635 ? -1.686 51.730 35.617 1.00 77.88 635 ILE A CA 1
ATOM 5042 C C . ILE A 1 635 ? -1.119 51.781 37.042 1.00 77.88 635 ILE A C 1
ATOM 5044 O O . ILE A 1 635 ? -1.194 50.817 37.804 1.00 77.88 635 ILE A O 1
ATOM 5048 N N . LEU A 1 636 ? -0.506 52.912 37.388 1.00 78.00 636 LEU A N 1
ATOM 5049 C CA . LEU A 1 636 ? -0.016 53.225 38.732 1.00 78.00 636 LEU A CA 1
ATOM 5050 C C . LEU A 1 636 ? -0.945 54.266 39.354 1.00 78.00 636 LEU A C 1
ATOM 5052 O O . LEU A 1 636 ? -1.180 55.311 38.751 1.00 78.00 636 LEU A O 1
ATOM 5056 N N . ILE A 1 637 ? -1.444 53.981 40.555 1.00 76.12 637 ILE A N 1
ATOM 5057 C CA . ILE A 1 637 ? -2.292 54.886 41.338 1.00 76.12 637 ILE A CA 1
ATOM 5058 C C . ILE A 1 637 ? -1.704 55.074 42.741 1.00 76.12 637 ILE A C 1
ATOM 5060 O O . ILE A 1 637 ? -0.882 54.274 43.200 1.00 76.12 637 ILE A O 1
ATOM 5064 N N . ASN A 1 638 ? -2.120 56.120 43.452 1.00 76.44 638 ASN A N 1
ATOM 5065 C CA . ASN A 1 638 ? -1.779 56.240 44.868 1.00 76.44 638 ASN A CA 1
ATOM 5066 C C . ASN A 1 638 ? -2.676 55.295 45.676 1.00 76.44 638 ASN A C 1
ATOM 5068 O O . ASN A 1 638 ? -3.816 55.032 45.293 1.00 76.44 638 ASN A O 1
ATOM 5072 N N . GLU A 1 639 ? -2.198 54.784 46.813 1.00 74.38 639 GLU A N 1
ATOM 5073 C CA . GLU A 1 639 ? -2.991 53.820 47.595 1.00 74.38 639 GLU A CA 1
ATOM 5074 C C . GLU A 1 639 ? -4.322 54.402 48.122 1.00 74.38 639 GLU A C 1
ATOM 5076 O O . GLU A 1 639 ? -5.291 53.661 48.291 1.00 74.38 639 GLU A O 1
ATOM 5081 N N . SER A 1 640 ? -4.408 55.728 48.291 1.00 78.06 640 SER A N 1
ATOM 5082 C CA . SER A 1 640 ? -5.651 56.448 48.616 1.00 78.06 640 SER A CA 1
ATOM 5083 C C . SER A 1 640 ? -6.775 56.229 47.603 1.00 78.06 640 SER A C 1
ATOM 5085 O O . SER A 1 640 ? -7.948 56.284 47.968 1.00 78.06 640 SER A O 1
ATOM 5087 N N . ASP A 1 641 ? -6.419 55.970 46.347 1.00 77.69 641 ASP A N 1
ATOM 5088 C CA . ASP A 1 641 ? -7.337 56.014 45.211 1.00 77.69 641 ASP A CA 1
ATOM 5089 C C . ASP A 1 641 ? -7.898 54.607 44.900 1.00 77.69 641 ASP A C 1
ATOM 5091 O O . ASP A 1 641 ? -8.795 54.439 44.078 1.00 77.69 641 ASP A O 1
ATOM 5095 N N . TRP A 1 642 ? -7.419 53.575 45.612 1.00 80.81 642 TRP A N 1
ATOM 5096 C CA . TRP A 1 642 ? -7.800 52.171 45.417 1.00 80.81 642 TRP A CA 1
ATOM 5097 C C . TRP A 1 642 ? -9.309 51.910 45.539 1.00 80.81 642 TRP A C 1
ATOM 5099 O O . TRP A 1 642 ? -9.848 51.066 44.823 1.00 80.81 642 TRP A O 1
ATOM 5109 N N . LEU A 1 643 ? -10.000 52.607 46.447 1.00 75.31 643 LEU A N 1
ATOM 5110 C CA . LEU A 1 643 ? -11.380 52.266 46.798 1.00 75.31 643 LEU A CA 1
ATOM 5111 C C . LEU A 1 643 ? -12.382 52.557 45.666 1.00 75.31 643 LEU A C 1
ATOM 5113 O O . LEU A 1 643 ? -13.360 51.823 45.534 1.00 75.31 643 LEU A O 1
ATOM 5117 N N . SER A 1 644 ? -12.139 53.582 44.838 1.00 75.94 644 SER A N 1
ATOM 5118 C CA . SER A 1 644 ? -12.972 53.847 43.656 1.00 75.94 644 SER A CA 1
ATOM 5119 C C . SER A 1 644 ? -12.667 52.850 42.540 1.00 75.94 644 SER A C 1
ATOM 5121 O O . SER A 1 644 ? -13.588 52.223 42.023 1.00 75.94 644 SER A O 1
ATOM 5123 N N . HIS A 1 645 ? -11.390 52.615 42.232 1.00 74.56 645 HIS A N 1
ATOM 5124 C CA . HIS A 1 645 ? -10.963 51.651 41.214 1.00 74.56 645 HIS A CA 1
ATOM 5125 C C . HIS A 1 645 ? -11.496 50.231 41.482 1.00 74.56 645 HIS A C 1
ATOM 5127 O O . HIS A 1 645 ? -12.053 49.593 40.587 1.00 74.56 645 HIS A O 1
ATOM 5133 N N . TYR A 1 646 ? -11.452 49.769 42.737 1.00 77.00 646 TYR A N 1
ATOM 5134 C CA . TYR A 1 646 ? -12.035 48.482 43.133 1.00 77.00 646 TYR A CA 1
ATOM 5135 C C . TYR A 1 646 ? -13.538 48.377 42.814 1.00 77.00 646 TYR A C 1
ATOM 5137 O O . TYR A 1 646 ? -13.998 47.343 42.333 1.00 77.00 646 TYR A O 1
ATOM 5145 N N . SER A 1 647 ? -14.307 49.455 43.017 1.00 69.25 647 SER A N 1
ATOM 5146 C CA . SER A 1 647 ? -15.751 49.467 42.729 1.00 69.25 647 SER A CA 1
ATOM 5147 C C . SER A 1 647 ? -16.104 49.395 41.234 1.00 69.25 647 SER A C 1
ATOM 5149 O O . SER A 1 647 ? -17.231 49.039 40.901 1.00 69.25 647 SER A O 1
ATOM 5151 N N . HIS A 1 648 ? -15.140 49.654 40.342 1.00 58.59 648 HIS A N 1
ATOM 5152 C CA . HIS A 1 648 ? -15.290 49.529 38.887 1.00 58.59 648 HIS A CA 1
ATOM 5153 C C . HIS A 1 648 ? -14.719 48.213 38.313 1.00 58.59 648 HIS A C 1
ATOM 5155 O O . HIS A 1 648 ? -14.789 47.989 37.106 1.00 58.59 648 HIS A O 1
ATOM 5161 N N . GLY A 1 649 ? -14.232 47.300 39.166 1.00 64.88 649 GLY A N 1
ATOM 5162 C CA . GLY A 1 649 ? -13.766 45.965 38.763 1.00 64.88 649 GLY A CA 1
ATOM 5163 C C . GLY A 1 649 ? -12.261 45.845 38.497 1.00 64.88 649 GLY A C 1
ATOM 5164 O O . GLY A 1 649 ? -11.829 44.849 37.908 1.00 64.88 649 GLY A O 1
ATOM 5165 N N . ASP A 1 650 ? -11.468 46.823 38.938 1.00 82.44 650 ASP A N 1
ATOM 5166 C CA . ASP A 1 650 ? -10.006 46.801 38.840 1.00 82.44 650 ASP A CA 1
ATOM 5167 C C . ASP A 1 650 ? -9.370 45.909 39.926 1.00 82.44 650 ASP A C 1
ATOM 5169 O O . ASP A 1 650 ? -9.906 45.749 41.026 1.00 82.44 650 ASP A O 1
ATOM 5173 N N . THR A 1 651 ? -8.186 45.345 39.656 1.00 81.62 651 THR A N 1
ATOM 5174 C CA . THR A 1 651 ? -7.478 44.436 40.588 1.00 81.62 651 THR A CA 1
ATOM 5175 C C . THR A 1 651 ? -6.078 44.941 40.942 1.00 81.62 651 THR A C 1
ATOM 5177 O O . THR A 1 651 ? -5.358 45.395 40.055 1.00 81.62 651 THR A O 1
ATOM 5180 N N . LYS A 1 652 ? -5.631 44.810 42.204 1.00 77.12 652 LYS A N 1
ATOM 5181 C CA . LYS A 1 652 ? -4.231 45.112 42.578 1.00 77.12 652 LYS A CA 1
ATOM 5182 C C . LYS A 1 652 ? -3.253 44.168 41.859 1.00 77.12 652 LYS A C 1
ATOM 5184 O O . LYS A 1 652 ? -3.509 42.971 41.765 1.00 77.12 652 LYS A O 1
ATOM 5189 N N . GLY A 1 653 ? -2.117 44.703 41.409 1.00 69.12 653 GLY A N 1
ATOM 5190 C CA . GLY A 1 653 ? -1.103 43.993 40.623 1.00 69.12 653 GLY A CA 1
ATOM 5191 C C . GLY A 1 653 ? -1.186 44.275 39.119 1.00 69.12 653 GLY A C 1
ATOM 5192 O O . GLY A 1 653 ? -2.040 45.025 38.657 1.00 69.12 653 GLY A O 1
ATOM 5193 N N . LEU A 1 654 ? -0.273 43.687 38.345 1.00 67.62 654 LEU A N 1
ATOM 5194 C CA . LEU A 1 654 ? -0.284 43.782 36.882 1.00 67.62 654 LEU A CA 1
ATOM 5195 C C . LEU A 1 654 ? -1.493 43.038 36.296 1.00 67.62 654 LEU A C 1
ATOM 5197 O O . LEU A 1 654 ? -1.854 41.957 36.760 1.00 67.62 654 LEU A O 1
ATOM 5201 N N . CYS A 1 655 ? -2.057 43.567 35.213 1.00 63.84 655 CYS A N 1
ATOM 5202 C CA . CYS A 1 655 ? -2.959 42.824 34.350 1.00 63.84 655 CYS A CA 1
ATOM 5203 C C . CYS A 1 655 ? -2.300 41.532 33.868 1.00 63.84 655 CYS A C 1
ATOM 5205 O O . CYS A 1 655 ? -1.139 41.571 33.441 1.00 63.84 655 CYS A O 1
ATOM 5207 N N . PRO A 1 656 ? -3.045 40.411 33.850 1.00 62.31 656 PRO A N 1
ATOM 5208 C CA . PRO A 1 656 ? -2.587 39.184 33.221 1.00 62.31 656 PRO A CA 1
ATOM 5209 C C . PRO A 1 656 ? -2.259 39.445 31.747 1.00 62.31 656 PRO A C 1
ATOM 5211 O O . PRO A 1 656 ? -3.153 39.611 30.919 1.00 62.31 656 PRO A O 1
ATOM 5214 N N . ARG A 1 657 ? -0.965 39.497 31.416 1.00 50.72 657 ARG A N 1
ATOM 5215 C CA . ARG A 1 657 ? -0.503 39.333 30.036 1.00 50.72 657 ARG A CA 1
ATOM 5216 C C . ARG A 1 657 ? -0.522 37.849 29.722 1.00 50.72 657 ARG A C 1
ATOM 5218 O O . ARG A 1 657 ? -0.023 37.082 30.538 1.00 50.72 657 ARG A O 1
ATOM 5225 N N . GLU A 1 658 ? -1.102 37.514 28.570 1.00 48.81 658 GLU A N 1
ATOM 5226 C CA . GLU A 1 658 ? -1.161 36.187 27.942 1.00 48.81 658 GLU A CA 1
ATOM 5227 C C . GLU A 1 658 ? -0.987 35.022 28.918 1.00 48.81 658 GLU A C 1
ATOM 5229 O O . GLU A 1 658 ? 0.129 34.579 29.209 1.00 48.81 658 GLU A O 1
ATOM 5234 N N . ILE A 1 659 ? -2.121 34.508 29.402 1.00 46.25 659 ILE A N 1
ATOM 5235 C CA . ILE A 1 659 ? -2.158 33.231 30.107 1.00 46.25 659 ILE A CA 1
ATOM 5236 C C . ILE A 1 659 ? -1.460 32.212 29.206 1.00 46.25 659 ILE A C 1
ATOM 5238 O O . ILE A 1 659 ? -1.970 31.848 28.149 1.00 46.25 659 ILE A O 1
ATOM 5242 N N . LYS A 1 660 ? -0.271 31.760 29.614 1.00 49.97 660 LYS A N 1
ATOM 5243 C CA . LYS A 1 660 ? 0.357 30.602 28.989 1.00 49.97 660 LYS A CA 1
ATOM 5244 C C . LYS A 1 660 ? -0.441 29.392 29.435 1.00 49.97 660 LYS A C 1
ATOM 5246 O O . LYS A 1 660 ? -0.266 28.910 30.556 1.00 49.97 660 LYS A O 1
ATOM 5251 N N . TYR A 1 661 ? -1.351 28.977 28.569 1.00 65.69 661 TYR A N 1
ATOM 5252 C CA . TYR A 1 661 ? -2.044 27.713 28.701 1.00 65.69 661 TYR A CA 1
ATOM 5253 C C . TYR A 1 661 ? -1.024 26.577 28.629 1.00 65.69 661 TYR A C 1
ATOM 5255 O O . TYR A 1 661 ? 0.013 26.683 27.965 1.00 65.69 661 TYR A O 1
ATOM 5263 N N . ILE A 1 662 ? -1.302 25.519 29.374 1.00 71.31 662 ILE A N 1
ATOM 5264 C CA . ILE A 1 662 ? -0.664 24.224 29.208 1.00 71.31 662 ILE A CA 1
ATOM 5265 C C . ILE A 1 662 ? -1.757 23.235 28.838 1.00 71.31 662 ILE A C 1
ATOM 5267 O O . ILE A 1 662 ? -2.841 23.253 29.421 1.00 71.31 662 ILE A O 1
ATOM 5271 N N . ASP A 1 663 ? -1.464 22.375 27.880 1.00 80.19 663 ASP A N 1
ATOM 5272 C CA . ASP A 1 663 ? -2.353 21.275 27.552 1.00 80.19 663 ASP A CA 1
ATOM 5273 C C . ASP A 1 663 ? -2.132 20.162 28.575 1.00 80.19 663 ASP A C 1
ATOM 5275 O O . ASP A 1 663 ? -0.992 19.821 28.917 1.00 80.19 663 ASP A O 1
ATOM 5279 N N . ILE A 1 664 ? -3.229 19.646 29.118 1.00 82.50 664 ILE A N 1
ATOM 5280 C CA . ILE A 1 664 ? -3.243 18.529 30.055 1.00 82.50 664 ILE A CA 1
ATOM 5281 C C . ILE A 1 664 ? -4.216 17.462 29.566 1.00 82.50 664 ILE A C 1
ATOM 5283 O O . ILE A 1 664 ? -5.210 17.750 28.896 1.00 82.50 664 ILE A O 1
ATOM 5287 N N . CYS A 1 665 ? -3.959 16.227 29.967 1.00 80.81 665 CYS A N 1
ATOM 5288 C CA . CYS A 1 665 ? -4.942 15.169 29.900 1.00 80.81 665 CYS A CA 1
ATOM 5289 C C . CYS A 1 665 ? -5.744 15.165 31.194 1.00 80.81 665 CYS A C 1
ATOM 5291 O O . CYS A 1 665 ? -5.246 14.707 32.229 1.00 80.81 665 CYS A O 1
ATOM 5293 N N . HIS A 1 666 ? -6.971 15.669 31.116 1.00 82.69 666 HIS A N 1
ATOM 5294 C CA . HIS A 1 666 ? -7.919 15.622 32.212 1.00 82.69 666 HIS A CA 1
ATOM 5295 C C . HIS A 1 666 ? -8.574 14.239 32.293 1.00 82.69 666 HIS A C 1
ATOM 5297 O O . HIS A 1 666 ? -8.925 13.663 31.260 1.00 82.69 666 HIS A O 1
ATOM 5303 N N . LYS A 1 667 ? -8.748 13.702 33.505 1.00 74.81 667 LYS A N 1
ATOM 5304 C CA . LYS A 1 667 ? -9.524 12.484 33.755 1.00 74.81 667 LYS A CA 1
ATOM 5305 C C . LYS A 1 667 ? -10.721 12.784 34.657 1.00 74.81 667 LYS A C 1
ATOM 5307 O O . LYS A 1 667 ? -10.548 13.100 35.832 1.00 74.81 667 LYS A O 1
ATOM 5312 N N . ASP A 1 668 ? -11.926 12.570 34.138 1.00 67.19 668 ASP A N 1
ATOM 5313 C CA . ASP A 1 668 ? -13.165 12.701 34.908 1.00 67.19 668 ASP A CA 1
ATOM 5314 C C . ASP A 1 668 ? -13.190 11.681 36.076 1.00 67.19 668 ASP A C 1
ATOM 5316 O O . ASP A 1 668 ? -13.066 10.470 35.837 1.00 67.19 668 ASP A O 1
ATOM 5320 N N . PRO A 1 669 ? -13.347 12.124 37.342 1.00 52.53 669 PRO A N 1
ATOM 5321 C CA . PRO A 1 669 ? -13.403 11.234 38.501 1.00 52.53 669 PRO A CA 1
ATOM 5322 C C . PRO A 1 669 ? -14.621 10.300 38.561 1.00 52.53 669 PRO A C 1
ATOM 5324 O O . PRO A 1 669 ? -14.535 9.279 39.242 1.00 52.53 669 PRO A O 1
ATOM 5327 N N . GLN A 1 670 ? -15.742 10.634 37.909 1.00 52.50 670 GLN A N 1
ATOM 5328 C CA . GLN A 1 670 ? -16.972 9.832 37.941 1.00 52.50 670 GLN A CA 1
ATOM 5329 C C . GLN A 1 670 ? -17.099 8.893 36.740 1.00 52.50 670 GLN A C 1
ATOM 5331 O O . GLN A 1 670 ? -17.418 7.721 36.923 1.00 52.50 670 GLN A O 1
ATOM 5336 N N . THR A 1 671 ? -16.816 9.371 35.524 1.00 56.53 671 THR A N 1
ATOM 5337 C CA . THR A 1 671 ? -16.923 8.541 34.305 1.00 56.53 671 THR A CA 1
ATOM 5338 C C . THR A 1 671 ? -15.619 7.826 33.941 1.00 56.53 671 THR A C 1
ATOM 5340 O O . THR A 1 671 ? -15.624 6.854 33.188 1.00 56.53 671 THR A O 1
ATOM 5343 N N . GLY A 1 672 ? -14.476 8.287 34.461 1.00 55.84 672 GLY A N 1
ATOM 5344 C CA . GLY A 1 672 ? -13.152 7.746 34.149 1.00 55.84 672 GLY A CA 1
ATOM 5345 C C . GLY A 1 672 ? -12.616 8.105 32.757 1.00 55.84 672 GLY A C 1
ATOM 5346 O O . GLY A 1 672 ? -11.484 7.714 32.442 1.00 55.84 672 GLY A O 1
ATOM 5347 N N . LEU A 1 673 ? -13.396 8.838 31.953 1.00 55.69 673 LEU A N 1
ATOM 5348 C CA . LEU A 1 673 ? -13.044 9.294 30.610 1.00 55.69 673 LEU A CA 1
ATOM 5349 C C . LEU A 1 673 ? -11.884 10.293 30.639 1.00 55.69 673 LEU A C 1
ATOM 5351 O O . LEU A 1 673 ? -11.628 10.954 31.645 1.00 55.69 673 LEU A O 1
ATOM 5355 N N . LYS A 1 674 ? -11.167 10.378 29.515 1.00 71.00 674 LYS A N 1
ATOM 5356 C CA . LYS A 1 674 ? -9.980 11.220 29.346 1.00 71.00 674 LYS A CA 1
ATOM 5357 C C . LYS A 1 674 ? -10.172 12.214 28.208 1.00 71.00 674 LYS A C 1
ATOM 5359 O O . LYS A 1 674 ? -10.507 11.797 27.102 1.00 71.00 674 LYS A O 1
ATOM 5364 N N . SER A 1 675 ? -9.915 13.493 28.463 1.00 70.62 675 SER A N 1
ATOM 5365 C CA . SER A 1 675 ? -10.061 14.578 27.487 1.00 70.62 675 SER A CA 1
ATOM 5366 C C . SER A 1 675 ? -8.885 15.556 27.539 1.00 70.62 675 SER A C 1
ATOM 5368 O O . SER A 1 675 ? -8.331 15.834 28.603 1.00 70.62 675 SER A O 1
ATOM 5370 N N . ASN A 1 676 ? -8.491 16.088 26.378 1.00 74.62 676 ASN A N 1
ATOM 5371 C CA . ASN A 1 676 ? -7.486 17.150 26.315 1.00 74.62 676 ASN A CA 1
ATOM 5372 C C . ASN A 1 676 ? -8.127 18.457 26.788 1.00 74.62 676 ASN A C 1
ATOM 5374 O O . ASN A 1 676 ? -9.171 18.858 26.271 1.00 74.62 676 ASN A O 1
ATOM 5378 N N . LEU A 1 677 ? -7.490 19.127 27.745 1.00 75.19 677 LEU A N 1
ATOM 5379 C CA . LEU A 1 677 ? -7.946 20.397 28.295 1.00 75.19 677 LEU A CA 1
ATOM 5380 C C . LEU A 1 677 ? -6.769 21.374 28.370 1.00 75.19 677 LEU A C 1
ATOM 5382 O O . LEU A 1 677 ? -5.753 21.086 28.999 1.00 75.19 677 LEU A O 1
ATOM 5386 N N . SER A 1 678 ? -6.906 22.545 27.750 1.00 76.81 678 SER A N 1
ATOM 5387 C CA . SER A 1 678 ? -5.918 23.622 27.852 1.00 76.81 678 SER A CA 1
ATOM 5388 C C . SER A 1 678 ? -6.220 24.471 29.090 1.00 76.81 678 SER A C 1
ATOM 5390 O O . SER A 1 678 ? -7.133 25.298 29.068 1.00 76.81 678 SER A O 1
ATOM 5392 N N . ILE A 1 679 ? -5.463 24.288 30.175 1.00 77.62 679 ILE A N 1
ATOM 5393 C CA . ILE A 1 679 ? -5.663 25.027 31.435 1.00 77.62 679 ILE A CA 1
ATOM 5394 C C . ILE A 1 679 ? -4.642 26.161 31.609 1.00 77.62 679 ILE A C 1
ATOM 5396 O O . ILE A 1 679 ? -3.508 26.061 31.129 1.00 77.62 679 ILE A O 1
ATOM 5400 N N . PRO A 1 680 ? -4.977 27.241 32.335 1.00 73.19 680 PRO A N 1
ATOM 5401 C CA . PRO A 1 680 ? -3.992 28.201 32.817 1.00 73.19 680 PRO A CA 1
ATOM 5402 C C . PRO A 1 680 ? -2.881 27.505 33.616 1.00 73.19 680 PRO A C 1
ATOM 5404 O O . PRO A 1 680 ? -3.147 26.806 34.591 1.00 73.19 680 PRO A O 1
ATOM 5407 N N . LYS A 1 681 ? -1.606 27.746 33.276 1.00 65.44 681 LYS A N 1
ATOM 5408 C CA . LYS A 1 681 ? -0.458 27.146 33.990 1.00 65.44 681 LYS A CA 1
ATOM 5409 C C . LYS A 1 681 ? -0.491 27.240 35.536 1.00 65.44 681 LYS A C 1
ATOM 5411 O O . LYS A 1 681 ? 0.011 26.307 36.163 1.00 65.44 681 LYS A O 1
ATOM 5416 N N . PRO A 1 682 ? -1.042 28.294 36.179 1.00 71.81 682 PRO A N 1
ATOM 5417 C CA . PRO A 1 682 ? -1.188 28.339 37.639 1.00 71.81 682 PRO A CA 1
ATOM 5418 C C . PRO A 1 682 ? -2.130 27.282 38.241 1.00 71.81 682 PRO A C 1
ATOM 5420 O O . PRO A 1 682 ? -1.999 26.986 39.423 1.00 71.81 682 PRO A O 1
ATOM 5423 N N . GLU A 1 683 ? -3.051 26.710 37.461 1.00 76.94 683 GLU A N 1
ATOM 5424 C CA . GLU A 1 683 ? -4.055 25.733 37.921 1.00 76.94 683 GLU A CA 1
ATOM 5425 C C . GLU A 1 683 ? -3.530 24.285 37.896 1.00 76.94 683 GLU A C 1
ATOM 5427 O O . GLU A 1 683 ? -4.130 23.385 38.488 1.00 76.94 683 GLU A O 1
ATOM 5432 N N . TRP A 1 684 ? -2.354 24.066 37.292 1.00 81.00 684 TRP A N 1
ATOM 5433 C CA . TRP A 1 684 ? -1.685 22.764 37.226 1.00 81.00 684 TRP A CA 1
ATOM 5434 C C . TRP A 1 684 ? -1.581 22.015 38.567 1.00 81.00 684 TRP A C 1
ATOM 5436 O O . TRP A 1 684 ? -1.901 20.828 38.577 1.00 81.00 684 TRP A O 1
ATOM 5446 N N . PRO A 1 685 ? -1.174 22.629 39.700 1.00 76.50 685 PRO A N 1
ATOM 5447 C CA . PRO A 1 685 ? -1.006 21.889 40.953 1.00 76.50 685 PRO A CA 1
ATOM 5448 C C . PRO A 1 685 ? -2.316 21.269 41.458 1.00 76.50 685 PRO A C 1
ATOM 5450 O O . PRO A 1 685 ? -2.292 20.217 42.093 1.00 76.50 685 PRO A O 1
ATOM 5453 N N . THR A 1 686 ? -3.452 21.903 41.155 1.00 75.00 686 THR A N 1
ATOM 5454 C CA . THR A 1 686 ? -4.789 21.425 41.515 1.00 75.00 686 THR A CA 1
ATOM 5455 C C . THR A 1 686 ? -5.184 20.236 40.640 1.00 75.00 686 THR A C 1
ATOM 5457 O O . THR A 1 686 ? -5.541 19.185 41.160 1.00 75.00 686 THR A O 1
ATOM 5460 N N . HIS A 1 687 ? -5.029 20.357 39.319 1.00 73.44 687 HIS A N 1
ATOM 5461 C CA . HIS A 1 687 ? -5.305 19.273 38.368 1.00 73.44 687 HIS A CA 1
ATOM 5462 C C . HIS A 1 687 ? -4.400 18.048 38.594 1.00 73.44 687 HIS A C 1
ATOM 5464 O O . HIS A 1 687 ? -4.871 16.910 38.646 1.00 73.44 687 HIS A O 1
ATOM 5470 N N . GLN A 1 688 ? -3.111 18.274 38.864 1.00 78.38 688 GLN A N 1
ATOM 5471 C CA . GLN A 1 688 ? -2.155 17.222 39.212 1.00 78.38 688 GLN A CA 1
ATOM 5472 C C . GLN A 1 688 ? -2.568 16.446 40.476 1.00 78.38 688 GLN A C 1
ATOM 5474 O O . GLN A 1 688 ? -2.369 15.233 40.544 1.00 78.38 688 GLN A O 1
ATOM 5479 N N . ALA A 1 689 ? -3.163 17.116 41.470 1.00 70.44 689 ALA A N 1
ATOM 5480 C CA . ALA A 1 689 ? -3.652 16.470 42.690 1.00 70.44 689 ALA A CA 1
ATOM 5481 C C . ALA A 1 689 ? -4.890 15.579 42.455 1.00 70.44 689 ALA A C 1
ATOM 5483 O O . ALA A 1 689 ? -5.140 14.673 43.249 1.00 70.44 689 ALA A O 1
ATOM 5484 N N . HIS A 1 690 ? -5.630 15.800 41.364 1.00 59.50 690 HIS A N 1
ATOM 5485 C CA . HIS A 1 690 ? -6.801 15.008 40.969 1.00 59.50 690 HIS A CA 1
ATOM 5486 C C . HIS A 1 690 ? -6.479 13.880 39.966 1.00 59.50 690 HIS A C 1
ATOM 5488 O O . HIS A 1 690 ? -7.360 13.087 39.636 1.00 59.50 690 HIS A O 1
ATOM 5494 N N . GLY A 1 691 ? -5.212 13.733 39.555 1.00 63.50 691 GLY A N 1
ATOM 5495 C CA . GLY A 1 691 ? -4.737 12.622 38.718 1.00 63.50 691 GLY A CA 1
ATOM 5496 C C . GLY A 1 691 ? -4.538 12.951 37.236 1.00 63.50 691 GLY A C 1
ATOM 5497 O O . GLY A 1 691 ? -4.272 12.036 36.451 1.00 63.50 691 GLY A O 1
ATOM 5498 N N . ASP A 1 692 ? -4.628 14.227 36.863 1.00 83.62 692 ASP A N 1
ATOM 5499 C CA . ASP A 1 692 ? -4.370 14.699 35.501 1.00 83.62 692 ASP A CA 1
ATOM 5500 C C . ASP A 1 692 ? -2.864 14.683 35.175 1.00 83.62 692 ASP A C 1
ATOM 5502 O O . ASP A 1 692 ? -2.009 14.791 36.062 1.00 83.62 692 ASP A O 1
ATOM 5506 N N . VAL A 1 693 ? -2.516 14.555 33.888 1.00 82.69 693 VAL A N 1
ATOM 5507 C CA . VAL A 1 693 ? -1.115 14.524 33.416 1.00 82.69 693 VAL A CA 1
ATOM 5508 C C . VAL A 1 693 ? -0.821 15.639 32.415 1.00 82.69 693 VAL A C 1
ATOM 5510 O O . VAL A 1 693 ? -1.706 16.088 31.697 1.00 82.69 693 VAL A O 1
ATOM 5513 N N . LEU A 1 694 ? 0.431 16.101 32.382 1.00 75.31 694 LEU A N 1
ATOM 5514 C CA . LEU A 1 694 ? 0.867 17.235 31.564 1.00 75.31 694 LEU A CA 1
ATOM 5515 C C . LEU A 1 694 ? 1.155 16.797 30.115 1.00 75.31 694 LEU A C 1
ATOM 5517 O O . LEU A 1 694 ? 1.901 15.839 29.909 1.00 75.31 694 LEU A O 1
ATOM 5521 N N . GLY A 1 695 ? 0.613 17.524 29.136 1.00 69.56 695 GLY A N 1
ATOM 5522 C CA . GLY A 1 695 ? 0.572 17.149 27.717 1.00 69.56 695 GLY A CA 1
ATOM 5523 C C . GLY A 1 695 ? -0.761 16.511 27.304 1.00 69.56 695 GLY A C 1
ATOM 5524 O O . GLY A 1 695 ? -1.602 16.214 28.152 1.00 69.56 695 GLY A O 1
ATOM 5525 N N . ASP A 1 696 ? -0.945 16.296 25.998 1.00 69.06 696 ASP A N 1
ATOM 5526 C CA . ASP A 1 696 ? -2.142 15.659 25.429 1.00 69.06 696 ASP A CA 1
ATOM 5527 C C . ASP A 1 696 ? -2.461 14.303 26.076 1.00 69.06 696 ASP A C 1
ATOM 5529 O O . ASP A 1 696 ? -1.563 13.556 26.489 1.00 69.06 696 ASP A O 1
ATOM 5533 N N . CYS A 1 697 ? -3.742 13.920 26.093 1.00 61.59 697 CYS A N 1
ATOM 5534 C CA . CYS A 1 697 ? -4.100 12.557 26.452 1.00 61.59 697 CYS A CA 1
ATOM 5535 C C . CYS A 1 697 ? -3.410 11.551 25.530 1.00 61.59 697 CYS A C 1
ATOM 5537 O O . CYS A 1 697 ? -3.420 11.727 24.309 1.00 61.59 697 CYS A O 1
ATOM 5539 N N . PRO A 1 698 ? -2.859 10.453 26.088 1.00 52.00 698 PRO A N 1
ATOM 5540 C CA . PRO A 1 698 ? -2.380 9.343 25.284 1.00 52.00 698 PRO A CA 1
ATOM 5541 C C . PRO A 1 698 ? -3.512 8.879 24.372 1.00 52.00 698 PRO A C 1
ATOM 5543 O O . PRO A 1 698 ? -4.526 8.381 24.864 1.00 52.00 698 PRO A O 1
ATOM 5546 N N . ILE A 1 699 ? -3.345 9.080 23.063 1.00 39.00 699 ILE A N 1
ATOM 5547 C CA . ILE A 1 699 ? -4.387 8.789 22.082 1.00 39.00 699 ILE A CA 1
ATOM 5548 C C . ILE A 1 699 ? -4.641 7.282 22.103 1.00 39.00 699 ILE A C 1
ATOM 5550 O O . ILE A 1 699 ? -3.859 6.489 21.572 1.00 39.00 699 ILE A O 1
ATOM 5554 N N . ILE A 1 700 ? -5.752 6.881 22.716 1.00 37.59 700 ILE A N 1
ATOM 5555 C CA . ILE A 1 700 ? -6.310 5.552 22.514 1.00 37.59 700 ILE A CA 1
ATOM 5556 C C . ILE A 1 700 ? -6.957 5.604 21.133 1.00 37.59 700 ILE A C 1
ATOM 5558 O O . ILE A 1 700 ? -8.079 6.074 20.998 1.00 37.59 700 ILE A O 1
ATOM 5562 N N . ILE A 1 701 ? -6.239 5.154 20.098 1.00 33.62 701 ILE A N 1
ATOM 5563 C CA . ILE A 1 701 ? -6.805 4.985 18.750 1.00 33.62 701 ILE A CA 1
ATOM 5564 C C . ILE A 1 701 ? -7.673 3.716 18.730 1.00 33.62 701 ILE A C 1
ATOM 5566 O O . ILE A 1 701 ? -7.336 2.710 18.110 1.00 33.62 701 ILE A O 1
ATOM 5570 N N . ASN A 1 702 ? -8.784 3.789 19.453 1.00 40.69 702 ASN A N 1
ATOM 5571 C CA . ASN A 1 702 ? -10.078 3.282 19.027 1.00 40.69 702 ASN A CA 1
ATOM 5572 C C . ASN A 1 702 ? -10.908 4.577 18.931 1.00 40.69 702 ASN A C 1
ATOM 5574 O O . ASN A 1 702 ? -11.054 5.264 19.931 1.00 40.69 702 ASN A O 1
ATOM 5578 N N . ASP A 1 703 ? -11.306 5.050 17.757 1.00 40.62 703 ASP A N 1
ATOM 5579 C CA . ASP A 1 703 ? -12.080 4.264 16.805 1.00 40.62 703 ASP A CA 1
ATOM 5580 C C . ASP A 1 703 ? -11.551 4.283 15.366 1.00 40.62 703 ASP A C 1
ATOM 5582 O O . ASP A 1 703 ? -10.901 5.222 14.904 1.00 40.62 703 ASP A O 1
ATOM 5586 N N . LYS A 1 704 ? -11.879 3.226 14.614 1.00 49.09 704 LYS A N 1
ATOM 5587 C CA . LYS A 1 704 ? -11.790 3.258 13.150 1.00 49.09 704 LYS A CA 1
ATOM 5588 C C . LYS A 1 704 ? -12.792 4.277 12.630 1.00 49.09 704 LYS A C 1
ATOM 5590 O O . LYS A 1 704 ? -13.967 4.171 12.958 1.00 49.09 704 LYS A O 1
ATOM 5595 N N . GLN A 1 705 ? -12.379 5.160 11.730 1.00 59.34 705 GLN A N 1
ATOM 5596 C CA . GLN A 1 705 ? -13.348 5.881 10.913 1.00 59.34 705 GLN A CA 1
ATOM 5597 C C . GLN A 1 705 ? -13.818 4.993 9.761 1.00 59.34 705 GLN A C 1
ATOM 5599 O O . GLN A 1 705 ? -13.005 4.472 8.993 1.00 59.34 705 GLN A O 1
ATOM 5604 N N . ILE A 1 706 ? -15.131 4.813 9.649 1.00 64.81 706 ILE A N 1
ATOM 5605 C CA . ILE A 1 706 ? -15.776 4.123 8.535 1.00 64.81 706 ILE A CA 1
ATOM 5606 C C . ILE A 1 706 ? -16.414 5.149 7.607 1.00 64.81 706 ILE A C 1
ATOM 5608 O O . ILE A 1 706 ? -17.021 6.129 8.033 1.00 64.81 706 ILE A O 1
ATOM 5612 N N . GLN A 1 707 ? -16.270 4.911 6.308 1.00 72.25 707 GLN A N 1
ATOM 5613 C CA . GLN A 1 707 ? -16.935 5.710 5.294 1.00 72.25 707 GLN A CA 1
ATOM 5614 C C . GLN A 1 707 ? -18.312 5.100 5.033 1.00 72.25 707 GLN A C 1
ATOM 5616 O O . GLN A 1 707 ? -18.408 3.909 4.720 1.00 72.25 707 GLN A O 1
ATOM 5621 N N . ILE A 1 708 ? -19.364 5.897 5.192 1.00 80.88 708 ILE A N 1
ATOM 5622 C CA . ILE A 1 708 ? -20.752 5.459 5.045 1.00 80.88 708 ILE A CA 1
ATOM 5623 C C . ILE A 1 708 ? -21.475 6.296 3.994 1.00 80.88 708 ILE A C 1
ATOM 5625 O O . ILE A 1 708 ? -21.143 7.460 3.749 1.00 80.88 708 ILE A O 1
ATOM 5629 N N . CYS A 1 709 ? -22.493 5.689 3.398 1.00 78.75 709 CYS A N 1
ATOM 5630 C CA . CYS A 1 709 ? -23.499 6.395 2.642 1.00 78.75 709 CYS A CA 1
ATOM 5631 C C . CYS A 1 709 ? -24.589 6.828 3.610 1.00 78.75 709 CYS A C 1
ATOM 5633 O O . CYS A 1 709 ? -25.437 6.015 3.986 1.00 78.75 709 CYS A O 1
ATOM 5635 N N . HIS A 1 710 ? -24.532 8.094 4.001 1.00 80.69 710 HIS A N 1
ATOM 5636 C CA . HIS A 1 710 ? -25.537 8.710 4.839 1.00 80.69 710 HIS A CA 1
ATOM 5637 C C . HIS A 1 710 ? -26.738 9.135 3.997 1.00 80.69 710 HIS A C 1
ATOM 5639 O O . HIS A 1 710 ? -26.579 9.843 2.996 1.00 80.69 710 HIS A O 1
ATOM 5645 N N . LYS A 1 711 ? -27.928 8.684 4.386 1.00 70.69 711 LYS A N 1
ATOM 5646 C CA . LYS A 1 711 ? -29.201 9.117 3.826 1.00 70.69 711 LYS A CA 1
ATOM 5647 C C . LYS A 1 711 ? -29.791 10.166 4.764 1.00 70.69 711 LYS A C 1
ATOM 5649 O O . LYS A 1 711 ? -30.307 9.836 5.825 1.00 70.69 711 LYS A O 1
ATOM 5654 N N . ASP A 1 712 ? -29.765 11.414 4.317 1.00 62.41 712 ASP A N 1
ATOM 5655 C CA . ASP A 1 712 ? -30.436 12.527 4.987 1.00 62.41 712 ASP A CA 1
ATOM 5656 C C . ASP A 1 712 ? -31.932 12.178 5.212 1.00 62.41 712 ASP A C 1
ATOM 5658 O O . ASP A 1 712 ? -32.630 11.875 4.230 1.00 62.41 712 ASP A O 1
ATOM 5662 N N . PRO A 1 713 ? -32.432 12.172 6.468 1.00 51.75 713 PRO A N 1
ATOM 5663 C CA . PRO A 1 713 ? -33.813 11.802 6.778 1.00 51.75 713 PRO A CA 1
ATOM 5664 C C . PRO A 1 713 ? -34.873 12.723 6.159 1.00 51.75 713 PRO A C 1
ATOM 5666 O O . PRO A 1 713 ? -35.953 12.242 5.815 1.00 51.75 713 PRO A O 1
ATOM 5669 N N . ASP A 1 714 ? -34.568 14.013 5.988 1.00 51.88 714 ASP A N 1
ATOM 5670 C CA . ASP A 1 714 ? -35.500 15.037 5.501 1.00 51.88 714 ASP A CA 1
ATOM 5671 C C . ASP A 1 714 ? -35.478 15.161 3.974 1.00 51.88 714 ASP A C 1
ATOM 5673 O O . ASP A 1 714 ? -36.514 15.316 3.322 1.00 51.88 714 ASP A O 1
ATOM 5677 N N . SER A 1 715 ? -34.285 15.117 3.373 1.00 47.84 715 SER A N 1
ATOM 5678 C CA . SER A 1 715 ? -34.127 15.326 1.929 1.00 47.84 715 SER A CA 1
ATOM 5679 C C . SER A 1 715 ? -34.060 14.030 1.117 1.00 47.84 715 SER A C 1
ATOM 5681 O O . SER A 1 715 ? -34.239 14.063 -0.104 1.00 47.84 715 SER A O 1
ATOM 5683 N N . GLY A 1 716 ? -33.803 12.890 1.768 1.00 55.41 716 GLY A N 1
ATOM 5684 C CA . GLY A 1 716 ? -33.602 11.586 1.132 1.00 55.41 716 GLY A CA 1
ATOM 5685 C C . GLY A 1 716 ? -32.303 11.465 0.325 1.00 55.41 716 GLY A C 1
ATOM 5686 O O . GLY A 1 716 ? -32.046 10.403 -0.254 1.00 55.41 716 GLY A O 1
ATOM 5687 N N . LEU A 1 717 ? -31.486 12.525 0.271 1.00 50.66 717 LEU A N 1
ATOM 5688 C CA . LEU A 1 717 ? -30.221 12.552 -0.455 1.00 50.66 717 LEU A CA 1
ATOM 5689 C C . LEU A 1 717 ? -29.182 11.653 0.208 1.00 50.66 717 LEU A C 1
ATOM 5691 O O . LEU A 1 717 ? -29.017 11.618 1.425 1.00 50.66 717 LEU A O 1
ATOM 5695 N N . LYS A 1 718 ? -28.446 10.946 -0.645 1.00 71.12 718 LYS A N 1
ATOM 5696 C CA . LYS A 1 718 ? -27.396 10.009 -0.266 1.00 71.12 718 LYS A CA 1
ATOM 5697 C C . LYS A 1 718 ? -26.027 10.664 -0.436 1.00 71.12 718 LYS A C 1
ATOM 5699 O O . LYS A 1 718 ? -25.620 10.959 -1.561 1.00 71.12 718 LYS A O 1
ATOM 5704 N N . THR A 1 719 ? -25.322 10.889 0.670 1.00 65.56 719 THR A N 1
ATOM 5705 C CA . THR A 1 719 ? -24.018 11.568 0.715 1.00 65.56 719 THR A CA 1
ATOM 5706 C C . THR A 1 719 ? -22.946 10.701 1.377 1.00 65.56 719 THR A C 1
ATOM 5708 O O . THR A 1 719 ? -23.232 9.868 2.231 1.00 65.56 719 THR A O 1
ATOM 5711 N N . ASN A 1 720 ? -21.689 10.864 0.957 1.00 73.50 720 ASN A N 1
ATOM 5712 C CA . ASN A 1 720 ? -20.567 10.124 1.536 1.00 73.50 720 ASN A CA 1
ATOM 5713 C C . ASN A 1 720 ? -20.003 10.903 2.723 1.00 73.50 720 ASN A C 1
ATOM 5715 O O . ASN A 1 720 ? -19.444 11.981 2.514 1.00 73.50 720 ASN A O 1
ATOM 5719 N N . ILE A 1 721 ? -20.078 10.338 3.925 1.00 72.88 721 ILE A N 1
ATOM 5720 C CA . ILE A 1 721 ? -19.465 10.913 5.130 1.00 72.88 721 ILE A CA 1
ATOM 5721 C C . ILE A 1 721 ? -18.516 9.904 5.786 1.00 72.88 721 ILE A C 1
ATOM 5723 O O . ILE A 1 721 ? -18.578 8.703 5.509 1.00 72.88 721 ILE A O 1
ATOM 5727 N N . LEU A 1 722 ? -17.603 10.393 6.627 1.00 71.75 722 LEU A N 1
ATOM 5728 C CA . LEU A 1 722 ? -16.834 9.554 7.544 1.00 71.75 722 LEU A CA 1
ATOM 5729 C C . LEU A 1 722 ? -17.385 9.748 8.955 1.00 71.75 722 LEU A C 1
ATOM 5731 O O . LEU A 1 722 ? -17.509 10.882 9.409 1.00 71.75 722 LEU A O 1
ATOM 5735 N N . ILE A 1 723 ? -17.672 8.636 9.624 1.00 74.44 723 ILE A N 1
ATOM 5736 C CA . ILE A 1 723 ? -18.078 8.569 11.033 1.00 74.44 723 ILE A CA 1
ATOM 5737 C C . ILE A 1 723 ? -17.138 7.619 11.774 1.00 74.44 723 ILE A C 1
ATOM 5739 O O . ILE A 1 723 ? -16.404 6.860 11.133 1.00 74.44 723 ILE A O 1
ATOM 5743 N N . ASN A 1 724 ? -17.163 7.604 13.103 1.00 69.62 724 ASN A N 1
ATOM 5744 C CA . ASN A 1 724 ? -16.451 6.572 13.851 1.00 69.62 724 ASN A CA 1
ATOM 5745 C C . ASN A 1 724 ? -17.235 5.245 13.791 1.00 69.62 724 ASN A C 1
ATOM 5747 O O . ASN A 1 724 ? -18.454 5.229 13.650 1.00 69.62 724 ASN A O 1
ATOM 5751 N N . GLU A 1 725 ? -16.554 4.100 13.864 1.00 66.19 725 GLU A N 1
ATOM 5752 C CA . GLU A 1 725 ? -17.201 2.778 13.806 1.00 66.19 725 GLU A CA 1
ATOM 5753 C C . GLU A 1 725 ? -18.038 2.480 15.061 1.00 66.19 725 GLU A C 1
ATOM 5755 O O . GLU A 1 725 ? -18.976 1.690 14.991 1.00 66.19 725 GLU A O 1
ATOM 5760 N N . SER A 1 726 ? -17.753 3.163 16.170 1.00 67.44 726 SER A N 1
ATOM 5761 C CA . SER A 1 726 ? -18.592 3.257 17.371 1.00 67.44 726 SER A CA 1
ATOM 5762 C C . SER A 1 726 ? -19.955 3.902 17.082 1.00 67.44 726 SER A C 1
ATOM 5764 O O . SER A 1 726 ? -20.982 3.385 17.520 1.00 67.44 726 SER A O 1
ATOM 5766 N N . ASP A 1 727 ? -19.983 4.947 16.251 1.00 66.56 727 ASP A N 1
ATOM 5767 C CA . ASP A 1 727 ? -21.201 5.643 15.813 1.00 66.56 727 ASP A CA 1
ATOM 5768 C C . ASP A 1 727 ? -21.991 4.854 14.742 1.00 66.56 727 ASP A C 1
ATOM 5770 O O . ASP A 1 727 ? -23.085 5.250 14.341 1.00 66.56 727 ASP A O 1
ATOM 5774 N N . TRP A 1 728 ? -21.481 3.710 14.260 1.00 76.50 728 TRP A N 1
ATOM 5775 C CA . TRP A 1 728 ? -22.165 2.916 13.230 1.00 76.50 728 TRP A CA 1
ATOM 5776 C C . TRP A 1 728 ? -23.571 2.480 13.648 1.00 76.50 728 TRP A C 1
ATOM 5778 O O . TRP A 1 728 ? -24.464 2.439 12.807 1.00 76.50 728 TRP A O 1
ATOM 5788 N N . LEU A 1 729 ? -23.773 2.135 14.923 1.00 67.31 729 LEU A N 1
ATOM 5789 C CA . LEU A 1 729 ? -25.038 1.557 15.377 1.00 67.31 729 LEU A CA 1
ATOM 5790 C C . LEU A 1 729 ? -26.199 2.563 15.303 1.00 67.31 729 LEU A C 1
ATOM 5792 O O . LEU A 1 729 ? -27.311 2.168 14.959 1.00 67.31 729 LEU A O 1
ATOM 5796 N N . SER A 1 730 ? -25.938 3.851 15.561 1.00 66.88 730 SER A N 1
ATOM 5797 C CA . SER A 1 730 ? -26.936 4.915 15.396 1.00 66.88 730 SER A CA 1
ATOM 5798 C C . SER A 1 730 ? -27.161 5.240 13.918 1.00 66.88 730 SER A C 1
ATOM 5800 O O . SER A 1 730 ? -28.295 5.309 13.463 1.00 66.88 730 SER A O 1
ATOM 5802 N N . HIS A 1 731 ? -26.102 5.359 13.118 1.00 70.19 731 HIS A N 1
ATOM 5803 C CA . HIS A 1 731 ? -26.247 5.626 11.684 1.00 70.19 731 HIS A CA 1
ATOM 5804 C C . HIS A 1 731 ? -26.985 4.498 10.936 1.00 70.19 731 HIS A C 1
ATOM 5806 O O . HIS A 1 731 ? -27.842 4.758 10.089 1.00 70.19 731 HIS A O 1
ATOM 5812 N N . TYR A 1 732 ? -26.726 3.238 11.294 1.00 72.62 732 TYR A N 1
ATOM 5813 C CA . TYR A 1 732 ? -27.437 2.080 10.752 1.00 72.62 732 TYR A CA 1
ATOM 5814 C C . TYR A 1 732 ? -28.938 2.111 11.067 1.00 72.62 732 TYR A C 1
ATOM 5816 O O . TYR A 1 732 ? -29.748 1.857 10.173 1.00 72.62 732 TYR A O 1
ATOM 5824 N N . SER A 1 733 ? -29.330 2.479 12.295 1.00 58.88 733 SER A N 1
ATOM 5825 C CA . SER A 1 733 ? -30.749 2.563 12.674 1.00 58.88 733 SER A CA 1
ATOM 5826 C C . SER A 1 733 ? -31.509 3.682 11.944 1.00 58.88 733 SER A C 1
ATOM 5828 O O . SER A 1 733 ? -32.728 3.594 11.802 1.00 58.88 733 SER A O 1
ATOM 5830 N N . HIS A 1 734 ? -30.803 4.675 11.391 1.00 52.31 734 HIS A N 1
ATOM 5831 C CA . HIS A 1 734 ? -31.367 5.712 10.517 1.00 52.31 734 HIS A CA 1
ATOM 5832 C C . HIS A 1 734 ? -31.348 5.364 9.010 1.00 52.31 734 HIS A C 1
ATOM 5834 O O . HIS A 1 734 ? -31.812 6.153 8.185 1.00 52.31 734 HIS A O 1
ATOM 5840 N N . GLY A 1 735 ? -30.908 4.156 8.633 1.00 60.94 735 GLY A N 1
ATOM 5841 C CA . GLY A 1 735 ? -30.968 3.652 7.254 1.00 60.94 735 GLY A CA 1
ATOM 5842 C C . GLY A 1 735 ? -29.738 3.957 6.392 1.00 60.94 735 GLY A C 1
ATOM 5843 O O . GLY A 1 735 ? -29.814 3.858 5.160 1.00 60.94 735 GLY A O 1
ATOM 5844 N N . ASP A 1 736 ? -28.615 4.303 7.022 1.00 80.75 736 ASP A N 1
ATOM 5845 C CA . ASP A 1 736 ? -27.323 4.467 6.357 1.00 80.75 736 ASP A CA 1
ATOM 5846 C C . ASP A 1 736 ? -26.689 3.108 6.012 1.00 80.75 736 ASP A C 1
ATOM 5848 O O . ASP A 1 736 ? -26.965 2.082 6.635 1.00 80.75 736 ASP A O 1
ATOM 5852 N N . THR A 1 737 ? -25.794 3.078 5.019 1.00 80.94 737 THR A N 1
ATOM 5853 C CA . THR A 1 737 ? -25.102 1.840 4.598 1.00 80.94 737 THR A CA 1
ATOM 5854 C C . THR A 1 737 ? -23.585 2.010 4.606 1.00 80.94 737 THR A C 1
ATOM 5856 O O . THR A 1 737 ? -23.093 2.996 4.057 1.00 80.94 737 THR A O 1
ATOM 5859 N N . LYS A 1 738 ? -22.818 1.042 5.140 1.00 75.06 738 LYS A N 1
ATOM 5860 C CA . LYS A 1 738 ? -21.341 1.066 5.054 1.00 75.06 738 LYS A CA 1
ATOM 5861 C C . LYS A 1 738 ? -20.871 1.084 3.591 1.00 75.06 738 LYS A C 1
ATOM 5863 O O . LYS A 1 738 ? -21.361 0.314 2.767 1.00 75.06 738 LYS A O 1
ATOM 5868 N N . GLY A 1 739 ? -19.877 1.920 3.290 1.00 67.88 739 GLY A N 1
ATOM 5869 C CA . GLY A 1 739 ? -19.332 2.126 1.946 1.00 67.88 739 GLY A CA 1
ATOM 5870 C C . GLY A 1 739 ? -19.863 3.384 1.250 1.00 67.88 739 GLY A C 1
ATOM 5871 O O . GLY A 1 739 ? -20.697 4.109 1.779 1.00 67.88 739 GLY A O 1
ATOM 5872 N N . LEU A 1 740 ? -19.349 3.662 0.049 1.00 64.50 740 LEU A N 1
ATOM 5873 C CA . LEU A 1 740 ? -19.761 4.826 -0.742 1.00 64.50 740 LEU A CA 1
ATOM 5874 C C . LEU A 1 740 ? -21.192 4.670 -1.271 1.00 64.50 740 LEU A C 1
ATOM 5876 O O . LEU A 1 740 ? -21.593 3.588 -1.701 1.00 64.50 740 LEU A O 1
ATOM 5880 N N . CYS A 1 741 ? -21.924 5.779 -1.338 1.00 62.38 741 CYS A N 1
ATOM 5881 C CA . CYS A 1 741 ? -23.243 5.835 -1.942 1.00 62.38 741 CYS A CA 1
ATOM 5882 C C . CYS A 1 741 ? -23.231 5.318 -3.384 1.00 62.38 741 CYS A C 1
ATOM 5884 O O . CYS A 1 741 ? -22.402 5.772 -4.187 1.00 62.38 741 CYS A O 1
ATOM 5886 N N . PRO A 1 742 ? -24.175 4.429 -3.752 1.00 57.03 742 PRO A N 1
ATOM 5887 C CA . PRO A 1 742 ? -24.370 4.038 -5.137 1.00 57.03 742 PRO A CA 1
ATOM 5888 C C . PRO A 1 742 ? -24.605 5.289 -5.980 1.00 57.03 742 PRO A C 1
ATOM 5890 O O . PRO A 1 742 ? -25.556 6.036 -5.746 1.00 57.03 742 PRO A O 1
ATOM 5893 N N . ARG A 1 743 ? -23.736 5.536 -6.966 1.00 45.16 743 ARG A N 1
ATOM 5894 C CA . ARG A 1 743 ? -23.994 6.588 -7.950 1.00 45.16 743 ARG A CA 1
ATOM 5895 C C . ARG A 1 743 ? -25.226 6.181 -8.745 1.00 45.16 743 ARG A C 1
ATOM 5897 O O . ARG A 1 743 ? -25.171 5.197 -9.481 1.00 45.16 743 ARG A O 1
ATOM 5904 N N . GLU A 1 744 ? -26.296 6.964 -8.649 1.00 46.00 744 GLU A N 1
ATOM 5905 C CA . GLU A 1 744 ? -27.376 6.913 -9.629 1.00 46.00 744 GLU A CA 1
ATOM 5906 C C . GLU A 1 744 ? -26.828 7.357 -10.986 1.00 46.00 744 GLU A C 1
ATOM 5908 O O . GLU A 1 744 ? -26.827 8.536 -11.350 1.00 46.00 744 GLU A O 1
ATOM 5913 N N . ILE A 1 745 ? -26.336 6.388 -11.754 1.00 44.78 745 ILE A N 1
ATOM 5914 C CA . ILE A 1 745 ? -26.123 6.564 -13.180 1.00 44.78 745 ILE A CA 1
ATOM 5915 C C . ILE A 1 745 ? -27.520 6.688 -13.781 1.00 44.78 745 ILE A C 1
ATOM 5917 O O . ILE A 1 745 ? -28.207 5.692 -13.988 1.00 44.78 745 ILE A O 1
ATOM 5921 N N . LYS A 1 746 ? -27.966 7.924 -14.020 1.00 47.97 746 LYS A N 1
ATOM 5922 C CA . LYS A 1 746 ? -29.176 8.164 -14.805 1.00 47.97 746 LYS A CA 1
ATOM 5923 C C . LYS A 1 746 ? -28.893 7.676 -16.222 1.00 47.97 746 LYS A C 1
ATOM 5925 O O . LYS A 1 746 ? -28.030 8.234 -16.900 1.00 47.97 746 LYS A O 1
ATOM 5930 N N . TYR A 1 747 ? -29.579 6.616 -16.627 1.00 59.12 747 TYR A N 1
ATOM 5931 C CA . TYR A 1 747 ? -29.562 6.144 -18.004 1.00 59.12 747 TYR A CA 1
ATOM 5932 C C . TYR A 1 747 ? -30.482 7.029 -18.846 1.00 59.12 747 TYR A C 1
ATOM 5934 O O . TYR A 1 747 ? -31.453 7.593 -18.338 1.00 59.12 747 TYR A O 1
ATOM 5942 N N . ILE A 1 748 ? -30.145 7.176 -20.119 1.00 70.50 748 ILE A N 1
ATOM 5943 C CA . ILE A 1 748 ? -31.010 7.761 -21.138 1.00 70.50 748 ILE A CA 1
ATOM 5944 C C . ILE A 1 748 ? -31.212 6.729 -22.240 1.00 70.50 748 ILE A C 1
ATOM 5946 O O . ILE A 1 748 ? -30.275 6.022 -22.610 1.00 70.50 748 ILE A O 1
ATOM 5950 N N . ASP A 1 749 ? -32.423 6.662 -22.773 1.00 78.31 749 ASP A N 1
ATOM 5951 C CA . ASP A 1 749 ? -32.700 5.848 -23.947 1.00 78.31 749 ASP A CA 1
ATOM 5952 C C . ASP A 1 749 ? -32.320 6.634 -25.202 1.00 78.31 749 ASP A C 1
ATOM 5954 O O . ASP A 1 749 ? -32.644 7.819 -25.342 1.00 78.31 749 ASP A O 1
ATOM 5958 N N . ILE A 1 750 ? -31.586 5.980 -26.096 1.00 80.25 750 ILE A N 1
ATOM 5959 C CA . ILE A 1 750 ? -31.156 6.525 -27.380 1.00 80.25 750 ILE A CA 1
ATOM 5960 C C . ILE A 1 750 ? -31.529 5.561 -28.502 1.00 80.25 750 ILE A C 1
ATOM 5962 O O . ILE A 1 750 ? -31.521 4.343 -28.331 1.00 80.25 750 ILE A O 1
ATOM 5966 N N . CYS A 1 751 ? -31.801 6.103 -29.679 1.00 79.69 751 CYS A N 1
ATOM 5967 C CA . CYS A 1 751 ? -31.846 5.336 -30.904 1.00 79.69 751 CYS A CA 1
ATOM 5968 C C . CYS A 1 751 ? -30.427 5.253 -31.463 1.00 79.69 751 CYS A C 1
ATOM 5970 O O . CYS A 1 751 ? -29.942 6.200 -32.095 1.00 79.69 751 CYS A O 1
ATOM 5972 N N . HIS A 1 752 ? -29.775 4.123 -31.204 1.00 79.00 752 HIS A N 1
ATOM 5973 C CA . HIS A 1 752 ? -28.457 3.815 -31.725 1.00 79.00 752 HIS A CA 1
ATOM 5974 C C . HIS A 1 752 ? -28.544 3.394 -33.195 1.00 79.00 752 HIS A C 1
ATOM 5976 O O . HIS A 1 752 ? -29.452 2.649 -33.578 1.00 79.00 752 HIS A O 1
ATOM 5982 N N . LYS A 1 753 ? -27.600 3.851 -34.024 1.00 75.25 753 LYS A N 1
ATOM 5983 C CA . LYS A 1 753 ? -27.455 3.404 -35.411 1.00 75.25 753 LYS A CA 1
ATOM 5984 C C . LYS A 1 753 ? -26.106 2.719 -35.624 1.00 75.25 753 LYS A C 1
ATOM 5986 O O . LYS A 1 753 ? -25.065 3.369 -35.603 1.00 75.25 753 LYS A O 1
ATOM 5991 N N . ASP A 1 754 ? -26.142 1.430 -35.950 1.00 65.62 754 ASP A N 1
ATOM 5992 C CA . ASP A 1 754 ? -24.946 0.651 -36.285 1.00 65.62 754 ASP A CA 1
ATOM 5993 C C . ASP A 1 754 ? -24.231 1.255 -37.522 1.00 65.62 754 ASP A C 1
ATOM 5995 O O . ASP A 1 754 ? -24.847 1.360 -38.594 1.00 65.62 754 ASP A O 1
ATOM 5999 N N . PRO A 1 755 ? -22.941 1.645 -37.423 1.00 54.44 755 PRO A N 1
ATOM 6000 C CA . PRO A 1 755 ? -22.190 2.223 -38.538 1.00 54.44 755 PRO A CA 1
ATOM 6001 C C . PRO A 1 755 ? -21.961 1.281 -39.729 1.00 54.44 755 PRO A C 1
ATOM 6003 O O . PRO A 1 755 ? -21.753 1.769 -40.840 1.00 54.44 755 PRO A O 1
ATOM 6006 N N . GLN A 1 756 ? -21.966 -0.042 -39.523 1.00 53.50 756 GLN A N 1
ATOM 6007 C CA . GLN A 1 756 ? -21.710 -1.036 -40.572 1.00 53.50 756 GLN A CA 1
ATOM 6008 C C . GLN A 1 756 ? -22.994 -1.551 -41.225 1.00 53.50 756 GLN A C 1
ATOM 6010 O O . GLN A 1 756 ? -23.034 -1.701 -42.446 1.00 53.50 756 GLN A O 1
ATOM 6015 N N . THR A 1 757 ? -24.048 -1.809 -40.444 1.00 62.53 757 THR A N 1
ATOM 6016 C CA . THR A 1 757 ? -25.317 -2.348 -40.979 1.00 62.53 757 THR A CA 1
ATOM 6017 C C . THR A 1 757 ? -26.374 -1.277 -41.252 1.00 62.53 757 THR A C 1
ATOM 6019 O O . THR A 1 757 ? -27.315 -1.510 -42.011 1.00 62.53 757 THR A O 1
ATOM 6022 N N . GLY A 1 758 ? -26.243 -0.089 -40.654 1.00 59.44 758 GLY A N 1
ATOM 6023 C CA . GLY A 1 758 ? -27.203 1.009 -40.771 1.00 59.44 758 GLY A CA 1
ATOM 6024 C C . GLY A 1 758 ? -28.527 0.793 -40.029 1.00 59.44 758 GLY A C 1
ATOM 6025 O O . GLY A 1 758 ? -29.391 1.675 -40.094 1.00 59.44 758 GLY A O 1
ATOM 6026 N N . LEU A 1 759 ? -28.683 -0.344 -39.342 1.00 59.69 759 LEU A N 1
ATOM 6027 C CA . LEU A 1 759 ? -29.853 -0.690 -38.539 1.00 59.69 759 LEU A CA 1
ATOM 6028 C C . LEU A 1 759 ? -29.966 0.214 -37.308 1.00 59.69 759 LEU A C 1
ATOM 6030 O O . LEU A 1 759 ? -28.974 0.738 -36.804 1.00 59.69 759 LEU A O 1
ATOM 6034 N N . LYS A 1 760 ? -31.204 0.396 -36.847 1.00 70.00 760 LYS A N 1
ATOM 6035 C CA . LYS A 1 760 ? -31.569 1.266 -35.728 1.00 70.00 760 LYS A CA 1
ATOM 6036 C C . LYS A 1 760 ? -32.128 0.440 -34.572 1.00 70.00 760 LYS A C 1
ATOM 6038 O O . LYS A 1 760 ? -33.053 -0.341 -34.793 1.00 70.00 760 LYS A O 1
ATOM 6043 N N . SER A 1 761 ? -31.604 0.628 -33.365 1.00 72.81 761 SER A N 1
ATOM 6044 C CA . SER A 1 761 ? -32.037 -0.076 -32.151 1.00 72.81 761 SER A CA 1
ATOM 6045 C C . SER A 1 761 ? -32.069 0.847 -30.932 1.00 72.81 761 SER A C 1
ATOM 6047 O O . SER A 1 761 ? -31.245 1.749 -30.796 1.00 72.81 761 SER A O 1
ATOM 6049 N N . ASN A 1 762 ? -33.025 0.624 -30.028 1.00 73.44 762 ASN A N 1
ATOM 6050 C CA . ASN A 1 762 ? -33.112 1.384 -28.782 1.00 73.44 762 ASN A CA 1
ATOM 6051 C C . ASN A 1 762 ? -32.054 0.845 -27.808 1.00 73.44 762 ASN A C 1
ATOM 6053 O O . ASN A 1 762 ? -31.981 -0.365 -27.580 1.00 73.44 762 ASN A O 1
ATOM 6057 N N . LEU A 1 763 ? -31.248 1.737 -27.239 1.00 74.44 763 LEU A N 1
ATOM 6058 C CA . LEU A 1 763 ? -30.157 1.418 -26.326 1.00 74.44 763 LEU A CA 1
ATOM 6059 C C . LEU A 1 763 ? -30.203 2.372 -25.127 1.00 74.44 763 LEU A C 1
ATOM 6061 O O . LEU A 1 763 ? -30.179 3.587 -25.302 1.00 74.44 763 LEU A O 1
ATOM 6065 N N . SER A 1 764 ? -30.240 1.831 -23.910 1.00 75.69 764 SER A N 1
ATOM 6066 C CA . SER A 1 764 ? -30.156 2.627 -22.681 1.00 75.69 764 SER A CA 1
ATOM 6067 C C . SER A 1 764 ? -28.687 2.830 -22.301 1.00 75.69 764 SER A C 1
ATOM 6069 O O . SER A 1 764 ? -28.023 1.877 -21.893 1.00 75.69 764 SER A O 1
ATOM 6071 N N . ILE A 1 765 ? -28.168 4.056 -22.411 1.00 74.12 765 ILE A N 1
ATOM 6072 C CA . ILE A 1 765 ? -26.767 4.384 -22.089 1.00 74.12 765 ILE A CA 1
ATOM 6073 C C . ILE A 1 765 ? -26.654 5.270 -20.839 1.00 74.12 765 ILE A C 1
ATOM 6075 O O . ILE A 1 765 ? -27.564 6.054 -20.555 1.00 74.12 765 ILE A O 1
ATOM 6079 N N . PRO A 1 766 ? -25.541 5.217 -20.087 1.00 71.06 766 PRO A N 1
ATOM 6080 C CA . PRO A 1 766 ? -25.220 6.213 -19.069 1.00 71.06 766 PRO A CA 1
ATOM 6081 C C . PRO A 1 766 ? -25.278 7.642 -19.632 1.00 71.06 766 PRO A C 1
ATOM 6083 O O . PRO A 1 766 ? -24.608 7.956 -20.613 1.00 71.06 766 PRO A O 1
ATOM 6086 N N . LYS A 1 767 ? -26.004 8.563 -18.981 1.00 63.25 767 LYS A N 1
ATOM 6087 C CA . LYS A 1 767 ? -26.092 9.974 -19.417 1.00 63.25 767 LYS A CA 1
ATOM 6088 C C . LYS A 1 767 ? -24.734 10.668 -19.678 1.00 63.25 767 LYS A C 1
ATOM 6090 O O . LYS A 1 767 ? -24.687 11.478 -20.603 1.00 63.25 767 LYS A O 1
ATOM 6095 N N . PRO A 1 768 ? -23.630 10.380 -18.952 1.00 66.56 768 PRO A N 1
ATOM 6096 C CA . PRO A 1 768 ? -22.307 10.933 -19.274 1.00 66.56 768 PRO A CA 1
ATOM 6097 C C . PRO A 1 768 ? -21.714 10.472 -20.616 1.00 66.56 768 PRO A C 1
ATOM 6099 O O . PRO A 1 768 ? -20.825 11.139 -21.134 1.00 66.56 768 PRO A O 1
ATOM 6102 N N . GLU A 1 769 ? -22.184 9.358 -21.182 1.00 71.44 769 GLU A N 1
ATOM 6103 C CA . GLU A 1 769 ? -21.700 8.790 -22.451 1.00 71.44 769 GLU A CA 1
ATOM 6104 C C . GLU A 1 769 ? -22.455 9.351 -23.670 1.00 71.44 769 GLU A C 1
ATOM 6106 O O . GLU A 1 769 ? -22.010 9.192 -24.809 1.00 71.44 769 GLU A O 1
ATOM 6111 N N . TRP A 1 770 ? -23.548 10.093 -23.435 1.00 80.81 770 TRP A N 1
ATOM 6112 C CA . TRP A 1 770 ? -24.339 10.751 -24.478 1.00 80.81 770 TRP A CA 1
ATOM 6113 C C . TRP A 1 770 ? -23.517 11.566 -25.490 1.00 80.81 770 TRP A C 1
ATOM 6115 O O . TRP A 1 770 ? -23.739 11.370 -26.683 1.00 80.81 770 TRP A O 1
ATOM 6125 N N . PRO A 1 771 ? -22.542 12.418 -25.100 1.00 70.50 771 PRO A N 1
ATOM 6126 C CA . PRO A 1 771 ? -21.788 13.213 -26.073 1.00 70.50 771 PRO A CA 1
ATOM 6127 C C . PRO A 1 771 ? -21.003 12.352 -27.074 1.00 70.50 771 PRO A C 1
ATOM 6129 O O . PRO A 1 771 ? -20.833 12.746 -28.226 1.00 70.50 771 PRO A O 1
ATOM 6132 N N . THR A 1 772 ? -20.557 11.163 -26.656 1.00 70.00 772 THR A N 1
ATOM 6133 C CA . THR A 1 772 ? -19.830 10.211 -27.508 1.00 70.00 772 THR A CA 1
ATOM 6134 C C . THR A 1 772 ? -20.771 9.500 -28.481 1.00 70.00 772 THR A C 1
ATOM 6136 O O . THR A 1 772 ? -20.428 9.331 -29.647 1.00 70.00 772 THR A O 1
ATOM 6139 N N . HIS A 1 773 ? -21.970 9.122 -28.037 1.00 71.69 773 HIS A N 1
ATOM 6140 C CA . HIS A 1 773 ? -22.992 8.518 -28.900 1.00 71.69 773 HIS A CA 1
ATOM 6141 C C . HIS A 1 773 ? -23.587 9.526 -29.895 1.00 71.69 773 HIS A C 1
ATOM 6143 O O . HIS A 1 773 ? -23.690 9.246 -31.090 1.00 71.69 773 HIS A O 1
ATOM 6149 N N . GLN A 1 774 ? -23.864 10.749 -29.439 1.00 76.38 774 GLN A N 1
ATOM 6150 C CA . GLN A 1 774 ? -24.312 11.853 -30.287 1.00 76.38 774 GLN A CA 1
ATOM 6151 C C . GLN A 1 774 ? -23.289 12.181 -31.389 1.00 76.38 774 GLN A C 1
ATOM 6153 O O . GLN A 1 774 ? -23.672 12.427 -32.533 1.00 76.38 774 GLN A O 1
ATOM 6158 N N . ALA A 1 775 ? -21.986 12.129 -31.082 1.00 67.06 775 ALA A N 1
ATOM 6159 C CA . ALA A 1 775 ? -20.917 12.327 -32.064 1.00 67.06 775 ALA A CA 1
ATOM 6160 C C . ALA A 1 775 ? -20.863 11.237 -33.157 1.00 67.06 775 ALA A C 1
ATOM 6162 O O . ALA A 1 775 ? -20.335 11.493 -34.239 1.00 67.06 775 ALA A O 1
ATOM 6163 N N . HIS A 1 776 ? -21.435 10.053 -32.909 1.00 57.97 776 HIS A N 1
ATOM 6164 C CA . HIS A 1 776 ? -21.554 8.965 -33.887 1.00 57.97 776 HIS A CA 1
ATOM 6165 C C . HIS A 1 776 ? -22.907 8.937 -34.627 1.00 57.97 776 HIS A C 1
ATOM 6167 O O . HIS A 1 776 ? -23.108 8.093 -35.498 1.00 57.97 776 HIS A O 1
ATOM 6173 N N . GLY A 1 777 ? -23.798 9.901 -34.364 1.00 64.12 777 GLY A N 1
ATOM 6174 C CA . GLY A 1 777 ? -25.062 10.073 -35.092 1.00 64.12 777 GLY A CA 1
ATOM 6175 C C . GLY A 1 777 ? -26.284 9.402 -34.458 1.00 64.12 777 GLY A C 1
ATOM 6176 O O . GLY A 1 777 ? -27.329 9.326 -35.110 1.00 64.12 777 GLY A O 1
ATOM 6177 N N . ASP A 1 778 ? -26.169 8.950 -33.209 1.00 81.69 778 ASP A N 1
ATOM 6178 C CA . ASP A 1 778 ? -27.300 8.462 -32.417 1.00 81.69 778 ASP A CA 1
ATOM 6179 C C . ASP A 1 778 ? -28.220 9.629 -32.000 1.00 81.69 778 ASP A C 1
ATOM 6181 O O . ASP A 1 778 ? -27.776 10.774 -31.863 1.00 81.69 778 ASP A O 1
ATOM 6185 N N . VAL A 1 779 ? -29.514 9.358 -31.787 1.00 81.88 779 VAL A N 1
ATOM 6186 C CA . VAL A 1 779 ? -30.504 10.375 -31.364 1.00 81.88 779 VAL A CA 1
ATOM 6187 C C . VAL A 1 779 ? -31.145 10.020 -30.024 1.00 81.88 779 VAL A C 1
ATOM 6189 O O . VAL A 1 779 ? -31.288 8.850 -29.696 1.00 81.88 779 VAL A O 1
ATOM 6192 N N . LEU A 1 780 ? -31.526 11.032 -29.243 1.00 73.56 780 LEU A N 1
ATOM 6193 C CA . LEU A 1 780 ? -32.130 10.851 -27.921 1.00 73.56 780 LEU A CA 1
ATOM 6194 C C . LEU A 1 780 ? -33.596 10.389 -28.048 1.00 73.56 780 LEU A C 1
ATOM 6196 O O . LEU A 1 780 ? -34.360 11.003 -28.794 1.00 73.56 780 LEU A O 1
ATOM 6200 N N . GLY A 1 781 ? -33.992 9.357 -27.298 1.00 71.12 781 GLY A N 1
ATOM 6201 C CA . GLY A 1 781 ? -35.314 8.721 -27.365 1.00 71.12 781 GLY A CA 1
ATOM 6202 C C . GLY A 1 781 ? -35.385 7.501 -28.296 1.00 71.12 781 GLY A C 1
ATOM 6203 O O . GLY A 1 781 ? -34.426 7.168 -28.989 1.00 71.12 781 GLY A O 1
ATOM 6204 N N . ASP A 1 782 ? -36.537 6.825 -28.296 1.00 72.31 782 ASP A N 1
ATOM 6205 C CA . ASP A 1 782 ? -36.767 5.577 -29.038 1.00 72.31 782 ASP A CA 1
ATOM 6206 C C . ASP A 1 782 ? -36.608 5.716 -30.563 1.00 72.31 782 ASP A C 1
ATOM 6208 O O . ASP A 1 782 ? -36.912 6.750 -31.167 1.00 72.31 782 ASP A O 1
ATOM 6212 N N . CYS A 1 783 ? -36.197 4.631 -31.227 1.00 65.31 783 CYS A N 1
ATOM 6213 C CA . CYS A 1 783 ? -36.132 4.597 -32.680 1.00 65.31 783 CYS A CA 1
ATOM 6214 C C . CYS A 1 783 ? -37.526 4.677 -33.326 1.00 65.31 783 CYS A C 1
ATOM 6216 O O . CYS A 1 783 ? -38.425 3.920 -32.953 1.00 65.31 783 CYS A O 1
ATOM 6218 N N . PRO A 1 784 ? -37.710 5.518 -34.365 1.00 56.78 784 PRO A N 1
ATOM 6219 C CA . PRO A 1 784 ? -38.961 5.565 -35.109 1.00 56.78 784 PRO A CA 1
ATOM 6220 C C . PRO A 1 784 ? -39.201 4.230 -35.823 1.00 56.78 784 PRO A C 1
ATOM 6222 O O . PRO A 1 784 ? -38.402 3.805 -36.662 1.00 56.78 784 PRO A O 1
ATOM 6225 N N . ILE A 1 785 ? -40.312 3.581 -35.477 1.00 45.53 785 ILE A N 1
ATOM 6226 C CA . ILE A 1 785 ? -40.683 2.251 -35.963 1.00 45.53 785 ILE A CA 1
ATOM 6227 C C . ILE A 1 785 ? -41.009 2.318 -37.460 1.00 45.53 785 ILE A C 1
ATOM 6229 O O . ILE A 1 785 ? -41.947 3.002 -37.867 1.00 45.53 785 ILE A O 1
ATOM 6233 N N . ILE A 1 786 ? -40.281 1.550 -38.273 1.00 44.56 786 ILE A N 1
ATOM 6234 C CA . ILE A 1 786 ? -40.691 1.204 -39.639 1.00 44.56 786 ILE A CA 1
ATOM 6235 C C . ILE A 1 786 ? -41.114 -0.263 -39.613 1.00 44.56 786 ILE A C 1
ATOM 6237 O O . ILE A 1 786 ? -40.276 -1.160 -39.553 1.00 44.56 786 ILE A O 1
ATOM 6241 N N . ILE A 1 787 ? -42.425 -0.496 -39.623 1.00 37.31 787 ILE A N 1
ATOM 6242 C CA . ILE A 1 787 ? -42.996 -1.840 -39.713 1.00 37.31 787 ILE A CA 1
ATOM 6243 C C . ILE A 1 787 ? -42.837 -2.317 -41.162 1.00 37.31 787 ILE A C 1
ATOM 6245 O O . ILE A 1 787 ? -43.273 -1.635 -42.085 1.00 37.31 787 ILE A O 1
ATOM 6249 N N . ASN A 1 788 ? -42.222 -3.485 -41.355 1.00 41.03 788 ASN A N 1
ATOM 6250 C CA . ASN A 1 788 ? -42.326 -4.260 -42.591 1.00 41.03 788 ASN A CA 1
ATOM 6251 C C . ASN A 1 788 ? -43.221 -5.472 -42.298 1.00 41.03 788 ASN A C 1
ATOM 6253 O O . ASN A 1 788 ? -42.919 -6.263 -41.404 1.00 41.03 788 ASN A O 1
ATOM 6257 N N . ASP A 1 789 ? -44.310 -5.616 -43.054 1.00 51.12 789 ASP A N 1
ATOM 6258 C CA . ASP A 1 789 ? -45.546 -6.328 -42.668 1.00 51.12 789 ASP A CA 1
ATOM 6259 C C . ASP A 1 789 ? -45.472 -7.871 -42.537 1.00 51.12 789 ASP A C 1
ATOM 6261 O O . ASP A 1 789 ? -46.488 -8.550 -42.692 1.00 51.12 789 ASP A O 1
ATOM 6265 N N . LYS A 1 790 ? -44.289 -8.469 -42.332 1.00 58.50 790 LYS A N 1
ATOM 6266 C CA . LYS A 1 790 ? -44.093 -9.937 -42.329 1.00 58.50 790 LYS A CA 1
ATOM 6267 C C . LYS A 1 790 ? -43.128 -10.486 -41.277 1.00 58.50 790 LYS A C 1
ATOM 6269 O O . LYS A 1 790 ? -42.873 -11.690 -41.285 1.00 58.50 790 LYS A O 1
ATOM 6274 N N . GLN A 1 791 ? -42.588 -9.650 -40.391 1.00 64.56 791 GLN A N 1
ATOM 6275 C CA . GLN A 1 791 ? -41.719 -10.111 -39.306 1.00 64.56 791 GLN A CA 1
ATOM 6276 C C . GLN A 1 791 ? -42.466 -10.139 -37.975 1.00 64.56 791 GLN A C 1
ATOM 6278 O O . GLN A 1 791 ? -43.157 -9.189 -37.616 1.00 64.56 791 GLN A O 1
ATOM 6283 N N . ILE A 1 792 ? -42.319 -11.247 -37.250 1.00 72.00 792 ILE A N 1
ATOM 6284 C CA . ILE A 1 792 ? -42.886 -11.453 -35.919 1.00 72.00 792 ILE A CA 1
ATOM 6285 C C . ILE A 1 792 ? -41.760 -11.575 -34.896 1.00 72.00 792 ILE A C 1
ATOM 6287 O O . ILE A 1 792 ? -40.695 -12.127 -35.177 1.00 72.00 792 ILE A O 1
ATOM 6291 N N . GLN A 1 793 ? -42.010 -11.073 -33.693 1.00 78.50 793 GLN A N 1
ATOM 6292 C CA . GLN A 1 793 ? -41.083 -11.196 -32.577 1.00 78.50 793 GLN A CA 1
ATOM 6293 C C . GLN A 1 793 ? -41.416 -12.444 -31.754 1.00 78.50 793 GLN A C 1
ATOM 6295 O O . GLN A 1 793 ? -42.586 -12.698 -31.443 1.00 78.50 793 GLN A O 1
ATOM 6300 N N . ILE A 1 794 ? -40.392 -13.224 -31.418 1.00 83.81 794 ILE A N 1
ATOM 6301 C CA . ILE A 1 794 ? -40.510 -14.464 -30.649 1.00 83.81 794 ILE A CA 1
ATOM 6302 C C . ILE A 1 794 ? -39.481 -14.505 -29.516 1.00 83.81 794 ILE A C 1
ATOM 6304 O O . ILE A 1 794 ? -38.404 -13.911 -29.605 1.00 83.81 794 ILE A O 1
ATOM 6308 N N . CYS A 1 795 ? -39.811 -15.252 -28.470 1.00 81.88 795 CYS A N 1
ATOM 6309 C CA . CYS A 1 795 ? -38.880 -15.683 -27.448 1.00 81.88 795 CYS A CA 1
ATOM 6310 C C . CYS A 1 795 ? -38.277 -17.015 -27.888 1.00 81.88 795 CYS A C 1
ATOM 6312 O O . CYS A 1 795 ? -38.960 -18.043 -27.866 1.00 81.88 795 CYS A O 1
ATOM 6314 N N . HIS A 1 796 ? -37.016 -16.970 -28.300 1.00 82.38 796 HIS A N 1
ATOM 6315 C CA . HIS A 1 796 ? -36.248 -18.126 -28.723 1.00 82.38 796 HIS A CA 1
ATOM 6316 C C . HIS A 1 796 ? -35.511 -18.755 -27.542 1.00 82.38 796 HIS A C 1
ATOM 6318 O O . HIS A 1 796 ? -34.856 -18.043 -26.777 1.00 82.38 796 HIS A O 1
ATOM 6324 N N . LYS A 1 797 ? -35.608 -20.079 -27.399 1.00 78.25 797 LYS A N 1
ATOM 6325 C CA . LYS A 1 797 ? -34.837 -20.863 -26.439 1.00 78.25 797 LYS A CA 1
ATOM 6326 C C . LYS A 1 797 ? -33.687 -21.571 -27.158 1.00 78.25 797 LYS A C 1
ATOM 6328 O O . LYS A 1 797 ? -33.912 -22.460 -27.974 1.00 78.25 797 LYS A O 1
ATOM 6333 N N . ASP A 1 798 ? -32.463 -21.220 -26.787 1.00 71.00 798 ASP A N 1
ATOM 6334 C CA . ASP A 1 798 ? -31.255 -21.907 -27.242 1.00 71.00 798 ASP A CA 1
ATOM 6335 C C . ASP A 1 798 ? -31.273 -23.380 -26.758 1.00 71.00 798 ASP A C 1
ATOM 6337 O O . ASP A 1 798 ? -31.469 -23.623 -25.558 1.00 71.00 798 ASP A O 1
ATOM 6341 N N . PRO A 1 799 ? -31.120 -24.377 -27.654 1.00 61.84 799 PRO A N 1
ATOM 6342 C CA . PRO A 1 799 ? -31.163 -25.792 -27.290 1.00 61.84 799 PRO A CA 1
ATOM 6343 C C . PRO A 1 799 ? -29.923 -26.281 -26.523 1.00 61.84 799 PRO A C 1
ATOM 6345 O O . PRO A 1 799 ? -30.058 -27.230 -25.751 1.00 61.84 799 PRO A O 1
ATOM 6348 N N . ASP A 1 800 ? -28.759 -25.648 -26.696 1.00 63.91 800 ASP A N 1
ATOM 6349 C CA . ASP A 1 800 ? -27.498 -26.051 -26.059 1.00 63.91 800 ASP A CA 1
ATOM 6350 C C . ASP A 1 800 ? -27.309 -25.361 -24.700 1.00 63.91 800 ASP A C 1
ATOM 6352 O O . ASP A 1 800 ? -26.858 -25.986 -23.738 1.00 63.91 800 ASP A O 1
ATOM 6356 N N . SER A 1 801 ? -27.672 -24.075 -24.595 1.00 63.72 801 SER A N 1
ATOM 6357 C CA . SER A 1 801 ? -27.497 -23.287 -23.361 1.00 63.72 801 SER A CA 1
ATOM 6358 C C . SER A 1 801 ? -28.768 -23.127 -22.517 1.00 63.72 801 SER A C 1
ATOM 6360 O O . SER A 1 801 ? -28.698 -22.736 -21.351 1.00 63.72 801 SER A O 1
ATOM 6362 N N . GLY A 1 802 ? -29.948 -23.406 -23.081 1.00 61.38 802 GLY A N 1
ATOM 6363 C CA . GLY A 1 802 ? -31.245 -23.256 -22.414 1.00 61.38 802 GLY A CA 1
ATOM 6364 C C . GLY A 1 802 ? -31.726 -21.810 -22.227 1.00 61.38 802 GLY A C 1
ATOM 6365 O O . GLY A 1 802 ? -32.858 -21.615 -21.769 1.00 61.38 802 GLY A O 1
ATOM 6366 N N . LEU A 1 803 ? -30.904 -20.816 -22.582 1.00 62.31 803 LEU A N 1
ATOM 6367 C CA . LEU A 1 803 ? -31.186 -19.386 -22.444 1.00 62.31 803 LEU A CA 1
ATOM 6368 C C . LEU A 1 803 ? -32.318 -18.926 -23.367 1.00 62.31 803 LEU A C 1
ATOM 6370 O O . LEU A 1 803 ? -32.459 -19.384 -24.499 1.00 62.31 803 LEU A O 1
ATOM 6374 N N . LYS A 1 804 ? -33.114 -17.973 -22.872 1.00 74.81 804 LYS A N 1
ATOM 6375 C CA . LYS A 1 804 ? -34.248 -17.379 -23.586 1.00 74.81 804 LYS A CA 1
ATOM 6376 C C . LYS A 1 804 ? -33.916 -15.966 -24.062 1.00 74.81 804 LYS A C 1
ATOM 6378 O O . LYS A 1 804 ? -33.569 -15.111 -23.251 1.00 74.81 804 LYS A O 1
ATOM 6383 N N . THR A 1 805 ? -34.046 -15.708 -25.362 1.00 73.31 805 THR A N 1
ATOM 6384 C CA . THR A 1 805 ? -33.702 -14.423 -25.995 1.00 73.31 805 THR A CA 1
ATOM 6385 C C . THR A 1 805 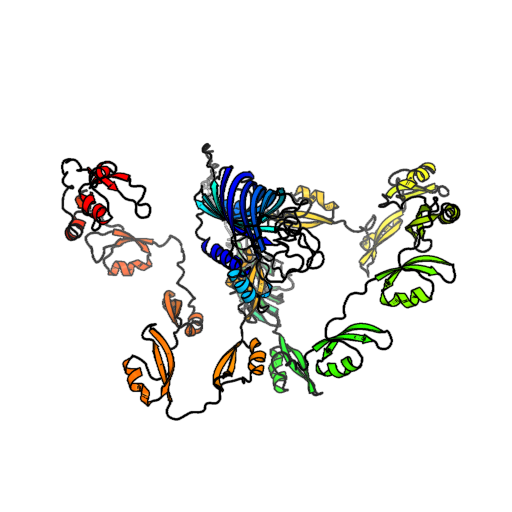? -34.794 -13.938 -26.949 1.00 73.31 805 THR A C 1
ATOM 6387 O O . THR A 1 805 ? -35.518 -14.730 -27.546 1.00 73.31 805 THR A O 1
ATOM 6390 N N . ASN A 1 806 ? -34.940 -12.618 -27.093 1.00 76.44 806 ASN A N 1
ATOM 6391 C CA . ASN A 1 806 ? -35.913 -12.025 -28.012 1.00 76.44 806 ASN A CA 1
ATOM 6392 C C . ASN A 1 806 ? -35.305 -11.905 -29.411 1.00 76.44 806 ASN A C 1
ATOM 6394 O O . ASN A 1 806 ? -34.341 -11.159 -29.581 1.00 76.44 806 ASN A O 1
ATOM 6398 N N . ILE A 1 807 ? -35.897 -12.560 -30.409 1.00 79.50 807 ILE A N 1
ATOM 6399 C CA . ILE A 1 807 ? -35.476 -12.450 -31.814 1.00 79.50 807 ILE A CA 1
ATOM 6400 C C . ILE A 1 807 ? -36.654 -12.080 -32.722 1.00 79.50 807 ILE A C 1
ATOM 6402 O O . ILE A 1 807 ? -37.817 -12.311 -32.388 1.00 79.50 807 ILE A O 1
ATOM 6406 N N . LEU A 1 808 ? -36.351 -11.488 -33.877 1.00 78.00 808 LEU A N 1
ATOM 6407 C CA . LEU A 1 808 ? -37.310 -11.275 -34.961 1.00 78.00 808 LEU A CA 1
ATOM 6408 C C . LEU A 1 808 ? -37.069 -12.313 -36.056 1.00 78.00 808 LEU A C 1
ATOM 6410 O O . LEU A 1 808 ? -35.947 -12.458 -36.536 1.00 78.00 808 LEU A O 1
ATOM 6414 N N . ILE A 1 809 ? -38.135 -12.998 -36.460 1.00 77.50 809 ILE A N 1
ATOM 6415 C CA . ILE A 1 809 ? -38.144 -13.955 -37.572 1.00 77.50 809 ILE A CA 1
ATOM 6416 C C . ILE A 1 809 ? -39.219 -13.553 -38.582 1.00 77.50 809 ILE A C 1
ATOM 6418 O O . ILE A 1 809 ? -40.138 -12.798 -38.251 1.00 77.50 809 ILE A O 1
ATOM 6422 N N . ASN A 1 810 ? -39.157 -14.061 -39.813 1.00 76.06 810 ASN A N 1
ATOM 6423 C CA . ASN A 1 810 ? -40.291 -13.908 -40.723 1.00 76.06 810 ASN A CA 1
ATOM 6424 C C . ASN A 1 810 ? -41.426 -14.836 -40.268 1.00 76.06 810 ASN A C 1
ATOM 6426 O O . ASN A 1 810 ? -41.179 -15.924 -39.750 1.00 76.06 810 ASN A O 1
ATOM 6430 N N . GLU A 1 811 ? -42.683 -14.448 -40.483 1.00 76.44 811 GLU A N 1
ATOM 6431 C CA . GLU A 1 811 ? -43.824 -15.270 -40.053 1.00 76.44 811 GLU A CA 1
ATOM 6432 C C . GLU A 1 811 ? -43.866 -16.655 -40.734 1.00 76.44 811 GLU A C 1
ATOM 6434 O O . GLU A 1 811 ? -44.373 -17.612 -40.148 1.00 76.44 811 GLU A O 1
ATOM 6439 N N . SER A 1 812 ? -43.261 -16.793 -41.921 1.00 77.31 812 SER A N 1
ATOM 6440 C CA . SER A 1 812 ? -43.049 -18.082 -42.600 1.00 77.31 812 SER A CA 1
ATOM 6441 C C . SER A 1 812 ? -42.251 -19.087 -41.771 1.00 77.31 812 SER A C 1
ATOM 6443 O O . SER A 1 812 ? -42.464 -20.291 -41.895 1.00 77.31 812 SER A O 1
ATOM 6445 N N . ASP A 1 813 ? -41.358 -18.593 -40.917 1.00 78.25 813 ASP A N 1
ATOM 6446 C CA . ASP A 1 813 ? -40.334 -19.386 -40.240 1.00 78.25 813 ASP A CA 1
ATOM 6447 C C . ASP A 1 813 ? -40.822 -19.822 -38.839 1.00 78.25 813 ASP A C 1
ATOM 6449 O O . ASP A 1 813 ? -40.175 -20.598 -38.138 1.00 78.25 813 ASP A O 1
ATOM 6453 N N . TRP A 1 814 ? -42.022 -19.378 -38.434 1.00 81.69 814 TRP A N 1
ATOM 6454 C CA . TRP A 1 814 ? -42.630 -19.690 -37.137 1.00 81.69 814 TRP A CA 1
ATOM 6455 C C . TRP A 1 814 ? -42.763 -21.195 -36.869 1.00 81.69 814 TRP A C 1
ATOM 6457 O O . TRP A 1 814 ? -42.588 -21.632 -35.733 1.00 81.69 814 TRP A O 1
ATOM 6467 N N . LEU A 1 815 ? -43.071 -22.000 -37.893 1.00 76.19 815 LEU A N 1
ATOM 6468 C CA . LEU A 1 815 ? -43.378 -23.420 -37.696 1.00 76.19 815 LEU A CA 1
ATOM 6469 C C . LEU A 1 815 ? -42.164 -24.242 -37.227 1.00 76.19 815 LEU A C 1
ATOM 6471 O O . LEU A 1 815 ? -42.339 -25.158 -36.425 1.00 76.19 815 LEU A O 1
ATOM 6475 N N . SER A 1 816 ? -40.948 -23.915 -37.685 1.00 75.69 816 SER A N 1
ATOM 6476 C CA . SER A 1 816 ? -39.724 -24.587 -37.224 1.00 75.69 816 SER A CA 1
ATOM 6477 C C . SER A 1 816 ? -39.352 -24.148 -35.810 1.00 75.69 816 SER A C 1
ATOM 6479 O O . SER A 1 816 ? -39.094 -24.995 -34.960 1.00 75.69 816 SER A O 1
ATOM 6481 N N . HIS A 1 817 ? -39.420 -22.846 -35.527 1.00 76.62 817 HIS A N 1
ATOM 6482 C CA . HIS A 1 817 ? -39.137 -22.287 -34.202 1.00 76.62 817 HIS A CA 1
ATOM 6483 C C . HIS A 1 817 ? -40.089 -22.824 -33.120 1.00 76.62 817 HIS A C 1
ATOM 6485 O O . HIS A 1 817 ? -39.646 -23.298 -32.072 1.00 76.62 817 HIS A O 1
ATOM 6491 N N . TYR A 1 818 ? -41.394 -22.876 -33.405 1.00 79.19 818 TYR A N 1
ATOM 6492 C CA . TYR A 1 818 ? -42.384 -23.469 -32.499 1.00 79.19 818 TYR A CA 1
ATOM 6493 C C . TYR A 1 818 ? -42.067 -24.932 -32.152 1.00 79.19 818 TYR A C 1
ATOM 6495 O O . TYR A 1 818 ? -42.216 -25.346 -31.003 1.00 79.19 818 TYR A O 1
ATOM 6503 N N . SER A 1 819 ? -41.577 -25.713 -33.123 1.00 71.00 819 SER A N 1
ATOM 6504 C CA . SER A 1 819 ? -41.241 -27.128 -32.910 1.00 71.00 819 SER A CA 1
ATOM 6505 C C . SER A 1 819 ? -40.046 -27.355 -31.973 1.00 71.00 819 SER A C 1
ATOM 6507 O O . SER A 1 819 ? -39.898 -28.451 -31.438 1.00 71.00 819 SER A O 1
ATOM 6509 N N . HIS A 1 820 ? -39.225 -26.324 -31.736 1.00 59.22 820 HIS A N 1
ATOM 6510 C CA . HIS A 1 820 ? -38.069 -26.357 -30.833 1.00 59.22 820 HIS A CA 1
ATOM 6511 C C . HIS A 1 820 ? -38.357 -25.725 -29.451 1.00 59.22 820 HIS A C 1
ATOM 6513 O O . HIS A 1 820 ? -37.477 -25.693 -28.592 1.00 59.22 820 HIS A O 1
ATOM 6519 N N . GLY A 1 821 ? -39.599 -25.290 -29.191 1.00 65.88 821 GLY A N 1
ATOM 6520 C CA . GLY A 1 821 ? -40.034 -24.780 -27.882 1.00 65.88 821 GLY A CA 1
ATOM 6521 C C . GLY A 1 821 ? -40.073 -23.253 -27.744 1.00 65.88 821 GLY A C 1
ATOM 6522 O O . GLY A 1 821 ? -40.220 -22.755 -26.624 1.00 65.88 821 GLY A O 1
ATOM 6523 N N . ASP A 1 822 ? -39.973 -22.520 -28.854 1.00 84.69 822 ASP A N 1
ATOM 6524 C CA . ASP A 1 822 ? -40.069 -21.058 -28.881 1.00 84.69 822 ASP A CA 1
ATOM 6525 C C . ASP A 1 822 ? -41.524 -20.569 -28.730 1.00 84.69 822 ASP A C 1
ATOM 6527 O O . ASP A 1 822 ? -42.477 -21.238 -29.142 1.00 84.69 822 ASP A O 1
ATOM 6531 N N . THR A 1 823 ? -41.721 -19.364 -28.181 1.00 83.00 823 THR A N 1
ATOM 6532 C CA . THR A 1 823 ? -43.058 -18.761 -27.983 1.00 83.00 823 THR A CA 1
ATOM 6533 C C . THR A 1 823 ? -43.194 -17.419 -28.705 1.00 83.00 823 THR A C 1
ATOM 6535 O O . THR A 1 823 ? -42.274 -16.608 -28.652 1.00 83.00 823 THR A O 1
ATOM 6538 N N . LYS A 1 824 ? -44.347 -17.125 -29.332 1.00 76.44 824 LYS A N 1
ATOM 6539 C CA . LYS A 1 824 ? -44.612 -15.786 -29.903 1.00 76.44 824 LYS A CA 1
ATOM 6540 C C . LYS A 1 824 ? -44.641 -14.716 -28.802 1.00 76.44 824 LYS A C 1
ATOM 6542 O O . LYS A 1 824 ? -45.211 -14.948 -27.739 1.00 76.44 824 LYS A O 1
ATOM 6547 N N . GLY A 1 825 ? -44.092 -13.536 -29.093 1.00 68.31 825 GLY A N 1
ATOM 6548 C CA . GLY A 1 825 ? -43.971 -12.425 -28.145 1.00 68.31 825 GLY A CA 1
ATOM 6549 C C . GLY A 1 825 ? -42.642 -12.412 -27.384 1.00 68.31 825 GLY A C 1
ATOM 6550 O O . GLY A 1 825 ? -41.762 -13.232 -27.624 1.00 68.31 825 GLY A O 1
ATOM 6551 N N . LEU A 1 826 ? -42.490 -11.441 -26.481 1.00 69.94 826 LEU A N 1
ATOM 6552 C CA . LEU A 1 826 ? -41.272 -11.259 -25.688 1.00 69.94 826 LEU A CA 1
ATOM 6553 C C . LEU A 1 826 ? -41.104 -12.366 -24.639 1.00 69.94 826 LEU A C 1
ATOM 6555 O O . LEU A 1 826 ? -42.077 -12.835 -24.048 1.00 69.94 826 LEU A O 1
ATOM 6559 N N . CYS A 1 827 ? -39.856 -12.722 -24.345 1.00 68.12 827 CYS A N 1
ATOM 6560 C CA . CYS A 1 827 ? -39.514 -13.581 -23.224 1.00 68.12 827 CYS A CA 1
ATOM 6561 C C . CYS A 1 827 ? -40.003 -12.971 -21.901 1.00 68.12 827 CYS A C 1
ATOM 6563 O O . CYS A 1 827 ? -39.762 -11.781 -21.660 1.00 68.12 827 CYS A O 1
ATOM 6565 N N . PRO A 1 828 ? -40.636 -13.766 -21.015 1.00 60.22 828 PRO A N 1
ATOM 6566 C CA . PRO A 1 828 ? -40.936 -13.332 -19.658 1.00 60.22 828 PRO A CA 1
ATOM 6567 C C . PRO A 1 828 ? -39.652 -12.860 -18.972 1.00 60.22 828 PRO A C 1
ATOM 6569 O O . PRO A 1 828 ? -38.656 -13.584 -18.961 1.00 60.22 828 PRO A O 1
ATOM 6572 N N . ARG A 1 829 ? -39.663 -11.641 -18.423 1.00 49.47 829 ARG A N 1
ATOM 6573 C CA . ARG A 1 829 ? -38.531 -11.125 -17.644 1.00 49.47 829 ARG A CA 1
ATOM 6574 C C . ARG A 1 829 ? -38.365 -11.988 -16.395 1.00 49.47 829 ARG A C 1
ATOM 6576 O O . ARG A 1 829 ? -39.348 -12.232 -15.700 1.00 49.47 829 ARG A O 1
ATOM 6583 N N . GLU A 1 830 ? -37.136 -12.391 -16.086 1.00 50.28 830 GLU A N 1
ATOM 6584 C CA . GLU A 1 830 ? -36.831 -13.010 -14.796 1.00 50.28 830 GLU A CA 1
ATOM 6585 C C . GLU A 1 830 ? -37.102 -12.001 -13.676 1.00 50.28 830 GLU A C 1
ATOM 6587 O O . GLU A 1 830 ? -36.378 -11.019 -13.488 1.00 50.28 830 GLU A O 1
ATOM 6592 N N . ILE A 1 831 ? -38.188 -12.235 -12.944 1.00 51.12 831 ILE A N 1
ATOM 6593 C CA . ILE A 1 831 ? -38.502 -11.503 -11.725 1.00 51.12 831 ILE A CA 1
ATOM 6594 C C . ILE A 1 831 ? -37.526 -11.999 -10.664 1.00 51.12 831 ILE A C 1
ATOM 6596 O O . ILE A 1 831 ? -37.542 -13.170 -10.293 1.00 51.12 831 ILE A O 1
ATOM 6600 N N . LYS A 1 832 ? -36.663 -11.107 -10.170 1.00 53.78 832 LYS A N 1
ATOM 6601 C CA . LYS A 1 832 ? -35.862 -11.405 -8.982 1.00 53.78 832 LYS A CA 1
ATOM 6602 C C . LYS A 1 832 ? -36.783 -11.364 -7.769 1.00 53.78 832 LYS A C 1
ATOM 6604 O O . LYS A 1 832 ? -37.362 -10.316 -7.475 1.00 53.78 832 LYS A O 1
ATOM 6609 N N . TYR A 1 833 ? -36.910 -12.503 -7.106 1.00 71.00 833 TYR A N 1
ATOM 6610 C CA . TYR A 1 833 ? -37.576 -12.614 -5.818 1.00 71.00 833 TYR A CA 1
ATOM 6611 C C . TYR A 1 833 ? -36.639 -12.125 -4.710 1.00 71.00 833 TYR A C 1
ATOM 6613 O O . TYR A 1 833 ? -35.418 -12.064 -4.888 1.00 71.00 833 TYR A O 1
ATOM 6621 N N . ILE A 1 834 ? -37.235 -11.712 -3.602 1.00 75.75 834 ILE A N 1
ATOM 6622 C CA . ILE A 1 834 ? -36.575 -11.360 -2.350 1.00 75.75 834 ILE A CA 1
ATOM 6623 C C . ILE A 1 834 ? -37.305 -12.084 -1.226 1.00 75.75 834 ILE A C 1
ATOM 6625 O O . ILE A 1 834 ? -38.528 -12.220 -1.274 1.00 75.75 834 ILE A O 1
ATOM 6629 N N . ASP A 1 835 ? -36.562 -12.512 -0.220 1.00 83.12 835 ASP A N 1
ATOM 6630 C CA . ASP A 1 835 ? -37.135 -13.099 0.982 1.00 83.12 835 ASP A CA 1
ATOM 6631 C C . ASP A 1 835 ? -37.395 -11.988 2.005 1.00 83.12 835 ASP A C 1
ATOM 6633 O O . ASP A 1 835 ? -36.586 -11.065 2.166 1.00 83.12 835 ASP A O 1
ATOM 6637 N N . ILE A 1 836 ? -38.570 -12.033 2.625 1.00 85.75 836 ILE A N 1
ATOM 6638 C CA . ILE A 1 836 ? -39.036 -11.067 3.618 1.00 85.75 836 ILE A CA 1
ATOM 6639 C C . ILE A 1 836 ? -39.595 -11.795 4.839 1.00 85.75 836 ILE A C 1
ATOM 6641 O O . ILE A 1 836 ? -40.167 -12.880 4.727 1.00 85.75 836 ILE A O 1
ATOM 6645 N N . CYS A 1 837 ? -39.502 -11.159 5.996 1.00 83.56 837 CYS A N 1
ATOM 6646 C CA . CYS A 1 837 ? -40.227 -11.550 7.187 1.00 83.56 837 CYS A CA 1
ATOM 6647 C C . CYS A 1 837 ? -41.569 -10.817 7.196 1.00 83.56 837 CYS A C 1
ATOM 6649 O O . CYS A 1 837 ? -41.629 -9.612 7.462 1.00 83.56 837 CYS A O 1
ATOM 6651 N N . HIS A 1 838 ? -42.637 -11.549 6.886 1.00 83.50 838 HIS A N 1
ATOM 6652 C CA . HIS A 1 838 ? -44.005 -11.054 6.895 1.00 83.50 838 HIS A CA 1
ATOM 6653 C C . HIS A 1 838 ? -44.616 -11.140 8.296 1.00 83.50 838 HIS A C 1
ATOM 6655 O O . HIS A 1 838 ? -44.533 -12.196 8.931 1.00 83.50 838 HIS A O 1
ATOM 6661 N N . LYS A 1 839 ? -45.263 -10.065 8.765 1.00 77.44 839 LYS A N 1
ATOM 6662 C CA . LYS A 1 839 ? -45.999 -10.053 10.039 1.00 77.44 839 LYS A CA 1
ATOM 6663 C C . LYS A 1 839 ? -47.506 -9.953 9.796 1.00 77.44 839 LYS A C 1
ATOM 6665 O O . LYS A 1 839 ? -47.991 -8.923 9.336 1.00 77.44 839 LYS A O 1
ATOM 6670 N N . ASP A 1 840 ? -48.258 -10.984 10.181 1.00 72.69 840 ASP A N 1
ATOM 6671 C CA . ASP A 1 840 ? -49.723 -10.980 10.075 1.00 72.69 840 ASP A CA 1
ATOM 6672 C C . ASP A 1 840 ? -50.327 -9.877 10.980 1.00 72.69 840 ASP A C 1
ATOM 6674 O O . ASP A 1 840 ? -50.153 -9.928 12.204 1.00 72.69 840 ASP A O 1
ATOM 6678 N N . PRO A 1 841 ? -51.070 -8.892 10.429 1.00 58.28 841 PRO A N 1
ATOM 6679 C CA . PRO A 1 841 ? -51.662 -7.804 11.210 1.00 58.28 841 PRO A CA 1
ATOM 6680 C C . PRO A 1 841 ? -52.742 -8.229 12.218 1.00 58.28 841 PRO A C 1
ATOM 6682 O O . PRO A 1 841 ? -53.077 -7.439 13.098 1.00 58.28 841 PRO A O 1
ATOM 6685 N N . GLN A 1 842 ? -53.327 -9.425 12.081 1.00 58.12 842 GLN A N 1
ATOM 6686 C CA . GLN A 1 842 ? -54.394 -9.926 12.960 1.00 58.12 842 GLN A CA 1
ATOM 6687 C C . GLN A 1 842 ? -53.865 -10.815 14.091 1.00 58.12 842 GLN A C 1
ATOM 6689 O O . GLN A 1 842 ? -54.403 -10.777 15.197 1.00 58.12 842 GLN A O 1
ATOM 6694 N N . THR A 1 843 ? -52.829 -11.617 13.829 1.00 64.81 843 THR A N 1
ATOM 6695 C CA . THR A 1 843 ? -52.269 -12.569 14.811 1.00 64.81 843 THR A CA 1
ATOM 6696 C C . THR A 1 843 ? -50.923 -12.133 15.392 1.00 64.81 843 THR A C 1
ATOM 6698 O O . THR A 1 843 ? -50.504 -12.654 16.423 1.00 64.81 843 THR A O 1
ATOM 6701 N N . GLY A 1 844 ? -50.236 -11.178 14.758 1.00 60.53 844 GLY A N 1
ATOM 6702 C CA . GLY A 1 844 ? -48.915 -10.694 15.162 1.00 60.53 844 GLY A CA 1
ATOM 6703 C C . GLY A 1 844 ? -47.759 -11.656 14.869 1.00 60.53 844 GLY A C 1
ATOM 6704 O O . GLY A 1 844 ? -46.610 -11.292 15.131 1.00 60.53 844 GLY A O 1
ATOM 6705 N N . LEU A 1 845 ? -48.044 -12.844 14.325 1.00 59.94 845 LEU A N 1
ATOM 6706 C CA . LEU A 1 845 ? -47.054 -13.867 13.996 1.00 59.94 845 LEU A CA 1
ATOM 6707 C C . LEU A 1 845 ? -46.178 -13.435 12.815 1.00 59.94 845 LEU A C 1
ATOM 6709 O O . LEU A 1 845 ? -46.657 -12.851 11.843 1.00 59.94 845 LEU A O 1
ATOM 6713 N N . LYS A 1 846 ? -44.887 -13.751 12.921 1.00 77.19 846 LYS A N 1
ATOM 6714 C CA . LYS A 1 846 ? -43.859 -13.516 11.905 1.00 77.19 846 LYS A CA 1
ATOM 6715 C C . LYS A 1 846 ? -43.618 -14.797 11.092 1.00 77.19 846 LYS A C 1
ATOM 6717 O O . LYS A 1 846 ? -43.580 -15.880 11.671 1.00 77.19 846 LYS A O 1
ATOM 6722 N N . SER A 1 847 ? -43.448 -14.687 9.775 1.00 77.88 847 SER A N 1
ATOM 6723 C CA . SER A 1 847 ? -43.193 -15.824 8.873 1.00 77.88 847 SER A CA 1
ATOM 6724 C C . SER A 1 847 ? -42.370 -15.418 7.646 1.00 77.88 847 SER A C 1
ATOM 6726 O O . SER A 1 847 ? -42.556 -14.322 7.122 1.00 77.88 847 SER A O 1
ATOM 6728 N N . ASN A 1 848 ? -41.480 -16.291 7.164 1.00 80.38 848 ASN A N 1
ATOM 6729 C CA . ASN A 1 848 ? -40.662 -16.001 5.980 1.00 80.38 848 ASN A CA 1
ATOM 6730 C C . ASN A 1 848 ? -41.494 -16.196 4.699 1.00 80.38 848 ASN A C 1
ATOM 6732 O O . ASN A 1 848 ? -42.161 -17.220 4.531 1.00 80.38 848 ASN A O 1
ATOM 6736 N N . LEU A 1 849 ? -41.439 -15.225 3.787 1.00 79.50 849 LEU A N 1
ATOM 6737 C CA . LEU A 1 849 ? -42.198 -15.197 2.538 1.00 79.50 849 LEU A CA 1
ATOM 6738 C C . LEU A 1 849 ? -41.321 -14.670 1.391 1.00 79.50 849 LEU A C 1
ATOM 6740 O O . LEU A 1 849 ? -40.726 -13.602 1.500 1.00 79.50 849 LEU A O 1
ATOM 6744 N N . SER A 1 850 ? -41.271 -15.384 0.265 1.00 79.62 850 SER A N 1
ATOM 6745 C CA . SER A 1 850 ? -40.547 -14.939 -0.935 1.00 79.62 850 SER A CA 1
ATOM 6746 C C . SER A 1 850 ? -41.472 -14.147 -1.865 1.00 79.62 850 SER A C 1
ATOM 6748 O O . SER A 1 850 ? -42.411 -14.711 -2.430 1.00 79.62 850 SER A O 1
ATOM 6750 N N . ILE A 1 851 ? -41.198 -12.856 -2.078 1.00 80.69 851 ILE A N 1
ATOM 6751 C CA . ILE A 1 851 ? -42.025 -11.964 -2.914 1.00 80.69 851 ILE A CA 1
ATOM 6752 C C . ILE A 1 851 ? -41.261 -11.408 -4.130 1.00 80.69 851 ILE A C 1
ATOM 6754 O O . ILE A 1 851 ? -40.033 -11.278 -4.096 1.00 80.69 851 ILE A O 1
ATOM 6758 N N . PRO A 1 852 ? -41.948 -11.031 -5.223 1.00 75.38 852 PRO A N 1
ATOM 6759 C CA . PRO A 1 852 ? -41.367 -10.230 -6.297 1.00 75.38 852 PRO A CA 1
ATOM 6760 C C . PRO A 1 852 ? -40.743 -8.928 -5.774 1.00 75.38 852 PRO A C 1
ATOM 6762 O O . PRO A 1 852 ? -41.406 -8.128 -5.120 1.00 75.38 852 PRO A O 1
ATOM 6765 N N . LYS A 1 853 ? -39.487 -8.630 -6.138 1.00 68.94 853 LYS A N 1
ATOM 6766 C CA . LYS A 1 853 ? -38.812 -7.387 -5.712 1.00 68.94 853 LYS A CA 1
ATOM 6767 C C . LYS A 1 853 ? -39.591 -6.073 -5.963 1.00 68.94 853 LYS A C 1
ATOM 6769 O O . LYS A 1 853 ? -39.441 -5.167 -5.145 1.00 68.94 853 LYS A O 1
ATOM 6774 N N . PRO A 1 854 ? -40.403 -5.914 -7.032 1.00 72.31 854 PRO A N 1
ATOM 6775 C CA . PRO A 1 854 ? -41.238 -4.721 -7.213 1.00 72.31 854 PRO A CA 1
ATOM 6776 C C . PRO A 1 854 ? -42.338 -4.533 -6.155 1.00 72.31 854 PRO A C 1
ATOM 6778 O O . PRO A 1 854 ? -42.812 -3.415 -5.988 1.00 72.31 854 PRO A O 1
ATOM 6781 N N . GLU A 1 855 ? -42.738 -5.595 -5.451 1.00 76.00 855 GLU A N 1
ATOM 6782 C CA . GLU A 1 855 ? -43.814 -5.584 -4.447 1.00 76.00 855 GLU A CA 1
ATOM 6783 C C . GLU A 1 855 ? -43.299 -5.233 -3.038 1.00 76.00 855 GLU A C 1
ATOM 6785 O O . GLU A 1 855 ? -44.092 -4.944 -2.140 1.00 76.00 855 GLU A O 1
ATOM 6790 N N . TRP A 1 856 ? -41.970 -5.149 -2.867 1.00 81.81 856 TRP A N 1
ATOM 6791 C CA . TRP A 1 856 ? -41.311 -4.737 -1.623 1.00 81.81 856 TRP A CA 1
ATOM 6792 C C . TRP A 1 856 ? -41.899 -3.473 -0.973 1.00 81.81 856 TRP A C 1
ATOM 6794 O O . TRP A 1 856 ? -42.183 -3.529 0.220 1.00 81.81 856 TRP A O 1
ATOM 6804 N N . PRO A 1 857 ? -42.131 -2.347 -1.686 1.00 72.81 857 PRO A N 1
ATOM 6805 C CA . PRO A 1 857 ? -42.606 -1.122 -1.038 1.00 72.81 857 PRO A CA 1
ATOM 6806 C C . PRO A 1 857 ? -43.993 -1.285 -0.404 1.00 72.81 857 PRO A C 1
ATOM 6808 O O . PRO A 1 857 ? -44.297 -0.627 0.587 1.00 72.81 857 PRO A O 1
ATOM 6811 N N . THR A 1 858 ? -44.823 -2.171 -0.961 1.00 74.06 858 THR A N 1
ATOM 6812 C CA . THR A 1 858 ? -46.180 -2.451 -0.479 1.00 74.06 858 THR A CA 1
ATOM 6813 C C . THR A 1 858 ? -46.153 -3.313 0.783 1.00 74.06 858 THR A C 1
ATOM 6815 O O . THR A 1 858 ? -46.886 -3.039 1.725 1.00 74.06 858 THR A O 1
ATOM 6818 N N . HIS A 1 859 ? -45.269 -4.313 0.825 1.00 73.56 859 HIS A N 1
ATOM 6819 C CA . HIS A 1 859 ? -45.041 -5.150 2.007 1.00 73.56 859 HIS A CA 1
ATOM 6820 C C . HIS A 1 859 ? -44.360 -4.371 3.143 1.00 73.56 859 HIS A C 1
ATOM 6822 O O . HIS A 1 859 ? -44.819 -4.399 4.285 1.00 73.56 859 HIS A O 1
ATOM 6828 N N . GLN A 1 860 ? -43.344 -3.565 2.819 1.00 79.00 860 GLN A N 1
ATOM 6829 C CA . GLN A 1 860 ? -42.676 -2.677 3.773 1.00 79.00 860 GLN A CA 1
ATOM 6830 C C . GLN A 1 860 ? -43.657 -1.690 4.430 1.00 79.00 860 GLN A C 1
ATOM 6832 O O . GLN A 1 860 ? -43.567 -1.432 5.629 1.00 79.00 860 GLN A O 1
ATOM 6837 N N . ALA A 1 861 ? -44.628 -1.166 3.673 1.00 67.75 861 ALA A N 1
ATOM 6838 C CA . ALA A 1 861 ? -45.665 -0.274 4.197 1.00 67.75 861 ALA A CA 1
ATOM 6839 C C . ALA A 1 861 ? -46.634 -0.952 5.188 1.00 67.75 861 ALA A C 1
ATOM 6841 O O . ALA A 1 861 ? -47.320 -0.254 5.933 1.00 67.75 861 ALA A O 1
ATOM 6842 N N . HIS A 1 862 ? -46.691 -2.287 5.218 1.00 59.31 862 HIS A N 1
ATOM 6843 C CA . HIS A 1 862 ? -47.511 -3.068 6.151 1.00 59.31 862 HIS A CA 1
ATOM 6844 C C . HIS A 1 862 ? -46.716 -3.645 7.338 1.00 59.31 862 HIS A C 1
ATOM 6846 O O . HIS A 1 862 ? -47.296 -4.331 8.177 1.00 59.31 862 HIS A O 1
ATOM 6852 N N . GLY A 1 863 ? -45.426 -3.308 7.465 1.00 62.41 863 GLY A N 1
ATOM 6853 C CA . GLY A 1 863 ? -44.585 -3.695 8.605 1.00 62.41 863 GLY A CA 1
ATOM 6854 C C . GLY A 1 863 ? -43.711 -4.933 8.384 1.00 62.41 863 GLY A C 1
ATOM 6855 O O . GLY A 1 863 ? -43.102 -5.409 9.342 1.00 62.41 863 GLY A O 1
ATOM 6856 N N . ASP A 1 864 ? -43.621 -5.428 7.148 1.00 83.69 864 ASP A N 1
ATOM 6857 C CA . ASP A 1 864 ? -42.723 -6.526 6.784 1.00 83.69 864 ASP A CA 1
ATOM 6858 C C . ASP A 1 864 ? -41.267 -6.032 6.671 1.00 83.69 864 ASP A C 1
ATOM 6860 O O . ASP A 1 864 ? -41.013 -4.899 6.245 1.00 83.69 864 ASP A O 1
ATOM 6864 N N . VAL A 1 865 ? -40.294 -6.881 7.021 1.00 83.00 865 VAL A N 1
ATOM 6865 C CA . VAL A 1 865 ? -38.851 -6.558 6.955 1.00 83.00 865 VAL A CA 1
ATOM 6866 C C . VAL A 1 865 ? -38.115 -7.424 5.928 1.00 83.00 865 VAL A C 1
ATOM 6868 O O . VAL A 1 865 ? -38.550 -8.525 5.608 1.00 83.00 865 VAL A O 1
ATOM 6871 N N . LEU A 1 866 ? -37.020 -6.909 5.362 1.00 77.12 866 LEU A N 1
ATOM 6872 C CA . LEU A 1 866 ? -36.257 -7.575 4.300 1.00 77.12 866 LEU A CA 1
ATOM 6873 C C . LEU A 1 866 ? -35.254 -8.576 4.894 1.00 77.12 866 LEU A C 1
ATOM 6875 O O . LEU A 1 866 ? -34.428 -8.179 5.712 1.00 77.12 866 LEU A O 1
ATOM 6879 N N . GLY A 1 867 ? -35.272 -9.823 4.417 1.00 73.56 867 GLY A N 1
ATOM 6880 C CA . GLY A 1 867 ? -34.530 -10.947 4.998 1.00 73.56 867 GLY A CA 1
ATOM 6881 C C . GLY A 1 867 ? -35.421 -11.870 5.835 1.00 73.56 867 GLY A C 1
ATOM 6882 O O . GLY A 1 867 ? -36.609 -11.606 6.013 1.00 73.56 867 GLY A O 1
ATOM 6883 N N . ASP A 1 868 ? -34.843 -12.966 6.326 1.00 76.50 868 ASP A N 1
ATOM 6884 C CA . ASP A 1 868 ? -35.530 -13.919 7.204 1.00 76.50 868 ASP A CA 1
ATOM 6885 C C . ASP A 1 868 ? -35.941 -13.277 8.542 1.00 76.50 868 ASP A C 1
ATOM 6887 O O . ASP A 1 868 ? -35.345 -12.301 9.001 1.00 76.50 868 ASP A O 1
ATOM 6891 N N . CYS A 1 869 ? -36.963 -13.833 9.195 1.00 76.44 869 CYS A N 1
ATOM 6892 C CA . CYS A 1 869 ? -37.362 -13.396 10.526 1.00 76.44 869 CYS A CA 1
ATOM 6893 C C . CYS A 1 869 ? -36.268 -13.687 11.563 1.00 76.44 869 CYS A C 1
ATOM 6895 O O . CYS A 1 869 ? -35.985 -14.848 11.846 1.00 76.44 869 CYS A O 1
ATOM 6897 N N . GLU A 1 870 ? -35.705 -12.640 12.173 1.00 62.50 870 GLU A N 1
ATOM 6898 C CA . GLU A 1 870 ? -34.785 -12.783 13.309 1.00 62.50 870 GLU A CA 1
ATOM 6899 C C . GLU A 1 870 ? -35.465 -13.507 14.484 1.00 62.50 870 GLU A C 1
ATOM 6901 O O . GLU A 1 870 ? -36.519 -13.078 14.971 1.00 62.50 870 GLU A O 1
ATOM 6906 N N . GLU A 1 871 ? -34.832 -14.587 14.947 1.00 45.28 871 GLU A N 1
ATOM 6907 C CA . GLU A 1 871 ? -35.137 -15.233 16.222 1.00 45.28 871 GLU A CA 1
ATOM 6908 C C . GLU A 1 871 ? -34.645 -14.328 17.360 1.00 45.28 871 GLU A C 1
ATOM 6910 O O . GLU A 1 871 ? -33.463 -13.994 17.435 1.00 45.28 871 GLU A O 1
ATOM 6915 N N . ILE A 1 872 ? -35.558 -13.902 18.235 1.00 40.78 872 ILE A N 1
ATOM 6916 C CA . ILE A 1 872 ? -35.230 -13.076 19.402 1.00 40.78 872 ILE A CA 1
ATOM 6917 C C . ILE A 1 872 ? -35.062 -14.003 20.608 1.00 40.78 872 ILE A C 1
ATOM 6919 O O . ILE A 1 872 ? -35.981 -14.749 20.949 1.00 40.78 872 ILE A O 1
ATOM 6923 N N . GLU A 1 873 ? -33.911 -13.926 21.278 1.00 43.12 873 GLU A N 1
ATOM 6924 C CA . GLU A 1 873 ? -33.707 -14.523 22.601 1.00 43.12 873 GLU A CA 1
ATOM 6925 C C . GLU A 1 873 ? -34.522 -13.741 23.654 1.00 43.12 873 GLU A C 1
ATOM 6927 O O . GLU A 1 873 ? -34.040 -12.772 24.238 1.00 43.12 873 GLU A O 1
ATOM 6932 N N . GLU A 1 874 ? -35.776 -14.146 23.886 1.00 32.56 874 GLU A N 1
ATOM 6933 C CA . GLU A 1 874 ? -36.596 -13.683 25.019 1.00 32.56 874 GLU A CA 1
ATOM 6934 C C . GLU A 1 874 ? -36.533 -14.652 26.220 1.00 32.56 874 GLU A C 1
ATOM 6936 O O . GLU A 1 874 ? -36.259 -15.846 26.089 1.00 32.56 874 GLU A O 1
ATOM 6941 N N . GLU A 1 875 ? -36.759 -14.103 27.416 1.00 36.72 875 GLU A N 1
ATOM 6942 C CA . GLU A 1 875 ? -36.338 -14.650 28.714 1.00 36.72 875 GLU A CA 1
ATOM 6943 C C . GLU A 1 875 ? -36.918 -16.028 29.113 1.00 36.72 875 GLU A C 1
ATOM 6945 O O . GLU A 1 875 ? -38.094 -16.349 28.907 1.00 36.72 875 GLU A O 1
ATOM 6950 N N . GLU A 1 876 ? -36.108 -16.816 29.834 1.00 41.69 876 GLU A N 1
ATOM 6951 C CA . GLU A 1 876 ? -36.497 -18.098 30.441 1.00 41.69 876 GLU A CA 1
ATOM 6952 C C . GLU A 1 876 ? -37.495 -17.950 31.611 1.00 41.69 876 GLU A C 1
ATOM 6954 O O . GLU A 1 876 ? -37.127 -18.083 32.777 1.00 41.69 876 GLU A O 1
ATOM 6959 N N . SER A 1 877 ? -38.783 -17.722 31.329 1.00 49.28 877 SER A N 1
ATOM 6960 C CA . SER A 1 877 ? -39.815 -17.724 32.389 1.00 49.28 877 SER A CA 1
ATOM 6961 C C . SER A 1 877 ? -41.126 -18.463 32.088 1.00 49.28 877 SER A C 1
ATOM 6963 O O . SER A 1 877 ? -41.872 -18.736 33.025 1.00 49.28 877 SER A O 1
ATOM 6965 N N . ASN A 1 878 ? -41.413 -18.854 30.836 1.00 62.03 878 ASN A N 1
ATOM 6966 C CA . ASN A 1 878 ? -42.709 -19.454 30.451 1.00 62.03 878 ASN A CA 1
ATOM 6967 C C . ASN A 1 878 ? -42.604 -20.788 29.673 1.00 62.03 878 ASN A C 1
ATOM 6969 O O . ASN A 1 878 ? -43.418 -21.073 28.785 1.00 62.03 878 ASN A O 1
ATOM 6973 N N . LYS A 1 879 ? -41.610 -21.621 30.011 1.00 75.75 879 LYS A N 1
ATOM 6974 C CA . LYS A 1 879 ? -41.563 -23.033 29.594 1.00 75.75 879 LYS A CA 1
ATOM 6975 C C . LYS A 1 879 ? -42.331 -23.901 30.594 1.00 75.75 879 LYS A C 1
ATOM 6977 O O . LYS A 1 879 ? -42.166 -23.746 31.801 1.00 75.75 879 LYS A O 1
ATOM 6982 N N . ILE A 1 880 ? -43.126 -24.839 30.090 1.00 82.81 880 ILE A N 1
ATOM 6983 C CA . ILE A 1 880 ? -43.790 -25.883 30.876 1.00 82.81 880 ILE A CA 1
ATOM 6984 C C . ILE A 1 880 ? -43.308 -27.259 30.443 1.00 82.81 880 ILE A C 1
ATOM 6986 O O . ILE A 1 880 ? -43.094 -27.518 29.258 1.00 82.81 880 ILE A O 1
ATOM 6990 N N . THR A 1 881 ? -43.159 -28.148 31.420 1.00 86.88 881 THR A N 1
ATOM 6991 C CA . THR A 1 881 ? -42.849 -29.552 31.165 1.00 86.88 881 THR A CA 1
ATOM 6992 C C . THR A 1 881 ? -44.116 -30.309 30.777 1.00 86.88 881 THR A C 1
ATOM 6994 O O . THR A 1 881 ? -45.155 -30.180 31.432 1.00 86.88 881 THR A O 1
ATOM 6997 N N . ILE A 1 882 ? -44.020 -31.099 29.713 1.00 90.75 882 ILE A N 1
ATOM 6998 C CA . ILE A 1 882 ? -45.070 -31.991 29.227 1.00 90.75 882 ILE A CA 1
ATOM 6999 C C . ILE A 1 882 ? -44.493 -33.377 28.945 1.00 90.75 882 ILE A C 1
ATOM 7001 O O . ILE A 1 882 ? -43.304 -33.529 28.658 1.00 90.75 882 ILE A O 1
ATOM 7005 N N . CYS A 1 883 ? -45.366 -34.371 28.940 1.00 88.12 883 CYS A N 1
ATOM 7006 C CA . CYS A 1 883 ? -45.090 -35.688 28.413 1.00 88.12 883 CYS A CA 1
ATOM 7007 C C . CYS A 1 883 ? -45.614 -35.748 26.977 1.00 88.12 883 CYS A C 1
ATOM 7009 O O . CYS A 1 883 ? -46.825 -35.809 26.745 1.00 88.12 883 CYS A O 1
ATOM 7011 N N . HIS A 1 884 ? -44.690 -35.685 26.020 1.00 87.88 884 HIS A N 1
ATOM 7012 C CA . HIS A 1 884 ? -44.974 -35.743 24.594 1.00 87.88 884 HIS A CA 1
ATOM 7013 C C . HIS A 1 884 ? -45.100 -37.191 24.117 1.00 87.88 884 HIS A C 1
ATOM 7015 O O . HIS A 1 884 ? -44.226 -38.010 24.398 1.00 87.88 884 HIS A O 1
ATOM 7021 N N . ILE A 1 885 ? -46.161 -37.502 23.373 1.00 83.44 885 ILE A N 1
ATOM 7022 C CA . ILE A 1 885 ? -46.453 -38.825 22.817 1.00 83.44 885 ILE A CA 1
ATOM 7023 C C . ILE A 1 885 ? -46.318 -38.734 21.286 1.00 83.44 885 ILE A C 1
ATOM 7025 O O . ILE A 1 885 ? -47.236 -38.262 20.611 1.00 83.44 885 ILE A O 1
ATOM 7029 N N . PRO A 1 886 ? -45.184 -39.163 20.694 1.00 80.06 886 PRO A N 1
ATOM 7030 C CA . PRO A 1 886 ? -44.942 -38.992 19.264 1.00 80.06 886 PRO A CA 1
ATOM 7031 C C . PRO A 1 886 ? -46.007 -39.705 18.407 1.00 80.06 886 PRO A C 1
ATOM 7033 O O . PRO A 1 886 ? -46.174 -40.920 18.546 1.00 80.06 886 PRO A O 1
ATOM 7036 N N . PRO A 1 887 ? -46.668 -39.033 17.438 1.00 66.19 887 PRO A N 1
ATOM 7037 C CA . PRO A 1 887 ? -47.751 -39.636 16.645 1.00 66.19 887 PRO A CA 1
ATOM 7038 C C . PRO A 1 887 ? -47.372 -40.889 15.834 1.00 66.19 887 PRO A C 1
ATOM 7040 O O . PRO A 1 887 ? -48.252 -41.629 15.401 1.00 66.19 887 PRO A O 1
ATOM 7043 N N . GLY A 1 888 ? -46.074 -41.116 15.600 1.00 67.94 888 GLY A N 1
ATOM 7044 C CA . GLY A 1 888 ? -45.534 -42.312 14.941 1.00 67.94 888 GLY A CA 1
ATOM 7045 C C . GLY A 1 888 ? -44.887 -43.339 15.880 1.00 67.94 888 GLY A C 1
ATOM 7046 O O . GLY A 1 888 ? -44.431 -44.370 15.397 1.00 67.94 888 GLY A O 1
ATOM 7047 N N . ASN A 1 889 ? -44.809 -43.066 17.186 1.00 70.06 889 ASN A N 1
ATOM 7048 C CA . ASN A 1 889 ? -44.249 -43.970 18.196 1.00 70.06 889 ASN A CA 1
ATOM 7049 C C . ASN A 1 889 ? -44.869 -43.691 19.586 1.00 70.06 889 ASN A C 1
ATOM 7051 O O . ASN A 1 889 ? -44.190 -43.148 20.462 1.00 70.06 889 ASN A O 1
ATOM 7055 N N . PRO A 1 890 ? -46.160 -44.018 19.791 1.00 73.88 890 PRO A N 1
ATOM 7056 C CA . PRO A 1 890 ? -46.876 -43.692 21.026 1.00 73.88 890 PRO A CA 1
ATOM 7057 C C . PRO A 1 890 ? -46.373 -44.462 22.259 1.00 73.88 890 PRO A C 1
ATOM 7059 O O . PRO A 1 890 ? -46.638 -44.041 23.380 1.00 73.88 890 PRO A O 1
ATOM 7062 N N . ASP A 1 891 ? -45.620 -45.548 22.060 1.00 71.19 891 ASP A N 1
ATOM 7063 C CA . ASP A 1 891 ? -45.036 -46.364 23.132 1.00 71.19 891 ASP A CA 1
ATOM 7064 C C . ASP A 1 891 ? -43.713 -45.788 23.681 1.00 71.19 891 ASP A C 1
ATOM 7066 O O . ASP A 1 891 ? -43.151 -46.326 24.632 1.00 71.19 891 ASP A O 1
ATOM 7070 N N . ASN A 1 892 ? -43.206 -44.687 23.108 1.00 73.62 892 ASN A N 1
ATOM 7071 C CA . ASN A 1 892 ? -42.015 -43.977 23.585 1.00 73.62 892 ASN A CA 1
ATOM 7072 C C . ASN A 1 892 ? -42.353 -42.524 23.975 1.00 73.62 892 ASN A C 1
ATOM 7074 O O . ASN A 1 892 ? -41.959 -41.587 23.267 1.00 73.62 892 ASN A O 1
ATOM 7078 N N . PRO A 1 893 ? -43.089 -42.318 25.080 1.00 78.38 893 PRO A N 1
ATOM 7079 C CA . PRO A 1 893 ? -43.385 -40.987 25.586 1.00 78.38 893 PRO A CA 1
ATOM 7080 C C . PRO A 1 893 ? -42.094 -40.283 26.045 1.00 78.38 893 PRO A C 1
ATOM 7082 O O . PRO A 1 893 ? -41.160 -40.922 26.531 1.00 78.38 893 PRO A O 1
ATOM 7085 N N . GLN A 1 894 ? -42.004 -38.968 25.846 1.00 81.81 894 GLN A N 1
ATOM 7086 C CA . GLN A 1 894 ? -40.811 -38.161 26.123 1.00 81.81 894 GLN A CA 1
ATOM 7087 C C . GLN A 1 894 ? -41.162 -36.944 26.980 1.00 81.81 894 GLN A C 1
ATOM 7089 O O . GLN A 1 894 ? -41.951 -36.096 26.566 1.00 81.81 894 GLN A O 1
ATOM 7094 N N . THR A 1 895 ? -40.529 -36.817 28.144 1.00 88.62 895 THR A N 1
ATOM 7095 C CA . THR A 1 895 ? -40.596 -35.593 28.949 1.00 88.62 895 THR A CA 1
ATOM 7096 C C . THR A 1 895 ? -39.829 -34.480 28.232 1.00 88.62 895 THR A C 1
ATOM 7098 O O . THR A 1 895 ? -38.609 -34.562 28.088 1.00 88.62 895 THR A O 1
ATOM 7101 N N . ILE A 1 896 ? -40.529 -33.439 27.783 1.00 85.50 896 ILE A N 1
ATOM 7102 C CA . ILE A 1 896 ? -39.944 -32.279 27.095 1.00 85.50 896 ILE A CA 1
ATOM 7103 C C . ILE A 1 896 ? -40.457 -30.971 27.697 1.00 85.50 896 ILE A C 1
ATOM 7105 O O . ILE A 1 896 ? -41.533 -30.926 28.292 1.00 85.50 896 ILE A O 1
ATOM 7109 N N . GLN A 1 897 ? -39.709 -29.883 27.512 1.00 84.19 897 GLN A N 1
ATOM 7110 C CA . GLN A 1 897 ? -40.193 -28.540 27.824 1.00 84.19 897 GLN A CA 1
ATOM 7111 C C . GLN A 1 897 ? -40.612 -27.801 26.557 1.00 84.19 897 GLN A C 1
ATOM 7113 O O . GLN A 1 897 ? -39.822 -27.657 25.626 1.00 84.19 897 GLN A O 1
ATOM 7118 N N . ILE A 1 898 ? -41.843 -27.297 26.558 1.00 82.88 898 ILE A N 1
ATOM 7119 C CA . ILE A 1 898 ? -42.412 -26.465 25.492 1.00 82.88 898 ILE A CA 1
ATOM 7120 C C . ILE A 1 898 ? -42.807 -25.098 26.054 1.00 82.88 898 ILE A C 1
ATOM 7122 O O . ILE A 1 898 ? -42.944 -24.933 27.267 1.00 82.88 898 ILE A O 1
ATOM 7126 N N . SER A 1 899 ? -43.026 -24.102 25.198 1.00 78.38 899 SER A N 1
ATOM 7127 C CA . SER A 1 899 ? -43.639 -22.848 25.644 1.00 78.38 899 SER A CA 1
ATOM 7128 C C . SER A 1 899 ? -45.089 -23.079 26.087 1.00 78.38 899 SER A C 1
ATOM 7130 O O . SER A 1 899 ? -45.810 -23.895 25.506 1.00 78.38 899 SER A O 1
ATOM 7132 N N . GLN A 1 900 ? -45.570 -22.291 27.053 1.00 77.69 900 GLN A N 1
ATOM 7133 C CA . GLN A 1 900 ? -46.987 -22.292 27.452 1.00 77.69 900 GLN A CA 1
ATOM 7134 C C . GLN A 1 900 ? -47.944 -22.078 26.257 1.00 77.69 900 GLN A C 1
ATOM 7136 O O . GLN A 1 900 ? -49.068 -22.579 26.259 1.00 77.69 900 GLN A O 1
ATOM 7141 N N . SER A 1 901 ? -47.497 -21.360 25.220 1.00 77.94 901 SER A N 1
ATOM 7142 C CA . SER A 1 901 ? -48.246 -21.111 23.982 1.00 77.94 901 SER A CA 1
ATOM 7143 C C . SER A 1 901 ? -48.369 -22.327 23.055 1.00 77.94 901 SER A C 1
ATOM 7145 O O . SER A 1 901 ? -49.328 -22.394 22.291 1.00 77.94 901 SER A O 1
ATOM 7147 N N . ALA A 1 902 ? -47.451 -23.297 23.124 1.00 80.81 902 ALA A N 1
ATOM 7148 C CA . ALA A 1 902 ? -47.486 -24.508 22.301 1.00 80.81 902 ALA A CA 1
ATOM 7149 C C . ALA A 1 902 ? -48.416 -25.599 22.875 1.00 80.81 902 ALA A C 1
ATOM 7151 O O . ALA A 1 902 ? -48.852 -26.493 22.145 1.00 80.81 902 ALA A O 1
ATOM 7152 N N . TRP A 1 903 ? -48.774 -25.508 24.162 1.00 86.50 903 TRP A N 1
ATOM 7153 C CA . TRP A 1 903 ? -49.593 -26.510 24.852 1.00 86.50 903 TRP A CA 1
ATOM 7154 C C . TRP A 1 903 ? -50.913 -26.875 24.154 1.00 86.50 903 TRP A C 1
ATOM 7156 O O . TRP A 1 903 ? -51.164 -28.069 24.020 1.00 86.50 903 TRP A O 1
ATOM 7166 N N . PRO A 1 904 ? -51.738 -25.941 23.636 1.00 80.69 904 PRO A N 1
ATOM 7167 C CA . PRO A 1 904 ? -52.995 -26.308 22.979 1.00 80.69 904 PRO A CA 1
ATOM 7168 C C . PRO A 1 904 ? -52.815 -27.207 21.746 1.00 80.69 904 PRO A C 1
ATOM 7170 O O . PRO A 1 904 ? -53.690 -28.021 21.456 1.00 80.69 904 PRO A O 1
ATOM 7173 N N . ALA A 1 905 ? -51.690 -27.084 21.031 1.00 78.38 905 ALA A N 1
ATOM 7174 C CA . ALA A 1 905 ? -51.374 -27.933 19.884 1.00 78.38 905 ALA A CA 1
ATOM 7175 C C . ALA A 1 905 ? -50.894 -29.321 20.335 1.00 78.38 905 ALA A C 1
ATOM 7177 O O . ALA A 1 905 ? -51.417 -30.332 19.876 1.00 78.38 905 ALA A O 1
ATOM 7178 N N . HIS A 1 906 ? -49.964 -29.372 21.290 1.00 80.94 906 HIS A N 1
ATOM 7179 C CA . HIS A 1 906 ? -49.471 -30.621 21.879 1.00 80.94 906 HIS A CA 1
ATOM 7180 C C . HIS A 1 906 ? -50.604 -31.434 22.539 1.00 80.94 906 HIS A C 1
ATOM 7182 O O . HIS A 1 906 ? -50.781 -32.620 22.256 1.00 80.94 906 HIS A O 1
ATOM 7188 N N . GLN A 1 907 ? -51.476 -30.771 23.304 1.00 85.81 907 GLN A N 1
ATOM 7189 C CA . GLN A 1 907 ? -52.678 -31.363 23.898 1.00 85.81 907 GLN A CA 1
ATOM 7190 C C . GLN A 1 907 ? -53.642 -31.935 22.841 1.00 85.81 907 GLN A C 1
ATOM 7192 O O . GLN A 1 907 ? -54.250 -32.982 23.062 1.00 85.81 907 GLN A O 1
ATOM 7197 N N . ALA A 1 908 ? -53.781 -31.283 21.680 1.00 75.00 908 ALA A N 1
ATOM 7198 C CA . ALA A 1 908 ? -54.616 -31.778 20.582 1.00 75.00 908 ALA A CA 1
ATOM 7199 C C . ALA A 1 908 ? -54.049 -33.042 19.904 1.00 75.00 908 ALA A C 1
ATOM 7201 O O . ALA A 1 908 ? -54.802 -33.769 19.254 1.00 75.00 908 ALA A O 1
ATOM 7202 N N . HIS A 1 909 ? -52.753 -33.322 20.078 1.00 69.19 909 HIS A N 1
ATOM 7203 C CA . HIS A 1 909 ? -52.073 -34.513 19.566 1.00 69.19 909 HIS A CA 1
ATOM 7204 C C . HIS A 1 909 ? -51.912 -35.648 20.594 1.00 69.19 909 HIS A C 1
ATOM 7206 O O . HIS A 1 909 ? -51.445 -36.722 20.222 1.00 69.19 909 HIS A O 1
ATOM 7212 N N . GLY A 1 910 ? -52.390 -35.463 21.830 1.00 72.50 910 GLY A N 1
ATOM 7213 C CA . GLY A 1 910 ? -52.447 -36.506 22.864 1.00 72.50 910 GLY A CA 1
ATOM 7214 C C . GLY A 1 910 ? -51.471 -36.325 24.029 1.00 72.50 910 GLY A C 1
ATOM 7215 O O . GLY A 1 910 ? -51.489 -37.141 24.949 1.00 72.50 910 GLY A O 1
ATOM 7216 N N . ASP A 1 911 ? -50.665 -35.265 24.019 1.00 88.75 911 ASP A N 1
ATOM 7217 C CA . ASP A 1 911 ? -49.685 -34.987 25.070 1.00 88.75 911 ASP A CA 1
ATOM 7218 C C . ASP A 1 911 ? -50.356 -34.593 26.396 1.00 88.75 911 ASP A C 1
ATOM 7220 O O . ASP A 1 911 ? -51.443 -34.002 26.420 1.00 88.75 911 ASP A O 1
ATOM 7224 N N . VAL A 1 912 ? -49.686 -34.879 27.518 1.00 87.56 912 VAL A N 1
ATOM 7225 C CA . VAL A 1 912 ? -50.180 -34.564 28.871 1.00 87.56 912 VAL A CA 1
ATOM 7226 C C . VAL A 1 912 ? -49.251 -33.600 29.611 1.00 87.56 912 VAL A C 1
ATOM 7228 O O . VAL A 1 912 ? -48.049 -33.564 29.367 1.00 87.56 912 VAL A O 1
ATOM 7231 N N . LEU A 1 913 ? -49.814 -32.784 30.505 1.00 84.12 913 LEU A N 1
ATOM 7232 C CA . LEU A 1 913 ? -49.072 -31.770 31.259 1.00 84.12 913 LEU A CA 1
ATOM 7233 C C . LEU A 1 913 ? -48.330 -32.408 32.449 1.00 84.12 913 LEU A C 1
ATOM 7235 O O . LEU A 1 913 ? -48.946 -33.156 33.209 1.00 84.12 913 LEU A O 1
ATOM 7239 N N . GLY A 1 914 ? -47.057 -32.057 32.652 1.00 80.50 914 GLY A N 1
ATOM 7240 C CA . GLY A 1 914 ? -46.167 -32.689 33.636 1.00 80.50 914 GLY A CA 1
ATOM 7241 C C . GLY A 1 914 ? -45.262 -33.765 33.027 1.00 80.50 914 GLY A C 1
ATOM 7242 O O . GLY A 1 914 ? -45.351 -34.059 31.838 1.00 80.50 914 GLY A O 1
ATOM 7243 N N . ASP A 1 915 ? -44.364 -34.326 33.836 1.00 82.75 915 ASP A N 1
ATOM 7244 C CA . ASP A 1 915 ? -43.431 -35.373 33.404 1.00 82.75 915 ASP A CA 1
ATOM 7245 C C . ASP A 1 915 ? -44.158 -36.662 32.987 1.00 82.75 915 ASP A C 1
ATOM 7247 O O . ASP A 1 915 ? -45.248 -36.977 33.478 1.00 82.75 915 ASP A O 1
ATOM 7251 N N . CYS A 1 916 ? -43.540 -37.448 32.104 1.00 83.44 916 CYS A N 1
ATOM 7252 C CA . CYS A 1 916 ? -44.015 -38.799 31.831 1.00 83.44 916 CYS A CA 1
ATOM 7253 C C . CYS A 1 916 ? -43.928 -39.661 33.095 1.00 83.44 916 CYS A C 1
ATOM 7255 O O . CYS A 1 916 ? -42.911 -39.659 33.784 1.00 83.44 916 CYS A O 1
ATOM 7257 N N . LEU A 1 917 ? -44.992 -40.415 33.385 1.00 69.00 917 LEU A N 1
ATOM 7258 C CA . LEU A 1 917 ? -45.004 -41.353 34.505 1.00 69.00 917 LEU A CA 1
ATOM 7259 C C . LEU A 1 917 ? -43.921 -42.415 34.292 1.00 69.00 917 LEU A C 1
ATOM 7261 O O . LEU A 1 917 ? -43.984 -43.169 33.320 1.00 69.00 917 LEU A O 1
ATOM 7265 N N . GLU A 1 918 ? -42.958 -42.484 35.211 1.00 50.47 918 GLU A N 1
ATOM 7266 C CA . GLU A 1 918 ? -41.965 -43.556 35.241 1.00 50.47 918 GLU A CA 1
ATOM 7267 C C . GLU A 1 918 ? -42.678 -44.893 35.473 1.00 50.47 918 GLU A C 1
ATOM 7269 O O . GLU A 1 918 ? -43.144 -45.204 36.571 1.00 50.47 918 GLU A O 1
ATOM 7274 N N . ILE A 1 919 ? -42.783 -45.686 34.407 1.00 43.00 919 ILE A N 1
ATOM 7275 C CA . ILE A 1 919 ? -43.090 -47.106 34.509 1.00 43.00 919 ILE A CA 1
ATOM 7276 C C . ILE A 1 919 ? -41.768 -47.786 34.865 1.00 43.00 919 ILE A C 1
ATOM 7278 O O . ILE A 1 919 ? -40.916 -47.992 34.002 1.00 43.00 919 ILE A O 1
ATOM 7282 N N . GLU A 1 920 ? -41.583 -48.092 36.147 1.00 45.78 920 GLU A N 1
ATOM 7283 C CA . GLU A 1 920 ? -40.491 -48.949 36.605 1.00 45.78 920 GLU A CA 1
ATOM 7284 C C . GLU A 1 920 ? -40.648 -50.350 35.984 1.00 45.78 920 GLU A C 1
ATOM 7286 O O . GLU A 1 920 ? -41.457 -51.131 36.474 1.00 45.78 920 GLU A O 1
ATOM 7291 N N . GLU A 1 921 ? -39.880 -50.686 34.938 1.00 37.34 921 GLU A N 1
ATOM 7292 C CA . GLU A 1 921 ? -39.366 -52.053 34.725 1.00 37.34 921 GLU A CA 1
ATOM 7293 C C . GLU A 1 921 ? -38.207 -52.124 33.695 1.00 37.34 921 GLU A C 1
ATOM 7295 O O . GLU A 1 921 ? -38.363 -51.853 32.509 1.00 37.34 921 GLU A O 1
ATOM 7300 N N . GLU A 1 922 ? -37.051 -52.544 34.221 1.00 37.19 922 GLU A N 1
ATOM 7301 C CA . GLU A 1 922 ? -35.897 -53.241 33.614 1.00 37.19 922 GLU A CA 1
ATOM 7302 C C . GLU A 1 922 ? -35.043 -52.631 32.473 1.00 37.19 922 GLU A C 1
ATOM 7304 O O . GLU A 1 922 ? -35.465 -52.319 31.361 1.00 37.19 922 GLU A O 1
ATOM 7309 N N . GLU A 1 923 ? -33.730 -52.597 32.746 1.00 46.53 923 GLU A N 1
ATOM 7310 C CA . GLU A 1 923 ? -32.672 -52.368 31.763 1.00 46.53 923 GLU A CA 1
ATOM 7311 C C . GLU A 1 923 ? -32.532 -53.514 30.741 1.00 46.53 923 GLU A C 1
ATOM 7313 O O . GLU A 1 923 ? -32.722 -54.693 31.028 1.00 46.53 923 GLU A O 1
ATOM 7318 N N . SER A 1 924 ? -31.950 -53.153 29.594 1.00 52.06 924 SER A N 1
ATOM 7319 C CA . SER A 1 924 ? -31.281 -54.040 28.632 1.00 52.06 924 SER A CA 1
ATOM 7320 C C . SER A 1 924 ? -32.174 -54.891 27.710 1.00 52.06 924 SER A C 1
ATOM 7322 O O . SER A 1 924 ? -32.567 -56.014 27.989 1.00 52.06 924 SER A O 1
ATOM 7324 N N . ASN A 1 925 ? -32.350 -54.381 26.489 1.00 58.19 925 ASN A N 1
ATOM 7325 C CA . ASN A 1 925 ? -32.479 -55.197 25.277 1.00 58.19 925 ASN A CA 1
ATOM 7326 C C . ASN A 1 925 ? -31.705 -54.530 24.125 1.00 58.19 925 ASN A C 1
ATOM 7328 O O . ASN A 1 925 ? -32.245 -54.176 23.072 1.00 58.19 925 ASN A O 1
ATOM 7332 N N . LYS A 1 926 ? -30.403 -54.315 24.364 1.00 70.62 926 LYS A N 1
ATOM 7333 C CA . LYS A 1 926 ? -29.427 -54.100 23.292 1.00 70.62 926 LYS A CA 1
ATOM 7334 C C . LYS A 1 926 ? -28.949 -55.464 22.811 1.00 70.62 926 LYS A C 1
ATOM 7336 O O . LYS A 1 926 ? -28.508 -56.277 23.617 1.00 70.62 926 LYS A O 1
ATOM 7341 N N . ILE A 1 927 ? -29.017 -55.684 21.509 1.00 81.50 927 ILE A N 1
ATOM 7342 C CA . ILE A 1 927 ? -28.455 -56.850 20.833 1.00 81.50 927 ILE A CA 1
ATOM 7343 C C . ILE A 1 927 ? -27.125 -56.475 20.192 1.00 81.50 927 ILE A C 1
ATOM 7345 O O . ILE A 1 927 ? -26.963 -55.359 19.693 1.00 81.50 927 ILE A O 1
ATOM 7349 N N . THR A 1 928 ? -26.186 -57.414 20.169 1.00 83.31 928 THR A N 1
ATOM 7350 C CA . THR A 1 928 ? -25.019 -57.297 19.294 1.00 83.31 928 THR A CA 1
ATOM 7351 C C . THR A 1 928 ? -25.404 -57.735 17.883 1.00 83.31 928 THR A C 1
ATOM 7353 O O . THR A 1 928 ? -26.079 -58.752 17.704 1.00 83.31 928 THR A O 1
ATOM 7356 N N . ILE A 1 929 ? -24.981 -56.961 16.889 1.00 88.88 929 ILE A N 1
ATOM 7357 C CA . ILE A 1 929 ? -25.052 -57.303 15.471 1.00 88.88 929 ILE A CA 1
ATOM 7358 C C . ILE A 1 929 ? -23.667 -57.188 14.845 1.00 88.88 929 ILE A C 1
ATOM 7360 O O . ILE A 1 929 ? -22.840 -56.380 15.275 1.00 88.88 929 ILE A O 1
ATOM 7364 N N . CYS A 1 930 ? -23.449 -57.944 13.781 1.00 85.25 930 CYS A N 1
ATOM 7365 C CA . CYS A 1 930 ? -22.304 -57.798 12.912 1.00 85.25 930 CYS A CA 1
ATOM 7366 C C . CYS A 1 930 ? -22.708 -56.911 11.730 1.00 85.25 930 CYS A C 1
ATOM 7368 O O . CYS A 1 930 ? -23.461 -57.331 10.847 1.00 85.25 930 CYS A O 1
ATOM 7370 N N . HIS A 1 931 ? -22.238 -55.664 11.755 1.00 84.25 931 HIS A N 1
ATOM 7371 C CA . HIS A 1 931 ? -22.517 -54.656 10.741 1.00 84.25 931 HIS A CA 1
ATOM 7372 C C . HIS A 1 931 ? -21.546 -54.773 9.562 1.00 84.25 931 HIS A C 1
ATOM 7374 O O . HIS A 1 931 ? -20.331 -54.815 9.770 1.00 84.25 931 HIS A O 1
ATOM 7380 N N . ILE A 1 932 ? -22.067 -54.789 8.334 1.00 80.88 932 ILE A N 1
ATOM 7381 C CA . ILE A 1 932 ? -21.293 -54.919 7.094 1.00 80.88 932 ILE A CA 1
ATOM 7382 C C . ILE A 1 932 ? -21.373 -53.592 6.313 1.00 80.88 932 ILE A C 1
ATOM 7384 O O . ILE A 1 932 ? -22.387 -53.315 5.667 1.00 80.88 932 ILE A O 1
ATOM 7388 N N . PRO A 1 933 ? -20.325 -52.743 6.332 1.00 79.00 933 PRO A N 1
ATOM 7389 C CA . PRO A 1 933 ? -20.376 -51.435 5.683 1.00 79.00 933 PRO A CA 1
ATOM 7390 C C . PRO A 1 933 ? -20.596 -51.549 4.159 1.00 79.00 933 PRO A C 1
ATOM 7392 O O . PRO A 1 933 ? -19.781 -52.182 3.483 1.00 79.00 933 PRO A O 1
ATOM 7395 N N . PRO A 1 934 ? -21.598 -50.866 3.560 1.00 66.06 934 PRO A N 1
ATOM 7396 C CA . PRO A 1 934 ? -21.914 -50.998 2.128 1.00 66.06 934 PRO A CA 1
ATOM 7397 C C . PRO A 1 934 ? -20.786 -50.629 1.148 1.00 66.06 934 PRO A C 1
ATOM 7399 O O . PRO A 1 934 ? -20.856 -50.974 -0.029 1.00 66.06 934 PRO A O 1
ATOM 7402 N N . GLY A 1 935 ? -19.759 -49.908 1.613 1.00 67.50 935 GLY A N 1
ATOM 7403 C CA . GLY A 1 935 ? -18.555 -49.563 0.846 1.00 67.50 935 GLY A CA 1
ATOM 7404 C C . GLY A 1 935 ? -17.288 -50.333 1.242 1.00 67.50 935 GLY A C 1
ATOM 7405 O O . GLY A 1 935 ? -16.235 -50.068 0.670 1.00 67.50 935 GLY A O 1
ATOM 7406 N N . ASN A 1 936 ? -17.358 -51.237 2.226 1.00 70.00 936 ASN A N 1
ATOM 7407 C CA . ASN A 1 936 ? -16.233 -52.058 2.684 1.00 70.00 936 ASN A CA 1
ATOM 7408 C C . ASN A 1 936 ? -16.732 -53.378 3.320 1.00 70.00 936 ASN A C 1
ATOM 7410 O O . ASN A 1 936 ? -16.620 -53.550 4.537 1.00 70.00 936 ASN A O 1
ATOM 7414 N N . PRO A 1 937 ? -17.309 -54.299 2.523 1.00 71.69 937 PRO A N 1
ATOM 7415 C CA . PRO A 1 937 ? -17.905 -55.533 3.040 1.00 71.69 937 PRO A CA 1
ATOM 7416 C C . PRO A 1 937 ? -16.882 -56.509 3.647 1.00 71.69 937 PRO A C 1
ATOM 7418 O O . PRO A 1 937 ? -17.265 -57.379 4.421 1.00 71.69 937 PRO A O 1
ATOM 7421 N N . ASP A 1 938 ? -15.591 -56.337 3.345 1.00 69.75 938 ASP A N 1
ATOM 7422 C CA . ASP A 1 938 ? -14.495 -57.171 3.856 1.00 69.75 938 ASP A CA 1
ATOM 7423 C C . ASP A 1 938 ? -14.031 -56.772 5.277 1.00 69.75 938 ASP A C 1
ATOM 7425 O O . ASP A 1 938 ? -13.136 -57.405 5.834 1.00 69.75 938 ASP A O 1
ATOM 7429 N N . ASN A 1 939 ? -14.612 -55.723 5.876 1.00 73.69 939 ASN A N 1
ATOM 7430 C CA . ASN A 1 939 ? -14.326 -55.292 7.250 1.00 73.69 939 ASN A CA 1
ATOM 7431 C C . ASN A 1 939 ? -15.622 -55.184 8.080 1.00 73.69 939 ASN A C 1
ATOM 7433 O O . ASN A 1 939 ? -16.066 -54.072 8.397 1.00 73.69 939 ASN A O 1
ATOM 7437 N N . PRO A 1 940 ? -16.244 -56.322 8.427 1.00 77.75 940 PRO A N 1
ATOM 7438 C CA . PRO A 1 940 ? -17.419 -56.342 9.286 1.00 77.75 940 PRO A CA 1
ATOM 7439 C C . PRO A 1 940 ? -17.074 -55.880 10.716 1.00 77.75 940 PRO A C 1
ATOM 7441 O O . PRO A 1 940 ? -15.930 -55.995 11.161 1.00 77.75 940 PRO A O 1
ATOM 7444 N N . GLN A 1 941 ? -18.039 -55.299 11.434 1.00 81.62 941 GLN A N 1
ATOM 7445 C CA . GLN A 1 941 ? -17.844 -54.708 12.767 1.00 81.62 941 GLN A CA 1
ATOM 7446 C C . GLN A 1 941 ? -18.952 -55.137 13.736 1.00 81.62 941 GLN A C 1
ATOM 7448 O O . GLN A 1 941 ? -20.129 -54.907 13.467 1.00 81.62 941 GLN A O 1
ATOM 7453 N N . ALA A 1 942 ? -18.586 -55.701 14.889 1.00 87.19 942 ALA A N 1
ATOM 7454 C CA . ALA A 1 942 ? -19.541 -56.015 15.949 1.00 87.19 942 ALA A CA 1
ATOM 7455 C C . ALA A 1 942 ? -19.966 -54.729 16.683 1.00 87.19 942 ALA A C 1
ATOM 7457 O O . ALA A 1 942 ? -19.127 -54.022 17.247 1.00 87.19 942 ALA A O 1
ATOM 7458 N N . ILE A 1 943 ? -21.263 -54.411 16.674 1.00 85.50 943 ILE A N 1
ATOM 7459 C CA . ILE A 1 943 ? -21.837 -53.222 17.324 1.00 85.50 943 ILE A CA 1
ATOM 7460 C C . ILE A 1 943 ? -23.097 -53.582 18.114 1.00 85.50 943 ILE A C 1
ATOM 7462 O O . ILE A 1 943 ? -23.837 -54.489 17.741 1.00 85.50 943 ILE A O 1
ATOM 7466 N N . GLN A 1 944 ? -23.374 -52.853 19.198 1.00 84.56 944 GLN A N 1
ATOM 7467 C CA . GLN A 1 944 ? -24.610 -53.024 19.966 1.00 84.56 944 GLN A CA 1
ATOM 7468 C C . GLN A 1 944 ? -25.671 -52.000 19.569 1.00 84.56 944 GLN A C 1
ATOM 7470 O O . GLN A 1 944 ? -25.462 -50.794 19.719 1.00 84.56 944 GLN A O 1
ATOM 7475 N N . ILE A 1 945 ? -26.836 -52.488 19.142 1.00 81.88 945 ILE A N 1
ATOM 7476 C CA . ILE A 1 945 ? -28.008 -51.676 18.788 1.00 81.88 945 ILE A CA 1
ATOM 7477 C C . ILE A 1 945 ? -29.216 -52.060 19.659 1.00 81.88 945 ILE A C 1
ATOM 7479 O O . ILE A 1 945 ? -29.282 -53.185 20.155 1.00 81.88 945 ILE A O 1
ATOM 7483 N N . PRO A 1 946 ? -30.201 -51.170 19.869 1.00 80.88 946 PRO A N 1
ATOM 7484 C CA . PRO A 1 946 ? -31.483 -51.560 20.453 1.00 80.88 946 PRO A CA 1
ATOM 7485 C C . PRO A 1 946 ? -32.184 -52.616 19.585 1.00 80.88 946 PRO A C 1
ATOM 7487 O O . PRO A 1 946 ? -32.159 -52.513 18.358 1.00 80.88 946 PRO A O 1
ATOM 7490 N N . GLN A 1 947 ? -32.878 -53.580 20.199 1.00 77.44 947 GLN A N 1
ATOM 7491 C CA . GLN A 1 947 ? -33.646 -54.615 19.483 1.00 77.44 947 GLN A CA 1
ATOM 7492 C C . GLN A 1 947 ? -34.634 -54.038 18.447 1.00 77.44 947 GLN A C 1
ATOM 7494 O O . GLN A 1 947 ? -34.869 -54.644 17.403 1.00 77.44 947 GLN A O 1
ATOM 7499 N N . SER A 1 948 ? -35.179 -52.843 18.695 1.00 77.56 948 SER A N 1
ATOM 7500 C CA . SER A 1 948 ? -36.074 -52.126 17.777 1.00 77.56 948 SER A CA 1
ATOM 7501 C C . SER A 1 948 ? -35.412 -51.672 16.467 1.00 77.56 948 SER A C 1
ATOM 7503 O O . SER A 1 948 ? -36.111 -51.491 15.473 1.00 77.56 948 SER A O 1
ATOM 7505 N N . ALA A 1 949 ? -34.084 -51.524 16.428 1.00 80.50 949 ALA A N 1
ATOM 7506 C CA . ALA A 1 949 ? -33.339 -51.133 15.228 1.00 80.50 949 ALA A CA 1
ATOM 7507 C C . ALA A 1 949 ? -32.972 -52.327 14.319 1.00 80.50 949 ALA A C 1
ATOM 7509 O O . ALA A 1 949 ? -32.600 -52.123 13.160 1.00 80.50 949 ALA A O 1
ATOM 7510 N N . TRP A 1 950 ? -33.117 -53.569 14.802 1.00 84.62 950 TRP A N 1
ATOM 7511 C CA . TRP A 1 950 ? -32.766 -54.785 14.055 1.00 84.62 950 TRP A CA 1
ATOM 7512 C C . TRP A 1 950 ? -33.384 -54.877 12.647 1.00 84.62 950 TRP A C 1
ATOM 7514 O O . TRP A 1 950 ? -32.631 -55.142 11.709 1.00 84.62 950 TRP A O 1
ATOM 7524 N N . PRO A 1 951 ? -34.694 -54.621 12.427 1.00 78.81 951 PRO A N 1
ATOM 7525 C CA . PRO A 1 951 ? -35.301 -54.818 11.107 1.00 78.81 951 PRO A CA 1
ATOM 7526 C C . PRO A 1 951 ? -34.704 -53.920 10.015 1.00 78.81 951 PRO A C 1
ATOM 7528 O O . PRO A 1 951 ? -34.674 -54.311 8.850 1.00 78.81 951 PRO A O 1
ATOM 7531 N N . ALA A 1 952 ? -34.213 -52.731 10.383 1.00 77.88 952 ALA A N 1
ATOM 7532 C CA . ALA A 1 952 ? -33.555 -51.814 9.456 1.00 77.88 952 ALA A CA 1
ATOM 7533 C C . ALA A 1 952 ? -32.138 -52.293 9.103 1.00 77.88 952 ALA A C 1
ATOM 7535 O O . ALA A 1 952 ? -31.789 -52.355 7.928 1.00 77.88 952 ALA A O 1
ATOM 7536 N N . HIS A 1 953 ? -31.349 -52.701 10.100 1.00 78.12 953 HIS A N 1
ATOM 7537 C CA . HIS A 1 953 ? -30.003 -53.242 9.888 1.00 78.12 953 HIS A CA 1
ATOM 7538 C C . HIS A 1 953 ? -30.025 -54.549 9.075 1.00 78.12 953 HIS A C 1
ATOM 7540 O O . HIS A 1 953 ? -29.288 -54.694 8.097 1.00 78.12 953 HIS A O 1
ATOM 7546 N N . GLN A 1 954 ? -30.963 -55.451 9.380 1.00 83.12 954 GLN A N 1
ATOM 7547 C CA . GLN A 1 954 ? -31.181 -56.684 8.620 1.00 83.12 954 GLN A CA 1
ATOM 7548 C C . GLN A 1 954 ? -31.503 -56.416 7.137 1.00 83.12 954 GLN A C 1
ATOM 7550 O O . GLN A 1 954 ? -31.059 -57.160 6.262 1.00 83.12 954 GLN A O 1
ATOM 7555 N N . ALA A 1 955 ? -32.245 -55.345 6.829 1.00 74.12 955 ALA A N 1
ATOM 7556 C CA . ALA A 1 955 ? -32.580 -54.973 5.451 1.00 74.12 955 ALA A CA 1
ATOM 7557 C C . ALA A 1 955 ? -31.365 -54.500 4.624 1.00 74.12 955 ALA A C 1
ATOM 7559 O O . ALA A 1 955 ? -31.436 -54.496 3.394 1.00 74.12 955 ALA A O 1
ATOM 7560 N N . HIS A 1 956 ? -30.258 -54.138 5.280 1.00 65.38 956 HIS A N 1
ATOM 7561 C CA . HIS A 1 956 ? -29.015 -53.689 4.646 1.00 65.38 956 HIS A CA 1
ATOM 7562 C C . HIS A 1 956 ? -27.889 -54.739 4.639 1.00 65.38 956 HIS A C 1
ATOM 7564 O O . HIS A 1 956 ? -26.817 -54.460 4.106 1.00 65.38 956 HIS A O 1
ATOM 7570 N N . GLY A 1 957 ? -28.153 -55.960 5.122 1.00 70.94 957 GLY A N 1
ATOM 7571 C CA . GLY A 1 957 ? -27.229 -57.099 5.038 1.00 70.94 957 GLY A CA 1
ATOM 7572 C C . GLY A 1 957 ? -26.494 -57.451 6.334 1.00 70.94 957 GLY A C 1
ATOM 7573 O O . GLY A 1 957 ? -25.689 -58.379 6.322 1.00 70.94 957 GLY A O 1
ATOM 7574 N N . ASP A 1 958 ? -26.786 -56.761 7.437 1.00 88.00 958 ASP A N 1
ATOM 7575 C CA . ASP A 1 958 ? -26.209 -57.064 8.749 1.00 88.00 958 ASP A CA 1
ATOM 7576 C C . ASP A 1 958 ? -26.778 -58.374 9.328 1.00 88.00 958 ASP A C 1
ATOM 7578 O O . ASP A 1 958 ? -27.927 -58.746 9.059 1.00 88.00 958 ASP A O 1
ATOM 7582 N N . VAL A 1 959 ? -25.992 -59.065 10.162 1.00 86.31 959 VAL A N 1
ATOM 7583 C CA . VAL A 1 959 ? -26.395 -60.327 10.818 1.00 86.31 959 VAL A CA 1
ATOM 7584 C C . VAL A 1 959 ? -26.456 -60.193 12.342 1.00 86.31 959 VAL A C 1
ATOM 7586 O O . VAL A 1 959 ? -25.751 -59.384 12.939 1.00 86.31 959 VAL A O 1
ATOM 7589 N N . LEU A 1 960 ? -27.332 -60.973 12.982 1.00 82.25 960 LEU A N 1
ATOM 7590 C CA . LEU A 1 960 ? -27.545 -60.952 14.432 1.00 82.25 960 LEU A CA 1
ATOM 7591 C C . LEU A 1 960 ? -26.465 -61.781 15.148 1.00 82.25 960 LEU A C 1
ATOM 7593 O O . LEU A 1 960 ? -26.298 -62.956 14.824 1.00 82.25 960 LEU A O 1
ATOM 7597 N N . GLY A 1 961 ? -25.799 -61.198 16.147 1.00 79.25 961 GLY A N 1
ATOM 7598 C CA . GLY A 1 961 ? -24.658 -61.789 16.857 1.00 79.25 961 GLY A CA 1
ATOM 7599 C C . GLY A 1 961 ? -23.355 -61.015 16.639 1.00 79.25 961 GLY A C 1
ATOM 7600 O O . GLY A 1 961 ? -23.316 -60.043 15.886 1.00 79.25 961 GLY A O 1
ATOM 7601 N N . ASP A 1 962 ? -22.285 -61.434 17.314 1.00 78.38 962 ASP A N 1
ATOM 7602 C CA . ASP A 1 962 ? -20.928 -60.969 17.009 1.00 78.38 962 ASP A CA 1
ATOM 7603 C C . ASP A 1 962 ? -20.506 -61.397 15.593 1.00 78.38 962 ASP A C 1
ATOM 7605 O O . ASP A 1 962 ? -21.028 -62.363 15.033 1.00 78.38 962 ASP A O 1
ATOM 7609 N N . CYS A 1 963 ? -19.544 -60.686 15.005 1.00 78.81 963 CYS A N 1
ATOM 7610 C CA . CYS A 1 963 ? -18.926 -61.140 13.763 1.00 78.81 963 CYS A CA 1
ATOM 7611 C C . CYS A 1 963 ? -18.132 -62.422 14.026 1.00 78.81 963 CYS A C 1
ATOM 7613 O O . CYS A 1 963 ? -17.332 -62.450 14.960 1.00 78.81 963 CYS A O 1
ATOM 7615 N N . GLU A 1 964 ? -18.338 -63.465 13.212 1.00 66.88 964 GLU A N 1
ATOM 7616 C CA . GLU A 1 964 ? -17.597 -64.723 13.351 1.00 66.88 964 GLU A CA 1
ATOM 7617 C C . GLU A 1 964 ? -16.085 -64.453 13.316 1.00 66.88 964 GLU A C 1
ATOM 7619 O O . GLU A 1 964 ? -15.566 -63.872 12.358 1.00 66.88 964 GLU A O 1
ATOM 7624 N N . GLU A 1 965 ? -15.377 -64.884 14.365 1.00 50.12 965 GLU A N 1
ATOM 7625 C CA . GLU A 1 965 ? -13.917 -64.904 14.378 1.00 50.12 965 GLU A CA 1
ATOM 7626 C C . GLU A 1 965 ? -13.439 -65.916 13.332 1.00 50.12 965 GLU A C 1
ATOM 7628 O O . GLU A 1 965 ? -13.370 -67.121 13.577 1.00 50.12 965 GLU A O 1
ATOM 7633 N N . VAL A 1 966 ? -13.113 -65.419 12.139 1.00 44.12 966 VAL A N 1
ATOM 7634 C CA . VAL A 1 966 ? -12.362 -66.193 11.154 1.00 44.12 966 VAL A CA 1
ATOM 7635 C C . VAL A 1 966 ? -10.953 -66.371 11.717 1.00 44.12 966 VAL A C 1
ATOM 7637 O O . VAL A 1 966 ? -10.192 -65.405 11.794 1.00 44.12 966 VAL A O 1
ATOM 7640 N N . GLU A 1 967 ? -10.633 -67.594 12.150 1.00 39.62 967 GLU A N 1
ATOM 7641 C CA . GLU A 1 967 ? -9.309 -67.959 12.666 1.00 39.62 967 GLU A CA 1
ATOM 7642 C C . GLU A 1 967 ? -8.194 -67.502 11.705 1.00 39.62 967 GLU A C 1
ATOM 7644 O O . GLU A 1 967 ? -8.353 -67.536 10.482 1.00 39.62 967 GLU A O 1
ATOM 7649 N N . GLU A 1 968 ? -7.058 -67.066 12.262 1.00 50.94 968 GLU A N 1
ATOM 7650 C CA . GLU A 1 968 ? -5.931 -66.503 11.507 1.00 50.94 968 GLU A CA 1
ATOM 7651 C C . GLU A 1 968 ? -5.345 -67.493 10.475 1.00 50.94 968 GLU A C 1
ATOM 7653 O O . GLU A 1 968 ? -4.404 -68.232 10.769 1.00 50.94 968 GLU A O 1
ATOM 7658 N N . GLU A 1 969 ? -5.811 -67.452 9.224 1.00 41.94 969 GLU A N 1
ATOM 7659 C CA . GLU A 1 969 ? -5.023 -67.949 8.092 1.00 41.94 969 GLU A CA 1
ATOM 7660 C C . GLU A 1 969 ? -4.098 -66.848 7.557 1.00 41.94 969 GLU A C 1
ATOM 7662 O O . GLU A 1 969 ? -4.504 -65.709 7.310 1.00 41.94 969 GLU A O 1
ATOM 7667 N N . GLU A 1 970 ? -2.820 -67.201 7.369 1.00 51.06 970 GLU A N 1
ATOM 7668 C CA . GLU A 1 970 ? -1.776 -66.290 6.903 1.00 51.06 970 GLU A CA 1
ATOM 7669 C C . GLU A 1 970 ? -2.221 -65.504 5.662 1.00 51.06 970 GLU A C 1
ATOM 7671 O O . GLU A 1 970 ? -2.490 -66.075 4.598 1.00 51.06 970 GLU A O 1
ATOM 7676 N N . ILE A 1 971 ? -2.198 -64.168 5.762 1.00 52.47 971 ILE A N 1
ATOM 7677 C CA . ILE A 1 971 ? -2.382 -63.287 4.606 1.00 52.47 971 ILE A CA 1
ATOM 7678 C C . ILE A 1 971 ? -1.289 -63.636 3.591 1.00 52.47 971 ILE A C 1
ATOM 7680 O O . ILE A 1 971 ? -0.139 -63.220 3.746 1.00 52.47 971 ILE A O 1
ATOM 7684 N N . ASN A 1 972 ? -1.647 -64.397 2.554 1.00 63.56 972 ASN A N 1
ATOM 7685 C CA . ASN A 1 972 ? -0.727 -64.881 1.528 1.00 63.56 972 ASN A CA 1
ATOM 7686 C C . ASN A 1 972 ? -0.165 -63.691 0.731 1.00 63.56 972 ASN A C 1
ATOM 7688 O O . ASN A 1 972 ? -0.718 -63.264 -0.289 1.00 63.56 972 ASN A O 1
ATOM 7692 N N . LYS A 1 973 ? 0.925 -63.111 1.240 1.00 75.12 973 LYS A N 1
ATOM 7693 C CA . LYS A 1 973 ? 1.621 -61.968 0.654 1.00 75.12 973 LYS A CA 1
ATOM 7694 C C . LYS A 1 973 ? 2.569 -62.456 -0.428 1.00 75.12 973 LYS A C 1
ATOM 7696 O O . LYS A 1 973 ? 3.513 -63.197 -0.165 1.00 75.12 973 LYS A O 1
ATOM 7701 N N . ILE A 1 974 ? 2.340 -61.998 -1.650 1.00 83.56 974 ILE A N 1
ATOM 7702 C CA . ILE A 1 974 ? 3.250 -62.224 -2.766 1.00 83.56 974 ILE A CA 1
ATOM 7703 C C . ILE A 1 974 ? 4.260 -61.084 -2.862 1.00 83.56 974 ILE A C 1
ATOM 7705 O O . ILE A 1 974 ? 3.920 -59.910 -2.712 1.00 83.56 974 ILE A O 1
ATOM 7709 N N . THR A 1 975 ? 5.504 -61.428 -3.177 1.00 85.56 975 THR A N 1
ATOM 7710 C CA . THR A 1 975 ? 6.489 -60.447 -3.636 1.00 85.56 975 THR A CA 1
ATOM 7711 C C . THR A 1 975 ? 6.207 -60.095 -5.094 1.00 85.56 975 THR A C 1
ATOM 7713 O O . THR A 1 975 ? 6.086 -60.991 -5.937 1.00 85.56 975 THR A O 1
ATOM 7716 N N . ILE A 1 976 ? 6.132 -58.801 -5.392 1.00 89.75 976 ILE A N 1
ATOM 7717 C CA . ILE A 1 976 ? 6.016 -58.267 -6.749 1.00 89.75 976 ILE A CA 1
ATOM 7718 C C . ILE A 1 976 ? 7.108 -57.234 -7.021 1.00 89.75 976 ILE A C 1
ATOM 7720 O O . ILE A 1 976 ? 7.634 -56.588 -6.111 1.00 89.75 976 ILE A O 1
ATOM 7724 N N . CYS A 1 977 ? 7.407 -57.060 -8.299 1.00 86.31 977 CYS A N 1
ATOM 7725 C CA . CYS A 1 977 ? 8.187 -55.967 -8.822 1.00 86.31 977 CYS A CA 1
ATOM 7726 C C . CYS A 1 977 ? 7.213 -54.924 -9.364 1.00 86.31 977 CYS A C 1
ATOM 7728 O O . CYS A 1 977 ? 6.600 -55.125 -10.417 1.00 86.31 977 CYS A O 1
ATOM 7730 N N . HIS A 1 978 ? 7.060 -53.852 -8.593 1.00 85.00 978 HIS A N 1
ATOM 7731 C CA . HIS A 1 978 ? 6.192 -52.725 -8.874 1.00 85.00 978 HIS A CA 1
ATOM 7732 C C . HIS A 1 978 ? 6.919 -51.674 -9.718 1.00 85.00 978 HIS A C 1
ATOM 7734 O O . HIS A 1 978 ? 8.046 -51.291 -9.394 1.00 85.00 978 HIS A O 1
ATOM 7740 N N . ILE A 1 979 ? 6.281 -51.195 -10.784 1.00 81.62 979 ILE A N 1
ATOM 7741 C CA . ILE A 1 979 ? 6.812 -50.167 -11.682 1.00 81.62 979 ILE A CA 1
ATOM 7742 C C . ILE A 1 979 ? 6.002 -48.877 -11.458 1.00 81.62 979 ILE A C 1
ATOM 7744 O O . ILE A 1 979 ? 4.864 -48.789 -11.921 1.00 81.62 979 ILE A O 1
ATOM 7748 N N . PRO A 1 980 ? 6.546 -47.864 -10.753 1.00 78.38 980 PRO A N 1
ATOM 7749 C CA . PRO A 1 980 ? 5.781 -46.668 -10.409 1.00 78.38 980 PRO A CA 1
ATOM 7750 C C . PRO A 1 980 ? 5.306 -45.895 -11.654 1.00 78.38 980 PRO A C 1
ATOM 7752 O O . PRO A 1 980 ? 6.136 -45.539 -12.502 1.00 78.38 980 PRO A O 1
ATOM 7755 N N . PRO A 1 981 ? 4.005 -45.557 -11.766 1.00 63.59 981 PRO A N 1
ATOM 7756 C CA . PRO A 1 981 ? 3.504 -44.711 -12.845 1.00 63.59 981 PRO A CA 1
ATOM 7757 C C . PRO A 1 981 ? 4.243 -43.366 -12.881 1.00 63.59 981 PRO A C 1
ATOM 7759 O O . PRO A 1 981 ? 4.239 -42.614 -11.909 1.00 63.59 981 PRO A O 1
ATOM 7762 N N . GLY A 1 982 ? 4.904 -43.071 -14.005 1.00 68.62 982 GLY A N 1
ATOM 7763 C CA . GLY A 1 982 ? 5.723 -41.865 -14.182 1.00 68.62 982 GLY A CA 1
ATOM 7764 C C . GLY A 1 982 ? 7.213 -42.010 -13.833 1.00 68.62 982 GLY A C 1
ATOM 7765 O O . GLY A 1 982 ? 7.964 -41.071 -14.080 1.00 68.62 982 GLY A O 1
ATOM 7766 N N . ASN A 1 983 ? 7.673 -43.160 -13.322 1.00 70.81 983 ASN A N 1
ATOM 7767 C CA . ASN A 1 983 ? 9.103 -43.458 -13.157 1.00 70.81 983 ASN A CA 1
ATOM 7768 C C . ASN A 1 983 ? 9.415 -44.945 -13.451 1.00 70.81 983 ASN A C 1
ATOM 7770 O O . ASN A 1 983 ? 9.728 -45.710 -12.533 1.00 70.81 983 ASN A O 1
ATOM 7774 N N . PRO A 1 984 ? 9.318 -45.375 -14.727 1.00 75.62 984 PRO A N 1
ATOM 7775 C CA . PRO A 1 984 ? 9.464 -46.782 -15.104 1.00 75.62 984 PRO A CA 1
ATOM 7776 C C . PRO A 1 984 ? 10.888 -47.336 -14.928 1.00 75.62 984 PRO A C 1
ATOM 7778 O O . PRO A 1 984 ? 11.060 -48.548 -14.822 1.00 75.62 984 PRO A O 1
ATOM 7781 N N . ASP A 1 985 ? 11.901 -46.467 -14.853 1.00 75.19 985 ASP A N 1
ATOM 7782 C CA . ASP A 1 985 ? 13.312 -46.852 -14.720 1.00 75.19 985 ASP A CA 1
ATOM 7783 C C . ASP A 1 985 ? 13.731 -47.193 -13.276 1.00 75.19 985 ASP A C 1
ATOM 7785 O O . ASP A 1 985 ? 14.853 -47.651 -13.050 1.00 75.19 985 ASP A O 1
ATOM 7789 N N . ASN A 1 986 ? 12.845 -47.005 -12.288 1.00 78.19 986 ASN A N 1
ATOM 7790 C CA . ASN A 1 986 ? 13.118 -47.271 -10.870 1.00 78.19 986 ASN A CA 1
ATOM 7791 C C . ASN A 1 986 ? 12.162 -48.318 -10.245 1.00 78.19 986 ASN A C 1
ATOM 7793 O O . ASN A 1 986 ? 11.434 -48.005 -9.293 1.00 78.19 986 ASN A O 1
ATOM 7797 N N . PRO A 1 987 ? 12.146 -49.565 -10.749 1.00 79.81 987 PRO A N 1
ATOM 7798 C CA . PRO A 1 987 ? 11.223 -50.596 -10.290 1.00 79.81 987 PRO A CA 1
ATOM 7799 C C . PRO A 1 987 ? 11.531 -51.048 -8.849 1.00 79.81 987 PRO A C 1
ATOM 7801 O O . PRO A 1 987 ? 12.683 -51.301 -8.488 1.00 79.81 987 PRO A O 1
ATOM 7804 N N . GLN A 1 988 ? 10.493 -51.161 -8.018 1.00 83.50 988 GLN A N 1
ATOM 7805 C CA . GLN A 1 988 ? 10.579 -51.440 -6.580 1.00 83.50 988 GLN A CA 1
ATOM 7806 C C . GLN A 1 988 ? 10.083 -52.846 -6.241 1.00 83.50 988 GLN A C 1
ATOM 7808 O O . GLN A 1 988 ? 9.032 -53.277 -6.703 1.00 83.50 988 GLN A O 1
ATOM 7813 N N . THR A 1 989 ? 10.808 -53.567 -5.384 1.00 90.19 989 THR A N 1
ATOM 7814 C CA . THR A 1 989 ? 10.346 -54.868 -4.873 1.00 90.19 989 THR A CA 1
ATOM 7815 C C . THR A 1 989 ? 9.519 -54.661 -3.611 1.00 90.19 989 THR A C 1
ATOM 7817 O O . THR A 1 989 ? 10.048 -54.185 -2.610 1.00 90.19 989 THR A O 1
ATOM 7820 N N . ILE A 1 990 ? 8.240 -55.033 -3.652 1.00 87.44 990 ILE A N 1
ATOM 7821 C CA . ILE A 1 990 ? 7.291 -54.872 -2.542 1.00 87.44 990 ILE A CA 1
ATOM 7822 C C . ILE A 1 990 ? 6.523 -56.174 -2.288 1.00 87.44 990 ILE A C 1
ATOM 7824 O O . ILE A 1 990 ? 6.490 -57.058 -3.144 1.00 87.44 990 ILE A O 1
ATOM 7828 N N . GLN A 1 991 ? 5.896 -56.298 -1.116 1.00 86.56 991 GLN A N 1
ATOM 7829 C CA . GLN A 1 991 ? 4.967 -57.391 -0.826 1.00 86.56 991 GLN A CA 1
ATOM 7830 C C . GLN A 1 991 ? 3.536 -56.879 -0.705 1.00 86.56 991 GLN A C 1
ATOM 7832 O O . GLN A 1 991 ? 3.272 -55.953 0.061 1.00 86.56 991 GLN A O 1
ATOM 7837 N N . ILE A 1 992 ? 2.621 -57.518 -1.432 1.00 83.56 992 ILE A N 1
ATOM 7838 C CA . ILE A 1 992 ? 1.184 -57.217 -1.430 1.00 83.56 992 ILE A CA 1
ATOM 7839 C C . ILE A 1 992 ? 0.381 -58.493 -1.136 1.00 83.56 992 ILE A C 1
ATOM 7841 O O . ILE A 1 992 ? 0.858 -59.586 -1.450 1.00 83.56 992 ILE A O 1
ATOM 7845 N N . PRO A 1 993 ? -0.837 -58.406 -0.574 1.00 81.00 993 PRO A N 1
ATOM 7846 C CA . PRO A 1 993 ? -1.746 -59.549 -0.518 1.00 81.00 993 PRO A CA 1
ATOM 7847 C C . PRO A 1 993 ? -2.009 -60.113 -1.923 1.00 81.00 993 PRO A C 1
ATOM 7849 O O . PRO A 1 993 ? -2.167 -59.351 -2.877 1.00 81.00 993 PRO A O 1
ATOM 7852 N N . GLN A 1 994 ? -2.106 -61.438 -2.068 1.00 79.12 994 GLN A N 1
ATOM 7853 C CA . GLN A 1 994 ? -2.432 -62.090 -3.347 1.00 79.12 994 GLN A CA 1
ATOM 7854 C C . GLN A 1 994 ? -3.744 -61.565 -3.966 1.00 79.12 994 GLN A C 1
ATOM 7856 O O . GLN A 1 994 ? -3.852 -61.521 -5.191 1.00 79.12 994 GLN A O 1
ATOM 7861 N N . SER A 1 995 ? -4.713 -61.120 -3.158 1.00 78.50 995 SER A N 1
ATOM 7862 C CA . SER A 1 995 ? -5.961 -60.491 -3.622 1.00 78.50 995 SER A CA 1
ATOM 7863 C C . SER A 1 995 ? -5.743 -59.174 -4.380 1.00 78.50 995 SER A C 1
ATOM 7865 O O . SER A 1 995 ? -6.497 -58.878 -5.301 1.00 78.50 995 SER A O 1
ATOM 7867 N N . ALA A 1 996 ? -4.680 -58.422 -4.075 1.00 81.19 996 ALA A N 1
ATOM 7868 C CA . ALA A 1 996 ? -4.325 -57.187 -4.780 1.00 81.19 996 ALA A CA 1
ATOM 7869 C C . ALA A 1 996 ? -3.579 -57.437 -6.110 1.00 81.19 996 ALA A C 1
ATOM 7871 O O . ALA A 1 996 ? -3.414 -56.517 -6.916 1.00 81.19 996 ALA A O 1
ATOM 7872 N N . TRP A 1 997 ? -3.146 -58.677 -6.381 1.00 86.06 997 TRP A N 1
ATOM 7873 C CA . TRP A 1 997 ? -2.390 -59.018 -7.590 1.00 86.06 997 TRP A CA 1
ATOM 7874 C C . TRP A 1 997 ? -3.069 -58.619 -8.914 1.00 86.06 997 TRP A C 1
ATOM 7876 O O . TRP A 1 997 ? -2.367 -58.063 -9.757 1.00 86.06 997 TRP A O 1
ATOM 7886 N N . PRO A 1 998 ? -4.377 -58.859 -9.149 1.00 80.38 998 PRO A N 1
ATOM 7887 C CA . PRO A 1 998 ? -4.991 -58.564 -10.445 1.00 80.38 998 PRO A CA 1
ATOM 7888 C C . PRO A 1 998 ? -4.944 -57.074 -10.805 1.00 80.38 998 PRO A C 1
ATOM 7890 O O . PRO A 1 998 ? -4.733 -56.736 -11.968 1.00 80.38 998 PRO A O 1
ATOM 7893 N N . ALA A 1 999 ? -5.078 -56.189 -9.810 1.00 79.19 999 ALA A N 1
ATOM 7894 C CA . ALA A 1 999 ? -4.973 -54.745 -10.001 1.00 79.19 999 ALA A CA 1
ATOM 7895 C C . ALA A 1 999 ? -3.535 -54.335 -10.357 1.00 79.19 999 ALA A C 1
ATOM 7897 O O . ALA A 1 999 ? -3.311 -53.688 -11.377 1.00 79.19 999 ALA A O 1
ATOM 7898 N N . HIS A 1 1000 ? -2.546 -54.786 -9.581 1.00 80.88 1000 HIS A N 1
ATOM 7899 C CA . HIS A 1 1000 ? -1.131 -54.515 -9.862 1.00 80.88 1000 HIS A CA 1
ATOM 7900 C C . HIS A 1 1000 ? -0.687 -55.068 -11.231 1.00 80.88 1000 HIS A C 1
ATOM 7902 O O . HIS A 1 1000 ? -0.019 -54.376 -12.000 1.00 80.88 1000 HIS A O 1
ATOM 7908 N N . GLN A 1 1001 ? -1.144 -56.270 -11.601 1.00 84.31 1001 GLN A N 1
ATOM 7909 C CA . GLN A 1 1001 ? -0.892 -56.861 -12.918 1.00 84.31 1001 GLN A CA 1
ATOM 7910 C C . GLN A 1 1001 ? -1.474 -56.016 -14.065 1.00 84.31 1001 GLN A C 1
ATOM 7912 O O . GLN A 1 1001 ? -0.836 -55.886 -15.110 1.00 84.31 1001 GLN A O 1
ATOM 7917 N N . ALA A 1 1002 ? -2.660 -55.423 -13.885 1.00 76.06 1002 ALA A N 1
ATOM 7918 C CA . ALA A 1 1002 ? -3.279 -54.550 -14.885 1.00 76.06 1002 ALA A CA 1
ATOM 7919 C C . ALA A 1 1002 ? -2.499 -53.238 -15.111 1.00 76.06 1002 ALA A C 1
ATOM 7921 O O . ALA A 1 1002 ? -2.591 -52.653 -16.190 1.00 76.06 1002 ALA A O 1
ATOM 7922 N N . HIS A 1 1003 ? -1.697 -52.808 -14.132 1.00 70.19 1003 HIS A N 1
ATOM 7923 C CA . HIS A 1 1003 ? -0.847 -51.616 -14.208 1.00 70.19 1003 HIS A CA 1
ATOM 7924 C C . HIS A 1 1003 ? 0.608 -51.893 -14.638 1.00 70.19 1003 HIS A C 1
ATOM 7926 O O . HIS A 1 1003 ? 1.413 -50.966 -14.688 1.00 70.19 1003 HIS A O 1
ATOM 7932 N N . GLY A 1 1004 ? 0.934 -53.132 -15.032 1.00 74.19 1004 GLY A N 1
ATOM 7933 C CA . GLY A 1 1004 ? 2.238 -53.495 -15.605 1.00 74.19 1004 GLY A CA 1
ATOM 7934 C C . GLY A 1 1004 ? 3.245 -54.096 -14.620 1.00 74.19 1004 GLY A C 1
ATOM 7935 O O . GLY A 1 1004 ? 4.380 -54.373 -15.012 1.00 74.19 1004 GLY A O 1
ATOM 7936 N N . ASP A 1 1005 ? 2.842 -54.345 -13.372 1.00 88.38 1005 ASP A N 1
ATOM 7937 C CA . ASP A 1 1005 ? 3.697 -54.992 -12.378 1.00 88.38 1005 ASP A CA 1
ATOM 7938 C C . ASP A 1 1005 ? 3.897 -56.487 -12.680 1.00 88.38 1005 ASP A C 1
ATOM 7940 O O . ASP A 1 1005 ? 3.086 -57.142 -13.342 1.00 88.38 1005 ASP A O 1
ATOM 7944 N N . SER A 1 1006 ? 4.982 -57.064 -12.155 1.00 86.75 1006 SER A N 1
ATOM 7945 C CA . SER A 1 1006 ? 5.330 -58.479 -12.365 1.00 86.75 1006 SER A CA 1
ATOM 7946 C C . SER A 1 1006 ? 5.500 -59.240 -11.047 1.00 86.75 1006 SER A C 1
ATOM 7948 O O . SER A 1 1006 ? 5.925 -58.682 -10.041 1.00 86.75 1006 SER A O 1
ATOM 7950 N N . LYS A 1 1007 ? 5.155 -60.534 -11.035 1.00 85.69 1007 LYS A N 1
ATOM 7951 C CA . LYS A 1 1007 ? 5.338 -61.420 -9.871 1.00 85.69 1007 LYS A CA 1
ATOM 7952 C C . LYS A 1 1007 ? 6.814 -61.794 -9.702 1.00 85.69 1007 LYS A C 1
ATOM 7954 O O . LYS A 1 1007 ? 7.448 -62.199 -10.672 1.00 85.69 1007 LYS A O 1
ATOM 7959 N N . GLY A 1 1008 ? 7.321 -61.729 -8.470 1.00 82.56 1008 GLY A N 1
ATOM 7960 C CA . GLY A 1 1008 ? 8.743 -61.901 -8.142 1.00 82.56 1008 GLY A CA 1
ATOM 7961 C C . GLY A 1 1008 ? 9.443 -60.575 -7.832 1.00 82.56 1008 GLY A C 1
ATOM 7962 O O . GLY A 1 1008 ? 8.867 -59.507 -7.996 1.00 82.56 1008 GLY A O 1
ATOM 7963 N N . ASP A 1 1009 ? 10.684 -60.625 -7.350 1.00 81.81 1009 ASP A N 1
ATOM 7964 C CA . ASP A 1 1009 ? 11.484 -59.425 -7.090 1.00 81.81 1009 ASP A CA 1
ATOM 7965 C C . ASP A 1 1009 ? 12.062 -58.828 -8.384 1.00 81.81 1009 ASP A C 1
ATOM 7967 O O . ASP A 1 1009 ? 12.290 -59.537 -9.369 1.00 81.81 1009 ASP A O 1
ATOM 7971 N N . CYS A 1 1010 ? 12.391 -57.537 -8.372 1.00 78.75 1010 CYS A N 1
ATOM 7972 C CA . CYS A 1 1010 ? 12.866 -56.836 -9.568 1.00 78.75 1010 CYS A CA 1
ATOM 7973 C C . CYS A 1 1010 ? 14.214 -57.336 -10.122 1.00 78.75 1010 CYS A C 1
ATOM 7975 O O . CYS A 1 1010 ? 14.549 -57.027 -11.267 1.00 78.75 1010 CYS A O 1
ATOM 7977 N N . ASN A 1 1011 ? 14.986 -58.134 -9.371 1.00 69.56 1011 ASN A N 1
ATOM 7978 C CA . ASN A 1 1011 ? 16.211 -58.748 -9.887 1.00 69.56 1011 ASN A CA 1
ATOM 7979 C C . ASN A 1 1011 ? 15.973 -60.111 -10.561 1.00 69.56 1011 ASN A C 1
ATOM 7981 O O . ASN A 1 1011 ? 16.798 -60.518 -11.385 1.00 69.56 1011 ASN A O 1
ATOM 7985 N N . SER A 1 1012 ? 14.863 -60.805 -10.289 1.00 56.78 1012 SER A N 1
ATOM 7986 C CA . SER A 1 1012 ? 14.572 -62.113 -10.903 1.00 56.78 1012 SER A CA 1
ATOM 7987 C C . SER A 1 1012 ? 14.248 -62.031 -12.407 1.00 56.78 1012 SER A C 1
ATOM 7989 O O . SER A 1 1012 ? 14.655 -62.914 -13.171 1.00 56.78 1012 SER A O 1
ATOM 7991 N N . ASN A 1 1013 ? 13.678 -60.915 -12.880 1.00 49.78 1013 ASN A N 1
ATOM 7992 C CA . ASN A 1 1013 ? 13.413 -60.680 -14.309 1.00 49.78 1013 ASN A CA 1
ATOM 7993 C C . ASN A 1 1013 ? 14.678 -60.535 -15.184 1.00 49.78 1013 ASN A C 1
ATOM 7995 O O . ASN A 1 1013 ? 14.594 -60.682 -16.403 1.00 49.78 1013 ASN A O 1
ATOM 7999 N N . LYS A 1 1014 ? 15.885 -60.379 -14.611 1.00 45.28 1014 LYS A N 1
ATOM 8000 C CA . LYS A 1 1014 ? 17.150 -60.411 -15.387 1.00 45.28 1014 LYS A CA 1
ATOM 8001 C C . LYS A 1 1014 ? 17.487 -61.782 -16.001 1.00 45.28 1014 LYS A C 1
ATOM 8003 O O . LYS A 1 1014 ? 18.486 -61.888 -16.714 1.00 45.28 1014 LYS A O 1
ATOM 8008 N N . LYS A 1 1015 ? 16.700 -62.837 -15.743 1.00 41.66 1015 LYS A N 1
ATOM 8009 C CA . LYS A 1 1015 ? 16.932 -64.191 -16.285 1.00 41.66 1015 LYS A CA 1
ATOM 8010 C C . LYS A 1 1015 ? 16.021 -64.620 -17.440 1.00 41.66 1015 LYS A C 1
ATOM 8012 O O . LYS A 1 1015 ? 16.312 -65.655 -18.035 1.00 41.66 1015 LYS A O 1
ATOM 8017 N N . ILE A 1 1016 ? 14.998 -63.846 -17.821 1.00 45.88 1016 ILE A N 1
ATOM 8018 C CA . ILE A 1 1016 ? 14.106 -64.188 -18.949 1.00 45.88 1016 ILE A CA 1
ATOM 8019 C C . ILE A 1 1016 ? 14.084 -63.062 -19.992 1.00 45.88 1016 ILE A C 1
ATOM 8021 O O . ILE A 1 1016 ? 13.087 -62.377 -20.159 1.00 45.88 1016 ILE A O 1
ATOM 8025 N N . GLN A 1 1017 ? 15.216 -62.891 -20.682 1.00 33.53 1017 GLN A N 1
ATOM 8026 C CA . GLN A 1 1017 ? 15.340 -62.596 -22.126 1.00 33.53 1017 GLN A CA 1
ATOM 8027 C C . GLN A 1 1017 ? 16.819 -62.351 -22.478 1.00 33.53 1017 GLN A C 1
ATOM 8029 O O . GLN A 1 1017 ? 17.254 -61.279 -22.885 1.00 33.53 1017 GLN A O 1
ATOM 8034 N N . LYS A 1 1018 ? 17.616 -63.416 -22.330 1.00 39.62 1018 LYS A N 1
ATOM 8035 C CA . LYS A 1 1018 ? 18.803 -63.626 -23.166 1.00 39.62 1018 LYS A CA 1
ATOM 8036 C C . LYS A 1 1018 ? 18.451 -64.679 -24.217 1.00 39.62 1018 LYS A C 1
ATOM 8038 O O . LYS A 1 1018 ? 18.739 -65.862 -24.027 1.00 39.62 1018 LYS A O 1
ATOM 8043 N N . LYS A 1 1019 ? 17.795 -64.248 -25.293 1.00 34.16 1019 LYS A N 1
ATOM 8044 C CA . LYS A 1 1019 ? 17.768 -64.940 -26.583 1.00 34.16 1019 LYS A CA 1
ATOM 8045 C C . LYS A 1 1019 ? 17.343 -63.987 -27.686 1.00 34.16 1019 LYS A C 1
ATOM 8047 O O . LYS A 1 1019 ? 16.376 -63.247 -27.426 1.00 34.16 1019 LYS A O 1
#

pLDDT: mean 74.32, std 16.31, range [29.62, 98.25]

Secondary structure (DSSP, 8-state):
-HHHHHHHHHHHHHTGGG---------SEEEEEEEEEEEEESSSPEEEPEEEEEEEEEEEEE--TT-SSEEEEEEEEEEEEEEEE--SPP-S----TTSBSSS-GGGB-TTS----EEEEEEEEEEEEEEEE-HHHHHHHSEEEEEEEEEEEEEEEEEE--B-TTSPBP-GGG-----HHHHHHHHHHHS-S---EE---TT--SEEEEEEEEEEEEEEEETTEEEEEEEEEE--S-S-SSS----TTTS-SS---EEEEEEEEEEEE-PPP---------PPPP-PPPPPPP----------PPPPPPPPEEEEEE---SEEESS-EEEEEEEEES-SSGGGEEEEETTEEPPTTSEEEETTTTEEEEEEEPPSEEEEEEEEEEETTEEEEEEEEEEEEPPPEEEEEEE-TTS-EEEEEEEGGGHHHHHHTT-EESSPP-----PEEEEEEE-TTT--EEEEEEEGGGHHHHHHTT-EESS------EEEEEEE-TTT--EEEEEEEGGGHHHHHHTT-EESS------S-EEEEEEE-TTT--EEEEEEEGGGHHHHHHTT-EESPPPSS--EEEEEEE-TTT--EEEEEEEGGGHHHHHHTT-EESPPPP---TTEEEEEEE-TTT--EEEEEEEGGGHHHHHHTT-EES-------EEEEEEE-TTT--EEEEEEEGGGHHHHHHHT-EESS-------PEEEEEEE-TTT--EEEEEEESTTHHHHHHTT-EESSPPP---EEEEEEE-TTT--EEEEEEEGGGHHHHHHTT-EESPPPP---TTEEEEEEEPTTT--EEEEEEEGGGHHHHHHTT-EESPPPP-PPEEEEEEE-TTT--EEEEEEEGGGHHHHHTTT-EESSPPPP---TT-EEEEEE--TT-TTS-EEEEEETTTHHHHHHTT-EESSPP--------EEEEEE--TT-TTS-EEEEEEGGGHHHHHHTT-EESSPP--------EEEEEE--TT-TTS-EEEEEEGGGHHHHHHTT-EES-TTGGGGS---

Sequence (1019 aa):
MKKLITAFIFLFCINIFYAQQNTYETGRVKFGLNIGTTFQSTDISTNLFGLGYGATIEYAVIENSYSFFGVSMRGQFLRGRTYGDEYQIHSGSISNNTINGINNISSDYSNLPLFLNNRTTFNELAFEAILKFNKLYSQHGILFYLFLGGGVSDYITETDQLNQTGNLYDYSTIELTTKSDIKNQLTNLRDGTYESNFSNPNSKSFAFTPTIGLGIGVRVAPFFTIAFEHKISLPQTDYFDGQVYQPSRDPAFIKDIYHYTSIGFIFNLIKRNHYETETYIPPPTYTTPYPTTPITEAPTENPTPSIPKSPVINIINPTQTTFIGNCSVQFEVMIDNILNENNIEFLQNEQKVPSYLYYYQASNNTLNATLNLNPGINNFKITAINDGLSDTEFIQLSCNNEKEISICHKSNDGTSNSIKIKESEWPTHQAHGDVLGDCPIIINDKQIQICHKDPDSGLKTNILINESDWLSHYSHGDTKGLCPREIKYINICHKDPQTGLKSNLSIPKPEWPTHQAHGDVLGDCPIIINDKQIQICHKDPDSGLKTNILINESDWLSHYSHGDTKGLCPREIKYIDICHKDPQTGLKSNLSIPKPEWPTHQAHGDVLGDCPIIINDKQIQICHKDPDSGLKTNILINESDWLSHYSHGDTKGLCPREIKYIDICHKDPQTGLKSNLSIPKPEWPTHQAHGDVLGDCPIIINDKQIQICHKDPDSGLKTNILINESDWLSHYSHGDTKGLCPREIKYIDICHKDPQTGLKSNLSIPKPEWPTHQAHGDVLGDCPIIINDKQIQICHKDPDSGLKTNILINESDWLSHYSHGDTKGLCPREIKYIDICHKDPQTGLKSNLSIPKPEWPTHQAHGDVLGDCEEIEEEESNKITICHIPPGNPDNPQTIQISQSAWPAHQAHGDVLGDCLEIEEEESNKITICHIPPGNPDNPQAIQIPQSAWPAHQAHGDVLGDCEEVEEEEINKITICHIPPGNPDNPQTIQIPQSAWPAHQAHGDSKGDCNSNKKIQKK